Protein AF-0000000086635165 (afdb_homodimer)

Secondary structure (DSSP, 8-state):
--HHHHHHHHHHHHHS-TT---SEEEEEEEEESS-SSTTHHHHHHHHHHIIIIIS--SEEEEEEE-SSS-HHHHHHHHHHHHHHHH--SSSEEEEEEEESEEEE-TTS-EEEESSSSSS-EEEHHHHGGGGGG-SSEEEEEEESTTTT-------SSSS-EEEEESS-TT---PPSSTTSHHHHHHHHHHHTTTT---HHHHHHHHHH-TT-SS--EEEETTS-SSSS-HHHHHHHHHHHHHHHTT-BTTBPPTT-GGGGS-HHHHHHHHHHHHHHHHHHHHHHHHHTS---TTHHHHHHHHHHHHHHHHHHHHHHHHHHHHH--TTSS-S----TT---HHHHHTT-HHHHHHHHHHHTS-GGGG--BPPGGG-EE------TTTSS--SSEEEEETTEEEEEEEEE-PBPTT-SSPBPHHHHHHHHHHHHHHHS---GGG--PPEEEEEEETTTTEEEEEEEPPTTB-TT--EEEHHHHHHH-S---HHHHHHHHHHHHHHHHHHHHTTEE-S---GGGEEEEBBP--GGG-S-TT-TT--EETTEETTS-EE--GGG-EETTSPP----B--HHHHTTS-GGGSBS--S---HHHHHHHHHHHHHHHHHTS-HHHHTHHHHHSSS--GGGHHHHHHHHTSHHHHHHH-HHHHHHHHHHHTHHHHTTT--HHHHHHHHIIIIIHHHHHHTTT-/--HHHHHHHHHHHHHS-TT---SEEEEEEEEESS-SSTTHHHHHHHHHHIIIIIS--SEEEEEEE-SSS-HHHHHHHHHHHHHHHH--SSSEEEEEEEESEEEE-TTS-EEEESSSSSS-EEEHHHHGGGGGG-SSEEEEEEESTTTT-------SSSS-EEEEESS-TT---PPSSTTSHHHHHHHHHHHTTTT---HHHHHHHHHH-TT-SS--EEEETTS-SSSS-HHHHHHHHHHHHHHHTT-BTTBPPTT-GGGGS-HHHHHHHHHHHHHHHHHHHHHHHHHTS---TTHHHHHHHHHHHHHHHHHHHHHHHHHHHHH--TTSS-S----TT---HHHHHTT-HHHHHHHHHHHTS-GGGG--BPPGGG-EE------TTTSS--SSEEEEETTEEEEEEEEE-PBPTT-SSPBPHHHHHHHHHHHHHHHS---GGG--PPEEEEEEETTTTEEEEEEEPPTT--TT--EEEHHHHHHH-S---HHHHHHHHHHHHHHHHHHHHTTEE-S---GGGEEEEBPP--GGGGS-TT-TT--EETTEETTS-EE--GGG-EETTSPP----B--HHHHTTS-GGGSBS--S---HHHHHHHHHHHHHHHHHTS-HHHHTHHHHHSSS--GGGHHHHHHHHTSHHHHHHH-HHHHHHHHHHHTHHHHTTT--HHHHHHHHIIIIIHHHHHHTTT-

Nearest PDB structures (foldseek):
  3vbw-assembly1_A  TM=5.896E-01  e=8.364E-07  Homo sapiens
  7z6u-assembly1_A  TM=6.042E-01  e=2.752E-06  Homo sapiens
  3umx-assembly1_A  TM=5.945E-01  e=2.292E-06  Homo sapiens
  8a53-assembly1_A  TM=7.176E-01  e=1.075E-04  Arabidopsis thaliana
  6ns7-assembly1_A  TM=6.410E-01  e=1.551E-04  Mus musculus

Foldseek 3Di:
DDLQLQLLLLQCLQADPVPLAQPAEEEEEEEAPAAPFPCVVVLSVLLQCLCCPLQVHPYYYYDHQYQPDDSQVVLLVVLLVCLVVQFDQPSGEYEYEYAAEWAQDPVGAIKGARYPDDTDIYRVQVSVQSNLARQAAYEYEYFYAQQARHHADHRPHSYWYKYKGLAHHPGGWDGPDCLGLSNQLSVVSNVCSVPDDDPLLSLLSSQLDPSIPHGIDMATRSFDDDDCGSSLQSVLLSLLVLLLPLADVLHHDPPAPLVVFDPVLNVQLSVLSVQLVVLSNVSNVSSNDRSDPCSVVVSVVSSVSSNVSLQSNLCSNQQRLLFRCPPVDPSPPPPPPNPSSNCSSSSNVLLVVLLCCFPPNQLLVQADEDEPVQWAWDPPCDDPVVPPDPQWTWTDGPRFIKIKHKDAADDDPVLPLDHDPVLVSLQSRLLSSQCRDDDLLLLAAHWPHWYADSVRRMIMTIGTDDPQFDDVKDKAFLQRCLVVPVDDDLLLLLLLLLSVLSNLLSCVSSQKFQLQDFRRQKMWIFGDPDVVVVPDPPPLQQQDDPRTRSNRIHGGRRSQIGGQPDDHDQDADADPLRCLLFQLCNHGRHVDRDHSLRSLLSSLQVLLCSLNSHHSCVLCVVQVPDPPRRRNCSLVSSLVSLPPVSCVRNNNLSSQLSNCSNCLCVVCVPDGSSVSSVVNCVRHNVSSVVCNSVD/DDLQLQLLLLQCLQADPVPLAQPAEEEEEEEAPAAPFPCVVVLSVLLQCLCCPLQVHPYYYYDHQYQPDDSQVVLLVVLLVCLVVQFDQPSGEYEYEYAAEWFQDPVGAIKGARYPDDTDIYRVQVSVQSNLARQAAYEYEYFYALQARHHADHRPYSYWYKYKGLAHHPGGWDGPDCLGLSVQLSVVSNVCSVPDADPLCSLLSSQVPPSIPHRIDMATSSNHDDDCGSSLQNVLSRLLVLLLPLADVLHHDPPAPLVVFDPVLNVQLSVLSVQLVVLSNVSNVSSNDRSDPCSVVVSVVSSVSSNVSLQSNLCSNQQRLLFRCPPVDPSPPPPPPNPSSNCVSSVNVLLQVLLCCFPPNQLLVQADEDEPVQWAWDPPCDDPVVPPDPQWTWTDGPRFIKIKHKDAADDDPVLPLDHDPVLVSLQSSLRSSQCRDDDLLLLAAHWPHWYADSVRRMIMTIGTDDPQFDDVKDKAFLQRCLVVDVDDDLLLLLLLLLSVLSNLLSCVSSQKFQLQDFRSQKMWIFGDPDVVVVPDCPPLQQQDDPRTRSNRIHGGRRSQIGGQPDDHPQDADADPLRCLLFQLCNHGRHVDRDHSLRSLLSSLLVLLCSLNSHHSCVLCVVQVPDPPRRRNCSLVSSLVVLPPVSCVRNNNLSSQLSNCSNCLCVVCVPDGSSVSSVVNCVRHNVSSVVCNSVD

pLDDT: mean 77.61, std 16.89, range [26.11, 98.75]

Radius of gyration: 35.49 Å; Cα contacts (8 Å, |Δi|>4): 2723; chains: 2; bounding box: 78×109×72 Å

InterPro domains:
  IPR000719 Protein kinase domain [PS50011] (373-680)
  IPR011009 Protein kinase-like domain superfamily [SSF56112] (418-613)

Solvent-accessible surface area (backbone atoms only — not comparable to full-atom values): 71271 Å² total; per-residue (Å²): 98,51,67,57,41,40,33,49,52,40,13,49,61,40,49,41,60,78,67,71,70,56,83,38,33,34,35,42,40,36,34,51,64,56,53,78,64,59,61,48,65,57,50,51,51,52,41,50,44,42,43,50,70,56,56,56,40,72,39,78,46,76,46,61,38,48,70,68,83,58,38,46,61,52,49,44,50,50,52,50,49,46,37,66,72,54,34,33,71,68,55,18,30,31,36,42,35,39,47,52,47,35,42,63,42,100,84,66,40,28,22,37,28,36,32,95,72,66,75,52,64,31,64,38,48,63,50,56,53,59,61,26,61,24,27,8,28,35,39,38,37,30,44,20,21,26,34,46,49,73,65,88,62,72,53,73,29,92,30,49,38,33,34,36,12,31,2,37,68,84,31,61,44,52,63,59,52,88,36,6,53,64,46,50,49,42,53,52,47,62,73,30,37,87,76,56,75,50,68,42,38,49,31,53,50,50,46,50,36,80,55,36,76,26,57,38,35,62,42,29,56,53,24,13,70,84,86,55,25,41,21,51,41,36,43,46,47,32,41,44,50,38,37,49,64,40,45,56,94,83,33,71,51,87,87,38,76,62,71,62,37,50,67,67,46,42,41,48,34,53,42,31,33,21,47,38,47,5,50,52,52,10,44,15,46,46,19,66,51,76,68,47,93,61,35,59,58,49,49,38,51,46,48,49,51,48,46,50,36,45,52,52,30,21,49,42,51,39,46,35,68,61,40,43,62,70,74,77,57,63,70,73,70,76,53,88,75,74,77,53,52,40,48,53,52,38,59,34,58,52,50,51,53,48,22,43,32,52,74,74,40,76,28,39,78,57,31,38,83,45,64,54,85,59,49,48,67,58,74,75,82,48,56,82,84,60,61,53,88,60,78,54,47,44,28,33,43,96,90,34,53,28,42,28,47,64,49,76,57,64,60,26,94,79,68,76,44,40,60,31,67,67,58,53,52,46,52,30,34,40,34,8,52,47,44,43,71,71,64,75,60,52,24,57,61,57,36,70,22,33,32,64,37,52,89,78,30,30,41,31,41,36,23,48,52,58,88,54,46,41,94,83,51,53,76,43,29,48,52,52,43,37,70,75,47,73,69,57,38,35,24,46,38,45,28,28,45,28,42,52,46,43,15,51,49,51,32,51,55,37,42,37,37,53,78,42,60,42,46,77,25,28,31,30,55,25,49,53,85,49,81,78,53,68,58,68,80,75,45,55,73,52,47,55,62,86,51,27,45,46,54,57,52,31,58,51,54,56,89,71,35,42,36,52,84,50,88,66,82,74,65,69,50,78,52,63,79,63,40,67,33,43,41,50,59,49,41,39,66,45,78,57,76,70,47,67,42,41,44,33,24,9,45,16,48,44,43,47,21,47,72,69,48,41,56,63,68,69,76,40,39,71,59,71,69,41,80,82,78,56,56,79,49,51,62,57,54,55,49,60,61,46,38,65,68,36,11,30,47,62,3,35,44,56,31,48,26,29,46,49,23,57,41,34,48,77,75,36,65,91,45,54,70,40,55,36,52,49,50,46,40,67,56,33,36,49,49,39,51,58,28,44,77,33,34,77,50,56,54,30,34,32,49,48,39,14,51,58,40,55,42,62,80,64,69,67,56,81,38,33,33,35,42,39,36,35,53,64,57,53,80,64,60,61,48,67,59,51,51,51,53,45,49,45,42,42,50,69,56,56,56,40,72,40,78,45,78,46,62,39,50,71,68,85,58,39,49,63,52,49,44,49,50,52,50,49,46,36,68,71,55,34,33,71,67,52,19,30,32,36,42,35,38,48,51,48,37,41,63,42,100,85,66,39,30,24,37,28,39,33,98,71,67,74,52,64,30,64,38,46,62,52,57,53,60,61,27,63,25,29,9,28,35,39,37,36,32,44,18,22,27,35,46,48,72,66,88,65,74,57,76,30,93,31,50,38,34,34,36,12,32,2,38,68,86,30,64,45,53,64,61,52,88,37,6,53,64,47,51,47,43,52,52,47,60,73,31,37,88,75,57,75,53,68,31,37,49,30,48,51,49,47,63,34,80,58,34,76,25,57,39,35,52,40,25,56,43,13,10,60,81,86,50,33,32,21,53,40,32,31,46,47,37,40,45,49,38,38,49,64,40,45,55,94,85,32,71,52,88,89,38,76,63,71,61,37,50,68,71,47,42,48,48,34,54,42,31,34,21,48,37,47,4,49,49,51,9,43,12,42,43,20,70,50,73,63,42,94,61,30,53,60,49,49,35,51,46,46,50,50,48,46,51,36,46,52,52,30,23,49,43,50,40,47,36,69,59,41,45,58,71,73,76,58,63,71,73,71,77,52,89,75,74,76,52,51,39,49,65,52,40,58,34,58,51,50,50,53,47,22,42,31,53,73,74,40,75,29,40,78,57,32,38,83,44,63,54,86,60,50,47,67,58,74,74,81,49,57,80,84,60,60,53,87,59,80,54,48,43,27,33,42,95,89,35,53,29,41,29,45,65,49,75,54,64,60,26,93,78,67,77,43,41,59,32,68,67,56,50,51,46,51,30,32,42,32,8,53,46,43,44,73,70,64,75,62,52,24,57,60,56,37,69,20,32,30,65,38,52,90,77,29,29,40,30,41,36,23,47,51,59,89,54,46,40,93,83,50,52,76,44,29,48,53,52,42,38,71,75,45,76,70,56,39,35,23,46,38,45,29,28,46,27,42,52,47,43,16,51,50,52,33,52,54,38,41,37,37,53,80,42,58,42,45,79,25,28,30,31,56,23,49,53,87,50,80,78,53,68,57,72,79,74,47,57,71,53,47,55,61,85,50,27,43,46,54,57,52,32,56,51,51,55,88,71,35,45,38,53,86,50,89,66,81,75,66,68,51,79,51,64,79,62,39,69,32,42,40,51,60,50,40,38,66,45,78,56,76,69,46,68,42,41,43,33,23,8,46,16,48,45,41,49,20,46,72,69,47,41,56,63,68,69,76,41,38,71,59,72,70,40,80,82,78,55,58,79,49,50,62,56,54,54,49,60,62,45,38,65,69,36,11,32,47,63,2,36,43,57,29,47,28,28,47,48,23,59,41,33,48,76,74,36,65,88,44,55,70,40,56,37,50,49,50,45,40,66,56,33,36,50,49,38,52,57,28,44,78,33,36

Sequence (1390 aa):
MGDHDIFESFKTTIGSDLQSSYTQVHVLLIAWEDSDLKDIESEIRDLRAVFEQDYHYSSVSYFPIPVKGSPRARLNKEISSFVEEQSFPHDSLIIIYYAGHCGPDSQGQAEWAAYVKGGPTLSWHVTQQLLFSAPGDVLLILDCCHASLITRGSKDGDGRFELIAASAKGAKTAEPGRRSFTTALIKLLKQNSKNGMSSESLASELREDTKITATPVFHDFTAPPKNVTAVSIEAIVSRARRMQGALEDGAFPTGSIFELLSKPARDEIVRGIRGLNTVMATTAEYSKDEPTSDVAEIIEKSLEEIEDRVTTLSTAVETPLLLDTGSGRGPPSVNEDSSDGLMAAADVDAALLLREAILHQDPSSYSREINRDKIFESLKRGGPADKSSRRFKLGSMDGKTVIMETYKYTESQDNNGEPQPQTLQQVRKITGLLCHPKRKEFHILSCAGFFRDRLRKELGMVFWAPSTFGDGGKVATLLQLYKMHRIVPLGQRIHLAWALATAMEHFHRVGWVHKSIRSDNIAFTEAMPSPESDSNDTHPASPFVDRFNVSNPLLFGFEYSRADDEATYLEEDHSPSNNLYRHPDRWGRPRARFKKSHDMYSLGVVLLEIALWKEASSILKSFLDTKPLVPSDAPKVLIGKCGKTLSHQVGRVFAQCIVTCLEYGARTKSMNEYEAQRYFQQNVTEPLGRAVLRVMGDHDIFESFKTTIGSDLQSSYTQVHVLLIAWEDSDLKDIESEIRDLRAVFEQDYHYSSVSYFPIPVKGSPRARLNKEISSFVEEQSFPHDSLIIIYYAGHCGPDSQGQAEWAAYVKGGPTLSWHVTQQLLFSAPGDVLLILDCCHASLITRGSKDGDGRFELIAASAKGAKTAEPGRRSFTTALIKLLKQNSKNGMSSESLASELREDTKITATPVFHDFTAPPKNVTAVSIEAIVSRARRMQGALEDGAFPTGSIFELLSKPARDEIVRGIRGLNTVMATTAEYSKDEPTSDVAEIIEKSLEEIEDRVTTLSTAVETPLLLDTGSGRGPPSVNEDSSDGLMAAADVDAALLLREAILHQDPSSYSREINRDKIFESLKRGGPADKSSRRFKLGSMDGKTVIMETYKYTESQDNNGEPQPQTLQQVRKITGLLCHPKRKEFHILSCAGFFRDRLRKELGMVFWAPSTFGDGGKVATLLQLYKMHRIVPLGQRIHLAWALATAMEHFHRVGWVHKSIRSDNIAFTEAMPSPESDSNDTHPASPFVDRFNVSNPLLFGFEYSRADDEATYLEEDHSPSNNLYRHPDRWGRPRARFKKSHDMYSLGVVLLEIALWKEASSILKSFLDTKPLVPSDAPKVLIGKCGKTLSHQVGRVFAQCIVTCLEYGARTKSMNEYEAQRYFQQNVTEPLGRAVLRV

Structure (mmCIF, N/CA/C/O backbone):
data_AF-0000000086635165-model_v1
#
loop_
_entity.id
_entity.type
_entity.pdbx_description
1 polymer 'Protein kinase domain-containing protein'
#
loop_
_atom_site.group_PDB
_atom_site.id
_atom_site.type_symbol
_atom_site.label_atom_id
_atom_site.label_alt_id
_atom_site.label_comp_id
_atom_site.label_asym_id
_atom_site.label_entity_id
_atom_site.label_seq_id
_atom_site.pdbx_PDB_ins_code
_atom_site.Cartn_x
_atom_site.Cartn_y
_atom_site.Cartn_z
_atom_site.occupancy
_atom_site.B_iso_or_equiv
_atom_site.auth_seq_id
_atom_site.auth_comp_id
_atom_site.auth_asym_id
_atom_site.auth_atom_id
_atom_site.pdbx_PDB_model_num
ATOM 1 N N . MET A 1 1 ? 8.5 20.328 -20.734 1 26.11 1 MET A N 1
ATOM 2 C CA . MET A 1 1 ? 9.648 19.5 -20.406 1 26.11 1 MET A CA 1
ATOM 3 C C . MET A 1 1 ? 9.375 18.031 -20.734 1 26.11 1 MET A C 1
ATOM 5 O O . MET A 1 1 ? 8.367 17.469 -20.297 1 26.11 1 MET A O 1
ATOM 9 N N . GLY A 1 2 ? 9.914 17.594 -21.594 1 32.69 2 GLY A N 1
ATOM 10 C CA . GLY A 1 2 ? 9.57 16.297 -22.156 1 32.69 2 GLY A CA 1
ATOM 11 C C . GLY A 1 2 ? 10.047 15.133 -21.312 1 32.69 2 GLY A C 1
ATOM 12 O O . GLY A 1 2 ? 10.758 15.328 -20.312 1 32.69 2 GLY A O 1
ATOM 13 N N . ASP A 1 3 ? 9.547 14.062 -21.469 1 39.25 3 ASP A N 1
ATOM 14 C CA . ASP A 1 3 ? 9.852 12.797 -20.812 1 39.25 3 ASP A CA 1
ATOM 15 C C . ASP A 1 3 ? 11.359 12.586 -20.688 1 39.25 3 ASP A C 1
ATOM 17 O O . ASP A 1 3 ? 11.844 12.07 -19.688 1 39.25 3 ASP A O 1
ATOM 21 N N . HIS A 1 4 ? 12.039 13.211 -21.531 1 37.78 4 HIS A N 1
ATOM 22 C CA . HIS A 1 4 ? 13.492 13.039 -21.594 1 37.78 4 HIS A CA 1
ATOM 23 C C . HIS A 1 4 ? 14.195 13.891 -20.547 1 37.78 4 HIS A C 1
ATOM 25 O O . HIS A 1 4 ? 15.164 13.438 -19.922 1 37.78 4 HIS A O 1
ATOM 31 N N . ASP A 1 5 ? 13.688 15.109 -20.328 1 38.22 5 ASP A N 1
ATOM 32 C CA . ASP A 1 5 ? 14.305 16.031 -19.391 1 38.22 5 ASP A CA 1
ATOM 33 C C . ASP A 1 5 ? 14.156 15.539 -17.953 1 38.22 5 ASP A C 1
ATOM 35 O O . ASP A 1 5 ? 15.094 15.641 -17.156 1 38.22 5 ASP A O 1
ATOM 39 N N . ILE A 1 6 ? 13.125 15.047 -17.625 1 39.16 6 ILE A N 1
ATOM 40 C CA . ILE A 1 6 ? 12.867 14.477 -16.312 1 39.16 6 ILE A CA 1
ATOM 41 C C . ILE A 1 6 ? 13.789 13.289 -16.062 1 39.16 6 ILE A C 1
ATOM 43 O O . ILE A 1 6 ? 14.32 13.125 -14.961 1 39.16 6 ILE A O 1
ATOM 47 N N . PHE A 1 7 ? 14.023 12.695 -17.156 1 40.34 7 PHE A N 1
ATOM 48 C CA . PHE A 1 7 ? 14.891 11.531 -17.047 1 40.34 7 PHE A CA 1
ATOM 49 C C . PHE A 1 7 ? 16.344 11.945 -16.844 1 40.34 7 PHE A C 1
ATOM 51 O O . PHE A 1 7 ? 17.047 11.352 -16.016 1 40.34 7 PHE A O 1
ATOM 58 N N . GLU A 1 8 ? 16.719 12.914 -17.484 1 43.59 8 GLU A N 1
ATOM 59 C CA . GLU A 1 8 ? 18.109 13.359 -17.344 1 43.59 8 GLU A CA 1
ATOM 60 C C . GLU A 1 8 ? 18.359 13.969 -15.977 1 43.59 8 GLU A C 1
ATOM 62 O O . GLU A 1 8 ? 19.422 13.742 -15.383 1 43.59 8 GLU A O 1
ATOM 67 N N . SER A 1 9 ? 17.391 14.688 -15.539 1 41.59 9 SER A N 1
ATOM 68 C CA . SER A 1 9 ? 17.484 15.25 -14.195 1 41.59 9 SER A CA 1
ATOM 69 C C . SER A 1 9 ? 17.578 14.156 -13.141 1 41.59 9 SER A C 1
ATOM 71 O O . SER A 1 9 ? 18.344 14.258 -12.188 1 41.59 9 SER A O 1
ATOM 73 N N . PHE A 1 10 ? 16.797 13.242 -13.383 1 41.03 10 PHE A N 1
ATOM 74 C CA . PHE A 1 10 ? 16.797 12.086 -12.492 1 41.03 10 PHE A CA 1
ATOM 75 C C . PHE A 1 10 ? 18.156 11.398 -12.5 1 41.03 10 PHE A C 1
ATOM 77 O O . PHE A 1 10 ? 18.703 11.094 -11.445 1 41.03 10 PHE A O 1
ATOM 84 N N . LYS A 1 11 ? 18.625 11.195 -13.656 1 42.69 11 LYS A N 1
ATOM 85 C CA . LYS A 1 11 ? 19.906 10.516 -13.844 1 42.69 11 LYS A CA 1
ATOM 86 C C . LYS A 1 11 ? 21.047 11.297 -13.195 1 42.69 11 LYS A C 1
ATOM 88 O O . LYS A 1 11 ? 21.891 10.719 -12.508 1 42.69 11 LYS A O 1
ATOM 93 N N . THR A 1 12 ? 21.094 12.43 -13.469 1 42.19 12 THR A N 1
ATOM 94 C CA . THR A 1 12 ? 22.188 13.273 -13.016 1 42.19 12 THR A CA 1
ATOM 95 C C . THR A 1 12 ? 22.156 13.43 -11.492 1 42.19 12 THR A C 1
ATOM 97 O O . THR A 1 12 ? 23.203 13.438 -10.844 1 42.19 12 THR A O 1
ATOM 100 N N . THR A 1 13 ? 20.953 13.531 -11.062 1 38.12 13 THR A N 1
ATOM 101 C CA . THR A 1 13 ? 20.797 13.781 -9.641 1 38.12 13 THR A CA 1
ATOM 102 C C . THR A 1 13 ? 21.078 12.516 -8.836 1 38.12 13 THR A C 1
ATOM 104 O O . THR A 1 13 ? 21.719 12.57 -7.781 1 38.12 13 THR A O 1
ATOM 107 N N . ILE A 1 14 ? 20.609 11.453 -9.445 1 36.12 14 ILE A N 1
ATOM 108 C CA . ILE A 1 14 ? 20.766 10.203 -8.711 1 36.12 14 ILE A CA 1
ATOM 109 C C . ILE A 1 14 ? 22.188 9.656 -8.93 1 36.12 14 ILE A C 1
ATOM 111 O O . ILE A 1 14 ? 22.797 9.148 -7.992 1 36.12 14 ILE A O 1
ATOM 115 N N . GLY A 1 15 ? 22.703 9.43 -10.32 1 35.25 15 GLY A N 1
ATOM 116 C CA . GLY A 1 15 ? 24 8.859 -10.664 1 35.25 15 GLY A CA 1
ATOM 117 C C . GLY A 1 15 ? 25.156 9.695 -10.188 1 35.25 15 GLY A C 1
ATOM 118 O O . GLY A 1 15 ? 26.25 9.172 -9.945 1 35.25 15 GLY A O 1
ATOM 119 N N . SER A 1 16 ? 25.328 10.922 -10.656 1 33 16 SER A N 1
ATOM 120 C CA . SER A 1 16 ? 26.469 11.781 -10.367 1 33 16 SER A CA 1
ATOM 121 C C . SER A 1 16 ? 26.609 12.039 -8.867 1 33 16 SER A C 1
ATOM 123 O O . SER A 1 16 ? 25.625 12.008 -8.133 1 33 16 SER A O 1
ATOM 125 N N . ASP A 1 17 ? 27.781 11.461 -8.492 1 30.83 17 ASP A N 1
ATOM 126 C CA . ASP A 1 17 ? 28.172 12.07 -7.219 1 30.83 17 ASP A CA 1
ATOM 127 C C . ASP A 1 17 ? 27.703 13.523 -7.145 1 30.83 17 ASP A C 1
ATOM 129 O O . ASP A 1 17 ? 27.969 14.312 -8.055 1 30.83 17 ASP A O 1
ATOM 133 N N . LEU A 1 18 ? 26.656 13.797 -6.918 1 32.88 18 LEU A N 1
ATOM 134 C CA . LEU A 1 18 ? 26.281 15.195 -6.719 1 32.88 18 LEU A CA 1
ATOM 135 C C . LEU A 1 18 ? 27.516 16.062 -6.523 1 32.88 18 LEU A C 1
ATOM 137 O O . LEU A 1 18 ? 27.406 17.266 -6.309 1 32.88 18 LEU A O 1
ATOM 141 N N . GLN A 1 19 ? 28.672 15.297 -6.402 1 33.44 19 GLN A N 1
ATOM 142 C CA . GLN A 1 19 ? 29.844 16.156 -6.285 1 33.44 19 GLN A CA 1
ATOM 143 C C . GLN A 1 19 ? 30.344 16.578 -7.656 1 33.44 19 GLN A C 1
ATOM 145 O O . GLN A 1 19 ? 31.5 16.312 -8.016 1 33.44 19 GLN A O 1
ATOM 150 N N . SER A 1 20 ? 29.922 16.281 -8.75 1 38.81 20 SER A N 1
ATOM 151 C CA . SER A 1 20 ? 30.625 16.859 -9.891 1 38.81 20 SER A CA 1
ATOM 152 C C . SER A 1 20 ? 30.922 18.344 -9.656 1 38.81 20 SER A C 1
ATOM 154 O O . SER A 1 20 ? 30.016 19.125 -9.391 1 38.81 20 SER A O 1
ATOM 156 N N . SER A 1 21 ? 32.062 18.484 -9.391 1 49.69 21 SER A N 1
ATOM 157 C CA . SER A 1 21 ? 32.656 19.797 -9.148 1 49.69 21 SER A CA 1
ATOM 158 C C . SER A 1 21 ? 32.625 20.656 -10.406 1 49.69 21 SER A C 1
ATOM 160 O O . SER A 1 21 ? 32.969 20.203 -11.5 1 49.69 21 SER A O 1
ATOM 162 N N . TYR A 1 22 ? 31.906 21.641 -10.539 1 60.66 22 TYR A N 1
ATOM 163 C CA . TYR A 1 22 ? 31.922 22.641 -11.602 1 60.66 22 TYR A CA 1
ATOM 164 C C . TYR A 1 22 ? 33.344 23.141 -11.852 1 60.66 22 TYR A C 1
ATOM 166 O O . TYR A 1 22 ? 34.062 23.438 -10.906 1 60.66 22 TYR A O 1
ATOM 174 N N . THR A 1 23 ? 33.875 22.938 -13.047 1 69.69 23 THR A N 1
ATOM 175 C CA . THR A 1 23 ? 35.188 23.484 -13.383 1 69.69 23 THR A CA 1
ATOM 176 C C . THR A 1 23 ? 35.156 25.016 -13.391 1 69.69 23 THR A C 1
ATOM 178 O O . THR A 1 23 ? 36.156 25.672 -13.109 1 69.69 23 THR A O 1
ATOM 181 N N . GLN A 1 24 ? 34.031 25.641 -13.789 1 78.06 24 GLN A N 1
ATOM 182 C CA . GLN A 1 24 ? 33.844 27.094 -13.812 1 78.06 24 GLN A CA 1
ATOM 183 C C . GLN A 1 24 ? 32.531 27.5 -13.164 1 78.06 24 GLN A C 1
ATOM 185 O O . GLN A 1 24 ? 31.469 26.984 -13.523 1 78.06 24 GLN A O 1
ATOM 190 N N . VAL A 1 25 ? 32.75 28.25 -12.156 1 85.75 25 VAL A N 1
ATOM 191 C CA . VAL A 1 25 ? 31.578 28.812 -11.508 1 85.75 25 VAL A CA 1
ATOM 192 C C . VAL A 1 25 ? 31.641 30.328 -11.523 1 85.75 25 VAL A C 1
ATOM 194 O O . VAL A 1 25 ? 32.594 30.922 -11.031 1 85.75 25 VAL A O 1
ATOM 197 N N . HIS A 1 26 ? 30.688 30.953 -12.188 1 89.5 26 HIS A N 1
ATOM 198 C CA . HIS A 1 26 ? 30.609 32.406 -12.281 1 89.5 26 HIS A CA 1
ATOM 199 C C . HIS A 1 26 ? 29.359 32.938 -11.578 1 89.5 26 HIS A C 1
ATOM 201 O O . HIS A 1 26 ? 28.281 32.375 -11.695 1 89.5 26 HIS A O 1
ATOM 207 N N . VAL A 1 27 ? 29.609 34 -10.805 1 92.19 27 VAL A N 1
ATOM 208 C CA . VAL A 1 27 ? 28.5 34.5 -10 1 92.19 27 VAL A CA 1
ATOM 209 C C . VAL A 1 27 ? 28.219 35.969 -10.398 1 92.19 27 VAL A C 1
ATOM 211 O O . VAL A 1 27 ? 29.141 36.75 -10.562 1 92.19 27 VAL A O 1
ATOM 214 N N . LEU A 1 28 ? 26.969 36.25 -10.641 1 91.69 28 LEU A N 1
ATOM 215 C CA . LEU A 1 28 ? 26.5 37.625 -10.852 1 91.69 28 LEU A CA 1
ATOM 216 C C . LEU A 1 28 ? 25.594 38.062 -9.711 1 91.69 28 LEU A C 1
ATOM 218 O O . LEU A 1 28 ? 24.516 37.5 -9.523 1 91.69 28 LEU A O 1
ATOM 222 N N . LEU A 1 29 ? 26.047 38.969 -8.938 1 93.56 29 LEU A N 1
ATOM 223 C CA . LEU A 1 29 ? 25.25 39.562 -7.859 1 93.56 29 LEU A CA 1
ATOM 224 C C . LEU A 1 29 ? 24.531 40.812 -8.328 1 93.56 29 LEU A C 1
ATOM 226 O O . LEU A 1 29 ? 25.156 41.719 -8.875 1 93.56 29 LEU A O 1
ATOM 230 N N . ILE A 1 30 ? 23.219 40.812 -8.125 1 90.69 30 ILE A N 1
ATOM 231 C CA . ILE A 1 30 ? 22.422 41.906 -8.672 1 90.69 30 ILE A CA 1
ATOM 232 C C . ILE A 1 30 ? 21.672 42.594 -7.543 1 90.69 30 ILE A C 1
ATOM 234 O O . ILE A 1 30 ? 21.125 41.969 -6.645 1 90.69 30 ILE A O 1
ATOM 238 N N . ALA A 1 31 ? 21.703 43.906 -7.48 1 92.12 31 ALA A N 1
ATOM 239 C CA . ALA A 1 31 ? 20.875 44.75 -6.625 1 92.12 31 ALA A CA 1
ATOM 240 C C . ALA A 1 31 ? 20.672 46.125 -7.258 1 92.12 31 ALA A C 1
ATOM 242 O O . ALA A 1 31 ? 21.391 46.5 -8.188 1 92.12 31 ALA A O 1
ATOM 243 N N . TRP A 1 32 ? 19.719 46.812 -6.879 1 90.44 32 TRP A N 1
ATOM 244 C CA . TRP A 1 32 ? 19.5 48.156 -7.402 1 90.44 32 TRP A CA 1
ATOM 245 C C . TRP A 1 32 ? 20.562 49.125 -6.906 1 90.44 32 TRP A C 1
ATOM 247 O O . TRP A 1 32 ? 21.016 49.031 -5.766 1 90.44 32 TRP A O 1
ATOM 257 N N . GLU A 1 33 ? 21.062 49.969 -7.777 1 90.19 33 GLU A N 1
ATOM 258 C CA . GLU A 1 33 ? 22.062 50.969 -7.438 1 90.19 33 GLU A CA 1
ATOM 259 C C . GLU A 1 33 ? 21.625 51.844 -6.27 1 90.19 33 GLU A C 1
ATOM 261 O O . GLU A 1 33 ? 22.438 52.25 -5.434 1 90.19 33 GLU A O 1
ATOM 266 N N . ASP A 1 34 ? 20.328 52.188 -6.293 1 87.56 34 ASP A N 1
ATOM 267 C CA . ASP A 1 34 ? 19.688 52.906 -5.211 1 87.56 34 ASP A CA 1
ATOM 268 C C . ASP A 1 34 ? 18.391 52.25 -4.773 1 87.56 34 ASP A C 1
ATOM 270 O O . ASP A 1 34 ? 17.578 51.844 -5.609 1 87.56 34 ASP A O 1
ATOM 274 N N . SER A 1 35 ? 18.375 51.844 -3.463 1 84.75 35 SER A N 1
ATOM 275 C CA . SER A 1 35 ? 17.203 51.188 -2.922 1 84.75 35 SER A CA 1
ATOM 276 C C . SER A 1 35 ? 16.859 51.688 -1.525 1 84.75 35 SER A C 1
ATOM 278 O O . SER A 1 35 ? 17.703 52.344 -0.882 1 84.75 35 SER A O 1
ATOM 280 N N . ASP A 1 36 ? 15.602 51.562 -1.138 1 82.88 36 ASP A N 1
ATOM 281 C CA . ASP A 1 36 ? 15.203 51.969 0.206 1 82.88 36 ASP A CA 1
ATOM 282 C C . ASP A 1 36 ? 15.539 50.906 1.232 1 82.88 36 ASP A C 1
ATOM 284 O O . ASP A 1 36 ? 15.203 51.031 2.41 1 82.88 36 ASP A O 1
ATOM 288 N N . LEU A 1 37 ? 16.109 49.844 0.844 1 83.06 37 LEU A N 1
ATOM 289 C CA . LEU A 1 37 ? 16.547 48.781 1.755 1 83.06 37 LEU A CA 1
ATOM 290 C C . LEU A 1 37 ? 17.922 49.094 2.34 1 83.06 37 LEU A C 1
ATOM 292 O O . LEU A 1 37 ? 18.875 49.375 1.598 1 83.06 37 LEU A O 1
ATOM 296 N N . LYS A 1 38 ? 17.922 49.156 3.619 1 79.06 38 LYS A N 1
ATOM 297 C CA . LYS A 1 38 ? 19.188 49.469 4.285 1 79.06 38 LYS A CA 1
ATOM 298 C C . LYS A 1 38 ? 20.109 48.281 4.332 1 79.06 38 LYS A C 1
ATOM 300 O O . LYS A 1 38 ? 19.656 47.125 4.414 1 79.06 38 LYS A O 1
ATOM 305 N N . ASP A 1 39 ? 21.406 48.375 4.223 1 80.25 39 ASP A N 1
ATOM 306 C CA . ASP A 1 39 ? 22.484 47.438 4.461 1 80.25 39 ASP A CA 1
ATOM 307 C C . ASP A 1 39 ? 22.516 46.344 3.396 1 80.25 39 ASP A C 1
ATOM 309 O O . ASP A 1 39 ? 23.062 45.25 3.625 1 80.25 39 ASP A O 1
ATOM 313 N N . ILE A 1 40 ? 21.891 46.562 2.271 1 87.38 40 ILE A N 1
ATOM 314 C CA . ILE A 1 40 ? 21.891 45.562 1.208 1 87.38 40 ILE A CA 1
ATOM 315 C C . ILE A 1 40 ? 23.297 45.438 0.631 1 87.38 40 ILE A C 1
ATOM 317 O O . ILE A 1 40 ? 23.75 44.312 0.312 1 87.38 40 ILE A O 1
ATOM 321 N N . GLU A 1 41 ? 23.938 46.562 0.543 1 85.75 41 GLU A N 1
ATOM 322 C CA . GLU A 1 41 ? 25.297 46.562 -0.017 1 85.75 41 GLU A CA 1
ATOM 323 C C . GLU A 1 41 ? 26.25 45.75 0.856 1 85.75 41 GLU A C 1
ATOM 325 O O . GLU A 1 41 ? 27.125 45.062 0.344 1 85.75 41 GLU A O 1
ATOM 330 N N . SER A 1 42 ? 26.047 45.906 2.164 1 85.94 42 SER A N 1
ATOM 331 C CA . SER A 1 42 ? 26.891 45.125 3.072 1 85.94 42 SER A CA 1
ATOM 332 C C . SER A 1 42 ? 26.672 43.625 2.902 1 85.94 42 SER A C 1
ATOM 334 O O . SER A 1 42 ? 27.625 42.844 2.902 1 85.94 42 SER A O 1
ATOM 336 N N . GLU A 1 43 ? 25.531 43.281 2.744 1 89.44 43 GLU A N 1
ATOM 337 C CA . GLU A 1 43 ? 25.219 41.875 2.576 1 89.44 43 GLU A CA 1
ATOM 338 C C . GLU A 1 43 ? 25.797 41.344 1.265 1 89.44 43 GLU A C 1
ATOM 340 O O . GLU A 1 43 ? 26.312 40.219 1.217 1 89.44 43 GLU A O 1
ATOM 345 N N . ILE A 1 44 ? 25.641 42.156 0.269 1 90.12 44 ILE A N 1
ATOM 346 C CA . ILE A 1 44 ? 26.156 41.75 -1.033 1 90.12 44 ILE A CA 1
ATOM 347 C C . ILE A 1 44 ? 27.672 41.625 -0.971 1 90.12 44 ILE A C 1
ATOM 349 O O . ILE A 1 44 ? 28.25 40.688 -1.533 1 90.12 44 ILE A O 1
ATOM 353 N N . ARG A 1 45 ? 28.266 42.531 -0.293 1 90.19 45 ARG A N 1
ATOM 354 C CA . ARG A 1 45 ? 29.719 42.469 -0.108 1 90.19 45 ARG A CA 1
ATOM 355 C C . ARG A 1 45 ? 30.125 41.219 0.642 1 90.19 45 ARG A C 1
ATOM 357 O O . ARG A 1 45 ? 31.094 40.562 0.277 1 90.19 45 ARG A O 1
ATOM 364 N N . ASP A 1 46 ? 29.438 40.938 1.657 1 88.81 46 ASP A N 1
ATOM 365 C CA . ASP A 1 46 ? 29.734 39.719 2.439 1 88.81 46 ASP A CA 1
ATOM 366 C C . ASP A 1 46 ? 29.531 38.469 1.606 1 88.81 46 ASP A C 1
ATOM 368 O O . ASP A 1 46 ? 30.344 37.531 1.689 1 88.81 46 ASP A O 1
ATOM 372 N N . LEU A 1 47 ? 28.516 38.438 0.872 1 90.62 47 LEU A N 1
ATOM 373 C CA . LEU A 1 47 ? 28.25 37.281 0.029 1 90.62 47 LEU A CA 1
ATOM 374 C C . LEU A 1 47 ? 29.312 37.125 -1.047 1 90.62 47 LEU A C 1
ATOM 376 O O . LEU A 1 47 ? 29.766 36 -1.331 1 90.62 47 LEU A O 1
ATOM 380 N N . ARG A 1 48 ? 29.625 38.281 -1.602 1 91.5 48 ARG A N 1
ATOM 381 C CA . ARG A 1 48 ? 30.703 38.281 -2.588 1 91.5 48 ARG A CA 1
ATOM 382 C C . ARG A 1 48 ? 31.984 37.688 -1.995 1 91.5 48 ARG A C 1
ATOM 384 O O . ARG A 1 48 ? 32.656 36.875 -2.635 1 91.5 48 ARG A O 1
ATOM 391 N N . ALA A 1 49 ? 32.281 38 -0.855 1 88.5 49 ALA A N 1
ATOM 392 C CA . ALA A 1 49 ? 33.469 37.531 -0.175 1 88.5 49 ALA A CA 1
ATOM 393 C C . ALA A 1 49 ? 33.438 36 0.009 1 88.5 49 ALA A C 1
ATOM 395 O O . ALA A 1 49 ? 34.469 35.344 -0.164 1 88.5 49 ALA A O 1
ATOM 396 N N . VAL A 1 50 ? 32.312 35.594 0.322 1 88.69 50 VAL A N 1
ATOM 397 C CA . VAL A 1 50 ? 32.219 34.156 0.548 1 88.69 50 VAL A CA 1
ATOM 398 C C . VAL A 1 50 ? 32.469 33.406 -0.755 1 88.69 50 VAL A C 1
ATOM 400 O O . VAL A 1 50 ? 33.188 32.406 -0.767 1 88.69 50 VAL A O 1
ATOM 403 N N . PHE A 1 51 ? 31.969 33.875 -1.837 1 88.94 51 PHE A N 1
ATOM 404 C CA . PHE A 1 51 ? 32.125 33.188 -3.121 1 88.94 51 PHE A CA 1
ATOM 405 C C . PHE A 1 51 ? 33.562 33.312 -3.631 1 88.94 51 PHE A C 1
ATOM 407 O O . PHE A 1 51 ? 34.094 32.375 -4.234 1 88.94 51 PHE A O 1
ATOM 414 N N . GLU A 1 52 ? 34.094 34.469 -3.305 1 88.06 52 GLU A N 1
ATOM 415 C CA . GLU A 1 52 ? 35.469 34.719 -3.793 1 88.06 52 GLU A CA 1
ATOM 416 C C . GLU A 1 52 ? 36.5 34.062 -2.883 1 88.06 52 GLU A C 1
ATOM 418 O O . GLU A 1 52 ? 37.406 33.406 -3.361 1 88.06 52 GLU A O 1
ATOM 423 N N . GLN A 1 53 ? 36.312 34.125 -1.667 1 83.44 53 GLN A N 1
ATOM 424 C CA . GLN A 1 53 ? 37.375 33.75 -0.736 1 83.44 53 GLN A CA 1
ATOM 425 C C . GLN A 1 53 ? 37.188 32.312 -0.245 1 83.44 53 GLN A C 1
ATOM 427 O O . GLN A 1 53 ? 38.188 31.594 -0.062 1 83.44 53 GLN A O 1
ATOM 432 N N . ASP A 1 54 ? 36.031 32.031 -0.061 1 82.31 54 ASP A N 1
ATOM 433 C CA . ASP A 1 54 ? 35.781 30.719 0.511 1 82.31 54 ASP A CA 1
ATOM 434 C C . ASP A 1 54 ? 35.594 29.672 -0.585 1 82.31 54 ASP A C 1
ATOM 436 O O . ASP A 1 54 ? 36.125 28.562 -0.489 1 82.31 54 ASP A O 1
ATOM 440 N N . TYR A 1 55 ? 34.938 29.984 -1.572 1 84.62 55 TYR A N 1
ATOM 441 C CA . TYR A 1 55 ? 34.625 29.016 -2.604 1 84.62 55 TYR A CA 1
ATOM 442 C C . TYR A 1 55 ? 35.531 29.156 -3.807 1 84.62 55 TYR A C 1
ATOM 444 O O . TYR A 1 55 ? 35.625 28.234 -4.633 1 84.62 55 TYR A O 1
ATOM 452 N N . HIS A 1 56 ? 36.156 30.219 -3.949 1 82.12 56 HIS A N 1
ATOM 453 C CA . HIS A 1 56 ? 37.125 30.484 -5.023 1 82.12 56 HIS A CA 1
ATOM 454 C C . HIS A 1 56 ? 36.469 30.281 -6.391 1 82.12 56 HIS A C 1
ATOM 456 O O . HIS A 1 56 ? 37.031 29.609 -7.254 1 82.12 56 HIS A O 1
ATOM 462 N N . TYR A 1 57 ? 35.312 30.844 -6.504 1 86.69 57 TYR A N 1
ATOM 463 C CA . TYR A 1 57 ? 34.656 30.734 -7.789 1 86.69 57 TYR A CA 1
ATOM 464 C C . TYR A 1 57 ? 35.375 31.562 -8.852 1 86.69 57 TYR A C 1
ATOM 466 O O . TYR A 1 57 ? 36.094 32.5 -8.531 1 86.69 57 TYR A O 1
ATOM 474 N N . SER A 1 58 ? 35.219 31.172 -10.023 1 82.25 58 SER A N 1
ATOM 475 C CA . SER A 1 58 ? 36 31.688 -11.148 1 82.25 58 SER A CA 1
ATOM 476 C C . SER A 1 58 ? 35.812 33.188 -11.289 1 82.25 58 SER A C 1
ATOM 478 O O . SER A 1 58 ? 36.781 33.906 -11.555 1 82.25 58 SER A O 1
ATOM 480 N N . SER A 1 59 ? 34.688 33.625 -11.195 1 86.5 59 SER A N 1
ATOM 481 C CA . SER A 1 59 ? 34.438 35.062 -11.227 1 86.5 59 SER A CA 1
ATOM 482 C C . SER A 1 59 ? 33.188 35.438 -10.438 1 86.5 59 SER A C 1
ATOM 484 O O . SER A 1 59 ? 32.219 34.688 -10.414 1 86.5 59 SER A O 1
ATOM 486 N N . VAL A 1 60 ? 33.281 36.531 -9.727 1 91.06 60 VAL A N 1
ATOM 487 C CA . VAL A 1 60 ? 32.125 37.094 -9.016 1 91.06 60 VAL A CA 1
ATOM 488 C C . VAL A 1 60 ? 31.969 38.562 -9.398 1 91.06 60 VAL A C 1
ATOM 490 O O . VAL A 1 60 ? 32.844 39.406 -9.148 1 91.06 60 VAL A O 1
ATOM 493 N N . SER A 1 61 ? 30.938 38.844 -10.133 1 90.12 61 SER A N 1
ATOM 494 C CA . SER A 1 61 ? 30.672 40.219 -10.594 1 90.12 61 SER A CA 1
ATOM 495 C C . SER A 1 61 ? 29.453 40.812 -9.914 1 90.12 61 SER A C 1
ATOM 497 O O . SER A 1 61 ? 28.547 40.062 -9.492 1 90.12 61 SER A O 1
ATOM 499 N N . TYR A 1 62 ? 29.469 42.031 -9.688 1 91.19 62 TYR A N 1
ATOM 500 C CA . TYR A 1 62 ? 28.344 42.781 -9.117 1 91.19 62 TYR A CA 1
ATOM 501 C C . TYR A 1 62 ? 27.766 43.75 -10.125 1 91.19 62 TYR A C 1
ATOM 503 O O . TYR A 1 62 ? 28.5 44.5 -10.766 1 91.19 62 TYR A O 1
ATOM 511 N N . PHE A 1 63 ? 26.469 43.688 -10.32 1 91.06 63 PHE A N 1
ATOM 512 C CA . PHE A 1 63 ? 25.781 44.594 -11.242 1 91.06 63 PHE A CA 1
ATOM 513 C C . PHE A 1 63 ? 24.734 45.438 -10.508 1 91.06 63 PHE A C 1
ATOM 515 O O . PHE A 1 63 ? 23.688 44.906 -10.117 1 91.06 63 PHE A O 1
ATOM 522 N N . PRO A 1 64 ? 25 46.688 -10.297 1 90.5 64 PRO A N 1
ATOM 523 C CA . PRO A 1 64 ? 23.984 47.594 -9.758 1 90.5 64 PRO A CA 1
ATOM 524 C C . PRO A 1 64 ? 22.984 48.062 -10.812 1 90.5 64 PRO A C 1
ATOM 526 O O . PRO A 1 64 ? 23.359 48.719 -11.773 1 90.5 64 PRO A O 1
ATOM 529 N N . ILE A 1 65 ? 21.734 47.688 -10.734 1 89.94 65 ILE A N 1
ATOM 530 C CA . ILE A 1 65 ? 20.703 48.062 -11.68 1 89.94 65 ILE A CA 1
ATOM 531 C C . ILE A 1 65 ? 20.5 49.594 -11.625 1 89.94 65 ILE A C 1
ATOM 533 O O . ILE A 1 65 ? 20.203 50.156 -10.562 1 89.94 65 ILE A O 1
ATOM 537 N N . PRO A 1 66 ? 20.641 50.219 -12.633 1 88.62 66 PRO A N 1
ATOM 538 C CA . PRO A 1 66 ? 20.484 51.688 -12.602 1 88.62 66 PRO A CA 1
ATOM 539 C C . PRO A 1 66 ? 19.047 52.125 -12.336 1 88.62 66 PRO A C 1
ATOM 541 O O . PRO A 1 66 ? 18.109 51.469 -12.797 1 88.62 66 PRO A O 1
ATOM 544 N N . VAL A 1 67 ? 18.875 53.156 -11.508 1 83.12 67 VAL A N 1
ATOM 545 C CA . VAL A 1 67 ? 17.531 53.656 -11.211 1 83.12 67 VAL A CA 1
ATOM 546 C C . VAL A 1 67 ? 17.094 54.625 -12.305 1 83.12 67 VAL A C 1
ATOM 548 O O . VAL A 1 67 ? 15.898 54.906 -12.453 1 83.12 67 VAL A O 1
ATOM 551 N N . LYS A 1 68 ? 18.125 55.219 -13.023 1 79.56 68 LYS A N 1
ATOM 552 C CA . LYS A 1 68 ? 17.828 56.156 -14.109 1 79.56 68 LYS A CA 1
ATOM 553 C C . LYS A 1 68 ? 17.953 55.469 -15.469 1 79.56 68 LYS A C 1
ATOM 555 O O . LYS A 1 68 ? 18.719 54.5 -15.617 1 79.56 68 LYS A O 1
ATOM 560 N N . GLY A 1 69 ? 17.109 55.781 -16.469 1 78.5 69 GLY A N 1
ATOM 561 C CA . GLY A 1 69 ? 17.141 55.188 -17.812 1 78.5 69 GLY A CA 1
ATOM 562 C C . GLY A 1 69 ? 16.25 53.969 -17.969 1 78.5 69 GLY A C 1
ATOM 563 O O . GLY A 1 69 ? 15.133 53.938 -17.453 1 78.5 69 GLY A O 1
ATOM 564 N N . SER A 1 70 ? 16.766 53.031 -18.766 1 79.12 70 SER A N 1
ATOM 565 C CA . SER A 1 70 ? 15.992 51.812 -18.984 1 79.12 70 SER A CA 1
ATOM 566 C C . SER A 1 70 ? 16.578 50.656 -18.188 1 79.12 70 SER A C 1
ATOM 568 O O . SER A 1 70 ? 17.422 49.906 -18.703 1 79.12 70 SER A O 1
ATOM 570 N N . PRO A 1 71 ? 16.156 50.531 -16.938 1 83 71 PRO A N 1
ATOM 571 C CA . PRO A 1 71 ? 16.719 49.5 -16.078 1 83 71 PRO A CA 1
ATOM 572 C C . PRO A 1 71 ? 16.531 48.094 -16.656 1 83 71 PRO A C 1
ATOM 574 O O . PRO A 1 71 ? 17.422 47.25 -16.562 1 83 71 PRO A O 1
ATOM 577 N N . ARG A 1 72 ? 15.461 47.906 -17.312 1 83.25 72 ARG A N 1
ATOM 578 C CA . ARG A 1 72 ? 15.195 46.594 -17.875 1 83.25 72 ARG A CA 1
ATOM 579 C C . ARG A 1 72 ? 16.172 46.25 -19 1 83.25 72 ARG A C 1
ATOM 581 O O . ARG A 1 72 ? 16.734 45.156 -19.031 1 83.25 72 ARG A O 1
ATOM 588 N N . ALA A 1 73 ? 16.328 47.25 -19.859 1 78.62 73 ALA A N 1
ATOM 589 C CA . ALA A 1 73 ? 17.234 47.031 -20.984 1 78.62 73 ALA A CA 1
ATOM 590 C C . ALA A 1 73 ? 18.656 46.781 -20.5 1 78.62 73 ALA A C 1
ATOM 592 O O . ALA A 1 73 ? 19.344 45.906 -21.031 1 78.62 73 ALA A O 1
ATOM 593 N N . ARG A 1 74 ? 19.047 47.469 -19.5 1 83.25 74 ARG A N 1
ATOM 594 C CA . ARG A 1 74 ? 20.406 47.312 -18.984 1 83.25 74 ARG A CA 1
ATOM 595 C C . ARG A 1 74 ? 20.578 45.938 -18.297 1 83.25 74 ARG A C 1
ATOM 597 O O . ARG A 1 74 ? 21.609 45.281 -18.469 1 83.25 74 ARG A O 1
ATOM 604 N N . LEU A 1 75 ? 19.594 45.594 -17.547 1 86.25 75 LEU A N 1
ATOM 605 C CA . LEU A 1 75 ? 19.672 44.312 -16.891 1 86.25 75 LEU A CA 1
ATOM 606 C C . LEU A 1 75 ? 19.656 43.156 -17.906 1 86.25 75 LEU A C 1
ATOM 608 O O . LEU A 1 75 ? 20.422 42.219 -17.797 1 86.25 75 LEU A O 1
ATOM 612 N N . ASN A 1 76 ? 18.781 43.312 -18.891 1 83.44 76 ASN A N 1
ATOM 613 C CA . ASN A 1 76 ? 18.719 42.281 -19.938 1 83.44 76 ASN A CA 1
ATOM 614 C C . ASN A 1 76 ? 20.047 42.125 -20.656 1 83.44 76 ASN A C 1
ATOM 616 O O . ASN A 1 76 ? 20.484 41 -20.938 1 83.44 76 ASN A O 1
ATOM 620 N N . LYS A 1 77 ? 20.609 43.25 -20.891 1 80 77 LYS A N 1
ATOM 621 C CA . LYS A 1 77 ? 21.922 43.219 -21.562 1 80 77 LYS A CA 1
ATOM 622 C C . LYS A 1 77 ? 22.953 42.531 -20.688 1 80 77 LYS A C 1
ATOM 624 O O . LYS A 1 77 ? 23.719 41.688 -21.156 1 80 77 LYS A O 1
ATOM 629 N N . GLU A 1 78 ? 22.969 42.844 -19.438 1 86.44 78 GLU A N 1
ATOM 630 C CA . GLU A 1 78 ? 23.953 42.281 -18.531 1 86.44 78 GLU A CA 1
ATOM 631 C C . GLU A 1 78 ? 23.766 40.75 -18.406 1 86.44 78 GLU A C 1
ATOM 633 O O . GLU A 1 78 ? 24.734 40 -18.469 1 86.44 78 GLU A O 1
ATOM 638 N N . ILE A 1 79 ? 22.547 40.344 -18.219 1 87.5 79 ILE A N 1
ATOM 639 C CA . ILE A 1 79 ? 22.266 38.938 -18.031 1 87.5 79 ILE A CA 1
ATOM 640 C C . ILE A 1 79 ? 22.562 38.156 -19.328 1 87.5 79 ILE A C 1
ATOM 642 O O . ILE A 1 79 ? 23.188 37.094 -19.297 1 87.5 79 ILE A O 1
ATOM 646 N N . SER A 1 80 ? 22.172 38.75 -20.453 1 81.25 80 SER A N 1
ATOM 647 C CA . SER A 1 80 ? 22.453 38.094 -21.734 1 81.25 80 SER A CA 1
ATOM 648 C C . SER A 1 80 ? 23.953 37.969 -21.984 1 81.25 80 SER A C 1
ATOM 650 O O . SER A 1 80 ? 24.406 36.906 -22.438 1 81.25 80 SER A O 1
ATOM 652 N N . SER A 1 81 ? 24.625 39 -21.688 1 82 81 SER A N 1
ATOM 653 C CA . SER A 1 81 ? 26.078 38.969 -21.859 1 82 81 SER A CA 1
ATOM 654 C C . SER A 1 81 ? 26.703 37.938 -20.906 1 82 81 SER A C 1
ATOM 656 O O . SER A 1 81 ? 27.609 37.219 -21.297 1 82 81 SER A O 1
ATOM 658 N N . PHE A 1 82 ? 26.219 37.938 -19.688 1 87.38 82 PHE A N 1
ATOM 659 C CA . PHE A 1 82 ? 26.734 37 -18.688 1 87.38 82 PHE A CA 1
ATOM 660 C C . PHE A 1 82 ? 26.516 35.562 -19.125 1 87.38 82 PHE A C 1
ATOM 662 O O . PHE A 1 82 ? 27.406 34.719 -19 1 87.38 82 PHE A O 1
ATOM 669 N N . VAL A 1 83 ? 25.359 35.281 -19.594 1 85.69 83 VAL A N 1
ATOM 670 C CA . VAL A 1 83 ? 25 33.938 -20.031 1 85.69 83 VAL A CA 1
ATOM 671 C C . VAL A 1 83 ? 25.859 33.562 -21.234 1 85.69 83 VAL A C 1
ATOM 673 O O . VAL A 1 83 ? 26.359 32.438 -21.312 1 85.69 83 VAL A O 1
ATOM 676 N N . GLU A 1 84 ? 26.016 34.438 -22.125 1 79.5 84 GLU A N 1
ATOM 677 C CA . GLU A 1 84 ? 26.781 34.188 -23.344 1 79.5 84 GLU A CA 1
ATOM 678 C C . GLU A 1 84 ? 28.266 33.969 -23.016 1 79.5 84 GLU A C 1
ATOM 680 O O . GLU A 1 84 ? 28.891 33.094 -23.578 1 79.5 84 GLU A O 1
ATOM 685 N N . GLU A 1 85 ? 28.688 34.688 -22.109 1 84.38 85 GLU A N 1
ATOM 686 C CA . GLU A 1 85 ? 30.125 34.688 -21.875 1 84.38 85 GLU A CA 1
ATOM 687 C C . GLU A 1 85 ? 30.531 33.688 -20.812 1 84.38 85 GLU A C 1
ATOM 689 O O . GLU A 1 85 ? 31.641 33.156 -20.844 1 84.38 85 GLU A O 1
ATOM 694 N N . GLN A 1 86 ? 29.609 33.406 -19.875 1 83.25 86 GLN A N 1
ATOM 695 C CA . GLN A 1 86 ? 30.078 32.688 -18.703 1 83.25 86 GLN A CA 1
ATOM 696 C C . GLN A 1 86 ? 29.406 31.312 -18.609 1 83.25 86 GLN A C 1
ATOM 698 O O . GLN A 1 86 ? 29.734 30.516 -17.719 1 83.25 86 GLN A O 1
ATOM 703 N N . SER A 1 87 ? 28.5 31.047 -19.391 1 83.69 87 SER A N 1
ATOM 704 C CA . SER A 1 87 ? 27.859 29.734 -19.344 1 83.69 87 SER A CA 1
ATOM 705 C C . SER A 1 87 ? 28.375 28.828 -20.453 1 83.69 87 SER A C 1
ATOM 707 O O . SER A 1 87 ? 28.422 29.219 -21.609 1 83.69 87 SER A O 1
ATOM 709 N N . PHE A 1 88 ? 28.75 27.672 -19.984 1 76.44 88 PHE A N 1
ATOM 710 C CA . PHE A 1 88 ? 29.297 26.703 -20.922 1 76.44 88 PHE A CA 1
ATOM 711 C C . PHE A 1 88 ? 28.547 25.375 -20.828 1 76.44 88 PHE A C 1
ATOM 713 O O . PHE A 1 88 ? 27.984 25.062 -19.781 1 76.44 88 PHE A O 1
ATOM 720 N N . PRO A 1 89 ? 28.5 24.625 -21.906 1 68.31 89 PRO A N 1
ATOM 721 C CA . PRO A 1 89 ? 27.672 23.406 -21.953 1 68.31 89 PRO A CA 1
ATOM 722 C C . PRO A 1 89 ? 28.141 22.344 -20.969 1 68.31 89 PRO A C 1
ATOM 724 O O . PRO A 1 89 ? 27.328 21.578 -20.453 1 68.31 89 PRO A O 1
ATOM 727 N N . HIS A 1 90 ? 29.438 22.422 -20.703 1 69.06 90 HIS A N 1
ATOM 728 C CA . HIS A 1 90 ? 29.906 21.328 -19.859 1 69.06 90 HIS A CA 1
ATOM 729 C C . HIS A 1 90 ? 30.531 21.859 -18.578 1 69.06 90 HIS A C 1
ATOM 731 O O . HIS A 1 90 ? 31.281 22.844 -18.609 1 69.06 90 HIS A O 1
ATOM 737 N N . ASP A 1 91 ? 30.172 21.359 -17.391 1 69.31 91 ASP A N 1
ATOM 738 C CA . ASP A 1 91 ? 30.75 21.562 -16.062 1 69.31 91 ASP A CA 1
ATOM 739 C C . ASP A 1 91 ? 30.766 23.047 -15.703 1 69.31 91 ASP A C 1
ATOM 741 O O . ASP A 1 91 ? 31.75 23.547 -15.148 1 69.31 91 ASP A O 1
ATOM 745 N N . SER A 1 92 ? 29.797 23.734 -16.188 1 78.56 92 SER A N 1
ATOM 746 C CA . SER A 1 92 ? 29.719 25.172 -15.914 1 78.56 92 SER A CA 1
ATOM 747 C C . SER A 1 92 ? 28.453 25.516 -15.133 1 78.56 92 SER A C 1
ATOM 749 O O . SER A 1 92 ? 27.391 24.953 -15.391 1 78.56 92 SER A O 1
ATOM 751 N N . LEU A 1 93 ? 28.703 26.344 -14.094 1 85.94 93 LEU A N 1
ATOM 752 C CA . LEU A 1 93 ? 27.594 26.844 -13.289 1 85.94 93 LEU A CA 1
ATOM 753 C C . LEU A 1 93 ? 27.609 28.359 -13.227 1 85.94 93 LEU A C 1
ATOM 755 O O . LEU A 1 93 ? 28.641 28.969 -12.961 1 85.94 93 LEU A O 1
ATOM 759 N N . ILE A 1 94 ? 26.5 28.875 -13.609 1 88.06 94 ILE A N 1
ATOM 760 C CA . ILE A 1 94 ? 26.344 30.297 -13.336 1 88.06 94 ILE A CA 1
ATOM 761 C C . ILE A 1 94 ? 25.344 30.5 -12.195 1 88.06 94 ILE A C 1
ATOM 763 O O . ILE A 1 94 ? 24.344 29.797 -12.109 1 88.06 94 ILE A O 1
ATOM 767 N N . ILE A 1 95 ? 25.734 31.375 -11.312 1 89.38 95 ILE A N 1
ATOM 768 C CA . ILE A 1 95 ? 24.859 31.703 -10.188 1 89.38 95 ILE A CA 1
ATOM 769 C C . ILE A 1 95 ? 24.406 33.156 -10.312 1 89.38 95 ILE A C 1
ATOM 771 O O . ILE A 1 95 ? 25.234 34.062 -10.43 1 89.38 95 ILE A O 1
ATOM 775 N N . ILE A 1 96 ? 23.141 33.312 -10.359 1 90.69 96 ILE A N 1
ATOM 776 C CA . ILE A 1 96 ? 22.562 34.656 -10.375 1 90.69 96 ILE A CA 1
ATOM 777 C C . ILE A 1 96 ? 21.859 34.938 -9.047 1 90.69 96 ILE A C 1
ATOM 779 O O . ILE A 1 96 ? 21.047 34.125 -8.586 1 90.69 96 ILE A O 1
ATOM 783 N N . TYR A 1 97 ? 22.266 36 -8.43 1 92.06 97 TYR A N 1
ATOM 784 C CA . TYR A 1 97 ? 21.703 36.406 -7.148 1 92.06 97 TYR A CA 1
ATOM 785 C C . TYR A 1 97 ? 21.078 37.781 -7.227 1 92.06 97 TYR A C 1
ATOM 787 O O . TYR A 1 97 ? 21.672 38.719 -7.793 1 92.06 97 TYR A O 1
ATOM 795 N N . TYR A 1 98 ? 19.875 37.906 -6.656 1 90.88 98 TYR A N 1
ATOM 796 C CA . TYR A 1 98 ? 19.219 39.188 -6.586 1 90.88 98 TYR A CA 1
ATOM 797 C C . TYR A 1 98 ? 18.719 39.469 -5.18 1 90.88 98 TYR A C 1
ATOM 799 O O . TYR A 1 98 ? 18.125 38.594 -4.543 1 90.88 98 TYR A O 1
ATOM 807 N N . ALA A 1 99 ? 18.969 40.594 -4.676 1 91.19 99 ALA A N 1
ATOM 808 C CA . ALA A 1 99 ? 18.391 41.094 -3.434 1 91.19 99 ALA A CA 1
ATOM 809 C C . ALA A 1 99 ? 17.703 42.438 -3.65 1 91.19 99 ALA A C 1
ATOM 811 O O . ALA A 1 99 ? 18.312 43.375 -4.168 1 91.19 99 ALA A O 1
ATOM 812 N N . GLY A 1 100 ? 16.484 42.469 -3.385 1 89.12 100 GLY A N 1
ATOM 813 C CA . GLY A 1 100 ? 15.711 43.688 -3.549 1 89.12 100 GLY A CA 1
ATOM 814 C C . GLY A 1 100 ? 14.219 43.469 -3.43 1 89.12 100 GLY A C 1
ATOM 815 O O . GLY A 1 100 ? 13.766 42.469 -2.896 1 89.12 100 GLY A O 1
ATOM 816 N N . HIS A 1 101 ? 13.477 44.438 -3.943 1 88.5 101 HIS A N 1
ATOM 817 C CA . HIS A 1 101 ? 12.016 44.375 -3.895 1 88.5 101 HIS A CA 1
ATOM 818 C C . HIS A 1 101 ? 11.469 43.625 -5.098 1 88.5 101 HIS A C 1
ATOM 820 O O . HIS A 1 101 ? 12 43.719 -6.207 1 88.5 101 HIS A O 1
ATOM 826 N N . CYS A 1 102 ? 10.586 42.75 -4.859 1 87.62 102 CYS A N 1
ATOM 827 C CA . CYS A 1 102 ? 9.867 42.031 -5.914 1 87.62 102 CYS A CA 1
ATOM 828 C C . CYS A 1 102 ? 8.375 41.969 -5.602 1 87.62 102 CYS A C 1
ATOM 830 O O . CYS A 1 102 ? 7.988 41.812 -4.445 1 87.62 102 CYS A O 1
ATOM 832 N N . GLY A 1 103 ? 7.516 42.188 -6.637 1 81.75 103 GLY A N 1
ATOM 833 C CA . GLY A 1 103 ? 6.07 42.062 -6.539 1 81.75 103 GLY A CA 1
ATOM 834 C C . GLY A 1 103 ? 5.414 41.688 -7.855 1 81.75 103 GLY A C 1
ATOM 835 O O . GLY A 1 103 ? 6.059 41.719 -8.906 1 81.75 103 GLY A O 1
ATOM 836 N N . PRO A 1 104 ? 4.195 41.281 -7.809 1 77.19 104 PRO A N 1
ATOM 837 C CA . PRO A 1 104 ? 3.473 40.969 -9.047 1 77.19 104 PRO A CA 1
ATOM 838 C C . PRO A 1 104 ? 3.094 42.219 -9.828 1 77.19 104 PRO A C 1
ATOM 840 O O . PRO A 1 104 ? 2.701 43.219 -9.227 1 77.19 104 PRO A O 1
ATOM 843 N N . ASP A 1 105 ? 3.375 42.219 -11.078 1 74.75 105 ASP A N 1
ATOM 844 C CA . ASP A 1 105 ? 2.926 43.344 -11.914 1 74.75 105 ASP A CA 1
ATOM 845 C C . ASP A 1 105 ? 1.421 43.25 -12.172 1 74.75 105 ASP A C 1
ATOM 847 O O . ASP A 1 105 ? 0.719 42.469 -11.531 1 74.75 105 ASP A O 1
ATOM 851 N N . SER A 1 106 ? 0.948 44.125 -13.094 1 67.81 106 SER A N 1
ATOM 852 C CA . SER A 1 106 ? -0.478 44.219 -13.391 1 67.81 106 SER A CA 1
ATOM 853 C C . SER A 1 106 ? -1.007 42.875 -13.922 1 67.81 106 SER A C 1
ATOM 855 O O . SER A 1 106 ? -2.197 42.594 -13.789 1 67.81 106 SER A O 1
ATOM 857 N N . GLN A 1 107 ? -0.089 42 -14.516 1 57.66 107 GLN A N 1
ATOM 858 C CA . GLN A 1 107 ? -0.488 40.719 -15.07 1 57.66 107 GLN A CA 1
ATOM 859 C C . GLN A 1 107 ? -0.126 39.562 -14.117 1 57.66 107 GLN A C 1
ATOM 861 O O . GLN A 1 107 ? -0.205 38.406 -14.492 1 57.66 107 GLN A O 1
ATOM 866 N N . GLY A 1 108 ? 0.211 39.875 -12.898 1 70.38 108 GLY A N 1
ATOM 867 C CA . GLY A 1 108 ? 0.548 38.875 -11.906 1 70.38 108 GLY A CA 1
ATOM 868 C C . GLY A 1 108 ? 1.92 38.25 -12.125 1 70.38 108 GLY A C 1
ATOM 869 O O . GLY A 1 108 ? 2.225 37.188 -11.578 1 70.38 108 GLY A O 1
ATOM 870 N N . GLN A 1 109 ? 2.646 38.906 -12.891 1 74.75 109 GLN A N 1
ATOM 871 C CA . GLN A 1 109 ? 3.975 38.375 -13.188 1 74.75 109 GLN A CA 1
ATOM 872 C C . GLN A 1 109 ? 5.047 39.062 -12.367 1 74.75 109 GLN A C 1
ATOM 874 O O . GLN A 1 109 ? 4.848 40.219 -11.922 1 74.75 109 GLN A O 1
ATOM 879 N N . ALA A 1 110 ? 6.168 38.438 -12.195 1 80.25 110 ALA A N 1
ATOM 880 C CA . ALA A 1 110 ? 7.219 38.906 -11.305 1 80.25 110 ALA A CA 1
ATOM 881 C C . ALA A 1 110 ? 7.824 40.219 -11.828 1 80.25 110 ALA A C 1
ATOM 883 O O . ALA A 1 110 ? 8.273 40.281 -12.977 1 80.25 110 ALA A O 1
ATOM 884 N N . GLU A 1 111 ? 7.793 41.25 -10.969 1 87 111 GLU A N 1
ATOM 885 C CA . GLU A 1 111 ? 8.383 42.562 -11.25 1 87 111 GLU A CA 1
ATOM 886 C C . GLU A 1 111 ? 9.328 43 -10.133 1 87 111 GLU A C 1
ATOM 888 O O . GLU A 1 111 ? 8.969 42.938 -8.953 1 87 111 GLU A O 1
ATOM 893 N N . TRP A 1 112 ? 10.586 43.406 -10.547 1 89.38 112 TRP A N 1
ATOM 894 C CA . TRP A 1 112 ? 11.547 43.906 -9.586 1 89.38 112 TRP A CA 1
ATOM 895 C C . TRP A 1 112 ? 11.422 45.438 -9.438 1 89.38 112 TRP A C 1
ATOM 897 O O . TRP A 1 112 ? 11.172 46.125 -10.422 1 89.38 112 TRP A O 1
ATOM 907 N N . ALA A 1 113 ? 11.461 45.938 -8.18 1 89.75 113 ALA A N 1
ATOM 908 C CA . ALA A 1 113 ? 11.312 47.375 -7.926 1 89.75 113 ALA A CA 1
ATOM 909 C C . ALA A 1 113 ? 12.469 47.906 -7.078 1 89.75 113 ALA A C 1
ATOM 911 O O . ALA A 1 113 ? 12.961 47.219 -6.184 1 89.75 113 ALA A O 1
ATOM 912 N N . ALA A 1 114 ? 12.93 49.125 -7.363 1 89.12 114 ALA A N 1
ATOM 913 C CA . ALA A 1 114 ? 14 49.75 -6.598 1 89.12 114 ALA A CA 1
ATOM 914 C C . ALA A 1 114 ? 13.508 50.188 -5.223 1 89.12 114 ALA A C 1
ATOM 916 O O . ALA A 1 114 ? 14.258 50.156 -4.246 1 89.12 114 ALA A O 1
ATOM 917 N N . TYR A 1 115 ? 12.273 50.688 -5.254 1 85.75 115 TYR A N 1
ATOM 918 C CA . TYR A 1 115 ? 11.664 51.156 -4.023 1 85.75 115 TYR A CA 1
ATOM 919 C C . TYR A 1 115 ? 10.336 50.469 -3.764 1 85.75 115 TYR A C 1
ATOM 921 O O . TYR A 1 115 ? 9.727 49.906 -4.684 1 85.75 115 TYR A O 1
ATOM 929 N N . VAL A 1 116 ? 9.914 50.344 -2.424 1 79 116 VAL A N 1
ATOM 930 C CA . VAL A 1 116 ? 8.656 49.719 -2.051 1 79 116 VAL A CA 1
ATOM 931 C C . VAL A 1 116 ? 7.496 50.438 -2.734 1 79 116 VAL A C 1
ATOM 933 O O . VAL A 1 116 ? 6.559 49.781 -3.211 1 79 116 VAL A O 1
ATOM 936 N N . LYS A 1 117 ? 7.605 51.688 -2.564 1 76.38 117 LYS A N 1
ATOM 937 C CA . LYS A 1 117 ? 6.586 52.5 -3.227 1 76.38 117 LYS A CA 1
ATOM 938 C C . LYS A 1 117 ? 7.215 53.531 -4.164 1 76.38 117 LYS A C 1
ATOM 940 O O . LYS A 1 117 ? 8.18 54.188 -3.793 1 76.38 117 LYS A O 1
ATOM 945 N N . GLY A 1 118 ? 6.883 53.562 -5.301 1 76.94 118 GLY A N 1
ATOM 946 C CA . GLY A 1 118 ? 7.352 54.562 -6.242 1 76.94 118 GLY A CA 1
ATOM 947 C C . GLY A 1 118 ? 8.734 54.281 -6.793 1 76.94 118 GLY A C 1
ATOM 948 O O . GLY A 1 118 ? 9.422 53.375 -6.316 1 76.94 118 GLY A O 1
ATOM 949 N N . GLY A 1 119 ? 9.117 54.5 -8.086 1 78.19 119 GLY A N 1
ATOM 950 C CA . GLY A 1 119 ? 10.43 54.344 -8.695 1 78.19 119 GLY A CA 1
ATOM 951 C C . GLY A 1 119 ? 10.43 53.438 -9.906 1 78.19 119 GLY A C 1
ATOM 952 O O . GLY A 1 119 ? 9.375 52.969 -10.328 1 78.19 119 GLY A O 1
ATOM 953 N N . PRO A 1 120 ? 11.586 53.188 -10.266 1 83.25 120 PRO A N 1
ATOM 954 C CA . PRO A 1 120 ? 11.656 52.344 -11.461 1 83.25 120 PRO A CA 1
ATOM 955 C C . PRO A 1 120 ? 11.43 50.875 -11.164 1 83.25 120 PRO A C 1
ATOM 957 O O . PRO A 1 120 ? 11.797 50.375 -10.086 1 83.25 120 PRO A O 1
ATOM 960 N N . THR A 1 121 ? 10.711 50.25 -12.008 1 86.88 121 THR A N 1
ATOM 961 C CA . THR A 1 121 ? 10.445 48.812 -11.93 1 86.88 121 THR A CA 1
ATOM 962 C C . THR A 1 121 ? 10.906 48.125 -13.211 1 86.88 121 THR A C 1
ATOM 964 O O . THR A 1 121 ? 11.156 48.781 -14.227 1 86.88 121 THR A O 1
ATOM 967 N N . LEU A 1 122 ? 11.156 46.812 -13.125 1 84.5 122 LEU A N 1
ATOM 968 C CA . LEU A 1 122 ? 11.5 46.062 -14.32 1 84.5 122 LEU A CA 1
ATOM 969 C C . LEU A 1 122 ? 10.797 44.688 -14.32 1 84.5 122 LEU A C 1
ATOM 971 O O . LEU A 1 122 ? 10.602 44.094 -13.258 1 84.5 122 LEU A O 1
ATOM 975 N N . SER A 1 123 ? 10.352 44.312 -15.539 1 81.19 123 SER A N 1
ATOM 976 C CA . SER A 1 123 ? 9.641 43.031 -15.727 1 81.19 123 SER A CA 1
ATOM 977 C C . SER A 1 123 ? 10.586 41.844 -15.641 1 81.19 123 SER A C 1
ATOM 979 O O . SER A 1 123 ? 11.148 41.438 -16.656 1 81.19 123 SER A O 1
ATOM 981 N N . TRP A 1 124 ? 10.703 41.219 -14.461 1 84.94 124 TRP A N 1
ATOM 982 C CA . TRP A 1 124 ? 11.617 40.094 -14.266 1 84.94 124 TRP A CA 1
ATOM 983 C C . TRP A 1 124 ? 11.133 38.875 -15.008 1 84.94 124 TRP A C 1
ATOM 985 O O . TRP A 1 124 ? 11.93 38.094 -15.539 1 84.94 124 TRP A O 1
ATOM 995 N N . HIS A 1 125 ? 9.828 38.656 -15.055 1 77.38 125 HIS A N 1
ATOM 996 C CA . HIS A 1 125 ? 9.305 37.469 -15.711 1 77.38 125 HIS A CA 1
ATOM 997 C C . HIS A 1 125 ? 9.812 37.344 -17.141 1 77.38 125 HIS A C 1
ATOM 999 O O . HIS A 1 125 ? 9.984 36.25 -17.656 1 77.38 125 HIS A O 1
ATOM 1005 N N . VAL A 1 126 ? 10.133 38.438 -17.719 1 73.25 126 VAL A N 1
ATOM 1006 C CA . VAL A 1 126 ? 10.672 38.469 -19.062 1 73.25 126 VAL A CA 1
ATOM 1007 C C . VAL A 1 126 ? 12.18 38.188 -19.031 1 73.25 126 VAL A C 1
ATOM 1009 O O . VAL A 1 126 ? 12.688 37.406 -19.812 1 73.25 126 VAL A O 1
ATOM 1012 N N . THR A 1 127 ? 12.82 38.812 -18.094 1 80.25 127 THR A N 1
ATOM 1013 C CA . THR A 1 127 ? 14.266 38.688 -17.984 1 80.25 127 THR A CA 1
ATOM 1014 C C . THR A 1 127 ? 14.664 37.281 -17.594 1 80.25 127 THR A C 1
ATOM 1016 O O . THR A 1 127 ? 15.68 36.75 -18.062 1 80.25 127 THR A O 1
ATOM 1019 N N . GLN A 1 128 ? 13.836 36.719 -16.781 1 80.56 128 GLN A N 1
ATOM 1020 C CA . GLN A 1 128 ? 14.117 35.375 -16.312 1 80.56 128 GLN A CA 1
ATOM 1021 C C . GLN A 1 128 ? 14.25 34.406 -17.5 1 80.56 128 GLN A C 1
ATOM 1023 O O . GLN A 1 128 ? 15.016 33.438 -17.438 1 80.56 128 GLN A O 1
ATOM 1028 N N . GLN A 1 129 ? 13.562 34.625 -18.547 1 73.56 129 GLN A N 1
ATOM 1029 C CA . GLN A 1 129 ? 13.555 33.75 -19.719 1 73.56 129 GLN A CA 1
ATOM 1030 C C . GLN A 1 129 ? 14.945 33.656 -20.359 1 73.56 129 GLN A C 1
ATOM 1032 O O . GLN A 1 129 ? 15.289 32.656 -20.969 1 73.56 129 GLN A O 1
ATOM 1037 N N . LEU A 1 130 ? 15.688 34.688 -20.125 1 77.69 130 LEU A N 1
ATOM 1038 C CA . LEU A 1 130 ? 17.016 34.75 -20.703 1 77.69 130 LEU A CA 1
ATOM 1039 C C . LEU A 1 130 ? 17.922 33.688 -20.094 1 77.69 130 LEU A C 1
ATOM 1041 O O . LEU A 1 130 ? 18.859 33.219 -20.734 1 77.69 130 LEU A O 1
ATOM 1045 N N . LEU A 1 131 ? 17.547 33.281 -18.891 1 82.62 131 LEU A N 1
ATOM 1046 C CA . LEU A 1 131 ? 18.391 32.312 -18.188 1 82.62 131 LEU A CA 1
ATOM 1047 C C . LEU A 1 131 ? 18.172 30.906 -18.734 1 82.62 131 LEU A C 1
ATOM 1049 O O . LEU A 1 131 ? 19.031 30.047 -18.578 1 82.62 131 LEU A O 1
ATOM 1053 N N . PHE A 1 132 ? 17.125 30.75 -19.438 1 76.44 132 PHE A N 1
ATOM 1054 C CA . PHE A 1 132 ? 16.812 29.438 -20.016 1 76.44 132 PHE A CA 1
ATOM 1055 C C . PHE A 1 132 ? 17.703 29.156 -21.219 1 76.44 132 PHE A C 1
ATOM 1057 O O . PHE A 1 132 ? 17.859 28.016 -21.641 1 76.44 132 PHE A O 1
ATOM 1064 N N . SER A 1 133 ? 18.344 30.172 -21.688 1 74.62 133 SER A N 1
ATOM 1065 C CA . SER A 1 133 ? 19.203 30.016 -22.844 1 74.62 133 SER A CA 1
ATOM 1066 C C . SER A 1 133 ? 20.625 29.625 -22.438 1 74.62 133 SER A C 1
ATOM 1068 O O . SER A 1 133 ? 21.484 29.406 -23.297 1 74.62 133 SER A O 1
ATOM 1070 N N . ALA A 1 134 ? 20.859 29.547 -21.109 1 79.5 134 ALA A N 1
ATOM 1071 C CA . ALA A 1 134 ? 22.188 29.156 -20.641 1 79.5 134 ALA A CA 1
ATOM 1072 C C . ALA A 1 134 ? 22.453 27.672 -20.906 1 79.5 134 ALA A C 1
ATOM 1074 O O . ALA A 1 134 ? 21.688 26.812 -20.469 1 79.5 134 ALA A O 1
ATOM 1075 N N . PRO A 1 135 ? 23.5 27.391 -21.641 1 75.75 135 PRO A N 1
ATOM 1076 C CA . PRO A 1 135 ? 23.766 25.984 -21.938 1 75.75 135 PRO A CA 1
ATOM 1077 C C . PRO A 1 135 ? 24.172 25.188 -20.703 1 75.75 135 PRO A C 1
ATOM 1079 O O . PRO A 1 135 ? 23.891 24 -20.609 1 75.75 135 PRO A O 1
ATOM 1082 N N . GLY A 1 136 ? 24.844 25.859 -19.781 1 78 136 GLY A N 1
ATOM 1083 C CA . GLY A 1 136 ? 25.266 25.188 -18.562 1 78 136 GLY A CA 1
ATOM 1084 C C . GLY A 1 136 ? 24.219 25.25 -17.469 1 78 136 GLY A C 1
ATOM 1085 O O . GLY A 1 136 ? 23.078 25.656 -17.703 1 78 136 GLY A O 1
ATOM 1086 N N . ASP A 1 137 ? 24.625 24.906 -16.25 1 79.38 137 ASP A N 1
ATOM 1087 C CA . ASP A 1 137 ? 23.734 24.922 -15.102 1 79.38 137 ASP A CA 1
ATOM 1088 C C . ASP A 1 137 ? 23.531 26.344 -14.602 1 79.38 137 ASP A C 1
ATOM 1090 O O . ASP A 1 137 ? 24.453 27.172 -14.656 1 79.38 137 ASP A O 1
ATOM 1094 N N . VAL A 1 138 ? 22.281 26.578 -14.211 1 84.25 138 VAL A N 1
ATOM 1095 C CA . VAL A 1 138 ? 21.922 27.891 -13.68 1 84.25 138 VAL A CA 1
ATOM 1096 C C . VAL A 1 138 ? 21.328 27.734 -12.281 1 84.25 138 VAL A C 1
ATOM 1098 O O . VAL A 1 138 ? 20.438 26.922 -12.062 1 84.25 138 VAL A O 1
ATOM 1101 N N . LEU A 1 139 ? 21.922 28.516 -11.43 1 86.5 139 LEU A N 1
ATOM 1102 C CA . LEU A 1 139 ? 21.312 28.656 -10.117 1 86.5 139 LEU A CA 1
ATOM 1103 C C . LEU A 1 139 ? 20.875 30.094 -9.867 1 86.5 139 LEU A C 1
ATOM 1105 O O . LEU A 1 139 ? 21.703 31 -9.828 1 86.5 139 LEU A O 1
ATOM 1109 N N . LEU A 1 140 ? 19.609 30.188 -9.781 1 87.5 140 LEU A N 1
ATOM 1110 C CA . LEU A 1 140 ? 19.016 31.5 -9.477 1 87.5 140 LEU A CA 1
ATOM 1111 C C . LEU A 1 140 ? 18.672 31.594 -7.996 1 87.5 140 LEU A C 1
ATOM 1113 O O . LEU A 1 140 ? 18.016 30.703 -7.445 1 87.5 140 LEU A O 1
ATOM 1117 N N . ILE A 1 141 ? 19.203 32.625 -7.344 1 89.62 141 ILE A N 1
ATOM 1118 C CA . ILE A 1 141 ? 18.891 32.875 -5.938 1 89.62 141 ILE A CA 1
ATOM 1119 C C . ILE A 1 141 ? 18.219 34.25 -5.793 1 89.62 141 ILE A C 1
ATOM 1121 O O . ILE A 1 141 ? 18.844 35.281 -6.082 1 89.62 141 ILE A O 1
ATOM 1125 N N . LEU A 1 142 ? 17.016 34.188 -5.32 1 88.56 142 LEU A N 1
ATOM 1126 C CA . LEU A 1 142 ? 16.266 35.438 -5.219 1 88.56 142 LEU A CA 1
ATOM 1127 C C . LEU A 1 142 ? 15.961 35.781 -3.764 1 88.56 142 LEU A C 1
ATOM 1129 O O . LEU A 1 142 ? 15.195 35.062 -3.109 1 88.56 142 LEU A O 1
ATOM 1133 N N . ASP A 1 143 ? 16.531 36.812 -3.27 1 89.5 143 ASP A N 1
ATOM 1134 C CA . ASP A 1 143 ? 16.219 37.344 -1.94 1 89.5 143 ASP A CA 1
ATOM 1135 C C . ASP A 1 143 ? 15.289 38.531 -2.025 1 89.5 143 ASP A C 1
ATOM 1137 O O . ASP A 1 143 ? 15.734 39.688 -1.891 1 89.5 143 ASP A O 1
ATOM 1141 N N . CYS A 1 144 ? 14.086 38.281 -2.178 1 86.38 144 CYS A N 1
ATOM 1142 C CA . CYS A 1 144 ? 13.062 39.312 -2.301 1 86.38 144 CYS A CA 1
ATOM 1143 C C . CYS A 1 144 ? 11.688 38.781 -1.927 1 86.38 144 CYS A C 1
ATOM 1145 O O . CYS A 1 144 ? 11.516 37.562 -1.766 1 86.38 144 CYS A O 1
ATOM 1147 N N . CYS A 1 145 ? 10.781 39.656 -1.745 1 80.5 145 CYS A N 1
ATOM 1148 C CA . CYS A 1 145 ? 9.391 39.25 -1.55 1 80.5 145 CYS A CA 1
ATOM 1149 C C . CYS A 1 145 ? 8.828 38.594 -2.812 1 80.5 145 CYS A C 1
ATOM 1151 O O . CYS A 1 145 ? 9.258 38.906 -3.922 1 80.5 145 CYS A O 1
ATOM 1153 N N . HIS A 1 146 ? 7.926 37.562 -2.74 1 73.38 146 HIS A N 1
ATOM 1154 C CA . HIS A 1 146 ? 7.289 36.906 -3.867 1 73.38 146 HIS A CA 1
ATOM 1155 C C . HIS A 1 146 ? 8.328 36.188 -4.742 1 73.38 146 HIS A C 1
ATOM 1157 O O . HIS A 1 146 ? 8.203 36.188 -5.969 1 73.38 146 HIS A O 1
ATOM 1163 N N . ALA A 1 147 ? 9.375 35.688 -4.105 1 76.81 147 ALA A N 1
ATOM 1164 C CA . ALA A 1 147 ? 10.539 35.156 -4.828 1 76.81 147 ALA A CA 1
ATOM 1165 C C . ALA A 1 147 ? 10.164 33.969 -5.684 1 76.81 147 ALA A C 1
ATOM 1167 O O . ALA A 1 147 ? 10.867 33.625 -6.645 1 76.81 147 ALA A O 1
ATOM 1168 N N . SER A 1 148 ? 9.047 33.438 -5.453 1 67.69 148 SER A N 1
ATOM 1169 C CA . SER A 1 148 ? 8.672 32.25 -6.184 1 67.69 148 SER A CA 1
ATOM 1170 C C . SER A 1 148 ? 7.73 32.562 -7.34 1 67.69 148 SER A C 1
ATOM 1172 O O . SER A 1 148 ? 7.164 31.656 -7.957 1 67.69 148 SER A O 1
ATOM 1174 N N . LEU A 1 149 ? 7.461 33.781 -7.586 1 60.81 149 LEU A N 1
ATOM 1175 C CA . LEU A 1 149 ? 6.762 34.156 -8.805 1 60.81 149 LEU A CA 1
ATOM 1176 C C . LEU A 1 149 ? 7.617 33.875 -10.039 1 60.81 149 LEU A C 1
ATOM 1178 O O . LEU A 1 149 ? 8.445 34.719 -10.422 1 60.81 149 LEU A O 1
ATOM 1182 N N . ILE A 1 150 ? 7.449 32.531 -10.438 1 58.59 150 ILE A N 1
ATOM 1183 C CA . ILE A 1 150 ? 8.375 32.094 -11.477 1 58.59 150 ILE A CA 1
ATOM 1184 C C . ILE A 1 150 ? 7.641 31.984 -12.812 1 58.59 150 ILE A C 1
ATOM 1186 O O . ILE A 1 150 ? 6.41 31.875 -12.836 1 58.59 150 ILE A O 1
ATOM 1190 N N . THR A 1 151 ? 8.344 32.25 -13.852 1 57.22 151 THR A N 1
ATOM 1191 C CA . THR A 1 151 ? 7.855 32 -15.203 1 57.22 151 THR A CA 1
ATOM 1192 C C . THR A 1 151 ? 8.516 30.75 -15.781 1 57.22 151 THR A C 1
ATOM 1194 O O . THR A 1 151 ? 9.742 30.625 -15.781 1 57.22 151 THR A O 1
ATOM 1197 N N . ARG A 1 152 ? 7.68 29.875 -16.156 1 53.84 152 ARG A N 1
ATOM 1198 C CA . ARG A 1 152 ? 8.18 28.625 -16.719 1 53.84 152 ARG A CA 1
ATOM 1199 C C . ARG A 1 152 ? 8.734 28.844 -18.125 1 53.84 152 ARG A C 1
ATOM 1201 O O . ARG A 1 152 ? 8.352 29.797 -18.797 1 53.84 152 ARG A O 1
ATOM 1208 N N . GLY A 1 153 ? 9.906 28.094 -18.344 1 56.62 153 GLY A N 1
ATOM 1209 C CA . GLY A 1 153 ? 10.531 28.172 -19.656 1 56.62 153 GLY A CA 1
ATOM 1210 C C . GLY A 1 153 ? 11.234 26.875 -20.047 1 56.62 153 GLY A C 1
ATOM 1211 O O . GLY A 1 153 ? 11.242 25.906 -19.281 1 56.62 153 GLY A O 1
ATOM 1212 N N . SER A 1 154 ? 11.57 26.766 -21.297 1 57 154 SER A N 1
ATOM 1213 C CA . SER A 1 154 ? 12.32 25.625 -21.812 1 57 154 SER A CA 1
ATOM 1214 C C . SER A 1 154 ? 13.797 25.953 -21.969 1 57 154 SER A C 1
ATOM 1216 O O . SER A 1 154 ? 14.156 26.969 -22.562 1 57 154 SER A O 1
ATOM 1218 N N . LYS A 1 155 ? 14.594 25.125 -21.266 1 61.72 155 LYS A N 1
ATOM 1219 C CA . LYS A 1 155 ? 16.031 25.359 -21.297 1 61.72 155 LYS A CA 1
ATOM 1220 C C . LYS A 1 155 ? 16.641 24.859 -22.609 1 61.72 155 LYS A C 1
ATOM 1222 O O . LYS A 1 155 ? 16.328 23.766 -23.078 1 61.72 155 LYS A O 1
ATOM 1227 N N . ASP A 1 156 ? 17.312 25.781 -23.344 1 58.62 156 ASP A N 1
ATOM 1228 C CA . ASP A 1 156 ? 17.953 25.438 -24.609 1 58.62 156 ASP A CA 1
ATOM 1229 C C . ASP A 1 156 ? 19.016 24.359 -24.406 1 58.62 156 ASP A C 1
ATOM 1231 O O . ASP A 1 156 ? 19.172 23.469 -25.25 1 58.62 156 ASP A O 1
ATOM 1235 N N . GLY A 1 157 ? 19.703 24.203 -23.312 1 56.12 157 GLY A N 1
ATOM 1236 C CA . GLY A 1 157 ? 20.766 23.234 -23.078 1 56.12 157 GLY A CA 1
ATOM 1237 C C . GLY A 1 157 ? 20.422 22.203 -22.031 1 56.12 157 GLY A C 1
ATOM 1238 O O . GLY A 1 157 ? 19.312 22.219 -21.484 1 56.12 157 GLY A O 1
ATOM 1239 N N . ASP A 1 158 ? 21.375 21.234 -21.922 1 55.84 158 ASP A N 1
ATOM 1240 C CA . ASP A 1 158 ? 21.156 20.125 -21.016 1 55.84 158 ASP A CA 1
ATOM 1241 C C . ASP A 1 158 ? 21.469 20.516 -19.578 1 55.84 158 ASP A C 1
ATOM 1243 O O . ASP A 1 158 ? 21.453 19.672 -18.672 1 55.84 158 ASP A O 1
ATOM 1247 N N . GLY A 1 159 ? 21.703 21.797 -19.531 1 65 159 GLY A N 1
ATOM 1248 C CA . GLY A 1 159 ? 22.031 22.234 -18.172 1 65 159 GLY A CA 1
ATOM 1249 C C . GLY A 1 159 ? 20.828 22.359 -17.281 1 65 159 GLY A C 1
ATOM 1250 O O . GLY A 1 159 ? 19.703 22.547 -17.75 1 65 159 GLY A O 1
ATOM 1251 N N . ARG A 1 160 ? 21.016 22.469 -15.945 1 70.38 160 ARG A N 1
ATOM 1252 C CA . ARG A 1 160 ? 19.969 22.641 -14.953 1 70.38 160 ARG A CA 1
ATOM 1253 C C . ARG A 1 160 ? 19.688 24.125 -14.711 1 70.38 160 ARG A C 1
ATOM 1255 O O . ARG A 1 160 ? 20.578 24.969 -14.875 1 70.38 160 ARG A O 1
ATOM 1262 N N . PHE A 1 161 ? 18.453 24.375 -14.5 1 75.12 161 PHE A N 1
ATOM 1263 C CA . PHE A 1 161 ? 18.047 25.703 -14.039 1 75.12 161 PHE A CA 1
ATOM 1264 C C . PHE A 1 161 ? 17.25 25.594 -12.742 1 75.12 161 PHE A C 1
ATOM 1266 O O . PHE A 1 161 ? 16.125 25.094 -12.734 1 75.12 161 PHE A O 1
ATOM 1273 N N . GLU A 1 162 ? 17.969 26.031 -11.727 1 76.31 162 GLU A N 1
ATOM 1274 C CA . GLU A 1 162 ? 17.375 25.906 -10.398 1 76.31 162 GLU A CA 1
ATOM 1275 C C . GLU A 1 162 ? 17.219 27.266 -9.734 1 76.31 162 GLU A C 1
ATOM 1277 O O . GLU A 1 162 ? 17.953 28.203 -10.031 1 76.31 162 GLU A O 1
ATOM 1282 N N . LEU A 1 163 ? 16.141 27.266 -8.922 1 80.75 163 LEU A N 1
ATOM 1283 C CA . LEU A 1 163 ? 15.844 28.5 -8.203 1 80.75 163 LEU A CA 1
ATOM 1284 C C . LEU A 1 163 ? 15.797 28.266 -6.695 1 80.75 163 LEU A C 1
ATOM 1286 O O . LEU A 1 163 ? 15.227 27.266 -6.246 1 80.75 163 LEU A O 1
ATOM 1290 N N . ILE A 1 164 ? 16.5 29.125 -6.047 1 80.25 164 ILE A N 1
ATOM 1291 C CA . ILE A 1 164 ? 16.281 29.266 -4.609 1 80.25 164 ILE A CA 1
ATOM 1292 C C . ILE A 1 164 ? 15.625 30.625 -4.328 1 80.25 164 ILE A C 1
ATOM 1294 O O . ILE A 1 164 ? 16.25 31.672 -4.484 1 80.25 164 ILE A O 1
ATOM 1298 N N . ALA A 1 165 ? 14.359 30.406 -3.947 1 78.62 165 ALA A N 1
ATOM 1299 C CA . ALA A 1 165 ? 13.594 31.625 -3.664 1 78.62 165 ALA A CA 1
ATOM 1300 C C . ALA A 1 165 ? 13.477 31.859 -2.16 1 78.62 165 ALA A C 1
ATOM 1302 O O . ALA A 1 165 ? 13.195 30.938 -1.397 1 78.62 165 ALA A O 1
ATOM 1303 N N . ALA A 1 166 ? 13.727 33 -1.718 1 81.38 166 ALA A N 1
ATOM 1304 C CA . ALA A 1 166 ? 13.695 33.344 -0.297 1 81.38 166 ALA A CA 1
ATOM 1305 C C . ALA A 1 166 ? 12.273 33.219 0.255 1 81.38 166 ALA A C 1
ATOM 1307 O O . ALA A 1 166 ? 12.078 33.094 1.466 1 81.38 166 ALA A O 1
ATOM 1308 N N . SER A 1 167 ? 11.312 33.375 -0.645 1 73.81 167 SER A N 1
ATOM 1309 C CA . SER A 1 167 ? 9.922 33.312 -0.183 1 73.81 167 SER A CA 1
ATOM 1310 C C . SER A 1 167 ? 9.016 32.688 -1.229 1 73.81 167 SER A C 1
ATOM 1312 O O . SER A 1 167 ? 9.352 32.656 -2.414 1 73.81 167 SER A O 1
ATOM 1314 N N . ALA A 1 168 ? 7.895 32.188 -0.744 1 62.56 168 ALA A N 1
ATOM 1315 C CA . ALA A 1 168 ? 6.848 31.703 -1.64 1 62.56 168 ALA A CA 1
ATOM 1316 C C . ALA A 1 168 ? 6.133 32.844 -2.326 1 62.56 168 ALA A C 1
ATOM 1318 O O . ALA A 1 168 ? 6.352 34.031 -1.985 1 62.56 168 ALA A O 1
ATOM 1319 N N . LYS A 1 169 ? 5.336 32.375 -3.418 1 59.28 169 LYS A N 1
ATOM 1320 C CA . LYS A 1 169 ? 4.527 33.406 -4.082 1 59.28 169 LYS A CA 1
ATOM 1321 C C . LYS A 1 169 ? 3.594 34.094 -3.094 1 59.28 169 LYS A C 1
ATOM 1323 O O . LYS A 1 169 ? 2.914 33.438 -2.307 1 59.28 169 LYS A O 1
ATOM 1328 N N . GLY A 1 170 ? 3.742 35.406 -2.945 1 57.09 170 GLY A N 1
ATOM 1329 C CA . GLY A 1 170 ? 2.865 36.188 -2.084 1 57.09 170 GLY A CA 1
ATOM 1330 C C . GLY A 1 170 ? 3.445 36.438 -0.704 1 57.09 170 GLY A C 1
ATOM 1331 O O . GLY A 1 170 ? 2.816 37.094 0.135 1 57.09 170 GLY A O 1
ATOM 1332 N N . ALA A 1 171 ? 4.586 35.875 -0.406 1 64.5 171 ALA A N 1
ATOM 1333 C CA . ALA A 1 171 ? 5.195 36.031 0.913 1 64.5 171 ALA A CA 1
ATOM 1334 C C . ALA A 1 171 ? 6.266 37.125 0.901 1 64.5 171 ALA A C 1
ATOM 1336 O O . ALA A 1 171 ? 6.891 37.375 -0.131 1 64.5 171 ALA A O 1
ATOM 1337 N N . LYS A 1 172 ? 6.363 37.719 2.07 1 75.06 172 LYS A N 1
ATOM 1338 C CA . LYS A 1 172 ? 7.391 38.75 2.236 1 75.06 172 LYS A CA 1
ATOM 1339 C C . LYS A 1 172 ? 8.633 38.188 2.912 1 75.06 172 LYS A C 1
ATOM 1341 O O . LYS A 1 172 ? 8.539 37.219 3.691 1 75.06 172 LYS A O 1
ATOM 1346 N N . THR A 1 173 ? 9.75 38.75 2.588 1 78.5 173 THR A N 1
ATOM 1347 C CA . THR A 1 173 ? 11.016 38.344 3.178 1 78.5 173 THR A CA 1
ATOM 1348 C C . THR A 1 173 ? 11.57 39.438 4.078 1 78.5 173 THR A C 1
ATOM 1350 O O . THR A 1 173 ? 11.266 40.594 3.895 1 78.5 173 THR A O 1
ATOM 1353 N N . ALA A 1 174 ? 12.375 39.125 5.082 1 77.81 174 ALA A N 1
ATOM 1354 C CA . ALA A 1 174 ? 12.977 40.094 6.012 1 77.81 174 ALA A CA 1
ATOM 1355 C C . ALA A 1 174 ? 13.938 41.031 5.289 1 77.81 174 ALA A C 1
ATOM 1357 O O . ALA A 1 174 ? 14.57 40.656 4.305 1 77.81 174 ALA A O 1
ATOM 1358 N N . GLU A 1 175 ? 14 42.281 5.84 1 81.81 175 GLU A N 1
ATOM 1359 C CA . GLU A 1 175 ? 14.969 43.25 5.336 1 81.81 175 GLU A CA 1
ATOM 1360 C C . GLU A 1 175 ? 16.391 42.844 5.691 1 81.81 175 GLU A C 1
ATOM 1362 O O . GLU A 1 175 ? 16.609 42 6.566 1 81.81 175 GLU A O 1
ATOM 1367 N N . PRO A 1 176 ? 17.312 43.375 4.883 1 86.81 176 PRO A N 1
ATOM 1368 C CA . PRO A 1 176 ? 18.703 43 5.172 1 86.81 176 PRO A CA 1
ATOM 1369 C C . PRO A 1 176 ? 19.062 43.188 6.645 1 86.81 176 PRO A C 1
ATOM 1371 O O . PRO A 1 176 ? 18.672 44.188 7.258 1 86.81 176 PRO A O 1
ATOM 1374 N N . GLY A 1 177 ? 19.703 42.281 7.285 1 79.69 177 GLY A N 1
ATOM 1375 C CA . GLY A 1 177 ? 20.078 42.281 8.695 1 79.69 177 GLY A CA 1
ATOM 1376 C C . GLY A 1 177 ? 20.359 40.875 9.211 1 79.69 177 GLY A C 1
ATOM 1377 O O . GLY A 1 177 ? 20.594 39.938 8.43 1 79.69 177 GLY A O 1
ATOM 1378 N N . ARG A 1 178 ? 20.281 40.688 10.484 1 76.5 178 ARG A N 1
ATOM 1379 C CA . ARG A 1 178 ? 20.656 39.438 11.148 1 76.5 178 ARG A CA 1
ATOM 1380 C C . ARG A 1 178 ? 19.688 38.312 10.797 1 76.5 178 ARG A C 1
ATOM 1382 O O . ARG A 1 178 ? 20.078 37.156 10.773 1 76.5 178 ARG A O 1
ATOM 1389 N N . ARG A 1 179 ? 18.578 38.719 10.422 1 76.94 179 ARG A N 1
ATOM 1390 C CA . ARG A 1 179 ? 17.562 37.688 10.164 1 76.94 179 ARG A CA 1
ATOM 1391 C C . ARG A 1 179 ? 17.234 37.625 8.68 1 76.94 179 ARG A C 1
ATOM 1393 O O . ARG A 1 179 ? 16.203 37.062 8.297 1 76.94 179 ARG A O 1
ATOM 1400 N N . SER A 1 180 ? 18.047 38.125 7.938 1 83.31 180 SER A N 1
ATOM 1401 C CA . SER A 1 180 ? 17.766 38.156 6.508 1 83.31 180 SER A CA 1
ATOM 1402 C C . SER A 1 180 ? 18.109 36.812 5.859 1 83.31 180 SER A C 1
ATOM 1404 O O . SER A 1 180 ? 18.938 36.062 6.379 1 83.31 180 SER A O 1
ATOM 1406 N N . PHE A 1 181 ? 17.453 36.594 4.762 1 87.44 181 PHE A N 1
ATOM 1407 C CA . PHE A 1 181 ? 17.734 35.406 3.945 1 87.44 181 PHE A CA 1
ATOM 1408 C C . PHE A 1 181 ? 19.203 35.375 3.551 1 87.44 181 PHE A C 1
ATOM 1410 O O . PHE A 1 181 ? 19.859 34.344 3.631 1 87.44 181 PHE A O 1
ATOM 1417 N N . THR A 1 182 ? 19.766 36.5 3.156 1 90.12 182 THR A N 1
ATOM 1418 C CA . THR A 1 182 ? 21.141 36.594 2.67 1 90.12 182 THR A CA 1
ATOM 1419 C C . THR A 1 182 ? 22.125 36.312 3.799 1 90.12 182 THR A C 1
ATOM 1421 O O . THR A 1 182 ? 23.141 35.625 3.598 1 90.12 182 THR A O 1
ATOM 1424 N N . THR A 1 183 ? 21.797 36.781 4.941 1 84.38 183 THR A N 1
ATOM 1425 C CA . THR A 1 183 ? 22.672 36.5 6.086 1 84.38 183 THR A CA 1
ATOM 1426 C C . THR A 1 183 ? 22.688 35 6.383 1 84.38 183 THR A C 1
ATOM 1428 O O . THR A 1 183 ? 23.75 34.438 6.648 1 84.38 183 THR A O 1
ATOM 1431 N N . ALA A 1 184 ? 21.578 34.469 6.332 1 84.12 184 ALA A N 1
ATOM 1432 C CA . ALA A 1 184 ? 21.5 33.031 6.535 1 84.12 184 ALA A CA 1
ATOM 1433 C C . ALA A 1 184 ? 22.234 32.25 5.438 1 84.12 184 ALA A C 1
ATOM 1435 O O . ALA A 1 184 ? 22.922 31.281 5.711 1 84.12 184 ALA A O 1
ATOM 1436 N N . LEU A 1 185 ? 22.062 32.719 4.23 1 89.56 185 LEU A N 1
ATOM 1437 C CA . LEU A 1 185 ? 22.75 32.125 3.082 1 89.56 185 LEU A CA 1
ATOM 1438 C C . LEU A 1 185 ? 24.266 32.156 3.26 1 89.56 185 LEU A C 1
ATOM 1440 O O . LEU A 1 185 ? 24.953 31.172 3.047 1 89.56 185 LEU A O 1
ATOM 1444 N N . ILE A 1 186 ? 24.719 33.312 3.646 1 86.25 186 ILE A N 1
ATOM 1445 C CA . ILE A 1 186 ? 26.156 33.5 3.842 1 86.25 186 ILE A CA 1
ATOM 1446 C C . ILE A 1 186 ? 26.672 32.562 4.926 1 86.25 186 ILE A C 1
ATOM 1448 O O . ILE A 1 186 ? 27.703 31.906 4.754 1 86.25 186 ILE A O 1
ATOM 1452 N N . LYS A 1 187 ? 25.984 32.531 5.91 1 84.12 187 LYS A N 1
ATOM 1453 C CA . LYS A 1 187 ? 26.359 31.672 7.016 1 84.12 187 LYS A CA 1
ATOM 1454 C C . LYS A 1 187 ? 26.453 30.219 6.559 1 84.12 187 LYS A C 1
ATOM 1456 O O . LYS A 1 187 ? 27.438 29.531 6.824 1 84.12 187 LYS A O 1
ATOM 1461 N N . LEU A 1 188 ? 25.469 29.875 5.887 1 81.25 188 LEU A N 1
ATOM 1462 C CA . LEU A 1 188 ? 25.391 28.484 5.445 1 81.25 188 LEU A CA 1
ATOM 1463 C C . LEU A 1 188 ? 26.469 28.172 4.41 1 81.25 188 LEU A C 1
ATOM 1465 O O . LEU A 1 188 ? 27.047 27.094 4.418 1 81.25 188 LEU A O 1
ATOM 1469 N N . LEU A 1 189 ? 26.719 29.031 3.547 1 82.88 189 LEU A N 1
ATOM 1470 C CA . LEU A 1 189 ? 27.75 28.859 2.533 1 82.88 189 LEU A CA 1
ATOM 1471 C C . LEU A 1 189 ? 29.141 28.797 3.172 1 82.88 189 LEU A C 1
ATOM 1473 O O . LEU A 1 189 ? 29.969 27.969 2.783 1 82.88 189 LEU A O 1
ATOM 1477 N N . LYS A 1 190 ? 29.312 29.594 4.094 1 80.5 190 LYS A N 1
ATOM 1478 C CA . LYS A 1 190 ? 30.609 29.594 4.777 1 80.5 190 LYS A CA 1
ATOM 1479 C C . LYS A 1 190 ? 30.828 28.281 5.516 1 80.5 190 LYS A C 1
ATOM 1481 O O . LYS A 1 190 ? 31.922 27.719 5.477 1 80.5 190 LYS A O 1
ATOM 1486 N N . GLN A 1 191 ? 29.828 27.906 5.988 1 76.94 191 GLN A N 1
ATOM 1487 C CA . GLN A 1 191 ? 29.906 26.672 6.766 1 76.94 191 GLN A CA 1
ATOM 1488 C C . GLN A 1 191 ? 30.156 25.469 5.863 1 76.94 191 GLN A C 1
ATOM 1490 O O . GLN A 1 191 ? 30.734 24.469 6.301 1 76.94 191 GLN A O 1
ATOM 1495 N N . ASN A 1 192 ? 29.828 25.641 4.645 1 71.25 192 ASN A N 1
ATOM 1496 C CA . ASN A 1 192 ? 29.906 24.5 3.738 1 71.25 192 ASN A CA 1
ATOM 1497 C C . ASN A 1 192 ? 30.906 24.734 2.615 1 71.25 192 ASN A C 1
ATOM 1499 O O . ASN A 1 192 ? 30.812 24.141 1.546 1 71.25 192 ASN A O 1
ATOM 1503 N N . SER A 1 193 ? 31.734 25.625 2.85 1 74.5 193 SER A N 1
ATOM 1504 C CA . SER A 1 193 ? 32.656 26.016 1.8 1 74.5 193 SER A CA 1
ATOM 1505 C C . SER A 1 193 ? 33.656 24.906 1.49 1 74.5 193 SER A C 1
ATOM 1507 O O . SER A 1 193 ? 34.156 24.797 0.365 1 74.5 193 SER A O 1
ATOM 1509 N N . LYS A 1 194 ? 34.062 24.031 2.375 1 66.19 194 LYS A N 1
ATOM 1510 C CA . LYS A 1 194 ? 35.062 22.984 2.184 1 66.19 194 LYS A CA 1
ATOM 1511 C C . LYS A 1 194 ? 34.469 21.781 1.465 1 66.19 194 LYS A C 1
ATOM 1513 O O . LYS A 1 194 ? 35.094 21.219 0.562 1 66.19 194 LYS A O 1
ATOM 1518 N N . ASN A 1 195 ? 33.281 21.609 1.854 1 60.38 195 ASN A N 1
ATOM 1519 C CA . ASN A 1 195 ? 32.719 20.375 1.35 1 60.38 195 ASN A CA 1
ATOM 1520 C C . ASN A 1 195 ? 31.828 20.609 0.147 1 60.38 195 ASN A C 1
ATOM 1522 O O . ASN A 1 195 ? 31.562 19.703 -0.638 1 60.38 195 ASN A O 1
ATOM 1526 N N . GLY A 1 196 ? 31.391 21.672 -0.035 1 64.5 196 GLY A N 1
ATOM 1527 C CA . GLY A 1 196 ? 30.422 21.984 -1.08 1 64.5 196 GLY A CA 1
ATOM 1528 C C . GLY A 1 196 ? 29 21.594 -0.711 1 64.5 196 GLY A C 1
ATOM 1529 O O . GLY A 1 196 ? 28.781 20.891 0.277 1 64.5 196 GLY A O 1
ATOM 1530 N N . MET A 1 197 ? 28.047 22.328 -1.457 1 63.66 197 MET A N 1
ATOM 1531 C CA . MET A 1 197 ? 26.641 22.062 -1.173 1 63.66 197 MET A CA 1
ATOM 1532 C C . MET A 1 197 ? 25.812 22.141 -2.445 1 63.66 197 MET A C 1
ATOM 1534 O O . MET A 1 197 ? 26.078 22.969 -3.312 1 63.66 197 MET A O 1
ATOM 1538 N N . SER A 1 198 ? 24.906 21.297 -2.6 1 62.53 198 SER A N 1
ATOM 1539 C CA . SER A 1 198 ? 23.984 21.438 -3.713 1 62.53 198 SER A CA 1
ATOM 1540 C C . SER A 1 198 ? 22.969 22.547 -3.457 1 62.53 198 SER A C 1
ATOM 1542 O O . SER A 1 198 ? 22.734 22.938 -2.309 1 62.53 198 SER A O 1
ATOM 1544 N N . SER A 1 199 ? 22.5 23 -4.555 1 72.12 199 SER A N 1
ATOM 1545 C CA . SER A 1 199 ? 21.516 24.078 -4.445 1 72.12 199 SER A CA 1
ATOM 1546 C C . SER A 1 199 ? 20.297 23.641 -3.654 1 72.12 199 SER A C 1
ATOM 1548 O O . SER A 1 199 ? 19.75 24.406 -2.857 1 72.12 199 SER A O 1
ATOM 1550 N N . GLU A 1 200 ? 19.891 22.562 -3.9 1 58.22 200 GLU A N 1
ATOM 1551 C CA . GLU A 1 200 ? 18.703 22.047 -3.205 1 58.22 200 GLU A CA 1
ATOM 1552 C C . GLU A 1 200 ? 18.953 21.922 -1.705 1 58.22 200 GLU A C 1
ATOM 1554 O O . GLU A 1 200 ? 18.109 22.297 -0.895 1 58.22 200 GLU A O 1
ATOM 1559 N N . SER A 1 201 ? 20.156 21.469 -1.405 1 59.41 201 SER A N 1
ATOM 1560 C CA . SER A 1 201 ? 20.547 21.406 -0.002 1 59.41 201 SER A CA 1
ATOM 1561 C C . SER A 1 201 ? 20.625 22.797 0.615 1 59.41 201 SER A C 1
ATOM 1563 O O . SER A 1 201 ? 20.219 23 1.762 1 59.41 201 SER A O 1
ATOM 1565 N N . LEU A 1 202 ? 21.188 23.531 -0.118 1 72.19 202 LEU A N 1
ATOM 1566 C CA . LEU A 1 202 ? 21.281 24.922 0.341 1 72.19 202 LEU A CA 1
ATOM 1567 C C . LEU A 1 202 ? 19.891 25.484 0.629 1 72.19 202 LEU A C 1
ATOM 1569 O O . LEU A 1 202 ? 19.672 26.094 1.679 1 72.19 202 LEU A O 1
ATOM 1573 N N . ALA A 1 203 ? 19.016 25.172 -0.286 1 67.62 203 ALA A N 1
ATOM 1574 C CA . ALA A 1 203 ? 17.656 25.672 -0.114 1 67.62 203 ALA A CA 1
ATOM 1575 C C . ALA A 1 203 ? 16.984 25.047 1.101 1 67.62 203 ALA A C 1
ATOM 1577 O O . ALA A 1 203 ? 16.297 25.734 1.865 1 67.62 203 ALA A O 1
ATOM 1578 N N . SER A 1 204 ? 17.203 23.828 1.194 1 62.38 204 SER A N 1
ATOM 1579 C CA . SER A 1 204 ? 16.625 23.094 2.314 1 62.38 204 SER A CA 1
ATOM 1580 C C . SER A 1 204 ? 17.156 23.609 3.646 1 62.38 204 SER A C 1
ATOM 1582 O O . SER A 1 204 ? 16.406 23.797 4.598 1 62.38 204 SER A O 1
ATOM 1584 N N . GLU A 1 205 ? 18.484 23.844 3.689 1 65.12 205 GLU A N 1
ATOM 1585 C CA . GLU A 1 205 ? 19.109 24.391 4.895 1 65.12 205 GLU A CA 1
ATOM 1586 C C . GLU A 1 205 ? 18.625 25.812 5.176 1 65.12 205 GLU A C 1
ATOM 1588 O O . GLU A 1 205 ? 18.469 26.203 6.336 1 65.12 205 GLU A O 1
ATOM 1593 N N . LEU A 1 206 ? 18.422 26.469 4.203 1 72.25 206 LEU A N 1
ATOM 1594 C CA . LEU A 1 206 ? 17.922 27.828 4.359 1 72.25 206 LEU A CA 1
ATOM 1595 C C . LEU A 1 206 ? 16.516 27.812 4.945 1 72.25 206 LEU A C 1
ATOM 1597 O O . LEU A 1 206 ? 16.156 28.672 5.766 1 72.25 206 LEU A O 1
ATOM 1601 N N . ARG A 1 207 ? 15.758 26.828 4.469 1 62.72 207 ARG A N 1
ATOM 1602 C CA . ARG A 1 207 ? 14.391 26.703 4.961 1 62.72 207 ARG A CA 1
ATOM 1603 C C . ARG A 1 207 ? 14.375 26.375 6.453 1 62.72 207 ARG A C 1
ATOM 1605 O O . ARG A 1 207 ? 13.461 26.797 7.172 1 62.72 207 ARG A O 1
ATOM 1612 N N . GLU A 1 208 ? 15.531 25.719 6.805 1 53.34 208 GLU A N 1
ATOM 1613 C CA . GLU A 1 208 ? 15.625 25.266 8.188 1 53.34 208 GLU A CA 1
ATOM 1614 C C . GLU A 1 208 ? 16.219 26.344 9.086 1 53.34 208 GLU A C 1
ATOM 1616 O O . GLU A 1 208 ? 16.219 26.203 10.312 1 53.34 208 GLU A O 1
ATOM 1621 N N . ASP A 1 209 ? 16.766 27.312 8.523 1 58.09 209 ASP A N 1
ATOM 1622 C CA . ASP A 1 209 ? 17.344 28.406 9.305 1 58.09 209 ASP A CA 1
ATOM 1623 C C . ASP A 1 209 ? 16.266 29.203 10.023 1 58.09 209 ASP A C 1
ATOM 1625 O O . ASP A 1 209 ? 15.383 29.781 9.383 1 58.09 209 ASP A O 1
ATOM 1629 N N . THR A 1 210 ? 16.266 29.141 11.289 1 51.69 210 THR A N 1
ATOM 1630 C CA . THR A 1 210 ? 15.227 29.734 12.125 1 51.69 210 THR A CA 1
ATOM 1631 C C . THR A 1 210 ? 15.258 31.266 12.031 1 51.69 210 THR A C 1
ATOM 1633 O O . THR A 1 210 ? 14.305 31.938 12.422 1 51.69 210 THR A O 1
ATOM 1636 N N . LYS A 1 211 ? 16.234 31.844 11.664 1 63.34 211 LYS A N 1
ATOM 1637 C CA . LYS A 1 211 ? 16.359 33.281 11.633 1 63.34 211 LYS A CA 1
ATOM 1638 C C . LYS A 1 211 ? 15.656 33.875 10.414 1 63.34 211 LYS A C 1
ATOM 1640 O O . LYS A 1 211 ? 15.383 35.062 10.367 1 63.34 211 LYS A O 1
ATOM 1645 N N . ILE A 1 212 ? 15.367 32.906 9.461 1 67.38 212 ILE A N 1
ATOM 1646 C CA . ILE A 1 212 ? 14.742 33.406 8.242 1 67.38 212 ILE A CA 1
ATOM 1647 C C . ILE A 1 212 ? 13.227 33.469 8.422 1 67.38 212 ILE A C 1
ATOM 1649 O O . ILE A 1 212 ? 12.633 32.531 8.969 1 67.38 212 ILE A O 1
ATOM 1653 N N . THR A 1 213 ? 12.656 34.656 8.094 1 60.47 213 THR A N 1
ATOM 1654 C CA . THR A 1 213 ? 11.25 34.938 8.359 1 60.47 213 THR A CA 1
ATOM 1655 C C . THR A 1 213 ? 10.352 34.312 7.297 1 60.47 213 THR A C 1
ATOM 1657 O O . THR A 1 213 ? 9.188 34.031 7.555 1 60.47 213 THR A O 1
ATOM 1660 N N . ALA A 1 214 ? 10.812 34.156 6.121 1 64.81 214 ALA A N 1
ATOM 1661 C CA . ALA A 1 214 ? 10.016 33.594 5.035 1 64.81 214 ALA A CA 1
ATOM 1662 C C . ALA A 1 214 ? 10.531 32.219 4.625 1 64.81 214 ALA A C 1
ATOM 1664 O O . ALA A 1 214 ? 11.719 31.922 4.773 1 64.81 214 ALA A O 1
ATOM 1665 N N . THR A 1 215 ? 9.648 31.391 4.246 1 60.03 215 THR A N 1
ATOM 1666 C CA . THR A 1 215 ? 10.047 30.047 3.848 1 60.03 215 THR A CA 1
ATOM 1667 C C . THR A 1 215 ? 10.664 30.047 2.453 1 60.03 215 THR A C 1
ATOM 1669 O O . THR A 1 215 ? 9.992 30.375 1.47 1 60.03 215 THR A O 1
ATOM 1672 N N . PRO A 1 216 ? 11.922 29.641 2.473 1 67.75 216 PRO A N 1
ATOM 1673 C CA . PRO A 1 216 ? 12.539 29.547 1.149 1 67.75 216 PRO A CA 1
ATOM 1674 C C . PRO A 1 216 ? 11.969 28.422 0.306 1 67.75 216 PRO A C 1
ATOM 1676 O O . PRO A 1 216 ? 11.57 27.391 0.848 1 67.75 216 PRO A O 1
ATOM 1679 N N . VAL A 1 217 ? 11.773 28.75 -0.994 1 64.06 217 VAL A N 1
ATOM 1680 C CA . VAL A 1 217 ? 11.211 27.797 -1.939 1 64.06 217 VAL A CA 1
ATOM 1681 C C . VAL A 1 217 ? 12.266 27.391 -2.961 1 64.06 217 VAL A C 1
ATOM 1683 O O . VAL A 1 217 ? 13 28.234 -3.477 1 64.06 217 VAL A O 1
ATOM 1686 N N . PHE A 1 218 ? 12.445 26.141 -3.107 1 64.5 218 PHE A N 1
ATOM 1687 C CA . PHE A 1 218 ? 13.32 25.625 -4.152 1 64.5 218 PHE A CA 1
ATOM 1688 C C . PHE A 1 218 ? 12.516 25.172 -5.363 1 64.5 218 PHE A C 1
ATOM 1690 O O . PHE A 1 218 ? 11.461 24.547 -5.219 1 64.5 218 PHE A O 1
ATOM 1697 N N . HIS A 1 219 ? 12.812 25.703 -6.555 1 59 219 HIS A N 1
ATOM 1698 C CA . HIS A 1 219 ? 12.148 25.328 -7.797 1 59 219 HIS A CA 1
ATOM 1699 C C . HIS A 1 219 ? 13.156 24.891 -8.852 1 59 219 HIS A C 1
ATOM 1701 O O . HIS A 1 219 ? 14.156 25.578 -9.086 1 59 219 HIS A O 1
ATOM 1707 N N . ASP A 1 220 ? 12.984 23.75 -9.406 1 52.28 220 ASP A N 1
ATOM 1708 C CA . ASP A 1 220 ? 13.781 23.328 -10.547 1 52.28 220 ASP A CA 1
ATOM 1709 C C . ASP A 1 220 ? 13.016 23.516 -11.859 1 52.28 220 ASP A C 1
ATOM 1711 O O . ASP A 1 220 ? 12.086 22.766 -12.148 1 52.28 220 ASP A O 1
ATOM 1715 N N . PHE A 1 221 ? 13.352 24.625 -12.555 1 52.78 221 PHE A N 1
ATOM 1716 C CA . PHE A 1 221 ? 12.672 24.984 -13.789 1 52.78 221 PHE A CA 1
ATOM 1717 C C . PHE A 1 221 ? 12.781 23.859 -14.812 1 52.78 221 PHE A C 1
AT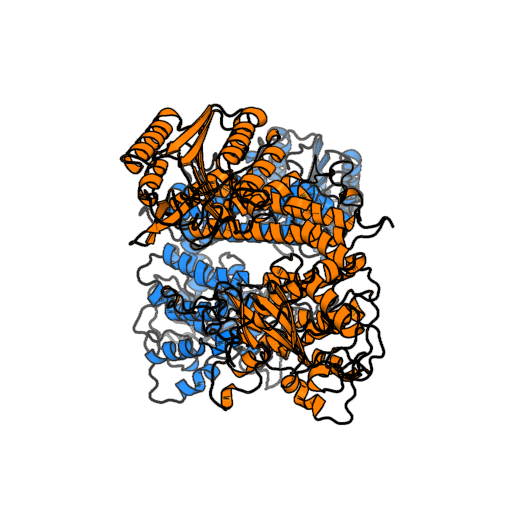OM 1719 O O . PHE A 1 221 ? 12 23.812 -15.766 1 52.78 221 PHE A O 1
ATOM 1726 N N . THR A 1 222 ? 13.695 23.297 -14.938 1 44.22 222 THR A N 1
ATOM 1727 C CA . THR A 1 222 ? 13.938 22.297 -15.977 1 44.22 222 THR A CA 1
ATOM 1728 C C . THR A 1 222 ? 13.359 20.938 -15.562 1 44.22 222 THR A C 1
ATOM 1730 O O . THR A 1 222 ? 13.594 19.922 -16.234 1 44.22 222 THR A O 1
ATOM 1733 N N . ALA A 1 223 ? 12.555 20.922 -14.43 1 39.44 223 ALA A N 1
ATOM 1734 C CA . ALA A 1 223 ? 11.891 19.703 -13.984 1 39.44 223 ALA A CA 1
ATOM 1735 C C . ALA A 1 223 ? 10.703 19.375 -14.883 1 39.44 223 ALA A C 1
ATOM 1737 O O . ALA A 1 223 ? 9.914 20.266 -15.234 1 39.44 223 ALA A O 1
ATOM 1738 N N . PRO A 1 224 ? 10.594 18.453 -15.734 1 33.25 224 PRO A N 1
ATOM 1739 C CA . PRO A 1 224 ? 9.391 18.219 -16.531 1 33.25 224 PRO A CA 1
ATOM 1740 C C . PRO A 1 224 ? 8.109 18.281 -15.695 1 33.25 224 PRO A C 1
ATOM 1742 O O . PRO A 1 224 ? 8.164 18.234 -14.469 1 33.25 224 PRO A O 1
ATOM 1745 N N . PRO A 1 225 ? 6.812 18.234 -16.391 1 28.69 225 PRO A N 1
ATOM 1746 C CA . PRO A 1 225 ? 5.473 18.406 -15.828 1 28.69 225 PRO A CA 1
ATOM 1747 C C . PRO A 1 225 ? 5.355 17.828 -14.422 1 28.69 225 PRO A C 1
ATOM 1749 O O . PRO A 1 225 ? 6.234 17.078 -13.977 1 28.69 225 PRO A O 1
ATOM 1752 N N . LYS A 1 226 ? 3.875 17.438 -13.852 1 31.27 226 LYS A N 1
ATOM 1753 C CA . LYS A 1 226 ? 3.193 17.781 -12.609 1 31.27 226 LYS A CA 1
ATOM 1754 C C . LYS A 1 226 ? 3.953 17.25 -11.398 1 31.27 226 LYS A C 1
ATOM 1756 O O . LYS A 1 226 ? 4.16 17.969 -10.422 1 31.27 226 LYS A O 1
ATOM 1761 N N . ASN A 1 227 ? 3.643 15.945 -10.891 1 31.81 227 ASN A N 1
ATOM 1762 C CA . ASN A 1 227 ? 3.799 15.742 -9.461 1 31.81 227 ASN A CA 1
ATOM 1763 C C . ASN A 1 227 ? 5.27 15.766 -9.047 1 31.81 227 ASN A C 1
ATOM 1765 O O . ASN A 1 227 ? 5.582 15.969 -7.871 1 31.81 227 ASN A O 1
ATOM 1769 N N . VAL A 1 228 ? 6.031 14.969 -9.727 1 31.14 228 VAL A N 1
ATOM 1770 C CA . VAL A 1 228 ? 7.426 14.891 -9.305 1 31.14 228 VAL A CA 1
ATOM 1771 C C . VAL A 1 228 ? 8.266 15.883 -10.109 1 31.14 228 VAL A C 1
ATOM 1773 O O . VAL A 1 228 ? 8.312 15.812 -11.344 1 31.14 228 VAL A O 1
ATOM 1776 N N . THR A 1 229 ? 8.266 17.188 -9.836 1 37.34 229 THR A N 1
ATOM 1777 C CA . THR A 1 229 ? 9.141 18.188 -10.453 1 37.34 229 THR A CA 1
ATOM 1778 C C . THR A 1 229 ? 10.602 17.922 -10.094 1 37.34 229 THR A C 1
ATOM 1780 O O . THR A 1 229 ? 10.883 17.188 -9.148 1 37.34 229 THR A O 1
ATOM 1783 N N . ALA A 1 230 ? 11.469 18.359 -11 1 36.75 230 ALA A N 1
ATOM 1784 C CA . ALA A 1 230 ? 12.891 18.203 -10.727 1 36.75 230 ALA A CA 1
ATOM 1785 C C . ALA A 1 230 ? 13.25 18.781 -9.359 1 36.75 230 ALA A C 1
ATOM 1787 O O . ALA A 1 230 ? 14.062 18.203 -8.625 1 36.75 230 ALA A O 1
ATOM 1788 N N . VAL A 1 231 ? 12.57 20 -8.969 1 36.09 231 VAL A N 1
ATOM 1789 C CA . VAL A 1 231 ? 12.766 20.641 -7.672 1 36.09 231 VAL A CA 1
ATOM 1790 C C . VAL A 1 231 ? 12.273 19.719 -6.559 1 36.09 231 VAL A C 1
ATOM 1792 O O . VAL A 1 231 ? 12.922 19.578 -5.516 1 36.09 231 VAL A O 1
ATOM 1795 N N . SER A 1 232 ? 11.148 19.094 -6.992 1 45.72 232 SER A N 1
ATOM 1796 C CA . SER A 1 232 ? 10.602 18.172 -6.004 1 45.72 232 SER A CA 1
ATOM 1797 C C . SER A 1 232 ? 11.508 16.969 -5.809 1 45.72 232 SER A C 1
ATOM 1799 O O . SER A 1 232 ? 11.734 16.531 -4.676 1 45.72 232 SER A O 1
ATOM 1801 N N . ILE A 1 233 ? 12.078 16.781 -7 1 47.12 233 ILE A N 1
ATOM 1802 C CA . ILE A 1 233 ? 12.969 15.633 -6.914 1 47.12 233 ILE A CA 1
ATOM 1803 C C . ILE A 1 233 ? 14.203 16.016 -6.094 1 47.12 233 ILE A C 1
ATOM 1805 O O . ILE A 1 233 ? 14.602 15.273 -5.184 1 47.12 233 ILE A O 1
ATOM 1809 N N . GLU A 1 234 ? 14.727 17.266 -6.336 1 44.75 234 GLU A N 1
ATOM 1810 C CA . GLU A 1 234 ? 15.945 17.703 -5.645 1 44.75 234 GLU A CA 1
ATOM 1811 C C . GLU A 1 234 ? 15.695 17.891 -4.156 1 44.75 234 GLU A C 1
ATOM 1813 O O . GLU A 1 234 ? 16.516 17.516 -3.322 1 44.75 234 GLU A O 1
ATOM 1818 N N . ALA A 1 235 ? 14.531 18.625 -3.898 1 50.41 235 ALA A N 1
ATOM 1819 C CA . ALA A 1 235 ? 14.203 18.844 -2.494 1 50.41 235 ALA A CA 1
ATOM 1820 C C . ALA A 1 235 ? 14.062 17.516 -1.747 1 50.41 235 ALA A C 1
ATOM 1822 O O . ALA A 1 235 ? 14.578 17.359 -0.635 1 50.41 235 ALA A O 1
ATOM 1823 N N . ILE A 1 236 ? 13.406 16.672 -2.523 1 58.31 236 ILE A N 1
ATOM 1824 C CA . ILE A 1 236 ? 13.164 15.375 -1.9 1 58.31 236 ILE A CA 1
ATOM 1825 C C . ILE A 1 236 ? 14.484 14.633 -1.713 1 58.31 236 ILE A C 1
ATOM 1827 O O . ILE A 1 236 ? 14.758 14.102 -0.635 1 58.31 236 ILE A O 1
ATOM 1831 N N . VAL A 1 237 ? 15.273 14.82 -2.768 1 58.53 237 VAL A N 1
ATOM 1832 C CA . VAL A 1 237 ? 16.516 14.047 -2.734 1 58.53 237 VAL A CA 1
ATOM 1833 C C . VAL A 1 237 ? 17.516 14.703 -1.788 1 58.53 237 VAL A C 1
ATOM 1835 O O . VAL A 1 237 ? 18.219 14.023 -1.051 1 58.53 237 VAL A O 1
ATOM 1838 N N . SER A 1 238 ? 17.531 16.078 -1.756 1 59.66 238 SER A N 1
ATOM 1839 C CA . SER A 1 238 ? 18.438 16.797 -0.854 1 59.66 238 SER A CA 1
ATOM 1840 C C . SER A 1 238 ? 18.094 16.5 0.605 1 59.66 238 SER A C 1
ATOM 1842 O O . SER A 1 238 ? 19 16.281 1.42 1 59.66 238 SER A O 1
ATOM 1844 N N . ARG A 1 239 ? 16.844 16.578 0.884 1 66.88 239 ARG A N 1
ATOM 1845 C CA . ARG A 1 239 ? 16.406 16.25 2.238 1 66.88 239 ARG A CA 1
ATOM 1846 C C . ARG A 1 239 ? 16.781 14.82 2.611 1 66.88 239 ARG A C 1
ATOM 1848 O O . ARG A 1 239 ? 17.234 14.562 3.73 1 66.88 239 ARG A O 1
ATOM 1855 N N . ALA A 1 240 ? 16.578 13.984 1.648 1 71.81 240 ALA A N 1
ATOM 1856 C CA . ALA A 1 240 ? 16.922 12.586 1.883 1 71.81 240 ALA A CA 1
ATOM 1857 C C . ALA A 1 240 ? 18.422 12.43 2.141 1 71.81 240 ALA A C 1
ATOM 1859 O O . ALA A 1 240 ? 18.828 11.695 3.047 1 71.81 240 ALA A O 1
ATOM 1860 N N . ARG A 1 241 ? 19.203 13.125 1.44 1 64.5 241 ARG A N 1
ATOM 1861 C CA . ARG A 1 241 ? 20.656 13.023 1.567 1 64.5 241 ARG A CA 1
ATOM 1862 C C . ARG A 1 241 ? 21.125 13.586 2.9 1 64.5 241 ARG A C 1
ATOM 1864 O O . ARG A 1 241 ? 22.062 13.055 3.512 1 64.5 241 ARG A O 1
ATOM 1871 N N . ARG A 1 242 ? 20.531 14.672 3.332 1 63.78 242 ARG A N 1
ATOM 1872 C CA . ARG A 1 242 ? 20.875 15.242 4.629 1 63.78 242 ARG A CA 1
ATOM 1873 C C . ARG A 1 242 ? 20.609 14.25 5.754 1 63.78 242 ARG A C 1
ATOM 1875 O O . ARG A 1 242 ? 21.391 14.156 6.707 1 63.78 242 ARG A O 1
ATOM 1882 N N . MET A 1 243 ? 19.609 13.609 5.578 1 78.06 243 MET A N 1
ATOM 1883 C CA . MET A 1 243 ? 19.25 12.625 6.602 1 78.06 243 MET A CA 1
ATOM 1884 C C . MET A 1 243 ? 20.203 11.438 6.566 1 78.06 243 MET A C 1
ATOM 1886 O O . MET A 1 243 ? 20.531 10.875 7.609 1 78.06 243 MET A O 1
ATOM 1890 N N . GLN A 1 244 ? 20.594 11.102 5.383 1 71.88 244 GLN A N 1
ATOM 1891 C CA . GLN A 1 244 ? 21.516 9.984 5.227 1 71.88 244 GLN A CA 1
ATOM 1892 C C . GLN A 1 244 ? 22.844 10.273 5.922 1 71.88 244 GLN A C 1
ATOM 1894 O O . GLN A 1 244 ? 23.484 9.359 6.438 1 71.88 244 GLN A O 1
ATOM 1899 N N . GLY A 1 245 ? 23.297 11.523 5.938 1 66.81 245 GLY A N 1
ATOM 1900 C CA . GLY A 1 245 ? 24.594 11.914 6.469 1 66.81 245 GLY A CA 1
ATOM 1901 C C . GLY A 1 245 ? 24.578 12.141 7.965 1 66.81 245 GLY A C 1
ATOM 1902 O O . GLY A 1 245 ? 25.594 12.57 8.539 1 66.81 245 GLY A O 1
ATOM 1903 N N . ALA A 1 246 ? 23.469 11.82 8.539 1 70.38 246 ALA A N 1
ATOM 1904 C CA . ALA A 1 246 ? 23.328 12.117 9.961 1 70.38 246 ALA A CA 1
ATOM 1905 C C . ALA A 1 246 ? 24.156 11.156 10.812 1 70.38 246 ALA A C 1
ATOM 1907 O O . ALA A 1 246 ? 24.5 11.477 11.945 1 70.38 246 ALA A O 1
ATOM 1908 N N . LEU A 1 247 ? 24.438 9.953 10.234 1 69.19 247 LEU A N 1
ATOM 1909 C CA . LEU A 1 247 ? 25.203 8.969 11 1 69.19 247 LEU A CA 1
ATOM 1910 C C . LEU A 1 247 ? 26.672 8.969 10.586 1 69.19 247 LEU A C 1
ATOM 1912 O O . LEU A 1 247 ? 26.984 9.133 9.406 1 69.19 247 LEU A O 1
ATOM 1916 N N . GLU A 1 248 ? 27.562 9.18 11.539 1 58.25 248 GLU A N 1
ATOM 1917 C CA . GLU A 1 248 ? 29 9.031 11.344 1 58.25 248 GLU A CA 1
ATOM 1918 C C . GLU A 1 248 ? 29.469 7.645 11.766 1 58.25 248 GLU A C 1
ATOM 1920 O O . GLU A 1 248 ? 29.438 7.309 12.953 1 58.25 248 GLU A O 1
ATOM 1925 N N . ASP A 1 249 ? 29.891 6.82 10.797 1 55.62 249 ASP A N 1
ATOM 1926 C CA . ASP A 1 249 ? 30.344 5.457 11.047 1 55.62 249 ASP A CA 1
ATOM 1927 C C . ASP A 1 249 ? 29.266 4.621 11.711 1 55.62 249 ASP A C 1
ATOM 1929 O O . ASP A 1 249 ? 29.516 3.922 12.695 1 55.62 249 ASP A O 1
ATOM 1933 N N . GLY A 1 250 ? 27.953 4.922 11.406 1 62.09 250 GLY A N 1
ATOM 1934 C CA . GLY A 1 250 ? 26.812 4.133 11.859 1 62.09 250 GLY A CA 1
ATOM 1935 C C . GLY A 1 250 ? 26.25 4.625 13.18 1 62.09 250 GLY A C 1
ATOM 1936 O O . GLY A 1 250 ? 25.25 4.09 13.664 1 62.09 250 GLY A O 1
ATOM 1937 N N . ALA A 1 251 ? 26.953 5.57 13.789 1 68.81 251 ALA A N 1
ATOM 1938 C CA . ALA A 1 251 ? 26.5 6.082 15.078 1 68.81 251 ALA A CA 1
ATOM 1939 C C . ALA A 1 251 ? 26.281 7.594 15.023 1 68.81 251 ALA A C 1
ATOM 1941 O O . ALA A 1 251 ? 26.781 8.266 14.117 1 68.81 251 ALA A O 1
ATOM 1942 N N . PHE A 1 252 ? 25.484 7.945 15.969 1 78.31 252 PHE A N 1
ATOM 1943 C CA . PHE A 1 252 ? 25.281 9.391 16.078 1 78.31 252 PHE A CA 1
ATOM 1944 C C . PHE A 1 252 ? 26.562 10.078 16.531 1 78.31 252 PHE A C 1
ATOM 1946 O O . PHE A 1 252 ? 27.312 9.531 17.344 1 78.31 252 PHE A O 1
ATOM 1953 N N . PRO A 1 253 ? 26.844 11.172 16.047 1 67.88 253 PRO A N 1
ATOM 1954 C CA . PRO A 1 253 ? 28.031 11.906 16.5 1 67.88 253 PRO A CA 1
ATOM 1955 C C . PRO A 1 253 ? 28.047 12.125 18.016 1 67.88 253 PRO A C 1
ATOM 1957 O O . PRO A 1 253 ? 27 12.273 18.625 1 67.88 253 PRO A O 1
ATOM 1960 N N . THR A 1 254 ? 29.203 11.984 18.547 1 69.56 254 THR A N 1
ATOM 1961 C CA . THR A 1 254 ? 29.375 12.18 19.984 1 69.56 254 THR A CA 1
ATOM 1962 C C . THR A 1 254 ? 28.859 13.547 20.406 1 69.56 254 THR A C 1
ATOM 1964 O O . THR A 1 254 ? 29.156 14.562 19.766 1 69.56 254 THR A O 1
ATOM 1967 N N . GLY A 1 255 ? 28.078 13.609 21.375 1 67.12 255 GLY A N 1
ATOM 1968 C CA . GLY A 1 255 ? 27.531 14.852 21.891 1 67.12 255 GLY A CA 1
ATOM 1969 C C . GLY A 1 255 ? 26.203 15.234 21.266 1 67.12 255 GLY A C 1
ATOM 1970 O O . GLY A 1 255 ? 25.609 16.25 21.609 1 67.12 255 GLY A O 1
ATOM 1971 N N . SER A 1 256 ? 25.828 14.375 20.375 1 73.25 256 SER A N 1
ATOM 1972 C CA . SER A 1 256 ? 24.578 14.672 19.688 1 73.25 256 SER A CA 1
ATOM 1973 C C . SER A 1 256 ? 23.375 14.492 20.609 1 73.25 256 SER A C 1
ATOM 1975 O O . SER A 1 256 ? 23.438 13.719 21.578 1 73.25 256 SER A O 1
ATOM 1977 N N . ILE A 1 257 ? 22.375 15.281 20.406 1 76.38 257 ILE A N 1
ATOM 1978 C CA . ILE A 1 257 ? 21.156 15.203 21.188 1 76.38 257 ILE A CA 1
ATOM 1979 C C . ILE A 1 257 ? 20.547 13.805 21.078 1 76.38 257 ILE A C 1
ATOM 1981 O O . ILE A 1 257 ? 19.844 13.352 21.984 1 76.38 257 ILE A O 1
ATOM 1985 N N . PHE A 1 258 ? 20.922 13.148 20.094 1 82.44 258 PHE A N 1
ATOM 1986 C CA . PHE A 1 258 ? 20.328 11.844 19.812 1 82.44 258 PHE A CA 1
ATOM 1987 C C . PHE A 1 258 ? 20.922 10.773 20.703 1 82.44 258 PHE A C 1
ATOM 1989 O O . PHE A 1 258 ? 20.328 9.703 20.891 1 82.44 258 PHE A O 1
ATOM 1996 N N . GLU A 1 259 ? 22.016 11.078 21.281 1 75.31 259 GLU A N 1
ATOM 1997 C CA . GLU A 1 259 ? 22.625 10.141 22.234 1 75.31 259 GLU A CA 1
ATOM 1998 C C . GLU A 1 259 ? 21.844 10.094 23.547 1 75.31 259 GLU A C 1
ATOM 2000 O O . GLU A 1 259 ? 21.938 9.117 24.281 1 75.31 259 GLU A O 1
ATOM 2005 N N . LEU A 1 260 ? 21.109 11.172 23.719 1 76.31 260 LEU A N 1
ATOM 2006 C CA . LEU A 1 260 ? 20.359 11.281 24.969 1 76.31 260 LEU A CA 1
ATOM 2007 C C . LEU A 1 260 ? 19.031 10.539 24.859 1 76.31 260 LEU A C 1
ATOM 2009 O O . LEU A 1 260 ? 18.344 10.352 25.859 1 76.31 260 LEU A O 1
ATOM 2013 N N . LEU A 1 261 ? 18.781 10.148 23.688 1 82.12 261 LEU A N 1
ATOM 2014 C CA . LEU A 1 261 ? 17.516 9.453 23.484 1 82.12 261 LEU A CA 1
ATOM 2015 C C . LEU A 1 261 ? 17.578 8.023 23.984 1 82.12 261 LEU A C 1
ATOM 2017 O O . LEU A 1 261 ? 18.672 7.473 24.172 1 82.12 261 LEU A O 1
ATOM 2021 N N . SER A 1 262 ? 16.422 7.523 24.344 1 80.12 262 SER A N 1
ATOM 2022 C CA . SER A 1 262 ? 16.359 6.121 24.734 1 80.12 262 SER A CA 1
ATOM 2023 C C . SER A 1 262 ? 16.859 5.211 23.609 1 80.12 262 SER A C 1
ATOM 2025 O O . SER A 1 262 ? 16.875 5.613 22.438 1 80.12 262 SER A O 1
ATOM 2027 N N . LYS A 1 263 ? 17.344 4.094 23.922 1 78.25 263 LYS A N 1
ATOM 2028 C CA . LYS A 1 263 ? 17.891 3.16 22.938 1 78.25 263 LYS A CA 1
ATOM 2029 C C . LYS A 1 263 ? 16.859 2.801 21.875 1 78.25 263 LYS A C 1
ATOM 2031 O O . LYS A 1 263 ? 17.156 2.816 20.688 1 78.25 263 LYS A O 1
ATOM 2036 N N . PRO A 1 264 ? 15.586 2.596 22.281 1 74.62 264 PRO A N 1
ATOM 2037 C CA . PRO A 1 264 ? 14.602 2.291 21.234 1 74.62 264 PRO A CA 1
ATOM 2038 C C . PRO A 1 264 ? 14.406 3.439 20.25 1 74.62 264 PRO A C 1
ATOM 2040 O O . PRO A 1 264 ? 14.227 3.203 19.047 1 74.62 264 PRO A O 1
ATOM 2043 N N . ALA A 1 265 ? 14.438 4.609 20.781 1 81.94 265 ALA A N 1
ATOM 2044 C CA . ALA A 1 265 ? 14.281 5.781 19.922 1 81.94 265 ALA A CA 1
ATOM 2045 C C . ALA A 1 265 ? 15.461 5.91 18.953 1 81.94 265 ALA A C 1
ATOM 2047 O O . ALA A 1 265 ? 15.281 6.191 17.781 1 81.94 265 ALA A O 1
ATOM 2048 N N . ARG A 1 266 ? 16.656 5.719 19.438 1 81.81 266 ARG A N 1
ATOM 2049 C CA . ARG A 1 266 ? 17.844 5.797 18.609 1 81.81 266 ARG A CA 1
ATOM 2050 C C . ARG A 1 266 ? 17.828 4.727 17.516 1 81.81 266 ARG A C 1
ATOM 2052 O O . ARG A 1 266 ? 18.156 5.004 16.359 1 81.81 266 ARG A O 1
ATOM 2059 N N . ASP A 1 267 ? 17.422 3.59 17.875 1 76.38 267 ASP A N 1
ATOM 2060 C CA . ASP A 1 267 ? 17.375 2.475 16.938 1 76.38 267 ASP A CA 1
ATOM 2061 C C . ASP A 1 267 ? 16.391 2.744 15.805 1 76.38 267 ASP A C 1
ATOM 2063 O O . ASP A 1 267 ? 16.641 2.385 14.656 1 76.38 267 ASP A O 1
ATOM 2067 N N . GLU A 1 268 ? 15.258 3.297 16.156 1 79.94 268 GLU A N 1
ATOM 2068 C CA . GLU A 1 268 ? 14.242 3.611 15.164 1 79.94 268 GLU A CA 1
ATOM 2069 C C . GLU A 1 268 ? 14.766 4.625 14.148 1 79.94 268 GLU A C 1
ATOM 2071 O O . GLU A 1 268 ? 14.484 4.508 12.953 1 79.94 268 GLU A O 1
ATOM 2076 N N . ILE A 1 269 ? 15.5 5.594 14.617 1 82.69 269 ILE A N 1
ATOM 2077 C CA . ILE A 1 269 ? 16.047 6.625 13.734 1 82.69 269 ILE A CA 1
ATOM 2078 C C . ILE A 1 269 ? 17.094 6.016 12.82 1 82.69 269 ILE A C 1
ATOM 2080 O O . ILE A 1 269 ? 17.109 6.277 11.609 1 82.69 269 ILE A O 1
ATOM 2084 N N . VAL A 1 270 ? 17.938 5.223 13.375 1 78.81 270 VAL A N 1
ATOM 2085 C CA . VAL A 1 270 ? 19 4.59 12.594 1 78.81 270 VAL A CA 1
ATOM 2086 C C . VAL A 1 270 ? 18.375 3.684 11.531 1 78.81 270 VAL A C 1
ATOM 2088 O O . VAL A 1 270 ? 18.844 3.66 10.391 1 78.81 270 VAL A O 1
ATOM 2091 N N . ARG A 1 271 ? 17.344 3.076 11.898 1 75.94 271 ARG A N 1
ATOM 2092 C CA . ARG A 1 271 ? 16.641 2.238 10.938 1 75.94 271 ARG A CA 1
ATOM 2093 C C . ARG A 1 271 ? 16.031 3.078 9.812 1 75.94 271 ARG A C 1
ATOM 2095 O O . ARG A 1 271 ? 16.031 2.658 8.648 1 75.94 271 ARG A O 1
ATOM 2102 N N . GLY A 1 272 ? 15.422 4.121 10.219 1 80.38 272 GLY A N 1
ATOM 2103 C CA . GLY A 1 272 ? 14.875 5.031 9.227 1 80.38 272 GLY A CA 1
ATOM 2104 C C . GLY A 1 272 ? 15.922 5.531 8.242 1 80.38 272 GLY A C 1
ATOM 2105 O O . GLY A 1 272 ? 15.664 5.602 7.039 1 80.38 272 GLY A O 1
ATOM 2106 N N . ILE A 1 273 ? 17.125 5.809 8.742 1 78.44 273 ILE A N 1
ATOM 2107 C CA . ILE A 1 273 ? 18.188 6.316 7.895 1 78.44 273 ILE A CA 1
ATOM 2108 C C . ILE A 1 273 ? 18.672 5.219 6.949 1 78.44 273 ILE A C 1
ATOM 2110 O O . ILE A 1 273 ? 18.906 5.473 5.766 1 78.44 273 ILE A O 1
ATOM 2114 N N . ARG A 1 274 ? 18.766 4.086 7.414 1 70.38 274 ARG A N 1
ATOM 2115 C CA . ARG A 1 274 ? 19.188 2.965 6.578 1 70.38 274 ARG A CA 1
ATOM 2116 C C . ARG A 1 274 ? 18.172 2.691 5.473 1 70.38 274 ARG A C 1
ATOM 2118 O O . ARG A 1 274 ? 18.547 2.412 4.336 1 70.38 274 ARG A O 1
ATOM 2125 N N . GLY A 1 275 ? 16.891 2.705 5.895 1 72.69 275 GLY A N 1
ATOM 2126 C CA . GLY A 1 275 ? 15.852 2.57 4.887 1 72.69 275 GLY A CA 1
ATOM 2127 C C . GLY A 1 275 ? 15.93 3.629 3.805 1 72.69 275 GLY A C 1
ATOM 2128 O O . GLY A 1 275 ? 15.766 3.326 2.621 1 72.69 275 GLY A O 1
ATOM 2129 N N . LEU A 1 276 ? 16.125 4.805 4.215 1 77.38 276 LEU A N 1
ATOM 2130 C CA . LEU A 1 276 ? 16.281 5.902 3.266 1 77.38 276 LEU A CA 1
ATOM 2131 C C . LEU A 1 276 ? 17.484 5.68 2.359 1 77.38 276 LEU A C 1
ATOM 2133 O O . LEU A 1 276 ? 17.406 5.934 1.155 1 77.38 276 LEU A O 1
ATOM 2137 N N . ASN A 1 277 ? 18.609 5.277 2.928 1 68.44 277 ASN A N 1
ATOM 2138 C CA . ASN A 1 277 ? 19.828 5.012 2.156 1 68.44 277 ASN A CA 1
ATOM 2139 C C . ASN A 1 277 ? 19.562 4 1.044 1 68.44 277 ASN A C 1
ATOM 2141 O O . ASN A 1 277 ? 20.062 4.164 -0.075 1 68.44 277 ASN A O 1
ATOM 2145 N N . THR A 1 278 ? 18.797 3.158 1.402 1 65.38 278 THR A N 1
ATOM 2146 C CA . THR A 1 278 ? 18.5 2.092 0.452 1 65.38 278 THR A CA 1
ATOM 2147 C C . THR A 1 278 ? 17.688 2.625 -0.721 1 65.38 278 THR A C 1
ATOM 2149 O O . THR A 1 278 ? 17.984 2.334 -1.879 1 65.38 278 THR A O 1
ATOM 2152 N N . VAL A 1 279 ? 16.625 3.279 -0.394 1 70.75 279 VAL A N 1
ATOM 2153 C CA . VAL A 1 279 ? 15.773 3.836 -1.439 1 70.75 279 VAL A CA 1
ATOM 2154 C C . VAL A 1 279 ? 16.578 4.785 -2.318 1 70.75 279 VAL A C 1
ATOM 2156 O O . VAL A 1 279 ? 16.422 4.805 -3.539 1 70.75 279 VAL A O 1
ATOM 2159 N N . MET A 1 280 ? 17.438 5.539 -1.718 1 68 280 MET A N 1
ATOM 2160 C CA . MET A 1 280 ? 18.266 6.488 -2.461 1 68 280 MET A CA 1
ATOM 2161 C C . MET A 1 280 ? 19.25 5.762 -3.377 1 68 280 MET A C 1
ATOM 2163 O O . MET A 1 280 ? 19.484 6.195 -4.508 1 68 280 MET A O 1
ATOM 2167 N N . ALA A 1 281 ? 19.812 4.734 -2.93 1 62.78 281 ALA A N 1
ATOM 2168 C CA . ALA A 1 281 ? 20.734 3.943 -3.74 1 62.78 281 ALA A CA 1
ATOM 2169 C C . ALA A 1 281 ? 20.016 3.312 -4.93 1 62.78 281 ALA A C 1
ATOM 2171 O O . ALA A 1 281 ? 20.531 3.326 -6.051 1 62.78 281 ALA A O 1
ATOM 2172 N N . THR A 1 282 ? 18.828 2.848 -4.66 1 61.81 282 THR A N 1
ATOM 2173 C CA . THR A 1 282 ? 18.031 2.242 -5.719 1 61.81 282 THR A CA 1
ATOM 2174 C C . THR A 1 282 ? 17.656 3.279 -6.773 1 61.81 282 THR A C 1
ATOM 2176 O O . THR A 1 282 ? 17.734 3.004 -7.973 1 61.81 282 THR A O 1
ATOM 2179 N N . THR A 1 283 ? 17.172 4.332 -6.27 1 63.81 283 THR A N 1
ATOM 2180 C CA . THR A 1 283 ? 16.797 5.41 -7.18 1 63.81 283 THR A CA 1
ATOM 2181 C C . THR A 1 283 ? 17.984 5.867 -8.008 1 63.81 283 THR A C 1
ATOM 2183 O O . THR A 1 283 ? 17.844 6.227 -9.18 1 63.81 283 THR A O 1
ATOM 2186 N N . ALA A 1 284 ? 19.156 5.91 -7.438 1 59.16 284 ALA A N 1
ATOM 2187 C CA . ALA A 1 284 ? 20.375 6.305 -8.148 1 59.16 284 ALA A CA 1
ATOM 2188 C C . ALA A 1 284 ? 20.688 5.336 -9.281 1 59.16 284 ALA A C 1
ATOM 2190 O O . ALA A 1 284 ? 21.141 5.746 -10.352 1 59.16 284 ALA A O 1
ATOM 2191 N N . GLU A 1 285 ? 20.391 4.125 -9.094 1 56.22 285 GLU A N 1
ATOM 2192 C CA . GLU A 1 285 ? 20.594 3.121 -10.133 1 56.22 285 GLU A CA 1
ATOM 2193 C C . GLU A 1 285 ? 19.609 3.314 -11.289 1 56.22 285 GLU A C 1
ATOM 2195 O O . GLU A 1 285 ? 19.984 3.154 -12.453 1 56.22 285 GLU A O 1
ATOM 2200 N N . TYR A 1 286 ? 18.359 3.699 -10.898 1 56.47 286 TYR A N 1
ATOM 2201 C CA . TYR A 1 286 ? 17.359 3.959 -11.922 1 56.47 286 TYR A CA 1
ATOM 2202 C C . TYR A 1 286 ? 17.766 5.152 -12.789 1 56.47 286 TYR A C 1
ATOM 2204 O O . TYR A 1 286 ? 17.438 5.199 -13.977 1 56.47 286 TYR A O 1
ATOM 2212 N N . SER A 1 287 ? 18.344 6.055 -12.141 1 54.06 287 SER A N 1
ATOM 2213 C CA . SER A 1 287 ? 18.672 7.289 -12.844 1 54.06 287 SER A CA 1
ATOM 2214 C C . SER A 1 287 ? 19.734 7.043 -13.914 1 54.06 287 SER A C 1
ATOM 2216 O O . SER A 1 287 ? 19.906 7.852 -14.828 1 54.06 287 SER A O 1
ATOM 2218 N N . LYS A 1 288 ? 20.438 5.879 -13.836 1 50.53 288 LYS A N 1
ATOM 2219 C CA . LYS A 1 288 ? 21.469 5.566 -14.828 1 50.53 288 LYS A CA 1
ATOM 2220 C C . LYS A 1 288 ? 20.859 4.98 -16.094 1 50.53 288 LYS A C 1
ATOM 2222 O O . LYS A 1 288 ? 21.5 4.938 -17.141 1 50.53 288 LYS A O 1
ATOM 2227 N N . ASP A 1 289 ? 19.609 4.578 -15.984 1 48.53 289 ASP A N 1
ATOM 2228 C CA . ASP A 1 289 ? 18.953 3.9 -17.094 1 48.53 289 ASP A CA 1
ATOM 2229 C C . ASP A 1 289 ? 18.469 4.902 -18.141 1 48.53 289 ASP A C 1
ATOM 2231 O O . ASP A 1 289 ? 18.203 6.059 -17.812 1 48.53 289 ASP A O 1
ATOM 2235 N N . GLU A 1 290 ? 18.609 4.57 -19.359 1 44.31 290 GLU A N 1
ATOM 2236 C CA . GLU A 1 290 ? 18.109 5.391 -20.453 1 44.31 290 GLU A CA 1
ATOM 2237 C C . GLU A 1 290 ? 16.594 5.566 -20.375 1 44.31 290 GLU A C 1
ATOM 2239 O O . GLU A 1 290 ? 15.883 4.656 -19.938 1 44.31 290 GLU A O 1
ATOM 2244 N N . PRO A 1 291 ? 16.156 6.832 -20.625 1 41.59 291 PRO A N 1
ATOM 2245 C CA . PRO A 1 291 ? 14.734 7.188 -20.516 1 41.59 291 PRO A CA 1
ATOM 2246 C C . PRO A 1 291 ? 13.844 6.289 -21.375 1 41.59 291 PRO A C 1
ATOM 2248 O O . PRO A 1 291 ? 14.148 6.031 -22.531 1 41.59 291 PRO A O 1
ATOM 2251 N N . THR A 1 292 ? 13.273 5.297 -20.781 1 45.94 292 THR A N 1
ATOM 2252 C CA . THR A 1 292 ? 12.242 4.559 -21.5 1 45.94 292 THR A CA 1
ATOM 2253 C C . THR A 1 292 ? 10.891 5.254 -21.375 1 45.94 292 THR A C 1
ATOM 2255 O O . THR A 1 292 ? 10.758 6.246 -20.656 1 45.94 292 THR A O 1
ATOM 2258 N N . SER A 1 293 ? 9.914 5.008 -22.172 1 45 293 SER A N 1
ATOM 2259 C CA . SER A 1 293 ? 8.586 5.602 -22.266 1 45 293 SER A CA 1
ATOM 2260 C C . SER A 1 293 ? 7.934 5.703 -20.891 1 45 293 SER A C 1
ATOM 2262 O O . SER A 1 293 ? 7.18 6.641 -20.625 1 45 293 SER A O 1
ATOM 2264 N N . ASP A 1 294 ? 8.305 4.816 -20.062 1 48.97 294 ASP A N 1
ATOM 2265 C CA . ASP A 1 294 ? 7.613 4.828 -18.766 1 48.97 294 ASP A CA 1
ATOM 2266 C C . ASP A 1 294 ? 8.469 5.496 -17.688 1 48.97 294 ASP A C 1
ATOM 2268 O O . ASP A 1 294 ? 8.289 5.242 -16.5 1 48.97 294 ASP A O 1
ATOM 2272 N N . VAL A 1 295 ? 9.289 6.363 -18.219 1 49.53 295 VAL A N 1
ATOM 2273 C CA . VAL A 1 295 ? 10.289 6.98 -17.344 1 49.53 295 VAL A CA 1
ATOM 2274 C C . VAL A 1 295 ? 9.594 7.906 -16.344 1 49.53 295 VAL A C 1
ATOM 2276 O O . VAL A 1 295 ? 9.992 7.973 -15.18 1 49.53 295 VAL A O 1
ATOM 2279 N N . ALA A 1 296 ? 8.57 8.516 -16.812 1 50.38 296 ALA A N 1
ATOM 2280 C CA . ALA A 1 296 ? 7.867 9.438 -15.93 1 50.38 296 ALA A CA 1
ATOM 2281 C C . ALA A 1 296 ? 7.246 8.703 -14.742 1 50.38 296 ALA A C 1
ATOM 2283 O O . ALA A 1 296 ? 7.312 9.18 -13.609 1 50.38 296 ALA A O 1
ATOM 2284 N N . GLU A 1 297 ? 6.773 7.59 -15.039 1 56.38 297 GLU A N 1
ATOM 2285 C CA . GLU A 1 297 ? 6.125 6.812 -13.984 1 56.38 297 GLU A CA 1
ATOM 2286 C C . GLU A 1 297 ? 7.148 6.289 -12.977 1 56.38 297 GLU A C 1
ATOM 2288 O O . GLU A 1 297 ? 6.883 6.27 -11.773 1 56.38 297 GLU A O 1
ATOM 2293 N N . ILE A 1 298 ? 8.258 6.047 -13.555 1 57.97 298 ILE A N 1
ATOM 2294 C CA . ILE A 1 298 ? 9.32 5.512 -12.703 1 57.97 298 ILE A CA 1
ATOM 2295 C C . ILE A 1 298 ? 9.859 6.617 -11.797 1 57.97 298 ILE A C 1
ATOM 2297 O O . ILE A 1 298 ? 10.109 6.383 -10.609 1 57.97 298 ILE A O 1
ATOM 2301 N N . ILE A 1 299 ? 9.992 7.746 -12.344 1 57.47 299 ILE A N 1
ATOM 2302 C CA . ILE A 1 299 ? 10.492 8.875 -11.57 1 57.47 299 ILE A CA 1
ATOM 2303 C C . ILE A 1 299 ? 9.492 9.227 -10.469 1 57.47 299 ILE A C 1
ATOM 2305 O O . ILE A 1 299 ? 9.883 9.406 -9.312 1 57.47 299 ILE A O 1
ATOM 2309 N N . GLU A 1 300 ? 8.297 9.172 -10.867 1 60.62 300 GLU A N 1
ATOM 2310 C CA . GLU A 1 300 ? 7.254 9.523 -9.898 1 60.62 300 GLU A CA 1
ATOM 2311 C C . GLU A 1 300 ? 7.195 8.508 -8.758 1 60.62 300 GLU A C 1
ATOM 2313 O O . GLU A 1 300 ? 7.098 8.891 -7.594 1 60.62 300 GLU A O 1
ATOM 2318 N N . LYS A 1 301 ? 7.34 7.32 -9.125 1 64.56 301 LYS A N 1
ATOM 2319 C CA . LYS A 1 301 ? 7.281 6.266 -8.117 1 64.56 301 LYS A CA 1
ATOM 2320 C C . LYS A 1 301 ? 8.492 6.316 -7.191 1 64.56 301 LYS A C 1
ATOM 2322 O O . LYS A 1 301 ? 8.367 6.121 -5.98 1 64.56 301 LYS A O 1
ATOM 2327 N N . SER A 1 302 ? 9.586 6.613 -7.844 1 64.25 302 SER A N 1
ATOM 2328 C CA . SER A 1 302 ? 10.82 6.699 -7.062 1 64.25 302 SER A CA 1
ATOM 2329 C C . SER A 1 302 ? 10.773 7.871 -6.086 1 64.25 302 SER A C 1
ATOM 2331 O O . SER A 1 302 ? 11.172 7.738 -4.93 1 64.25 302 SER A O 1
ATOM 2333 N N . LEU A 1 303 ? 10.266 8.922 -6.531 1 64.38 303 LEU A N 1
ATOM 2334 C CA . LEU A 1 303 ? 10.195 10.109 -5.684 1 64.38 303 LEU A CA 1
ATOM 2335 C C . LEU A 1 303 ? 9.188 9.906 -4.555 1 64.38 303 LEU A C 1
ATOM 2337 O O . LEU A 1 303 ? 9.414 10.359 -3.428 1 64.38 303 LEU A O 1
ATOM 2341 N N . GLU A 1 304 ? 8.164 9.234 -4.879 1 69.19 304 GLU A N 1
ATOM 2342 C CA . GLU A 1 304 ? 7.156 8.922 -3.863 1 69.19 304 GLU A CA 1
ATOM 2343 C C . GLU A 1 304 ? 7.738 8.039 -2.764 1 69.19 304 GLU A C 1
ATOM 2345 O O . GLU A 1 304 ? 7.43 8.227 -1.584 1 69.19 304 GLU A O 1
ATOM 2350 N N . GLU A 1 305 ? 8.539 7.188 -3.178 1 71.62 305 GLU A N 1
ATOM 2351 C CA . GLU A 1 305 ? 9.148 6.281 -2.211 1 71.62 305 GLU A CA 1
ATOM 2352 C C . GLU A 1 305 ? 10.133 7.02 -1.312 1 71.62 305 GLU A C 1
ATOM 2354 O O . GLU A 1 305 ? 10.211 6.75 -0.111 1 71.62 305 GLU A O 1
ATOM 2359 N N . ILE A 1 306 ? 10.883 7.91 -1.947 1 72.69 306 ILE A N 1
ATOM 2360 C CA . ILE A 1 306 ? 11.836 8.703 -1.172 1 72.69 306 ILE A CA 1
ATOM 2361 C C . ILE A 1 306 ? 11.086 9.57 -0.167 1 72.69 306 ILE A C 1
ATOM 2363 O O . ILE A 1 306 ? 11.445 9.625 1.01 1 72.69 306 ILE A O 1
ATOM 2367 N N . GLU A 1 307 ? 10.062 10.172 -0.614 1 72.69 307 GLU A N 1
ATOM 2368 C CA . GLU A 1 307 ? 9.281 11.062 0.246 1 72.69 307 GLU A CA 1
ATOM 2369 C C . GLU A 1 307 ? 8.648 10.297 1.403 1 72.69 307 GLU A C 1
ATOM 2371 O O . GLU A 1 307 ? 8.578 10.797 2.525 1 72.69 307 GLU A O 1
ATOM 2376 N N . ASP A 1 308 ? 8.227 9.125 1.086 1 79.25 308 ASP A N 1
ATOM 2377 C CA . ASP A 1 308 ? 7.633 8.289 2.119 1 79.25 308 ASP A CA 1
ATOM 2378 C C . ASP A 1 308 ? 8.648 7.953 3.211 1 79.25 308 ASP A C 1
ATOM 2380 O O . ASP A 1 308 ? 8.328 7.996 4.398 1 79.25 308 ASP A O 1
ATOM 2384 N N . ARG A 1 309 ? 9.789 7.688 2.768 1 77.88 309 ARG A N 1
ATOM 2385 C CA . ARG A 1 309 ? 10.828 7.34 3.73 1 77.88 309 ARG A CA 1
ATOM 2386 C C . ARG A 1 309 ? 11.258 8.562 4.535 1 77.88 309 ARG A C 1
ATOM 2388 O O . ARG A 1 309 ? 11.547 8.453 5.73 1 77.88 309 ARG A O 1
ATOM 2395 N N . VAL A 1 310 ? 11.312 9.633 3.857 1 77.19 310 VAL A N 1
ATOM 2396 C CA . VAL A 1 310 ? 11.711 10.875 4.516 1 77.19 310 VAL A CA 1
ATOM 2397 C C . VAL A 1 310 ? 10.672 11.258 5.57 1 77.19 310 VAL A C 1
ATOM 2399 O O . VAL A 1 310 ? 11.023 11.641 6.688 1 77.19 310 VAL A O 1
ATOM 2402 N N . THR A 1 311 ? 9.438 11.125 5.207 1 79.12 311 THR A N 1
ATOM 2403 C CA . THR A 1 311 ? 8.359 11.469 6.125 1 79.12 311 THR A CA 1
ATOM 2404 C C . THR A 1 311 ? 8.352 10.531 7.328 1 79.12 311 THR A C 1
ATOM 2406 O O . THR A 1 311 ? 8.172 10.969 8.469 1 79.12 311 THR A O 1
ATOM 2409 N N . THR A 1 312 ? 8.547 9.289 7.055 1 81.81 312 THR A N 1
ATOM 2410 C CA . THR A 1 312 ? 8.594 8.297 8.125 1 81.81 312 THR A CA 1
ATOM 2411 C C . THR A 1 312 ? 9.773 8.57 9.062 1 81.81 312 THR A C 1
ATOM 2413 O O . THR A 1 312 ? 9.625 8.484 10.281 1 81.81 312 THR A O 1
ATOM 2416 N N . LEU A 1 313 ? 10.891 8.906 8.453 1 82.56 313 LEU A N 1
ATOM 2417 C CA . LEU A 1 313 ? 12.078 9.203 9.25 1 82.56 313 LEU A CA 1
ATOM 2418 C C . LEU A 1 313 ? 11.891 10.484 10.055 1 82.56 313 LEU A C 1
ATOM 2420 O O . LEU A 1 313 ? 12.336 10.57 11.203 1 82.56 313 LEU A O 1
ATOM 2424 N N . SER A 1 314 ? 11.273 11.422 9.5 1 82.31 314 SER A N 1
ATOM 2425 C CA . SER A 1 314 ? 11.008 12.664 10.211 1 82.31 314 SER A CA 1
ATOM 2426 C C . SER A 1 314 ? 10.141 12.422 11.445 1 82.31 314 SER A C 1
ATOM 2428 O O . SER A 1 314 ? 10.383 13.008 12.5 1 82.31 314 SER A O 1
ATOM 2430 N N . THR A 1 315 ? 9.219 11.578 11.234 1 83.5 315 THR A N 1
ATOM 2431 C CA . THR A 1 315 ? 8.367 11.219 12.359 1 83.5 315 THR A CA 1
ATOM 2432 C C . THR A 1 315 ? 9.156 10.484 13.438 1 83.5 315 THR A C 1
ATOM 2434 O O . THR A 1 315 ? 8.977 10.734 14.625 1 83.5 315 THR A O 1
ATOM 2437 N N . ALA A 1 316 ? 10.031 9.633 13 1 83 316 ALA A N 1
ATOM 2438 C CA . ALA A 1 316 ? 10.844 8.852 13.93 1 83 316 ALA A CA 1
ATOM 2439 C C . ALA A 1 316 ? 11.797 9.75 14.711 1 83 316 ALA A C 1
ATOM 2441 O O . ALA A 1 316 ? 12.117 9.461 15.867 1 83 316 ALA A O 1
ATOM 2442 N N . VAL A 1 317 ? 12.227 10.805 14.109 1 81.56 317 VAL A N 1
ATOM 2443 C CA . VAL A 1 317 ? 13.156 11.742 14.742 1 81.56 317 VAL A CA 1
ATOM 2444 C C . VAL A 1 317 ? 12.391 12.672 15.68 1 81.56 317 VAL A C 1
ATOM 2446 O O . VAL A 1 317 ? 12.812 12.898 16.812 1 81.56 317 VAL A O 1
ATOM 2449 N N . GLU A 1 318 ? 11.273 13.125 15.25 1 82.25 318 GLU A N 1
ATOM 2450 C CA . GLU A 1 318 ? 10.516 14.141 15.977 1 82.25 318 GLU A CA 1
ATOM 2451 C C . GLU A 1 318 ? 9.898 13.57 17.25 1 82.25 318 GLU A C 1
ATOM 2453 O O . GLU A 1 318 ? 9.898 14.227 18.297 1 82.25 318 GLU A O 1
ATOM 2458 N N . THR A 1 319 ? 9.453 12.383 17.203 1 85.69 319 THR A N 1
ATOM 2459 C CA . THR A 1 319 ? 8.672 11.797 18.281 1 85.69 319 THR A CA 1
ATOM 2460 C C . THR A 1 319 ? 9.516 11.695 19.547 1 85.69 319 THR A C 1
ATOM 2462 O O . THR A 1 319 ? 9.117 12.188 20.609 1 85.69 319 THR A O 1
ATOM 2465 N N . PRO A 1 320 ? 10.688 11.141 19.484 1 81.69 320 PRO A N 1
ATOM 2466 C CA . PRO A 1 320 ? 11.461 11.023 20.734 1 81.69 320 PRO A CA 1
ATOM 2467 C C . PRO A 1 320 ? 12.031 12.359 21.203 1 81.69 320 PRO A C 1
ATOM 2469 O O . PRO A 1 320 ? 12.203 12.578 22.406 1 81.69 320 PRO A O 1
ATOM 2472 N N . LEU A 1 321 ? 12.289 13.203 20.359 1 79.94 321 LEU A N 1
ATOM 2473 C CA . LEU A 1 321 ? 12.82 14.5 20.75 1 79.94 321 LEU A CA 1
ATOM 2474 C C . LEU A 1 321 ? 11.797 15.297 21.547 1 79.94 321 LEU A C 1
ATOM 2476 O O . LEU A 1 321 ? 12.156 16.094 22.422 1 79.94 321 LEU A O 1
ATOM 2480 N N . LEU A 1 322 ? 10.602 15.023 21.234 1 78.81 322 LEU A N 1
ATOM 2481 C CA . LEU A 1 322 ? 9.539 15.766 21.891 1 78.81 322 LEU A CA 1
ATOM 2482 C C . LEU A 1 322 ? 9.055 15.023 23.141 1 78.81 322 LEU A C 1
ATOM 2484 O O . LEU A 1 322 ? 8.617 15.641 24.109 1 78.81 322 LEU A O 1
ATOM 2488 N N . LEU A 1 323 ? 9.18 13.664 23.109 1 78.56 323 LEU A N 1
ATOM 2489 C CA . LEU A 1 323 ? 8.461 12.93 24.141 1 78.56 323 LEU A CA 1
ATOM 2490 C C . LEU A 1 323 ? 9.414 12.062 24.953 1 78.56 323 LEU A C 1
ATOM 2492 O O . LEU A 1 323 ? 9.062 11.594 26.031 1 78.56 323 LEU A O 1
ATOM 2496 N N . ASP A 1 324 ? 10.609 11.586 24.391 1 66.69 324 ASP A N 1
ATOM 2497 C CA . ASP A 1 324 ? 11.492 10.641 25.062 1 66.69 324 ASP A CA 1
ATOM 2498 C C . ASP A 1 324 ? 12.328 11.336 26.141 1 66.69 324 ASP A C 1
ATOM 2500 O O . ASP A 1 324 ? 13.312 12 25.828 1 66.69 324 ASP A O 1
ATOM 2504 N N . THR A 1 325 ? 11.656 11.703 27.359 1 58.16 325 THR A N 1
ATOM 2505 C CA . THR A 1 325 ? 12.289 12.414 28.453 1 58.16 325 THR A CA 1
ATOM 2506 C C . THR A 1 325 ? 13.188 11.477 29.266 1 58.16 325 THR A C 1
ATOM 2508 O O . THR A 1 325 ? 12.891 11.164 30.422 1 58.16 325 THR A O 1
ATOM 2511 N N . GLY A 1 326 ? 13.641 10.375 28.953 1 43.69 326 GLY A N 1
ATOM 2512 C CA . GLY A 1 326 ? 14.375 9.648 29.969 1 43.69 326 GLY A CA 1
ATOM 2513 C C . GLY A 1 326 ? 15.219 10.539 30.859 1 43.69 326 GLY A C 1
ATOM 2514 O O . GLY A 1 326 ? 15.414 10.242 32.031 1 43.69 326 GLY A O 1
ATOM 2515 N N . SER A 1 327 ? 16.375 11 30.375 1 39.59 327 SER A N 1
ATOM 2516 C CA . SER A 1 327 ? 17.328 11.391 31.422 1 39.59 327 SER A CA 1
ATOM 2517 C C . SER A 1 327 ? 16.844 12.625 32.188 1 39.59 327 SER A C 1
ATOM 2519 O O . SER A 1 327 ? 17.641 13.344 32.781 1 39.59 327 SER A O 1
ATOM 2521 N N . GLY A 1 328 ? 15.688 12.672 32.781 1 39.25 328 GLY A N 1
ATOM 2522 C CA . GLY A 1 328 ? 15.32 13.75 33.688 1 3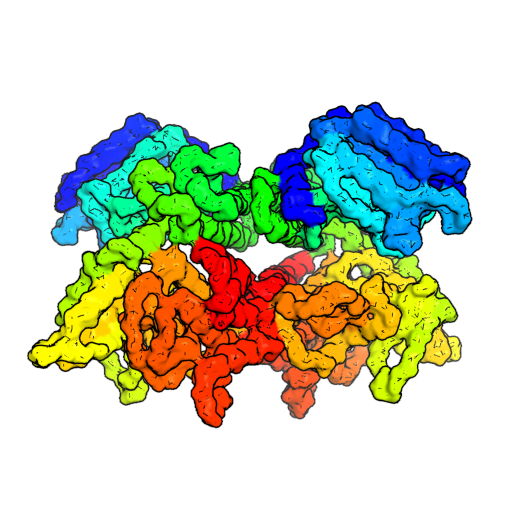9.25 328 GLY A CA 1
ATOM 2523 C C . GLY A 1 328 ? 15.531 15.133 33.094 1 39.25 328 GLY A C 1
ATOM 2524 O O . GLY A 1 328 ? 15.352 16.141 33.781 1 39.25 328 GLY A O 1
ATOM 2525 N N . ARG A 1 329 ? 16.562 15.289 32.344 1 40.97 329 ARG A N 1
ATOM 2526 C CA . ARG A 1 329 ? 16.969 16.641 31.953 1 40.97 329 ARG A CA 1
ATOM 2527 C C . ARG A 1 329 ? 16.016 17.203 30.906 1 40.97 329 ARG A C 1
ATOM 2529 O O . ARG A 1 329 ? 15.406 16.469 30.125 1 40.97 329 ARG A O 1
ATOM 2536 N N . GLY A 1 330 ? 15.219 18.203 31.141 1 40.88 330 GLY A N 1
ATOM 2537 C CA . GLY A 1 330 ? 14.398 19.047 30.281 1 40.88 330 GLY A CA 1
ATOM 2538 C C . GLY A 1 330 ? 14.742 18.922 28.812 1 40.88 330 GLY A C 1
ATOM 2539 O O . GLY A 1 330 ? 15.75 18.297 28.453 1 40.88 330 GLY A O 1
ATOM 2540 N N . PRO A 1 331 ? 13.742 19.031 27.984 1 45.88 331 PRO A N 1
ATOM 2541 C CA . PRO A 1 331 ? 14.086 19.031 26.562 1 45.88 331 PRO A CA 1
ATOM 2542 C C . PRO A 1 331 ? 15.477 19.594 26.297 1 45.88 331 PRO A C 1
ATOM 2544 O O . PRO A 1 331 ? 15.914 20.531 26.953 1 45.88 331 PRO A O 1
ATOM 2547 N N . PRO A 1 332 ? 16.406 18.812 25.922 1 44.38 332 PRO A N 1
ATOM 2548 C CA . PRO A 1 332 ? 17.75 19.391 25.734 1 44.38 332 PRO A CA 1
ATOM 2549 C C . PRO A 1 332 ? 17.703 20.812 25.188 1 44.38 332 PRO A C 1
ATOM 2551 O O . PRO A 1 332 ? 16.797 21.172 24.438 1 44.38 332 PRO A O 1
ATOM 2554 N N . SER A 1 333 ? 17.938 21.766 26.125 1 39.41 333 SER A N 1
ATOM 2555 C CA . SER A 1 333 ? 18.109 23.125 25.594 1 39.41 333 SER A CA 1
ATOM 2556 C C . SER A 1 333 ? 18.703 23.094 24.203 1 39.41 333 SER A C 1
ATOM 2558 O O . SER A 1 333 ? 19.719 22.422 23.969 1 39.41 333 SER A O 1
ATOM 2560 N N . VAL A 1 334 ? 17.812 23.141 23.297 1 42.16 334 VAL A N 1
ATOM 2561 C CA . VAL A 1 334 ? 18.359 23.391 21.953 1 42.16 334 VAL A CA 1
ATOM 2562 C C . VAL A 1 334 ? 19.641 24.203 22.062 1 42.16 334 VAL A C 1
ATOM 2564 O O . VAL A 1 334 ? 19.594 25.406 22.312 1 42.16 334 VAL A O 1
ATOM 2567 N N . ASN A 1 335 ? 20.531 23.938 22.938 1 36.28 335 ASN A N 1
ATOM 2568 C CA . ASN A 1 335 ? 21.734 24.734 22.75 1 36.28 335 ASN A CA 1
ATOM 2569 C C . ASN A 1 335 ? 22.016 24.984 21.281 1 36.28 335 ASN A C 1
ATOM 2571 O O . ASN A 1 335 ? 21.875 24.094 20.453 1 36.28 335 ASN A O 1
ATOM 2575 N N . GLU A 1 336 ? 22.016 26.281 20.938 1 37.69 336 GLU A N 1
ATOM 2576 C CA . GLU A 1 336 ? 22.312 26.953 19.672 1 37.69 336 GLU A CA 1
ATOM 2577 C C . GLU A 1 336 ? 23.297 26.141 18.844 1 37.69 336 GLU A C 1
ATOM 2579 O O . GLU A 1 336 ? 23.266 26.188 17.609 1 37.69 336 GLU A O 1
ATOM 2584 N N . ASP A 1 337 ? 24.281 25.609 19.469 1 35.03 337 ASP A N 1
ATOM 2585 C CA . ASP A 1 337 ? 25.469 25.156 18.75 1 35.03 337 ASP A CA 1
ATOM 2586 C C . ASP A 1 337 ? 25.266 23.766 18.156 1 35.03 337 ASP A C 1
ATOM 2588 O O . ASP A 1 337 ? 26.141 23.25 17.453 1 35.03 337 ASP A O 1
ATOM 2592 N N . SER A 1 338 ? 24.531 22.891 18.766 1 40.56 338 SER A N 1
ATOM 2593 C CA . SER A 1 338 ? 24.672 21.5 18.344 1 40.56 338 SER A CA 1
ATOM 2594 C C . SER A 1 338 ? 23.812 21.203 17.125 1 40.56 338 SER A C 1
ATOM 2596 O O . SER A 1 338 ? 22.594 21.125 17.219 1 40.56 338 SER A O 1
ATOM 2598 N N . SER A 1 339 ? 24.078 21.719 15.859 1 43.47 339 SER A N 1
ATOM 2599 C CA . SER A 1 339 ? 23.828 21.547 14.43 1 43.47 339 SER A CA 1
ATOM 2600 C C . SER A 1 339 ? 23.594 20.094 14.078 1 43.47 339 SER A C 1
ATOM 2602 O O . SER A 1 339 ? 24.469 19.422 13.523 1 43.47 339 SER A O 1
ATOM 2604 N N . ASP A 1 340 ? 22.812 19.344 14.711 1 55.72 340 ASP A N 1
ATOM 2605 C CA . ASP A 1 340 ? 22.656 17.953 14.32 1 55.72 340 ASP A CA 1
ATOM 2606 C C . ASP A 1 340 ? 21.844 17.812 13.031 1 55.72 340 ASP A C 1
ATOM 2608 O O . ASP A 1 340 ? 20.719 18.297 12.961 1 55.72 340 ASP A O 1
ATOM 2612 N N . GLY A 1 341 ? 22.438 17.812 11.852 1 58.62 341 GLY A N 1
ATOM 2613 C CA . GLY A 1 341 ? 21.969 17.656 10.484 1 58.62 341 GLY A CA 1
ATOM 2614 C C . GLY A 1 341 ? 20.672 16.859 10.383 1 58.62 341 GLY A C 1
ATOM 2615 O O . GLY A 1 341 ? 19.797 17.203 9.602 1 58.62 341 GLY A O 1
ATOM 2616 N N . LEU A 1 342 ? 20.422 16.094 11.305 1 76.12 342 LEU A N 1
ATOM 2617 C CA . LEU A 1 342 ? 19.234 15.25 11.258 1 76.12 342 LEU A CA 1
ATOM 2618 C C . LEU A 1 342 ? 18.016 16 11.773 1 76.12 342 LEU A C 1
ATOM 2620 O O . LEU A 1 342 ? 16.906 15.82 11.258 1 76.12 342 LEU A O 1
ATOM 2624 N N . MET A 1 343 ? 18.156 16.938 12.727 1 74.44 343 MET A N 1
ATOM 2625 C CA . MET A 1 343 ? 17.031 17.703 13.281 1 74.44 343 MET A CA 1
ATOM 2626 C C . MET A 1 343 ? 16.5 18.703 12.266 1 74.44 343 MET A C 1
ATOM 2628 O O . MET A 1 343 ? 15.289 18.844 12.109 1 74.44 343 MET A O 1
ATOM 2632 N N . ALA A 1 344 ? 17.453 19.25 11.578 1 65.25 344 ALA A N 1
ATOM 2633 C CA . ALA A 1 344 ? 17.078 20.219 10.562 1 65.25 344 ALA A CA 1
ATOM 2634 C C . ALA A 1 344 ? 16.391 19.547 9.375 1 65.25 344 ALA A C 1
ATOM 2636 O O . ALA A 1 344 ? 15.391 20.047 8.859 1 65.25 344 ALA A O 1
ATOM 2637 N N . ALA A 1 345 ? 17.016 18.438 9.031 1 68.88 345 ALA A N 1
ATOM 2638 C CA . ALA A 1 345 ? 16.453 17.688 7.906 1 68.88 345 ALA A CA 1
ATOM 2639 C C . ALA A 1 345 ? 15.062 17.172 8.234 1 68.88 345 ALA A C 1
ATOM 2641 O O . ALA A 1 345 ? 14.203 17.062 7.352 1 68.88 345 ALA A O 1
ATOM 2642 N N . ALA A 1 346 ? 14.82 16.859 9.477 1 75.12 346 ALA A N 1
ATOM 2643 C CA . ALA A 1 346 ? 13.523 16.344 9.906 1 75.12 346 ALA A CA 1
ATOM 2644 C C . ALA A 1 346 ? 12.555 17.484 10.227 1 75.12 346 ALA A C 1
ATOM 2646 O O . ALA A 1 346 ? 11.375 17.25 10.484 1 75.12 346 ALA A O 1
ATOM 2647 N N . ASP A 1 347 ? 12.969 18.75 10.117 1 66.06 347 ASP A N 1
ATOM 2648 C CA . ASP A 1 347 ? 12.141 19.922 10.375 1 66.06 347 ASP A CA 1
ATOM 2649 C C . ASP A 1 347 ? 11.445 19.828 11.734 1 66.06 347 ASP A C 1
ATOM 2651 O O . ASP A 1 347 ? 10.227 19.953 11.82 1 66.06 347 ASP A O 1
ATOM 2655 N N . VAL A 1 348 ? 12.219 19.531 12.781 1 76.56 348 VAL A N 1
ATOM 2656 C CA . VAL A 1 348 ? 11.648 19.281 14.102 1 76.56 348 VAL A CA 1
ATOM 2657 C C . VAL A 1 348 ? 11.531 20.594 14.875 1 76.56 348 VAL A C 1
ATOM 2659 O O . VAL A 1 348 ? 10.797 20.672 15.859 1 76.56 348 VAL A O 1
ATOM 2662 N N . ASP A 1 349 ? 12.141 21.625 14.43 1 66.44 349 ASP A N 1
ATOM 2663 C CA . ASP A 1 349 ? 12.258 22.875 15.18 1 66.44 349 ASP A CA 1
ATOM 2664 C C . ASP A 1 349 ? 10.883 23.484 15.453 1 66.44 349 ASP A C 1
ATOM 2666 O O . ASP A 1 349 ? 10.594 23.906 16.578 1 66.44 349 ASP A O 1
ATOM 2670 N N . ALA A 1 350 ? 10.141 23.562 14.375 1 71.25 350 ALA A N 1
ATOM 2671 C CA . ALA A 1 350 ? 8.812 24.141 14.555 1 71.25 350 ALA A CA 1
ATOM 2672 C C . ALA A 1 350 ? 8.039 23.422 15.656 1 71.25 350 ALA A C 1
ATOM 2674 O O . ALA A 1 350 ? 7.359 24.047 16.469 1 71.25 350 ALA A O 1
ATOM 2675 N N . ALA A 1 351 ? 8.219 22.141 15.664 1 80.94 351 ALA A N 1
ATOM 2676 C CA . ALA A 1 351 ? 7.508 21.344 16.656 1 80.94 351 ALA A CA 1
ATOM 2677 C C . ALA A 1 351 ? 8.078 21.578 18.062 1 80.94 351 ALA A C 1
ATOM 2679 O O . ALA A 1 351 ? 7.328 21.656 19.031 1 80.94 351 ALA A O 1
ATOM 2680 N N . LEU A 1 352 ? 9.336 21.781 18.125 1 77.38 352 LEU A N 1
ATOM 2681 C CA . LEU A 1 352 ? 9.977 22.031 19.406 1 77.38 352 LEU A CA 1
ATOM 2682 C C . LEU A 1 352 ? 9.57 23.391 19.969 1 77.38 352 LEU A C 1
ATOM 2684 O O . LEU A 1 352 ? 9.273 23.516 21.156 1 77.38 352 LEU A O 1
ATOM 2688 N N . LEU A 1 353 ? 9.547 24.344 19.078 1 73.75 353 LEU A N 1
ATOM 2689 C CA . LEU A 1 353 ? 9.164 25.688 19.5 1 73.75 353 LEU A CA 1
ATOM 2690 C C . LEU A 1 353 ? 7.707 25.719 19.953 1 73.75 353 LEU A C 1
ATOM 2692 O O . LEU A 1 353 ? 7.367 26.391 20.938 1 73.75 353 LEU A O 1
ATOM 2696 N N . LEU A 1 354 ? 6.938 25.094 19.188 1 82.19 354 LEU A N 1
ATOM 2697 C CA . LEU A 1 354 ? 5.523 25.047 19.547 1 82.19 354 LEU A CA 1
ATOM 2698 C C . LEU A 1 354 ? 5.328 24.328 20.875 1 82.19 354 LEU A C 1
ATOM 2700 O O . LEU A 1 354 ? 4.516 24.766 21.703 1 82.19 354 LEU A O 1
ATOM 2704 N N . ARG A 1 355 ? 6.023 23.297 21.078 1 84.19 355 ARG A N 1
ATOM 2705 C CA . ARG A 1 355 ? 5.918 22.578 22.344 1 84.19 355 ARG A CA 1
ATOM 2706 C C . ARG A 1 355 ? 6.352 23.453 23.516 1 84.19 355 ARG A C 1
ATOM 2708 O O . ARG A 1 355 ? 5.723 23.438 24.578 1 84.19 355 ARG A O 1
ATOM 2715 N N . GLU A 1 356 ? 7.391 24.188 23.281 1 79 356 GLU A N 1
ATOM 2716 C CA . GLU A 1 356 ? 7.859 25.109 24.328 1 79 356 GLU A CA 1
ATOM 2717 C C . GLU A 1 356 ? 6.816 26.172 24.625 1 79 356 GLU A C 1
ATOM 2719 O O . GLU A 1 356 ? 6.621 26.547 25.781 1 79 356 GLU A O 1
ATOM 2724 N N . ALA A 1 357 ? 6.223 26.609 23.578 1 78.62 357 ALA A N 1
ATOM 2725 C CA . ALA A 1 357 ? 5.184 27.625 23.75 1 78.62 357 ALA A CA 1
ATOM 2726 C C . ALA A 1 357 ? 3.996 27.047 24.531 1 78.62 357 ALA A C 1
ATOM 2728 O O . ALA A 1 357 ? 3.371 27.75 25.328 1 78.62 357 ALA A O 1
ATOM 2729 N N . ILE A 1 358 ? 3.762 25.859 24.344 1 81.81 358 ILE A N 1
ATOM 2730 C CA . ILE A 1 358 ? 2.607 25.219 24.953 1 81.81 358 ILE A CA 1
ATOM 2731 C C . ILE A 1 358 ? 2.91 24.906 26.422 1 81.81 358 ILE A C 1
ATOM 2733 O O . ILE A 1 358 ? 2.064 25.125 27.297 1 81.81 358 ILE A O 1
ATOM 2737 N N . LEU A 1 359 ? 4.105 24.484 26.719 1 76.94 359 LEU A N 1
ATOM 2738 C CA . LEU A 1 359 ? 4.395 23.969 28.047 1 76.94 359 LEU A CA 1
ATOM 2739 C C . LEU A 1 359 ? 4.961 25.062 28.953 1 76.94 359 LEU A C 1
ATOM 2741 O O . LEU A 1 359 ? 4.742 25.062 30.156 1 76.94 359 LEU A O 1
ATOM 2745 N N . HIS A 1 360 ? 5.758 25.906 28.469 1 68.81 360 HIS A N 1
ATOM 2746 C CA . HIS A 1 360 ? 6.551 26.719 29.375 1 68.81 360 HIS A CA 1
ATOM 2747 C C . HIS A 1 360 ? 6.25 28.203 29.172 1 68.81 360 HIS A C 1
ATOM 2749 O O . HIS A 1 360 ? 6.418 29 30.109 1 68.81 360 HIS A O 1
ATOM 2755 N N . GLN A 1 361 ? 6.008 28.516 27.938 1 67.19 361 GLN A N 1
ATOM 2756 C CA . GLN A 1 361 ? 5.902 29.953 27.672 1 67.19 361 GLN A CA 1
ATOM 2757 C C . GLN A 1 361 ? 4.441 30.375 27.531 1 67.19 361 GLN A C 1
ATOM 2759 O O . GLN A 1 361 ? 3.568 29.547 27.281 1 67.19 361 GLN A O 1
ATOM 2764 N N . ASP A 1 362 ? 4.219 31.547 27.953 1 72.69 362 ASP A N 1
ATOM 2765 C CA . ASP A 1 362 ? 2.914 32.156 27.703 1 72.69 362 ASP A CA 1
ATOM 2766 C C . ASP A 1 362 ? 2.736 32.5 26.219 1 72.69 362 ASP A C 1
ATOM 2768 O O . ASP A 1 362 ? 3.34 33.438 25.719 1 72.69 362 ASP A O 1
ATOM 2772 N N . PRO A 1 363 ? 2.051 31.688 25.516 1 77.69 363 PRO A N 1
ATOM 2773 C CA . PRO A 1 363 ? 1.905 31.875 24.078 1 77.69 363 PRO A CA 1
ATOM 2774 C C . PRO A 1 363 ? 1.117 33.125 23.719 1 77.69 363 PRO A C 1
ATOM 2776 O O . PRO A 1 363 ? 1.016 33.5 22.547 1 77.69 363 PRO A O 1
ATOM 2779 N N . SER A 1 364 ? 0.671 33.875 24.734 1 79.12 364 SER A N 1
ATOM 2780 C CA . SER A 1 364 ? -0.169 35.031 24.5 1 79.12 364 SER A CA 1
ATOM 2781 C C . SER A 1 364 ? 0.599 36.125 23.766 1 79.12 364 SER A C 1
ATOM 2783 O O . SER A 1 364 ? -0.001 36.969 23.094 1 79.12 364 SER A O 1
ATOM 2785 N N . SER A 1 365 ? 1.858 36.031 23.922 1 77.69 365 SER A N 1
ATOM 2786 C CA . SER A 1 365 ? 2.68 37.062 23.297 1 77.69 365 SER A CA 1
ATOM 2787 C C . SER A 1 365 ? 2.609 37 21.766 1 77.69 365 SER A C 1
ATOM 2789 O O . SER A 1 365 ? 2.863 37.969 21.078 1 77.69 365 SER A O 1
ATOM 2791 N N . TYR A 1 366 ? 2.217 35.875 21.281 1 77.25 366 TYR A N 1
ATOM 2792 C CA . TYR A 1 366 ? 2.152 35.688 19.844 1 77.25 366 TYR A CA 1
ATOM 2793 C C . TYR A 1 366 ? 0.753 36 19.312 1 77.25 366 TYR A C 1
ATOM 2795 O O . TYR A 1 366 ? 0.521 35.969 18.109 1 77.25 366 TYR A O 1
ATOM 2803 N N . SER A 1 367 ? -0.112 36.312 20.203 1 85.88 367 SER A N 1
ATOM 2804 C CA . SER A 1 367 ? -1.492 36.594 19.812 1 85.88 367 SER A CA 1
ATOM 2805 C C . SER A 1 367 ? -1.641 38 19.25 1 85.88 367 SER A C 1
ATOM 2807 O O . SER A 1 367 ? -0.826 38.875 19.531 1 85.88 367 SER A O 1
ATOM 2809 N N . ARG A 1 368 ? -2.607 38.156 18.375 1 87.44 368 ARG A N 1
ATOM 2810 C CA . ARG A 1 368 ? -2.906 39.469 17.766 1 87.44 368 ARG A CA 1
ATOM 2811 C C . ARG A 1 368 ? -4.398 39.75 17.828 1 87.44 368 ARG A C 1
ATOM 2813 O O . ARG A 1 368 ? -5.223 39 17.328 1 87.44 368 ARG A O 1
ATOM 2820 N N . GLU A 1 369 ? -4.625 40.812 18.516 1 92.56 369 GLU A N 1
ATOM 2821 C CA . GLU A 1 369 ? -6.012 41.281 18.516 1 92.56 369 GLU A CA 1
ATOM 2822 C C . GLU A 1 369 ? -6.305 42.156 17.328 1 92.56 369 GLU A C 1
ATOM 2824 O O . GLU A 1 369 ? -5.609 43.156 17.094 1 92.56 369 GLU A O 1
ATOM 2829 N N . ILE A 1 370 ? -7.262 41.844 16.578 1 94 370 ILE A N 1
ATOM 2830 C CA . ILE A 1 370 ? -7.629 42.531 15.344 1 94 370 ILE A CA 1
ATOM 2831 C C . ILE A 1 370 ? -8.82 43.469 15.609 1 94 370 ILE A C 1
ATOM 2833 O O . ILE A 1 370 ? -9.773 43.062 16.281 1 94 370 ILE A O 1
ATOM 2837 N N . ASN A 1 371 ? -8.68 44.656 15.109 1 91.81 371 ASN A N 1
ATOM 2838 C CA . ASN A 1 371 ? -9.836 45.562 15.164 1 91.81 371 ASN A CA 1
ATOM 2839 C C . ASN A 1 371 ? -10.969 45.062 14.258 1 91.81 371 ASN A C 1
ATOM 2841 O O . ASN A 1 371 ? -10.758 44.812 13.07 1 91.81 371 ASN A O 1
ATOM 2845 N N . ARG A 1 372 ? -12.047 44.938 14.852 1 90.44 372 ARG A N 1
ATOM 2846 C CA . ARG A 1 372 ? -13.211 44.406 14.141 1 90.44 372 ARG A CA 1
ATOM 2847 C C . ARG A 1 372 ? -13.477 45.219 12.867 1 90.44 372 ARG A C 1
ATOM 2849 O O . ARG A 1 372 ? -13.93 44.656 11.867 1 90.44 372 ARG A O 1
ATOM 2856 N N . ASP A 1 373 ? -13.188 46.438 12.82 1 88.94 373 ASP A N 1
ATOM 2857 C CA . ASP A 1 373 ? -13.484 47.312 11.703 1 88.94 373 ASP A CA 1
ATOM 2858 C C . ASP A 1 373 ? -12.625 46.969 10.484 1 88.94 373 ASP A C 1
ATOM 2860 O O . ASP A 1 373 ? -12.961 47.375 9.359 1 88.94 373 ASP A O 1
ATOM 2864 N N . LYS A 1 374 ? -11.617 46.281 10.727 1 91.38 374 LYS A N 1
ATOM 2865 C CA . LYS A 1 374 ? -10.719 45.938 9.641 1 91.38 374 LYS A CA 1
ATOM 2866 C C . LYS A 1 374 ? -11.242 44.719 8.875 1 91.38 374 LYS A C 1
ATOM 2868 O O . LYS A 1 374 ? -10.75 44.375 7.793 1 91.38 374 LYS A O 1
ATOM 2873 N N . ILE A 1 375 ? -12.195 44.094 9.445 1 92.44 375 ILE A N 1
ATOM 2874 C CA . ILE A 1 375 ? -12.734 42.875 8.836 1 92.44 375 ILE A CA 1
ATOM 2875 C C . ILE A 1 375 ? -14.055 43.188 8.141 1 92.44 375 ILE A C 1
ATOM 2877 O O . ILE A 1 375 ? -15 43.688 8.773 1 92.44 375 ILE A O 1
ATOM 2881 N N . PHE A 1 376 ? -14.094 42.906 6.832 1 89.5 376 PHE A N 1
ATOM 2882 C CA . PHE A 1 376 ? -15.328 43.062 6.066 1 89.5 376 PHE A CA 1
ATOM 2883 C C . PHE A 1 376 ? -16.047 41.75 5.91 1 89.5 376 PHE A C 1
ATOM 2885 O O . PHE A 1 376 ? -15.602 40.875 5.145 1 89.5 376 PHE A O 1
ATOM 2892 N N . GLU A 1 377 ? -17.047 41.531 6.582 1 87.25 377 GLU A N 1
ATOM 2893 C CA . GLU A 1 377 ? -17.797 40.281 6.539 1 87.25 377 GLU A CA 1
ATOM 2894 C C . GLU A 1 377 ? -18.594 40.156 5.242 1 87.25 377 GLU A C 1
ATOM 2896 O O . GLU A 1 377 ? -19.188 41.125 4.77 1 87.25 377 GLU A O 1
ATOM 2901 N N . SER A 1 378 ? -18.359 39.062 4.5 1 78.69 378 SER A N 1
ATOM 2902 C CA . SER A 1 378 ? -19.125 38.781 3.291 1 78.69 378 SER A CA 1
ATOM 2903 C C . SER A 1 378 ? -20.562 38.375 3.625 1 78.69 378 SER A C 1
ATOM 2905 O O . SER A 1 378 ? -20.781 37.469 4.426 1 78.69 378 SER A O 1
ATOM 2907 N N . LEU A 1 379 ? -21.438 39.25 3.486 1 61.84 379 LEU A N 1
ATOM 2908 C CA . LEU A 1 379 ? -22.828 38.969 3.771 1 61.84 379 LEU A CA 1
ATOM 2909 C C . LEU A 1 379 ? -23.516 38.312 2.57 1 61.84 379 LEU A C 1
ATOM 2911 O O . LEU A 1 379 ? -23.75 38.969 1.555 1 61.84 379 LEU A O 1
ATOM 2915 N N . LYS A 1 380 ? -22.938 37.406 1.898 1 55.16 380 LYS A N 1
ATOM 2916 C CA . LYS A 1 380 ? -23.75 36.875 0.804 1 55.16 380 LYS A CA 1
ATOM 2917 C C . LYS A 1 380 ? -25.172 36.562 1.277 1 55.16 380 LYS A C 1
ATOM 2919 O O . LYS A 1 380 ? -25.344 35.875 2.293 1 55.16 380 LYS A O 1
ATOM 2924 N N . ARG A 1 381 ? -26.109 37.344 0.797 1 45.78 381 ARG A N 1
ATOM 2925 C CA . ARG A 1 381 ? -27.562 37.219 0.863 1 45.78 381 ARG A CA 1
ATOM 2926 C C . ARG A 1 381 ? -28 35.812 0.433 1 45.78 381 ARG A C 1
ATOM 2928 O O . ARG A 1 381 ? -28.203 35.562 -0.756 1 45.78 381 ARG A O 1
ATOM 2935 N N . GLY A 1 382 ? -27.312 34.812 0.756 1 42.78 382 GLY A N 1
ATOM 2936 C CA . GLY A 1 382 ? -28.016 33.625 0.301 1 42.78 382 GLY A CA 1
ATOM 2937 C C . GLY A 1 382 ? -29.438 33.531 0.823 1 42.78 382 GLY A C 1
ATOM 2938 O O . GLY A 1 382 ? -29.812 34.25 1.747 1 42.78 382 GLY A O 1
ATOM 2939 N N . GLY A 1 383 ? -30.422 33.031 0.014 1 41.5 383 GLY A N 1
ATOM 2940 C CA . GLY A 1 383 ? -31.797 32.875 0.436 1 41.5 383 GLY A CA 1
ATOM 2941 C C . GLY A 1 383 ? -31.938 32.375 1.87 1 41.5 383 GLY A C 1
ATOM 2942 O O . GLY A 1 383 ? -30.953 32.031 2.504 1 41.5 383 GLY A O 1
ATOM 2943 N N . PRO A 1 384 ? -33.281 32.625 2.428 1 39.38 384 PRO A N 1
ATOM 2944 C CA . PRO A 1 384 ? -33.594 32.156 3.779 1 39.38 384 PRO A CA 1
ATOM 2945 C C . PRO A 1 384 ? -32.969 30.812 4.105 1 39.38 384 PRO A C 1
ATOM 2947 O O . PRO A 1 384 ? -32.75 30.484 5.277 1 39.38 384 PRO A O 1
ATOM 2950 N N . ALA A 1 385 ? -33.094 30.047 3.168 1 42.66 385 ALA A N 1
ATOM 2951 C CA . ALA A 1 385 ? -32.625 28.688 3.416 1 42.66 385 ALA A CA 1
ATOM 2952 C C . ALA A 1 385 ? -31.141 28.641 3.709 1 42.66 385 ALA A C 1
ATOM 2954 O O . ALA A 1 385 ? -30.625 27.656 4.246 1 42.66 385 ALA A O 1
ATOM 2955 N N . ASP A 1 386 ? -30.469 29.562 3.105 1 41.53 386 ASP A N 1
ATOM 2956 C CA . ASP A 1 386 ? -29.016 29.562 3.141 1 41.53 386 ASP A CA 1
ATOM 2957 C C . ASP A 1 386 ? -28.484 30.328 4.348 1 41.53 386 ASP A C 1
ATOM 2959 O O . ASP A 1 386 ? -27.281 30.406 4.57 1 41.53 386 ASP A O 1
ATOM 2963 N N . LYS A 1 387 ? -29.172 31.219 4.93 1 41.41 387 LYS A N 1
ATOM 2964 C CA . LYS A 1 387 ? -28.859 32.062 6.074 1 41.41 387 LYS A CA 1
ATOM 2965 C C . LYS A 1 387 ? -28.406 31.234 7.27 1 41.41 387 LYS A C 1
ATOM 2967 O O . LYS A 1 387 ? -27.891 31.781 8.25 1 41.41 387 LYS A O 1
ATOM 2972 N N . SER A 1 388 ? -29.344 30.344 7.32 1 41.22 388 SER A N 1
ATOM 2973 C CA . SER A 1 388 ? -29.078 29.625 8.562 1 41.22 388 SER A CA 1
ATOM 2974 C C . SER A 1 388 ? -27.578 29.5 8.82 1 41.22 388 SER A C 1
ATOM 2976 O O . SER A 1 388 ? -26.766 29.781 7.93 1 41.22 388 SER A O 1
ATOM 2978 N N . SER A 1 389 ? -27.047 28.188 9.445 1 47.78 389 SER A N 1
ATOM 2979 C CA . SER A 1 389 ? -26.094 27.719 10.461 1 47.78 389 SER A CA 1
ATOM 2980 C C . SER A 1 389 ? -24.672 27.703 9.914 1 47.78 389 SER A C 1
ATOM 2982 O O . SER A 1 389 ? -24.156 26.641 9.555 1 47.78 389 SER A O 1
ATOM 2984 N N . ARG A 1 390 ? -24.484 28.828 9.328 1 62.62 390 ARG A N 1
ATOM 2985 C CA . ARG A 1 390 ? -23.109 28.734 8.836 1 62.62 390 ARG A CA 1
ATOM 2986 C C . ARG A 1 390 ? -22.125 28.703 9.992 1 62.62 390 ARG A C 1
ATOM 2988 O O . ARG A 1 390 ? -22.078 29.625 10.805 1 62.62 390 ARG A O 1
ATOM 2995 N N . ARG A 1 391 ? -21.719 27.625 10.266 1 80.38 391 ARG A N 1
ATOM 2996 C CA . ARG A 1 391 ? -20.719 27.359 11.305 1 80.38 391 ARG A CA 1
ATOM 2997 C C . ARG A 1 391 ? -19.562 28.359 11.234 1 80.38 391 ARG A C 1
ATOM 2999 O O . ARG A 1 391 ? -19.031 28.766 12.266 1 80.38 391 ARG A O 1
ATOM 3006 N N . PHE A 1 392 ? -19.422 28.984 9.992 1 89.62 392 PHE A N 1
ATOM 3007 C CA . PHE A 1 392 ? -18.297 29.875 9.789 1 89.62 392 PHE A CA 1
ATOM 3008 C C . PHE A 1 392 ? -18.75 31.188 9.141 1 89.62 392 PHE A C 1
ATOM 3010 O O . PHE A 1 392 ? -19.672 31.188 8.336 1 89.62 392 PHE A O 1
ATOM 3017 N N . LYS A 1 393 ? -18.219 32.25 9.555 1 89.19 393 LYS A N 1
ATOM 3018 C CA . LYS A 1 393 ? -18.375 33.531 8.875 1 89.19 393 LYS A CA 1
ATOM 3019 C C . LYS A 1 393 ? -17.25 33.781 7.887 1 89.19 393 LYS A C 1
ATOM 3021 O O . LYS A 1 393 ? -16.094 33.406 8.141 1 89.19 393 LYS A O 1
ATOM 3026 N N . LEU A 1 394 ? -17.594 34.312 6.762 1 90.62 394 LEU A N 1
ATOM 3027 C CA . LEU A 1 394 ? -16.594 34.625 5.754 1 90.62 394 LEU A CA 1
ATOM 3028 C C . LEU A 1 394 ? -16.422 36.125 5.613 1 90.62 394 LEU A C 1
ATOM 3030 O O . LEU A 1 394 ? -17.359 36.906 5.863 1 90.62 394 LEU A O 1
ATOM 3034 N N . GLY A 1 395 ? -15.203 36.5 5.309 1 90.25 395 GLY A N 1
ATOM 3035 C CA . GLY A 1 395 ? -14.938 37.906 5.125 1 90.25 395 GLY A CA 1
ATOM 3036 C C . GLY A 1 395 ? -13.625 38.188 4.414 1 90.25 395 GLY A C 1
ATOM 3037 O O . GLY A 1 395 ? -13.062 37.281 3.773 1 90.25 395 GLY A O 1
ATOM 3038 N N . SER A 1 396 ? -13.297 39.438 4.387 1 90.62 396 SER A N 1
ATOM 3039 C CA . SER A 1 396 ? -12.031 39.844 3.799 1 90.62 396 SER A CA 1
ATOM 3040 C C . SER A 1 396 ? -11.281 40.812 4.727 1 90.62 396 SER A C 1
ATOM 3042 O O . SER A 1 396 ? -11.898 41.594 5.453 1 90.62 396 SER A O 1
ATOM 3044 N N . MET A 1 397 ? -10.086 40.656 4.848 1 89.31 397 MET A N 1
ATOM 3045 C CA . MET A 1 397 ? -9.18 41.531 5.605 1 89.31 397 MET A CA 1
ATOM 3046 C C . MET A 1 397 ? -7.902 41.781 4.816 1 89.31 397 MET A C 1
ATOM 3048 O O . MET A 1 397 ? -7.258 40.875 4.332 1 89.31 397 MET A O 1
ATOM 3052 N N . ASP A 1 398 ? -7.562 43.062 4.633 1 83.75 398 ASP A N 1
ATOM 3053 C CA . ASP A 1 398 ? -6.367 43.469 3.895 1 83.75 398 ASP A CA 1
ATOM 3054 C C . ASP A 1 398 ? -6.359 42.844 2.494 1 83.75 398 ASP A C 1
ATOM 3056 O O . ASP A 1 398 ? -5.34 42.312 2.043 1 83.75 398 ASP A O 1
ATOM 3060 N N . GLY A 1 399 ? -7.598 42.688 1.907 1 80.25 399 GLY A N 1
ATOM 3061 C CA . GLY A 1 399 ? -7.73 42.219 0.537 1 80.25 399 GLY A CA 1
ATOM 3062 C C . GLY A 1 399 ? -7.715 40.688 0.416 1 80.25 399 GLY A C 1
ATOM 3063 O O . GLY A 1 399 ? -7.781 40.156 -0.689 1 80.25 399 GLY A O 1
ATOM 3064 N N . LYS A 1 400 ? -7.582 40.062 1.445 1 85.88 400 LYS A N 1
ATOM 3065 C CA . LYS A 1 400 ? -7.562 38.625 1.414 1 85.88 400 LYS A CA 1
ATOM 3066 C C . LYS A 1 400 ? -8.805 38.031 2.088 1 85.88 400 LYS A C 1
ATOM 3068 O O . LYS A 1 400 ? -9.328 38.625 3.037 1 85.88 400 LYS A O 1
ATOM 3073 N N . THR A 1 401 ? -9.117 36.875 1.634 1 88.31 401 THR A N 1
ATOM 3074 C CA . THR A 1 401 ? -10.297 36.219 2.188 1 88.31 401 THR A CA 1
ATOM 3075 C C . THR A 1 401 ? -9.961 35.562 3.518 1 88.31 401 THR A C 1
ATOM 3077 O O . THR A 1 401 ? -8.898 34.938 3.666 1 88.31 401 THR A O 1
ATOM 3080 N N . VAL A 1 402 ? -10.891 35.688 4.453 1 92.19 402 VAL A N 1
ATOM 3081 C CA . VAL A 1 402 ? -10.672 35.094 5.766 1 92.19 402 VAL A CA 1
ATOM 3082 C C . VAL A 1 402 ? -11.891 34.25 6.16 1 92.19 402 VAL A C 1
ATOM 3084 O O . VAL A 1 402 ? -13.008 34.531 5.711 1 92.19 402 VAL A O 1
ATOM 3087 N N . ILE A 1 403 ? -11.648 33.25 6.898 1 92.81 403 ILE A N 1
ATOM 3088 C CA . ILE A 1 403 ? -12.664 32.406 7.52 1 92.81 403 ILE A CA 1
ATOM 3089 C C . ILE A 1 403 ? -12.672 32.656 9.031 1 92.81 403 ILE A C 1
ATOM 3091 O O . ILE A 1 403 ? -11.633 32.562 9.68 1 92.81 403 ILE A O 1
ATOM 3095 N N . MET A 1 404 ? -13.844 32.938 9.578 1 92.62 404 MET A N 1
ATOM 3096 C CA . MET A 1 404 ? -13.93 33.312 10.992 1 92.62 404 MET A CA 1
ATOM 3097 C C . MET A 1 404 ? -14.789 32.312 11.758 1 92.62 404 MET A C 1
ATOM 3099 O O . MET A 1 404 ? -15.859 31.922 11.289 1 92.62 404 MET A O 1
ATOM 3103 N N . GLU A 1 405 ? -14.273 31.891 12.867 1 91.69 405 GLU A N 1
ATOM 3104 C CA . GLU A 1 405 ? -15.031 31.125 13.844 1 91.69 405 GLU A CA 1
ATOM 3105 C C . GLU A 1 405 ? -15.391 31.969 15.055 1 91.69 405 GLU A C 1
ATOM 3107 O O . GLU A 1 405 ? -14.508 32.5 15.742 1 91.69 405 GLU A O 1
ATOM 3112 N N . THR A 1 406 ? -16.656 32.125 15.281 1 88.94 406 THR A N 1
ATOM 3113 C CA . THR A 1 406 ? -17.094 33 16.344 1 88.94 406 THR A CA 1
ATOM 3114 C C . THR A 1 406 ? -17.828 32.219 17.438 1 88.94 406 THR A C 1
ATOM 3116 O O . THR A 1 406 ? -18.391 31.156 17.172 1 88.94 406 THR A O 1
ATOM 3119 N N . TYR A 1 407 ? -17.75 32.625 18.625 1 85.25 407 TYR A N 1
ATOM 3120 C CA . TYR A 1 407 ? -18.531 32.062 19.734 1 85.25 407 TYR A CA 1
ATOM 3121 C C . TYR A 1 407 ? -18.922 33.156 20.719 1 85.25 407 TYR A C 1
ATOM 3123 O O . TYR A 1 407 ? -18.219 34.156 20.859 1 85.25 407 TYR A O 1
ATOM 3131 N N . LYS A 1 408 ? -19.953 33 21.344 1 84.06 408 LYS A N 1
ATOM 3132 C CA . LYS A 1 408 ? -20.5 33.969 22.281 1 84.06 408 LYS A CA 1
ATOM 3133 C C . LYS A 1 408 ? -19.828 33.875 23.641 1 84.06 408 LYS A C 1
ATOM 3135 O O . LYS A 1 408 ? -19.375 32.812 24.047 1 84.06 408 LYS A O 1
ATOM 3140 N N . TYR A 1 409 ? -19.672 35 24.297 1 82.62 409 TYR A N 1
ATOM 3141 C CA . TYR A 1 409 ? -19.125 35 25.656 1 82.62 409 TYR A CA 1
ATOM 3142 C C . TYR A 1 409 ? -20.109 35.656 26.625 1 82.62 409 TYR A C 1
ATOM 3144 O O . TYR A 1 409 ? -21.016 36.375 26.219 1 82.62 409 TYR A O 1
ATOM 3152 N N . THR A 1 410 ? -19.906 35.219 27.922 1 79.75 410 THR A N 1
ATOM 3153 C CA . THR A 1 410 ? -20.672 35.844 28.984 1 79.75 410 THR A CA 1
ATOM 3154 C C . THR A 1 410 ? -20.016 37.125 29.438 1 79.75 410 THR A C 1
ATOM 3156 O O . THR A 1 410 ? -18.797 37.188 29.625 1 79.75 410 THR A O 1
ATOM 3159 N N . GLU A 1 411 ? -20.812 38.125 29.578 1 80.25 411 GLU A N 1
ATOM 3160 C CA . GLU A 1 411 ? -20.328 39.469 29.922 1 80.25 411 GLU A CA 1
ATOM 3161 C C . GLU A 1 411 ? -19.797 39.5 31.359 1 80.25 411 GLU A C 1
ATOM 3163 O O . GLU A 1 411 ? -20.281 38.781 32.219 1 80.25 411 GLU A O 1
ATOM 3168 N N . SER A 1 412 ? -18.75 40.344 31.438 1 78.75 412 SER A N 1
ATOM 3169 C CA . SER A 1 412 ? -18.203 40.562 32.781 1 78.75 412 SER A CA 1
ATOM 3170 C C . SER A 1 412 ? -19.219 41.219 33.688 1 78.75 412 SER A C 1
ATOM 3172 O O . SER A 1 412 ? -20.234 41.75 33.219 1 78.75 412 SER A O 1
ATOM 3174 N N . GLN A 1 413 ? -19.078 41.094 35 1 71.12 413 GLN A N 1
ATOM 3175 C CA . GLN A 1 413 ? -19.984 41.562 36.031 1 71.12 413 GLN A CA 1
ATOM 3176 C C . GLN A 1 413 ? -20.25 43.062 35.875 1 71.12 413 GLN A C 1
ATOM 3178 O O . GLN A 1 413 ? -21.312 43.562 36.25 1 71.12 413 GLN A O 1
ATOM 3183 N N . ASP A 1 414 ? -19.344 43.719 35.312 1 70.19 414 ASP A N 1
ATOM 3184 C CA . ASP A 1 414 ? -19.484 45.188 35.219 1 70.19 414 ASP A CA 1
ATOM 3185 C C . ASP A 1 414 ? -20.312 45.594 34.031 1 70.19 414 ASP A C 1
ATOM 3187 O O . ASP A 1 414 ? -20.5 46.781 33.75 1 70.19 414 ASP A O 1
ATOM 3191 N N . ASN A 1 415 ? -20.891 44.688 33.312 1 67.25 415 ASN A N 1
ATOM 3192 C CA . ASN A 1 415 ? -21.844 44.875 32.219 1 67.25 415 ASN A CA 1
ATOM 3193 C C . ASN A 1 415 ? -21.312 45.844 31.156 1 67.25 415 ASN A C 1
ATOM 3195 O O . ASN A 1 415 ? -22.062 46.719 30.703 1 67.25 415 ASN A O 1
ATOM 3199 N N . ASN A 1 416 ? -20.031 46 30.984 1 71.56 416 ASN A N 1
ATOM 3200 C CA . ASN A 1 416 ? -19.453 46.906 30.016 1 71.56 416 ASN A CA 1
ATOM 3201 C C . ASN A 1 416 ? -19.328 46.281 28.641 1 71.56 416 ASN A C 1
ATOM 3203 O O . ASN A 1 416 ? -18.688 46.844 27.734 1 71.56 416 ASN A O 1
ATOM 3207 N N . GLY A 1 417 ? -20 45.094 28.438 1 78.62 417 GLY A N 1
ATOM 3208 C CA . GLY A 1 417 ? -19.969 44.406 27.156 1 78.62 417 GLY A CA 1
ATOM 3209 C C . GLY A 1 417 ? -18.688 43.625 26.922 1 78.62 417 GLY A C 1
ATOM 3210 O O . GLY A 1 417 ? -18.531 42.969 25.906 1 78.62 417 GLY A O 1
ATOM 3211 N N . GLU A 1 418 ? -17.844 43.688 27.875 1 85.5 418 GLU A N 1
ATOM 3212 C CA . GLU A 1 418 ? -16.547 43 27.75 1 85.5 418 GLU A CA 1
ATOM 3213 C C . GLU A 1 418 ? -16.609 41.594 28.297 1 85.5 418 GLU A C 1
ATOM 3215 O O . GLU A 1 418 ? -17.359 41.312 29.234 1 85.5 418 GLU A O 1
ATOM 3220 N N . PRO A 1 419 ? -15.875 40.719 27.625 1 86.31 419 PRO A N 1
ATOM 3221 C CA . PRO A 1 419 ? -15.805 39.344 28.188 1 86.31 419 PRO A CA 1
ATOM 3222 C C . PRO A 1 419 ? -15.07 39.312 29.516 1 86.31 419 PRO A C 1
ATOM 3224 O O . PRO A 1 419 ? -14.344 40.25 29.859 1 86.31 419 PRO A O 1
ATOM 3227 N N . GLN A 1 420 ? -15.359 38.25 30.266 1 84.75 420 GLN A N 1
ATOM 3228 C CA . GLN A 1 420 ? -14.594 38.031 31.5 1 84.75 420 GLN A CA 1
ATOM 3229 C C . GLN A 1 420 ? -13.094 37.969 31.203 1 84.75 420 GLN A C 1
ATOM 3231 O O . GLN A 1 420 ? -12.672 37.5 30.156 1 84.75 420 GLN A O 1
ATOM 3236 N N . PRO A 1 421 ? -12.25 38.5 32.031 1 84.69 421 PRO A N 1
ATOM 3237 C CA . PRO A 1 421 ? -10.805 38.531 31.812 1 84.69 421 PRO A CA 1
ATOM 3238 C C . PRO A 1 421 ? -10.219 37.156 31.531 1 84.69 421 PRO A C 1
ATOM 3240 O O . PRO A 1 421 ? -9.289 37.031 30.734 1 84.69 421 PRO A O 1
ATOM 3243 N N . GLN A 1 422 ? -10.82 36.219 32.156 1 82.81 422 GLN A N 1
ATOM 3244 C CA . GLN A 1 422 ? -10.312 34.844 31.938 1 82.81 422 GLN A CA 1
ATOM 3245 C C . GLN A 1 422 ? -10.57 34.375 30.516 1 82.81 422 GLN A C 1
ATOM 3247 O O . GLN A 1 422 ? -9.742 33.688 29.922 1 82.81 422 GLN A O 1
ATOM 3252 N N . THR A 1 423 ? -11.719 34.781 30.094 1 84.12 423 THR A N 1
ATOM 3253 C CA . THR A 1 423 ? -12.086 34.406 28.719 1 84.12 423 THR A CA 1
ATOM 3254 C C . THR A 1 423 ? -11.18 35.094 27.719 1 84.12 423 THR A C 1
ATOM 3256 O O . THR A 1 423 ? -10.766 34.469 26.719 1 84.12 423 THR A O 1
ATOM 3259 N N . LEU A 1 424 ? -10.914 36.281 28 1 86.75 424 LEU A N 1
ATOM 3260 C CA . LEU A 1 424 ? -10.039 37.062 27.109 1 86.75 424 LEU A CA 1
ATOM 3261 C C . LEU A 1 424 ? -8.617 36.5 27.141 1 86.75 424 LEU A C 1
ATOM 3263 O O . LEU A 1 424 ? -7.953 36.438 26.109 1 86.75 424 LEU A O 1
ATOM 3267 N N . GLN A 1 425 ? -8.148 36.156 28.281 1 86.38 425 GLN A N 1
ATOM 3268 C CA . GLN A 1 425 ? -6.816 35.594 28.406 1 86.38 425 GLN A CA 1
ATOM 3269 C C . GLN A 1 425 ? -6.734 34.25 27.672 1 86.38 425 GLN A C 1
ATOM 3271 O O . GLN A 1 425 ? -5.719 33.938 27.047 1 86.38 425 GLN A O 1
ATOM 3276 N N . GLN A 1 426 ? -7.797 33.562 27.75 1 84.38 426 GLN A N 1
ATOM 3277 C CA . GLN A 1 426 ? -7.832 32.25 27.109 1 84.38 426 GLN A CA 1
ATOM 3278 C C . GLN A 1 426 ? -7.758 32.406 25.594 1 84.38 426 GLN A C 1
ATOM 3280 O O . GLN A 1 426 ? -7.027 31.656 24.922 1 84.38 426 GLN A O 1
ATOM 3285 N N . VAL A 1 427 ? -8.531 33.281 25.062 1 88.38 427 VAL A N 1
ATOM 3286 C CA . VAL A 1 427 ? -8.523 33.438 23.625 1 88.38 427 VAL A CA 1
ATOM 3287 C C . VAL A 1 427 ? -7.156 33.938 23.156 1 88.38 427 VAL A C 1
ATOM 3289 O O . VAL A 1 427 ? -6.684 33.531 22.078 1 88.38 427 VAL A O 1
ATOM 3292 N N . ARG A 1 428 ? -6.488 34.719 23.938 1 89.06 428 ARG A N 1
ATOM 3293 C CA . ARG A 1 428 ? -5.148 35.188 23.609 1 89.06 428 ARG A CA 1
ATOM 3294 C C . ARG A 1 428 ? -4.148 34.031 23.594 1 89.06 428 ARG A C 1
ATOM 3296 O O . ARG A 1 428 ? -3.268 34 22.734 1 89.06 428 ARG A O 1
ATOM 3303 N N . LYS A 1 429 ? -4.305 33.188 24.5 1 86.94 429 LYS A N 1
ATOM 3304 C CA . LYS A 1 429 ? -3.412 32.031 24.578 1 86.94 429 LYS A CA 1
ATOM 3305 C C . LYS A 1 429 ? -3.607 31.125 23.375 1 86.94 429 LYS A C 1
ATOM 3307 O O . LYS A 1 429 ? -2.635 30.688 22.75 1 86.94 429 LYS A O 1
ATOM 3312 N N . ILE A 1 430 ? -4.84 30.891 23.109 1 89.19 430 ILE A N 1
ATOM 3313 C CA . ILE A 1 430 ? -5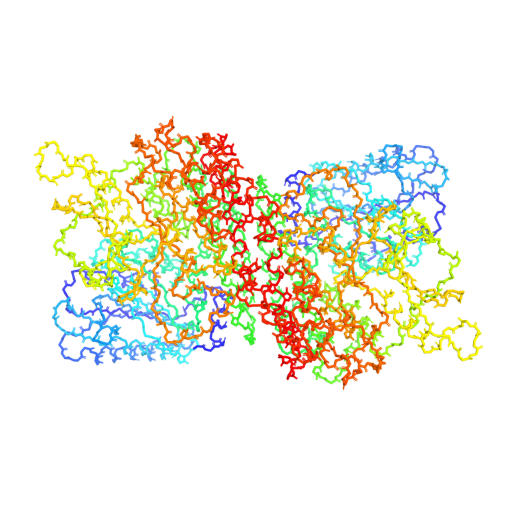.168 29.953 22.031 1 89.19 430 ILE A CA 1
ATOM 3314 C C . ILE A 1 430 ? -4.723 30.547 20.703 1 89.19 430 ILE A C 1
ATOM 3316 O O . ILE A 1 430 ? -4.102 29.859 19.891 1 89.19 430 ILE A O 1
ATOM 3320 N N . THR A 1 431 ? -5.078 31.766 20.469 1 90.56 431 THR A N 1
ATOM 3321 C CA . THR A 1 431 ? -4.707 32.375 19.203 1 90.56 431 THR A CA 1
ATOM 3322 C C . THR A 1 431 ? -3.193 32.562 19.109 1 90.56 431 THR A C 1
ATOM 3324 O O . THR A 1 431 ? -2.623 32.531 18.016 1 90.56 431 THR A O 1
ATOM 3327 N N . GLY A 1 432 ? -2.551 32.781 20.25 1 88.06 432 GLY A N 1
ATOM 3328 C CA . GLY A 1 432 ? -1.097 32.781 20.266 1 88.06 432 GLY A CA 1
ATOM 3329 C C . GLY A 1 432 ? -0.489 31.5 19.734 1 88.06 432 GLY A C 1
ATOM 3330 O O . GLY A 1 432 ? 0.479 31.531 18.969 1 88.06 432 GLY A O 1
ATOM 3331 N N . LEU A 1 433 ? -1.061 30.453 20.125 1 88.12 433 LEU A N 1
ATOM 3332 C CA . LEU A 1 433 ? -0.597 29.141 19.656 1 88.12 433 LEU A CA 1
ATOM 3333 C C . LEU A 1 433 ? -0.948 28.938 18.188 1 88.12 433 LEU A C 1
ATOM 3335 O O . LEU A 1 433 ? -0.142 28.406 17.422 1 88.12 433 LEU A O 1
ATOM 3339 N N . LEU A 1 434 ? -2.115 29.328 17.844 1 90.31 434 LEU A N 1
ATOM 3340 C CA . LEU A 1 434 ? -2.596 29.125 16.469 1 90.31 434 LEU A CA 1
ATOM 3341 C C . LEU A 1 434 ? -1.786 29.969 15.492 1 90.31 434 LEU A C 1
ATOM 3343 O O . LEU A 1 434 ? -1.647 29.594 14.32 1 90.31 434 LEU A O 1
ATOM 3347 N N . CYS A 1 435 ? -1.287 31.031 15.977 1 86.44 435 CYS A N 1
ATOM 3348 C CA . CYS A 1 435 ? -0.508 31.906 15.125 1 86.44 435 CYS A CA 1
ATOM 3349 C C . CYS A 1 435 ? 0.918 31.406 14.961 1 86.44 435 CYS A C 1
ATOM 3351 O O . CYS A 1 435 ? 1.63 31.812 14.047 1 86.44 435 CYS A O 1
ATOM 3353 N N . HIS A 1 436 ? 1.31 30.484 15.773 1 81.31 436 HIS A N 1
ATOM 3354 C CA . HIS A 1 436 ? 2.643 29.906 15.68 1 81.31 436 HIS A CA 1
ATOM 3355 C C . HIS A 1 436 ? 2.793 29.078 14.414 1 81.31 436 HIS A C 1
ATOM 3357 O O . HIS A 1 436 ? 1.848 28.406 13.992 1 81.31 436 HIS A O 1
ATOM 3363 N N . PRO A 1 437 ? 3.928 29.109 13.852 1 75.5 437 PRO A N 1
ATOM 3364 C CA . PRO A 1 437 ? 4.152 28.25 12.688 1 75.5 437 PRO A CA 1
ATOM 3365 C C . PRO A 1 437 ? 3.986 26.766 13.008 1 75.5 437 PRO A C 1
ATOM 3367 O O . PRO A 1 437 ? 4.406 26.312 14.078 1 75.5 437 PRO A O 1
ATOM 3370 N N . LYS A 1 438 ? 3.311 26.109 12.164 1 80.12 438 LYS A N 1
ATOM 3371 C CA . LYS A 1 438 ? 3.049 24.672 12.32 1 80.12 438 LYS A CA 1
ATOM 3372 C C . LYS A 1 438 ? 3.17 23.938 10.992 1 80.12 438 LYS A C 1
ATOM 3374 O O . LYS A 1 438 ? 3.053 24.562 9.93 1 80.12 438 LYS A O 1
ATOM 3379 N N . ARG A 1 439 ? 3.398 22.641 11.062 1 78.81 439 ARG A N 1
ATOM 3380 C CA . ARG A 1 439 ? 3.414 21.812 9.875 1 78.81 439 ARG A CA 1
ATOM 3381 C C . ARG A 1 439 ? 2.021 21.703 9.258 1 78.81 439 ARG A C 1
ATOM 3383 O O . ARG A 1 439 ? 1.017 21.781 9.969 1 78.81 439 ARG A O 1
ATOM 3390 N N . LYS A 1 440 ? 2.035 21.469 7.977 1 81 440 LYS A N 1
ATOM 3391 C CA . LYS A 1 440 ? 0.774 21.391 7.246 1 81 440 LYS A CA 1
ATOM 3392 C C . LYS A 1 440 ? -0.056 20.188 7.723 1 81 440 LYS A C 1
ATOM 3394 O O . LYS A 1 440 ? -1.284 20.203 7.609 1 81 440 LYS A O 1
ATOM 3399 N N . GLU A 1 441 ? 0.605 19.25 8.336 1 87.44 441 GLU A N 1
ATOM 3400 C CA . GLU A 1 441 ? -0.042 18.016 8.742 1 87.44 441 GLU A CA 1
ATOM 3401 C C . GLU A 1 441 ? -0.917 18.219 9.977 1 87.44 441 GLU A C 1
ATOM 3403 O O . GLU A 1 441 ? -1.725 17.359 10.328 1 87.44 441 GLU A O 1
ATOM 3408 N N . PHE A 1 442 ? -0.862 19.453 10.547 1 91.06 442 PHE A N 1
ATOM 3409 C CA . PHE A 1 442 ? -1.785 19.797 11.625 1 91.06 442 PHE A CA 1
ATOM 3410 C C . PHE A 1 442 ? -3.182 20.062 11.07 1 91.06 442 PHE A C 1
ATOM 3412 O O . PHE A 1 442 ? -4.164 20.031 11.82 1 91.06 442 PHE A O 1
ATOM 3419 N N . HIS A 1 443 ? -3.156 20.391 9.789 1 94.69 443 HIS A N 1
ATOM 3420 C CA . HIS A 1 443 ? -4.41 20.703 9.102 1 94.69 443 HIS A CA 1
ATOM 3421 C C . HIS A 1 443 ? -5.133 21.859 9.758 1 94.69 443 HIS A C 1
ATOM 3423 O O . HIS A 1 443 ? -6.336 21.797 10.016 1 94.69 443 HIS A O 1
ATOM 3429 N N . ILE A 1 444 ? -4.391 22.875 10.117 1 93.5 444 ILE A N 1
ATOM 3430 C CA . ILE A 1 444 ? -4.906 24.125 10.664 1 93.5 444 ILE A CA 1
ATOM 3431 C C . ILE A 1 444 ? -4.57 25.281 9.727 1 93.5 444 ILE A C 1
ATOM 3433 O O . ILE A 1 444 ? -3.445 25.375 9.234 1 93.5 444 ILE A O 1
ATOM 3437 N N . LEU A 1 445 ? -5.512 26.094 9.484 1 91.81 445 LEU A N 1
ATOM 3438 C CA . LEU A 1 445 ? -5.254 27.266 8.672 1 91.81 445 LEU A CA 1
ATOM 3439 C C . LEU A 1 445 ? -4.379 28.266 9.43 1 91.81 445 LEU A C 1
ATOM 3441 O O . LEU A 1 445 ? -4.355 28.266 10.664 1 91.81 445 LEU A O 1
ATOM 3445 N N . SER A 1 446 ? -3.734 29.078 8.672 1 89.25 446 SER A N 1
ATOM 3446 C CA . SER A 1 446 ? -2.969 30.141 9.305 1 89.25 446 SER A CA 1
ATOM 3447 C C . SER A 1 446 ? -3.885 31.125 10.039 1 89.25 446 SER A C 1
ATOM 3449 O O . SER A 1 446 ? -4.82 31.672 9.445 1 89.25 446 SER A O 1
ATOM 3451 N N . CYS A 1 447 ? -3.584 31.281 11.281 1 92.25 447 CYS A N 1
ATOM 3452 C CA . CYS A 1 447 ? -4.414 32.156 12.109 1 92.25 447 CYS A CA 1
ATOM 3453 C C . CYS A 1 447 ? -3.898 33.594 12.07 1 92.25 447 CYS A C 1
ATOM 3455 O O . CYS A 1 447 ? -2.699 33.812 12.219 1 92.25 447 CYS A O 1
ATOM 3457 N N . ALA A 1 448 ? -4.77 34.531 11.852 1 90.69 448 ALA A N 1
ATOM 3458 C CA . ALA A 1 448 ? -4.41 35.969 11.82 1 90.69 448 ALA A CA 1
ATOM 3459 C C . ALA A 1 448 ? -4.531 36.594 13.211 1 90.69 448 ALA A C 1
ATOM 3461 O O . ALA A 1 448 ? -3.859 37.562 13.516 1 90.69 448 ALA A O 1
ATOM 3462 N N . GLY A 1 449 ? -5.363 36.062 13.977 1 93.25 449 GLY A N 1
ATOM 3463 C CA . GLY A 1 449 ? -5.633 36.594 15.305 1 93.25 449 GLY A CA 1
ATOM 3464 C C . GLY A 1 449 ? -7.086 36.469 15.719 1 93.25 449 GLY A C 1
ATOM 3465 O O . GLY A 1 449 ? -7.773 35.531 15.289 1 93.25 449 GLY A O 1
ATOM 3466 N N . PHE A 1 450 ? -7.465 37.312 16.734 1 94.44 450 PHE A N 1
ATOM 3467 C CA . PHE A 1 450 ? -8.852 37.281 17.188 1 94.44 450 PHE A CA 1
ATOM 3468 C C . PHE A 1 450 ? -9.414 38.688 17.297 1 94.44 450 PHE A C 1
ATOM 3470 O O . PHE A 1 450 ? -8.672 39.688 17.281 1 94.44 450 PHE A O 1
ATOM 3477 N N . PHE A 1 451 ? -10.672 38.781 17.234 1 94.44 451 PHE A N 1
ATOM 3478 C CA . PHE A 1 451 ? -11.328 40.062 17.422 1 94.44 451 PHE A CA 1
ATOM 3479 C C . PHE A 1 451 ? -12.461 39.969 18.438 1 94.44 451 PHE A C 1
ATOM 3481 O O . PHE A 1 451 ? -12.914 38.875 18.75 1 94.44 451 PHE A O 1
ATOM 3488 N N . ARG A 1 452 ? -12.805 41.062 19 1 91.69 452 ARG A N 1
ATOM 3489 C CA . ARG A 1 452 ? -13.922 41.188 19.922 1 91.69 452 ARG A CA 1
ATOM 3490 C C . ARG A 1 452 ? -15.055 42.031 19.312 1 91.69 452 ARG A C 1
ATOM 3492 O O . ARG A 1 452 ? -14.82 43.125 18.797 1 91.69 452 ARG A O 1
ATOM 3499 N N . ASP A 1 453 ? -16.125 41.406 19.312 1 89.06 453 ASP A N 1
ATOM 3500 C CA . ASP A 1 453 ? -17.328 42.125 18.938 1 89.06 453 ASP A CA 1
ATOM 3501 C C . ASP A 1 453 ? -18.188 42.406 20.156 1 89.06 453 ASP A C 1
ATOM 3503 O O . ASP A 1 453 ? -19.016 41.594 20.562 1 89.06 453 ASP A O 1
ATOM 3507 N N . ARG A 1 454 ? -18.141 43.531 20.688 1 86.38 454 ARG A N 1
ATOM 3508 C CA . ARG A 1 454 ? -18.812 43.906 21.938 1 86.38 454 ARG A CA 1
ATOM 3509 C C . ARG A 1 454 ? -20.312 43.969 21.766 1 86.38 454 ARG A C 1
ATOM 3511 O O . ARG A 1 454 ? -21.078 43.625 22.672 1 86.38 454 ARG A O 1
ATOM 3518 N N . LEU A 1 455 ? -20.688 44.469 20.609 1 84 455 LEU A N 1
ATOM 3519 C CA . LEU A 1 455 ? -22.125 44.625 20.344 1 84 455 LEU A CA 1
ATOM 3520 C C . LEU A 1 455 ? -22.812 43.281 20.328 1 84 455 LEU A C 1
ATOM 3522 O O . LEU A 1 455 ? -23.875 43.094 20.938 1 84 455 LEU A O 1
ATOM 3526 N N . ARG A 1 456 ? -22.203 42.344 19.688 1 85.44 456 ARG A N 1
ATOM 3527 C CA . ARG A 1 456 ? -22.797 41 19.562 1 85.44 456 ARG A CA 1
ATOM 3528 C C . ARG A 1 456 ? -22.328 40.094 20.703 1 85.44 456 ARG A C 1
ATOM 3530 O O . ARG A 1 456 ? -22.812 38.969 20.828 1 85.44 456 ARG A O 1
ATOM 3537 N N . LYS A 1 457 ? -21.375 40.531 21.531 1 87.81 457 LYS A N 1
ATOM 3538 C CA . LYS A 1 457 ? -20.797 39.75 22.609 1 87.81 457 LYS A CA 1
ATOM 3539 C C . LYS A 1 457 ? -20.188 38.469 22.094 1 87.81 457 LYS A C 1
ATOM 3541 O O . LYS A 1 457 ? -20.5 37.375 22.609 1 87.81 457 LYS A O 1
ATOM 3546 N N . GLU A 1 458 ? -19.453 38.688 21.031 1 89.25 458 GLU A N 1
ATOM 3547 C CA . GLU A 1 458 ? -18.812 37.531 20.391 1 89.25 458 GLU A CA 1
ATOM 3548 C C . GLU A 1 458 ? -17.297 37.719 20.297 1 89.25 458 GLU A C 1
ATOM 3550 O O . GLU A 1 458 ? -16.812 38.844 20.141 1 89.25 458 GLU A O 1
ATOM 3555 N N . LEU A 1 459 ? -16.641 36.594 20.531 1 90.62 459 LEU A N 1
ATOM 3556 C CA . LEU A 1 459 ? -15.227 36.5 20.172 1 90.62 459 LEU A CA 1
ATOM 3557 C C . LEU A 1 459 ? -15.055 35.75 18.875 1 90.62 459 LEU A C 1
ATOM 3559 O O . LEU A 1 459 ? -15.781 34.781 18.625 1 90.62 459 LEU A O 1
ATOM 3563 N N . GLY A 1 460 ? -14.195 36.25 18.062 1 92.19 460 GLY A N 1
ATOM 3564 C CA . GLY A 1 460 ? -13.977 35.594 16.797 1 92.19 460 GLY A CA 1
ATOM 3565 C C . GLY A 1 460 ? -12.516 35.312 16.5 1 92.19 460 GLY A C 1
ATOM 3566 O O . GLY A 1 460 ? -11.664 36.188 16.719 1 92.19 460 GLY A O 1
ATOM 3567 N N . MET A 1 461 ? -12.203 34.094 16.125 1 93.81 461 MET A N 1
ATOM 3568 C CA . MET A 1 461 ? -10.891 33.75 15.609 1 93.81 461 MET A CA 1
ATOM 3569 C C . MET A 1 461 ? -10.852 33.906 14.086 1 93.81 461 MET A C 1
ATOM 3571 O O . MET A 1 461 ? -11.789 33.5 13.398 1 93.81 461 MET A O 1
ATOM 3575 N N . VAL A 1 462 ? -9.82 34.5 13.586 1 94.12 462 VAL A N 1
ATOM 3576 C CA . VAL A 1 462 ? -9.727 34.812 12.172 1 94.12 462 VAL A CA 1
ATOM 3577 C C . VAL A 1 462 ? -8.641 33.969 11.516 1 94.12 462 VAL A C 1
ATOM 3579 O O . VAL A 1 462 ? -7.492 33.969 11.961 1 94.12 462 VAL A O 1
ATOM 3582 N N . PHE A 1 463 ? -9.016 33.25 10.477 1 93.94 463 PHE A N 1
ATOM 3583 C CA . PHE A 1 463 ? -8.078 32.406 9.742 1 93.94 463 PHE A CA 1
ATOM 3584 C C . PHE A 1 463 ? -7.969 32.875 8.289 1 93.94 463 PHE A C 1
ATOM 3586 O O . PHE A 1 463 ? -8.977 33.219 7.664 1 93.94 463 PHE A O 1
ATOM 3593 N N . TRP A 1 464 ? -6.789 32.875 7.777 1 89.31 464 TRP A N 1
ATOM 3594 C CA . TRP A 1 464 ? -6.594 33.156 6.359 1 89.31 464 TRP A CA 1
ATOM 3595 C C . TRP A 1 464 ? -7.078 31.984 5.504 1 89.31 464 TRP A C 1
ATOM 3597 O O . TRP A 1 464 ? -6.734 30.828 5.766 1 89.31 464 TRP A O 1
ATOM 3607 N N . ALA A 1 465 ? -7.852 32.281 4.543 1 88.75 465 ALA A N 1
ATOM 3608 C CA . ALA A 1 465 ? -8.305 31.25 3.621 1 88.75 465 ALA A CA 1
ATOM 3609 C C . ALA A 1 465 ? -7.16 30.766 2.727 1 88.75 465 ALA A C 1
ATOM 3611 O O . ALA A 1 465 ? -6.242 31.531 2.426 1 88.75 465 ALA A O 1
ATOM 3612 N N . PRO A 1 466 ? -7.25 29.469 2.326 1 85.06 466 PRO A N 1
ATOM 3613 C CA . PRO A 1 466 ? -6.223 29 1.396 1 85.06 466 PRO A CA 1
ATOM 3614 C C . PRO A 1 466 ? -6.246 29.734 0.063 1 85.06 466 PRO A C 1
ATOM 3616 O O . PRO A 1 466 ? -7.27 30.312 -0.311 1 85.06 466 PRO A O 1
ATOM 3619 N N . SER A 1 467 ? -5.145 29.625 -0.683 1 73.19 467 SER A N 1
ATOM 3620 C CA . SER A 1 467 ? -5.008 30.344 -1.95 1 73.19 467 SER A CA 1
ATOM 3621 C C . SER A 1 467 ? -5.965 29.781 -3.002 1 73.19 467 SER A C 1
ATOM 3623 O O . SER A 1 467 ? -6.367 30.5 -3.92 1 73.19 467 SER A O 1
ATOM 3625 N N . THR A 1 468 ? -6.332 28.547 -2.859 1 73.69 468 THR A N 1
ATOM 3626 C CA . THR A 1 468 ? -7.207 27.891 -3.824 1 73.69 468 THR A CA 1
ATOM 3627 C C . THR A 1 468 ? -8.664 28.234 -3.549 1 73.69 468 THR A C 1
ATOM 3629 O O . THR A 1 468 ? -9.555 27.875 -4.32 1 73.69 468 THR A O 1
ATOM 3632 N N . PHE A 1 469 ? -8.812 28.953 -2.469 1 81.5 469 PHE A N 1
ATOM 3633 C CA . PHE A 1 469 ? -10.172 29.328 -2.098 1 81.5 469 PHE A CA 1
ATOM 3634 C C . PHE A 1 469 ? -10.609 30.578 -2.848 1 81.5 469 PHE A C 1
ATOM 3636 O O . PHE A 1 469 ? -9.992 31.641 -2.713 1 81.5 469 PHE A O 1
ATOM 3643 N N . GLY A 1 470 ? -11.461 30.375 -3.832 1 70.25 470 GLY A N 1
ATOM 3644 C CA . GLY A 1 470 ? -11.906 31.5 -4.648 1 70.25 470 GLY A CA 1
ATOM 3645 C C . GLY A 1 470 ? -12.938 32.375 -3.963 1 70.25 470 GLY A C 1
ATOM 3646 O O . GLY A 1 470 ? -13.508 31.984 -2.941 1 70.25 470 GLY A O 1
ATOM 3647 N N . ASP A 1 471 ? -13.062 33.5 -4.637 1 67.88 471 ASP A N 1
ATOM 3648 C CA . ASP A 1 471 ? -14.086 34.438 -4.172 1 67.88 471 ASP A CA 1
ATOM 3649 C C . ASP A 1 471 ? -15.477 33.812 -4.273 1 67.88 471 ASP A C 1
ATOM 3651 O O . ASP A 1 471 ? -15.859 33.281 -5.328 1 67.88 471 ASP A O 1
ATOM 3655 N N . GLY A 1 472 ? -16.219 33.656 -3.23 1 72.12 472 GLY A N 1
ATOM 3656 C CA . GLY A 1 472 ? -17.531 33.062 -3.193 1 72.12 472 GLY A CA 1
ATOM 3657 C C . GLY A 1 472 ? -17.484 31.578 -2.861 1 72.12 472 GLY A C 1
ATOM 3658 O O . GLY A 1 472 ? -18.5 30.875 -2.963 1 72.12 472 GLY A O 1
ATOM 3659 N N . GLY A 1 473 ? -16.344 31.172 -2.652 1 80.06 473 GLY A N 1
ATOM 3660 C CA . GLY A 1 473 ? -16.219 29.766 -2.291 1 80.06 473 GLY A CA 1
ATOM 3661 C C . GLY A 1 473 ? -16.984 29.406 -1.03 1 80.06 473 GLY A C 1
ATOM 3662 O O . GLY A 1 473 ? -17.344 30.281 -0.244 1 80.06 473 GLY A O 1
ATOM 3663 N N . LYS A 1 474 ? -17.328 28.156 -0.883 1 86.44 474 LYS A N 1
ATOM 3664 C CA . LYS A 1 474 ? -18.062 27.672 0.28 1 86.44 474 LYS A CA 1
ATOM 3665 C C . LYS A 1 474 ? -17.156 26.891 1.217 1 86.44 474 LYS A C 1
ATOM 3667 O O . LYS A 1 474 ? -16.141 26.344 0.785 1 86.44 474 LYS A O 1
ATOM 3672 N N . VAL A 1 475 ? -17.469 27 2.471 1 92.12 475 VAL A N 1
ATOM 3673 C CA . VAL A 1 475 ? -16.844 26.172 3.496 1 92.12 475 VAL A CA 1
ATOM 3674 C C . VAL A 1 475 ? -17.859 25.188 4.062 1 92.12 475 VAL A C 1
ATOM 3676 O O . VAL A 1 475 ? -18.922 25.594 4.543 1 92.12 475 VAL A O 1
ATOM 3679 N N . ALA A 1 476 ? -17.594 23.938 3.902 1 93.38 476 ALA A N 1
ATOM 3680 C CA . ALA A 1 476 ? -18.531 22.922 4.391 1 93.38 476 ALA A CA 1
ATOM 3681 C C . ALA A 1 476 ? -17.875 22.062 5.477 1 93.38 476 ALA A C 1
ATOM 3683 O O . ALA A 1 476 ? -16.703 21.719 5.379 1 93.38 476 ALA A O 1
ATOM 3684 N N . THR A 1 477 ? -18.609 21.859 6.512 1 95.25 477 THR A N 1
ATOM 3685 C CA . THR A 1 477 ? -18.109 20.969 7.551 1 95.25 477 THR A CA 1
ATOM 3686 C C . THR A 1 477 ? -18.281 19.5 7.145 1 95.25 477 THR A C 1
ATOM 3688 O O . THR A 1 477 ? -19.016 19.203 6.207 1 95.25 477 THR A O 1
ATOM 3691 N N . LEU A 1 478 ? -17.578 18.625 7.785 1 97.25 478 LEU A N 1
ATOM 3692 C CA . LEU A 1 478 ? -17.734 17.203 7.543 1 97.25 478 LEU A CA 1
ATOM 3693 C C . LEU A 1 478 ? -19.172 16.75 7.793 1 97.25 478 LEU A C 1
ATOM 3695 O O . LEU A 1 478 ? -19.719 15.938 7.039 1 97.25 478 LEU A O 1
ATOM 3699 N N . LEU A 1 479 ? -19.797 17.281 8.812 1 95.88 479 LEU A N 1
ATOM 3700 C CA . LEU A 1 479 ? -21.188 16.984 9.133 1 95.88 479 LEU A CA 1
ATOM 3701 C C . LEU A 1 479 ? -22.094 17.344 7.961 1 95.88 479 LEU A C 1
ATOM 3703 O O . LEU A 1 479 ? -23 16.578 7.621 1 95.88 479 LEU A O 1
ATOM 3707 N N . GLN A 1 480 ? -21.844 18.453 7.387 1 94.25 480 GLN A N 1
ATOM 3708 C CA . GLN A 1 480 ? -22.641 18.891 6.246 1 94.25 480 GLN A CA 1
ATOM 3709 C C . GLN A 1 480 ? -22.375 18.031 5.023 1 94.25 480 GLN A C 1
ATOM 3711 O O . GLN A 1 480 ? -23.281 17.766 4.23 1 94.25 480 GLN A O 1
ATOM 3716 N N . LEU A 1 481 ? -21.156 17.625 4.824 1 95.19 481 LEU A N 1
ATOM 3717 C CA . LEU A 1 481 ? -20.766 16.812 3.67 1 95.19 481 LEU A CA 1
ATOM 3718 C C . LEU A 1 481 ? -21.516 15.484 3.676 1 95.19 481 LEU A C 1
ATOM 3720 O O . LEU A 1 481 ? -21.844 14.953 2.615 1 95.19 481 LEU A O 1
ATOM 3724 N N . TYR A 1 482 ? -21.734 14.898 4.906 1 95.88 482 TYR A N 1
ATOM 3725 C CA . TYR A 1 482 ? -22.484 13.656 5 1 95.88 482 TYR A CA 1
ATOM 3726 C C . TYR A 1 482 ? -23.859 13.797 4.348 1 95.88 482 TYR A C 1
ATOM 3728 O O . TYR A 1 482 ? -24.375 12.828 3.781 1 95.88 482 TYR A O 1
ATOM 3736 N N . LYS A 1 483 ? -24.375 14.961 4.465 1 93.25 483 LYS A N 1
ATOM 3737 C CA . LYS A 1 483 ? -25.719 15.211 3.965 1 93.25 483 LYS A CA 1
ATOM 3738 C C . LYS A 1 483 ? -25.703 15.617 2.494 1 93.25 483 LYS A C 1
ATOM 3740 O O . LYS A 1 483 ? -26.578 15.227 1.721 1 93.25 483 LYS A O 1
ATOM 3745 N N . MET A 1 484 ? -24.688 16.391 2.127 1 92.69 484 MET A N 1
ATOM 3746 C CA . MET A 1 484 ? -24.562 16.906 0.766 1 92.69 484 MET A CA 1
ATOM 3747 C C . MET A 1 484 ? -24.234 15.781 -0.212 1 92.69 484 MET A C 1
ATOM 3749 O O . MET A 1 484 ? -24.734 15.773 -1.345 1 92.69 484 MET A O 1
ATOM 3753 N N . HIS A 1 485 ? -23.391 14.852 0.177 1 94 485 HIS A N 1
ATOM 3754 C CA . HIS A 1 485 ? -22.906 13.758 -0.663 1 94 485 HIS A CA 1
ATOM 3755 C C . HIS A 1 485 ? -23.031 12.422 0.058 1 94 485 HIS A C 1
ATOM 3757 O O . HIS A 1 485 ? -22.125 12.031 0.808 1 94 485 HIS A O 1
ATOM 3763 N N . ARG A 1 486 ? -23.953 11.68 -0.303 1 93.12 486 ARG A N 1
ATOM 3764 C CA . ARG A 1 486 ? -24.234 10.445 0.417 1 93.12 486 ARG A CA 1
ATOM 3765 C C . ARG A 1 486 ? -23.281 9.328 -0.006 1 93.12 486 ARG A C 1
ATOM 3767 O O . ARG A 1 486 ? -23.125 8.336 0.71 1 93.12 486 ARG A O 1
ATOM 3774 N N . ILE A 1 487 ? -22.719 9.5 -1.207 1 94.56 487 ILE A N 1
ATOM 3775 C CA . ILE A 1 487 ? -21.828 8.477 -1.764 1 94.56 487 ILE A CA 1
ATOM 3776 C C . ILE A 1 487 ? -20.453 9.07 -2 1 94.56 487 ILE A C 1
ATOM 3778 O O . ILE A 1 487 ? -20.297 10.031 -2.756 1 94.56 487 ILE A O 1
ATOM 3782 N N . VAL A 1 488 ? -19.453 8.516 -1.326 1 96.12 488 VAL A N 1
ATOM 3783 C CA . VAL A 1 488 ? -18.062 8.922 -1.446 1 96.12 488 VAL A CA 1
ATOM 3784 C C . VAL A 1 488 ? -17.172 7.684 -1.527 1 96.12 488 VAL A C 1
ATOM 3786 O O . VAL A 1 488 ? -17.281 6.773 -0.703 1 96.12 488 VAL A O 1
ATOM 3789 N N . PRO A 1 489 ? -16.281 7.605 -2.496 1 96 489 PRO A N 1
ATOM 3790 C CA . PRO A 1 489 ? -15.43 6.426 -2.65 1 96 489 PRO A CA 1
ATOM 3791 C C . PRO A 1 489 ? -14.648 6.09 -1.382 1 96 489 PRO A C 1
ATOM 3793 O O . PRO A 1 489 ? -14.188 6.992 -0.678 1 96 489 PRO A O 1
ATOM 3796 N N . LEU A 1 490 ? -14.508 4.82 -1.118 1 97.31 490 LEU A N 1
ATOM 3797 C CA . LEU A 1 490 ? -13.852 4.336 0.091 1 97.31 490 LEU A CA 1
ATOM 3798 C C . LEU A 1 490 ? -12.422 4.867 0.182 1 97.31 490 LEU A C 1
ATOM 3800 O O . LEU A 1 490 ? -11.945 5.207 1.269 1 97.31 490 LEU A O 1
ATOM 3804 N N . GLY A 1 491 ? -11.719 4.855 -0.964 1 95.75 491 GLY A N 1
ATOM 3805 C CA . GLY A 1 491 ? -10.352 5.348 -0.963 1 95.75 491 GLY A CA 1
ATOM 3806 C C . GLY A 1 491 ? -10.227 6.766 -0.432 1 95.75 491 GLY A C 1
ATOM 3807 O O . GLY A 1 491 ? -9.273 7.082 0.286 1 95.75 491 GLY A O 1
ATOM 3808 N N . GLN A 1 492 ? -11.141 7.613 -0.737 1 95.69 492 GLN A N 1
ATOM 3809 C CA . GLN A 1 492 ? -11.148 8.992 -0.262 1 95.69 492 GLN A CA 1
ATOM 3810 C C . GLN A 1 492 ? -11.445 9.062 1.232 1 95.69 492 GLN A C 1
ATOM 3812 O O . GLN A 1 492 ? -10.883 9.883 1.95 1 95.69 492 GLN A O 1
ATOM 3817 N N . ARG A 1 493 ? -12.305 8.219 1.685 1 97.69 493 ARG A N 1
ATOM 3818 C CA . ARG A 1 493 ? -12.648 8.164 3.104 1 97.69 493 ARG A CA 1
ATOM 3819 C C . ARG A 1 493 ? -11.453 7.703 3.934 1 97.69 493 ARG A C 1
ATOM 3821 O O . ARG A 1 493 ? -11.18 8.258 5 1 97.69 493 ARG A O 1
ATOM 3828 N N . ILE A 1 494 ? -10.75 6.742 3.416 1 97.44 494 ILE A N 1
ATOM 3829 C CA . ILE A 1 494 ? -9.547 6.262 4.094 1 97.44 494 ILE A CA 1
ATOM 3830 C C . ILE A 1 494 ? -8.508 7.375 4.152 1 97.44 494 ILE A C 1
ATOM 3832 O O . ILE A 1 494 ? -7.859 7.574 5.18 1 97.44 494 ILE A O 1
ATOM 3836 N N . HIS A 1 495 ? -8.367 8.07 3.068 1 96.25 495 HIS A N 1
ATOM 3837 C CA . HIS A 1 495 ? -7.414 9.18 3.023 1 96.25 495 HIS A CA 1
ATOM 3838 C C . HIS A 1 495 ? -7.781 10.266 4.031 1 96.25 495 HIS A C 1
ATOM 3840 O O . HIS A 1 495 ? -6.906 10.805 4.715 1 96.25 495 HIS A O 1
ATOM 3846 N N . LEU A 1 496 ? -9.016 10.57 4.105 1 97.81 496 LEU A N 1
ATOM 3847 C CA . LEU A 1 496 ? -9.516 11.547 5.07 1 97.81 496 LEU A CA 1
ATOM 3848 C C . LEU A 1 496 ? -9.227 11.094 6.5 1 97.81 496 LEU A C 1
ATOM 3850 O O . LEU A 1 496 ? -8.758 11.875 7.324 1 97.81 496 LEU A O 1
ATOM 3854 N N . ALA A 1 497 ? -9.547 9.844 6.797 1 98.38 497 ALA A N 1
ATOM 3855 C CA . ALA A 1 497 ? -9.289 9.273 8.117 1 98.38 497 ALA A CA 1
ATOM 3856 C C . ALA A 1 497 ? -7.809 9.375 8.477 1 98.38 497 ALA A C 1
ATOM 3858 O O . ALA A 1 497 ? -7.457 9.727 9.602 1 98.38 497 ALA A O 1
ATOM 3859 N N . TRP A 1 498 ? -6.977 9.016 7.516 1 97.5 498 TRP A N 1
ATOM 3860 C CA . TRP A 1 498 ? -5.535 9.07 7.73 1 97.5 498 TRP A CA 1
ATOM 3861 C C . TRP A 1 498 ? -5.082 10.5 8.023 1 97.5 498 TRP A C 1
ATOM 3863 O O . TRP A 1 498 ? -4.25 10.727 8.906 1 97.5 498 TRP A O 1
ATOM 3873 N N . ALA A 1 499 ? -5.59 11.445 7.262 1 96.81 499 ALA A N 1
ATOM 3874 C CA . ALA A 1 499 ? -5.227 12.852 7.445 1 96.81 499 ALA A CA 1
ATOM 3875 C C . ALA A 1 499 ? -5.582 13.328 8.852 1 96.81 499 ALA A C 1
ATOM 3877 O O . ALA A 1 499 ? -4.785 14.008 9.5 1 96.81 499 ALA A O 1
ATOM 3878 N N . LEU A 1 500 ? -6.715 12.945 9.336 1 98 500 LEU A N 1
ATOM 3879 C CA . LEU A 1 500 ? -7.156 13.359 10.664 1 98 500 LEU A CA 1
ATOM 3880 C C . LEU A 1 500 ? -6.328 12.688 11.75 1 98 500 LEU A C 1
ATOM 3882 O O . LEU A 1 500 ? -5.965 13.32 12.742 1 98 500 LEU A O 1
ATOM 3886 N N . ALA A 1 501 ? -6.105 11.43 11.578 1 97.94 501 ALA A N 1
ATOM 3887 C CA . ALA A 1 501 ? -5.262 10.719 12.531 1 97.94 501 ALA A CA 1
ATOM 3888 C C . ALA A 1 501 ? -3.871 11.336 12.602 1 97.94 501 ALA A C 1
ATOM 3890 O O . ALA A 1 501 ? -3.311 11.492 13.695 1 97.94 501 ALA A O 1
ATOM 3891 N N . THR A 1 502 ? -3.367 11.672 11.453 1 94.94 502 THR A N 1
ATOM 3892 C CA . THR A 1 502 ? -2.051 12.297 11.383 1 94.94 502 THR A CA 1
ATOM 3893 C C . THR A 1 502 ? -2.062 13.656 12.078 1 94.94 502 THR A C 1
ATOM 3895 O O . THR A 1 502 ? -1.106 14.008 12.773 1 94.94 502 THR A O 1
ATOM 3898 N N . ALA A 1 503 ? -3.09 14.359 11.914 1 95.56 503 ALA A N 1
ATOM 3899 C CA . ALA A 1 503 ? -3.223 15.648 12.586 1 95.56 503 ALA A CA 1
ATOM 3900 C C . ALA A 1 503 ? -3.188 15.484 14.102 1 95.56 503 ALA A C 1
ATOM 3902 O O . ALA A 1 503 ? -2.473 16.219 14.797 1 95.56 503 ALA A O 1
ATOM 3903 N N . MET A 1 504 ? -3.936 14.547 14.602 1 95.56 504 MET A N 1
ATOM 3904 C CA . MET A 1 504 ? -3.992 14.32 16.047 1 95.56 504 MET A CA 1
ATOM 3905 C C . MET A 1 504 ? -2.633 13.891 16.578 1 95.56 504 MET A C 1
ATOM 3907 O O . MET A 1 504 ? -2.262 14.242 17.703 1 95.56 504 MET A O 1
ATOM 3911 N N . GLU A 1 505 ? -2.012 13.125 15.789 1 93.44 505 GLU A N 1
ATOM 3912 C CA . GLU A 1 505 ? -0.661 12.734 16.172 1 93.44 505 GLU A CA 1
ATOM 3913 C C . GLU A 1 505 ? 0.237 13.953 16.359 1 93.44 505 GLU A C 1
ATOM 3915 O O . GLU A 1 505 ? 1.003 14.023 17.328 1 93.44 505 GLU A O 1
ATOM 3920 N N . HIS A 1 506 ? 0.168 14.875 15.516 1 90.62 506 HIS A N 1
ATOM 3921 C CA . HIS A 1 506 ? 0.973 16.094 15.602 1 90.62 506 HIS A CA 1
ATOM 3922 C C . HIS A 1 506 ? 0.591 16.922 16.812 1 90.62 506 HIS A C 1
ATOM 3924 O O . HIS A 1 506 ? 1.463 17.438 17.516 1 90.62 506 HIS A O 1
ATOM 3930 N N . PHE A 1 507 ? -0.671 17 17.109 1 92.06 507 PHE A N 1
ATOM 3931 C CA . PHE A 1 507 ? -1.139 17.703 18.297 1 92.06 507 PHE A CA 1
ATOM 3932 C C . PHE A 1 507 ? -0.526 17.094 19.547 1 92.06 507 PHE A C 1
ATOM 3934 O O . PHE A 1 507 ? 0.061 17.812 20.359 1 92.06 507 PHE A O 1
ATOM 3941 N N . HIS A 1 508 ? -0.618 15.875 19.609 1 91 508 HIS A N 1
ATOM 3942 C CA . HIS A 1 508 ? -0.26 15.195 20.859 1 91 508 HIS A CA 1
ATOM 3943 C C . HIS A 1 508 ? 1.253 15.148 21.047 1 91 508 HIS A C 1
ATOM 3945 O O . HIS A 1 508 ? 1.745 15.172 22.172 1 91 508 HIS A O 1
ATOM 3951 N N . ARG A 1 509 ? 1.951 15.125 19.953 1 88 509 ARG A N 1
ATOM 3952 C CA . ARG A 1 509 ? 3.408 15.133 20.047 1 88 509 ARG A CA 1
ATOM 3953 C C . ARG A 1 509 ? 3.914 16.422 20.672 1 88 509 ARG A C 1
ATOM 3955 O O . ARG A 1 509 ? 4.926 16.422 21.391 1 88 509 ARG A O 1
ATOM 3962 N N . VAL A 1 510 ? 3.207 17.5 20.453 1 86.62 510 VAL A N 1
ATOM 3963 C CA . VAL A 1 510 ? 3.662 18.781 20.984 1 86.62 510 VAL A CA 1
ATOM 3964 C C . VAL A 1 510 ? 2.953 19.062 22.312 1 86.62 510 VAL A C 1
ATOM 3966 O O . VAL A 1 510 ? 3.078 20.156 22.859 1 86.62 510 VAL A O 1
ATOM 3969 N N . GLY A 1 511 ? 2.127 18.156 22.734 1 86.81 511 GLY A N 1
ATOM 3970 C CA . GLY A 1 511 ? 1.471 18.297 24.031 1 86.81 511 GLY A CA 1
ATOM 3971 C C . GLY A 1 511 ? 0.219 19.141 23.969 1 86.81 511 GLY A C 1
ATOM 3972 O O . GLY A 1 511 ? -0.205 19.703 24.984 1 86.81 511 GLY A O 1
ATOM 3973 N N . TRP A 1 512 ? -0.337 19.344 22.812 1 88.69 512 TRP A N 1
ATOM 3974 C CA . TRP A 1 512 ? -1.536 20.141 22.594 1 88.69 512 TRP A CA 1
ATOM 3975 C C . TRP A 1 512 ? -2.768 19.25 22.453 1 88.69 512 TRP A C 1
ATOM 3977 O O . TRP A 1 512 ? -2.816 18.375 21.578 1 88.69 512 TRP A O 1
ATOM 3987 N N . VAL A 1 513 ? -3.752 19.359 23.297 1 91.19 513 VAL A N 1
ATOM 3988 C CA . VAL A 1 513 ? -5.004 18.625 23.156 1 91.19 513 VAL A CA 1
ATOM 3989 C C . VAL A 1 513 ? -6.051 19.5 22.484 1 91.19 513 VAL A C 1
ATOM 3991 O O . VAL A 1 513 ? -6.133 20.703 22.75 1 91.19 513 VAL A O 1
ATOM 3994 N N . HIS A 1 514 ? -6.766 18.984 21.578 1 90.88 514 HIS A N 1
ATOM 3995 C CA . HIS A 1 514 ? -7.762 19.719 20.812 1 90.88 514 HIS A CA 1
ATOM 3996 C C . HIS A 1 514 ? -9.055 19.875 21.594 1 90.88 514 HIS A C 1
ATOM 3998 O O . HIS A 1 514 ? -9.664 20.938 21.594 1 90.88 514 HIS A O 1
ATOM 4004 N N . LYS A 1 515 ? -9.625 18.844 22.219 1 89.69 515 LYS A N 1
ATOM 4005 C CA . LYS A 1 515 ? -10.719 18.781 23.188 1 89.69 515 LYS A CA 1
ATOM 4006 C C . LYS A 1 515 ? -12.07 18.812 22.484 1 89.69 515 LYS A C 1
ATOM 4008 O O . LYS A 1 515 ? -13.102 18.531 23.109 1 89.69 515 LYS A O 1
ATOM 4013 N N . SER A 1 516 ? -12.086 19.109 21.188 1 90.31 516 SER A N 1
ATOM 4014 C CA . SER A 1 516 ? -13.391 19.266 20.547 1 90.31 516 SER A CA 1
ATOM 4015 C C . SER A 1 516 ? -13.383 18.672 19.141 1 90.31 516 SER A C 1
ATOM 4017 O O . SER A 1 516 ? -13.898 19.297 18.203 1 90.31 516 SER A O 1
ATOM 4019 N N . ILE A 1 517 ? -12.797 17.531 19.016 1 93.81 517 ILE A N 1
ATOM 4020 C CA . ILE A 1 517 ? -12.812 16.859 17.734 1 93.81 517 ILE A CA 1
ATOM 4021 C C . ILE A 1 517 ? -14.211 16.312 17.453 1 93.81 517 ILE A C 1
ATOM 4023 O O . ILE A 1 517 ? -14.719 15.477 18.203 1 93.81 517 ILE A O 1
ATOM 4027 N N . ARG A 1 518 ? -14.883 16.828 16.531 1 94.94 518 ARG A N 1
ATOM 4028 C CA . ARG A 1 518 ? -16.188 16.391 16.062 1 94.94 518 ARG A CA 1
ATOM 4029 C C . ARG A 1 518 ? -16.422 16.812 14.609 1 94.94 518 ARG A C 1
ATOM 4031 O O . ARG A 1 518 ? -15.742 17.688 14.102 1 94.94 518 ARG A O 1
ATOM 4038 N N . SER A 1 519 ? -17.359 16.234 13.953 1 96.19 519 SER A N 1
ATOM 4039 C CA . SER A 1 519 ? -17.547 16.391 12.516 1 96.19 519 SER A CA 1
ATOM 4040 C C . SER A 1 519 ? -17.938 17.828 12.156 1 96.19 519 SER A C 1
ATOM 4042 O O . SER A 1 519 ? -17.688 18.281 11.039 1 96.19 519 SER A O 1
ATOM 4044 N N . ASP A 1 520 ? -18.469 18.562 13.133 1 94.06 520 ASP A N 1
ATOM 4045 C CA . ASP A 1 520 ? -18.844 19.953 12.891 1 94.06 520 ASP A CA 1
ATOM 4046 C C . ASP A 1 520 ? -17.641 20.875 13.023 1 94.06 520 ASP A C 1
ATOM 4048 O O . ASP A 1 520 ? -17.703 22.047 12.617 1 94.06 520 ASP A O 1
ATOM 4052 N N . ASN A 1 521 ? -16.516 20.406 13.547 1 95.38 521 ASN A N 1
ATOM 4053 C CA . ASN A 1 521 ? -15.297 21.188 13.695 1 95.38 521 ASN A CA 1
ATOM 4054 C C . ASN A 1 521 ? -14.258 20.812 12.656 1 95.38 521 ASN A C 1
ATOM 4056 O O . ASN A 1 521 ? -13.094 21.219 12.75 1 95.38 521 ASN A O 1
ATOM 4060 N N . ILE A 1 522 ? -14.586 19.938 11.766 1 96.94 522 ILE A N 1
ATOM 4061 C CA . ILE A 1 522 ? -13.773 19.578 10.609 1 96.94 522 ILE A CA 1
ATOM 4062 C C . ILE A 1 522 ? -14.391 20.141 9.336 1 96.94 522 ILE A C 1
ATOM 4064 O O . ILE A 1 522 ? -15.555 19.859 9.031 1 96.94 522 ILE A O 1
ATOM 4068 N N . ALA A 1 523 ? -13.586 20.922 8.617 1 96.06 523 ALA A N 1
ATOM 4069 C CA . ALA A 1 523 ? -14.188 21.625 7.48 1 96.06 523 ALA A CA 1
ATOM 4070 C C . ALA A 1 523 ? -13.32 21.484 6.23 1 96.06 523 ALA A C 1
ATOM 4072 O O . ALA A 1 523 ? -12.195 20.984 6.301 1 96.06 523 ALA A O 1
ATOM 4073 N N . PHE A 1 524 ? -13.93 21.844 5.109 1 94.44 524 PHE A N 1
ATOM 4074 C CA . PHE A 1 524 ? -13.305 21.812 3.793 1 94.44 524 PHE A CA 1
ATOM 4075 C C . PHE A 1 524 ? -13.641 23.062 3.002 1 94.44 524 PHE A C 1
ATOM 4077 O O . PHE A 1 524 ? -14.766 23.562 3.072 1 94.44 524 PHE A O 1
ATOM 4084 N N . THR A 1 525 ? -12.68 23.562 2.33 1 90.38 525 THR A N 1
ATOM 4085 C CA . THR A 1 525 ? -12.922 24.719 1.473 1 90.38 525 THR A CA 1
ATOM 4086 C C . THR A 1 525 ? -13.094 24.281 0.019 1 90.38 525 THR A C 1
ATOM 4088 O O . THR A 1 525 ? -12.43 23.344 -0.44 1 90.38 525 THR A O 1
ATOM 4091 N N . GLU A 1 526 ? -13.914 24.875 -0.607 1 87.44 526 GLU A N 1
ATOM 4092 C CA . GLU A 1 526 ? -14.156 24.594 -2.018 1 87.44 526 GLU A CA 1
ATOM 4093 C C . GLU A 1 526 ? -12.992 25.062 -2.885 1 87.44 526 GLU A C 1
ATOM 4095 O O . GLU A 1 526 ? -12.469 26.156 -2.68 1 87.44 526 GLU A O 1
ATOM 4100 N N . ALA A 1 527 ? -12.547 24.188 -3.781 1 79.94 527 ALA A N 1
ATOM 4101 C CA . ALA A 1 527 ? -11.477 24.547 -4.699 1 79.94 527 ALA A CA 1
ATOM 4102 C C . ALA A 1 527 ? -12.023 25.312 -5.906 1 79.94 527 ALA A C 1
ATOM 4104 O O . ALA A 1 527 ? -13.156 25.094 -6.324 1 79.94 527 ALA A O 1
ATOM 4105 N N . MET A 1 528 ? -11.188 26.25 -6.438 1 72.25 528 MET A N 1
ATOM 4106 C CA . MET A 1 528 ? -11.555 26.969 -7.648 1 72.25 528 MET A CA 1
ATOM 4107 C C . MET A 1 528 ? -11.625 26.031 -8.852 1 72.25 528 MET A C 1
ATOM 4109 O O . MET A 1 528 ? -10.82 25.094 -8.961 1 72.25 528 MET A O 1
ATOM 4113 N N . PRO A 1 529 ? -12.719 26.109 -9.617 1 60.59 529 PRO A N 1
ATOM 4114 C CA . PRO A 1 529 ? -12.781 25.266 -10.828 1 60.59 529 PRO A CA 1
ATOM 4115 C C . PRO A 1 529 ? -11.562 25.453 -11.727 1 60.59 529 PRO A C 1
ATOM 4117 O O . PRO A 1 529 ? -11.07 26.562 -11.891 1 60.59 529 PRO A O 1
ATOM 4120 N N . SER A 1 530 ? -10.609 24.625 -11.734 1 54.84 530 SER A N 1
ATOM 4121 C CA . SER A 1 530 ? -9.555 24.75 -12.734 1 54.84 530 SER A CA 1
ATOM 4122 C C . SER A 1 530 ? -10.031 24.266 -14.109 1 54.84 530 SER A C 1
ATOM 4124 O O . SER A 1 530 ? -10.805 23.312 -14.203 1 54.84 530 SER A O 1
ATOM 4126 N N . PRO A 1 531 ? -10.016 25.25 -15.18 1 46.62 531 PRO A N 1
ATOM 4127 C CA . PRO A 1 531 ? -10.406 24.812 -16.516 1 46.62 531 PRO A CA 1
ATOM 4128 C C . PRO A 1 531 ? -9.938 23.406 -16.844 1 46.62 531 PRO A C 1
ATOM 4130 O O . PRO A 1 531 ? -10.602 22.688 -17.594 1 46.62 531 PRO A O 1
ATOM 4133 N N . GLU A 1 532 ? -8.773 23.297 -16.734 1 42.41 532 GLU A N 1
ATOM 4134 C CA . GLU A 1 532 ? -8.242 22 -17.156 1 42.41 532 GLU A CA 1
ATOM 4135 C C . GLU A 1 532 ? -8.859 20.875 -16.344 1 42.41 532 GLU A C 1
ATOM 4137 O O . GLU A 1 532 ? -8.609 19.688 -16.625 1 42.41 532 GLU A O 1
ATOM 4142 N N . SER A 1 533 ? -9.312 21.25 -15.297 1 43.06 533 SER A N 1
ATOM 4143 C CA . SER A 1 533 ? -9.828 20.234 -14.398 1 43.06 533 SER A CA 1
ATOM 4144 C C . SER A 1 533 ? -11.117 19.625 -14.93 1 43.06 533 SER A C 1
ATOM 4146 O O . SER A 1 533 ? -11.93 19.094 -14.164 1 43.06 533 SER A O 1
ATOM 4148 N N . ASP A 1 534 ? -11.57 20.281 -15.977 1 39.28 534 ASP A N 1
ATOM 4149 C CA . ASP A 1 534 ? -12.664 19.438 -16.453 1 39.28 534 ASP A CA 1
ATOM 4150 C C . ASP A 1 534 ? -12.359 17.969 -16.234 1 39.28 534 ASP A C 1
ATOM 4152 O O . ASP A 1 534 ? -12.992 17.094 -16.828 1 39.28 534 ASP A O 1
ATOM 4156 N N . SER A 1 535 ? -11.094 17.75 -16.234 1 39.53 535 SER A N 1
ATOM 4157 C CA . SER A 1 535 ? -10.695 16.344 -16.297 1 39.53 535 SER A CA 1
ATOM 4158 C C . SER A 1 535 ? -11.469 15.5 -15.289 1 39.53 535 SER A C 1
ATOM 4160 O O . SER A 1 535 ? -11.695 15.93 -14.156 1 39.53 535 SER A O 1
ATOM 4162 N N . ASN A 1 536 ? -12.273 14.672 -15.68 1 42.81 536 ASN A N 1
ATOM 4163 C CA . ASN A 1 536 ? -13.094 13.555 -15.219 1 42.81 536 ASN A CA 1
ATOM 4164 C C . ASN A 1 536 ? -12.539 12.945 -13.938 1 42.81 536 ASN A C 1
ATOM 4166 O O . ASN A 1 536 ? -11.414 12.461 -13.914 1 42.81 536 ASN A O 1
ATOM 4170 N N . ASP A 1 537 ? -12.93 13.469 -12.68 1 52.03 537 ASP A N 1
ATOM 4171 C CA . ASP A 1 537 ? -13 12.914 -11.328 1 52.03 537 ASP A CA 1
ATOM 4172 C C . ASP A 1 537 ? -12.883 11.391 -11.352 1 52.03 537 ASP A C 1
ATOM 4174 O O . ASP A 1 537 ? -13.188 10.727 -10.359 1 52.03 537 ASP A O 1
ATOM 4178 N N . THR A 1 538 ? -12.703 10.883 -12.445 1 58.22 538 THR A N 1
ATOM 4179 C CA . THR A 1 538 ? -12.805 9.43 -12.508 1 58.22 538 THR A CA 1
ATOM 4180 C C . THR A 1 538 ? -11.453 8.773 -12.227 1 58.22 538 THR A C 1
ATOM 4182 O O . THR A 1 538 ? -11.352 7.551 -12.164 1 58.22 538 THR A O 1
ATOM 4185 N N . HIS A 1 539 ? -10.484 9.797 -11.891 1 66.38 539 HIS A N 1
ATOM 4186 C CA . HIS A 1 539 ? -9.203 9.172 -11.602 1 66.38 539 HIS A CA 1
ATOM 4187 C C . HIS A 1 539 ? -9.203 8.523 -10.219 1 66.38 539 HIS A C 1
ATOM 4189 O O . HIS A 1 539 ? -9.648 9.133 -9.242 1 66.38 539 HIS A O 1
ATOM 4195 N N . PRO A 1 540 ? -8.828 7.391 -10.156 1 67.31 540 PRO A N 1
ATOM 4196 C CA . PRO A 1 540 ? -8.898 6.652 -8.891 1 67.31 540 PRO A CA 1
ATOM 4197 C C . PRO A 1 540 ? -8.164 7.352 -7.754 1 67.31 540 PRO A C 1
ATOM 4199 O O . PRO A 1 540 ? -8.523 7.18 -6.586 1 67.31 540 PRO A O 1
ATOM 4202 N N . ALA A 1 541 ? -7.277 8.289 -8.086 1 69 541 ALA A N 1
ATOM 4203 C CA . ALA A 1 541 ? -6.48 8.93 -7.047 1 69 541 ALA A CA 1
ATOM 4204 C C . ALA A 1 541 ? -6.988 10.336 -6.754 1 69 541 ALA A C 1
ATOM 4206 O O . ALA A 1 541 ? -6.438 11.039 -5.902 1 69 541 ALA A O 1
ATOM 4207 N N . SER A 1 542 ? -8.117 10.734 -7.387 1 76.44 542 SER A N 1
ATOM 4208 C CA . SER A 1 542 ? -8.633 12.078 -7.16 1 76.44 542 SER A CA 1
ATOM 4209 C C . SER A 1 542 ? -9.109 12.25 -5.723 1 76.44 542 SER A C 1
ATOM 4211 O O . SER A 1 542 ? -9.875 11.43 -5.211 1 76.44 542 SER A O 1
ATOM 4213 N N . PRO A 1 543 ? -8.75 13.328 -5.113 1 82.5 543 PRO A N 1
ATOM 4214 C CA . PRO A 1 543 ? -9.18 13.547 -3.73 1 82.5 543 PRO A CA 1
ATOM 4215 C C . PRO A 1 543 ? -10.469 14.359 -3.635 1 82.5 543 PRO A C 1
ATOM 4217 O O . PRO A 1 543 ? -10.945 14.641 -2.531 1 82.5 543 PRO A O 1
ATOM 4220 N N . PHE A 1 544 ? -11.109 14.688 -4.727 1 85.94 544 PHE A N 1
ATOM 4221 C CA . PHE A 1 544 ? -12.188 15.672 -4.703 1 85.94 544 PHE A CA 1
ATOM 4222 C C . PHE A 1 544 ? -13.547 14.984 -4.656 1 85.94 544 PHE A C 1
ATOM 4224 O O . PHE A 1 544 ? -13.766 13.984 -5.336 1 85.94 544 PHE A O 1
ATOM 4231 N N . VAL A 1 545 ? -14.359 15.344 -3.838 1 89.25 545 VAL A N 1
ATOM 4232 C CA . VAL A 1 545 ? -15.797 15.109 -3.836 1 89.25 545 VAL A CA 1
ATOM 4233 C C . VAL A 1 545 ? -16.531 16.375 -4.258 1 89.25 545 VAL A C 1
ATOM 4235 O O . VAL A 1 545 ? -16.641 17.328 -3.479 1 89.25 545 VAL A O 1
ATOM 4238 N N . ASP A 1 546 ? -16.891 16.344 -5.48 1 85.31 546 ASP A N 1
ATOM 4239 C CA . ASP A 1 546 ? -17.344 17.578 -6.113 1 85.31 546 ASP A CA 1
ATOM 4240 C C . ASP A 1 546 ? -16.234 18.625 -6.145 1 85.31 546 ASP A C 1
ATOM 4242 O O . ASP A 1 546 ? -15.219 18.438 -6.824 1 85.31 546 ASP A O 1
ATOM 4246 N N . ARG A 1 547 ? -16.328 19.734 -5.293 1 86.62 547 ARG A N 1
ATOM 4247 C CA . ARG A 1 547 ? -15.32 20.781 -5.328 1 86.62 547 ARG A CA 1
ATOM 4248 C C . ARG A 1 547 ? -14.586 20.891 -3.992 1 86.62 547 ARG A C 1
ATOM 4250 O O . ARG A 1 547 ? -13.852 21.844 -3.754 1 86.62 547 ARG A O 1
ATOM 4257 N N . PHE A 1 548 ? -14.703 19.797 -3.18 1 90.12 548 PHE A N 1
ATOM 4258 C CA . PHE A 1 548 ? -14.031 19.797 -1.886 1 90.12 548 PHE A CA 1
ATOM 4259 C C . PHE A 1 548 ? -12.906 18.766 -1.872 1 90.12 548 PHE A C 1
ATOM 4261 O O . PHE A 1 548 ? -13.109 17.609 -2.234 1 90.12 548 PHE A O 1
ATOM 4268 N N . ASN A 1 549 ? -11.766 19.172 -1.5 1 89.5 549 ASN A N 1
ATOM 4269 C CA . ASN A 1 549 ? -10.641 18.25 -1.341 1 89.5 549 ASN A CA 1
ATOM 4270 C C . ASN A 1 549 ? -10.68 17.547 0.01 1 89.5 549 ASN A C 1
ATOM 4272 O O . ASN A 1 549 ? -10.219 18.094 1.015 1 89.5 549 ASN A O 1
ATOM 4276 N N . VAL A 1 550 ? -11.102 16.344 0.021 1 92.88 550 VAL A N 1
ATOM 4277 C CA . VAL A 1 550 ? -11.359 15.641 1.274 1 92.88 550 VAL A CA 1
ATOM 4278 C C . VAL A 1 550 ? -10.047 15.109 1.849 1 92.88 550 VAL A C 1
ATOM 4280 O O . VAL A 1 550 ? -9.977 14.75 3.027 1 92.88 550 VAL A O 1
ATOM 4283 N N . SER A 1 551 ? -8.992 15.07 1.088 1 90.81 551 SER A N 1
ATOM 4284 C CA . SER A 1 551 ? -7.695 14.625 1.587 1 90.81 551 SER A CA 1
ATOM 4285 C C . SER A 1 551 ? -7.031 15.703 2.434 1 90.81 551 SER A C 1
ATOM 4287 O O . SER A 1 551 ? -6.039 15.438 3.119 1 90.81 551 SER A O 1
ATOM 4289 N N . ASN A 1 552 ? -7.625 16.891 2.434 1 91.25 552 ASN A N 1
ATOM 4290 C CA . ASN A 1 552 ? -7.047 18 3.189 1 91.25 552 ASN A CA 1
ATOM 4291 C C . ASN A 1 552 ? -8.078 18.641 4.121 1 91.25 552 ASN A C 1
ATOM 4293 O O . ASN A 1 552 ? -8.43 19.797 3.959 1 91.25 552 ASN A O 1
ATOM 4297 N N . PRO A 1 553 ? -8.391 17.922 5.164 1 96.44 553 PRO A N 1
ATOM 4298 C CA . PRO A 1 553 ? -9.328 18.5 6.137 1 96.44 553 PRO A CA 1
ATOM 4299 C C . PRO A 1 553 ? -8.727 19.672 6.914 1 96.44 553 PRO A C 1
ATOM 4301 O O . PRO A 1 553 ? -7.504 19.766 7.055 1 96.44 553 PRO A O 1
ATOM 4304 N N . LEU A 1 554 ? -9.609 20.562 7.344 1 95.12 554 LEU A N 1
ATOM 4305 C CA . LEU A 1 554 ? -9.219 21.703 8.172 1 95.12 554 LEU A CA 1
ATOM 4306 C C . LEU A 1 554 ? -9.875 21.609 9.555 1 95.12 554 LEU A C 1
ATOM 4308 O O . LEU A 1 554 ? -11.102 21.516 9.656 1 95.12 554 LEU A O 1
ATOM 4312 N N . LEU A 1 555 ? -9.086 21.656 10.555 1 96.19 555 LEU A N 1
ATOM 4313 C CA . LEU A 1 555 ? -9.594 21.547 11.914 1 96.19 555 LEU A CA 1
ATOM 4314 C C . LEU A 1 555 ? -9.945 22.906 12.484 1 96.19 555 LEU A C 1
ATOM 4316 O O . LEU A 1 555 ? -9.219 23.891 12.266 1 96.19 555 LEU A O 1
ATOM 4320 N N . PHE A 1 556 ? -11.07 22.984 13.117 1 94.88 556 PHE A N 1
ATOM 4321 C CA . PHE A 1 556 ? -11.562 24.156 13.836 1 94.88 556 PHE A CA 1
ATOM 4322 C C . PHE A 1 556 ? -12.023 23.766 15.242 1 94.88 556 PHE A C 1
ATOM 4324 O O . PHE A 1 556 ? -11.656 22.703 15.75 1 94.88 556 PHE A O 1
ATOM 4331 N N . GLY A 1 557 ? -12.641 24.641 15.938 1 91.62 557 GLY A N 1
ATOM 4332 C CA . GLY A 1 557 ? -13.164 24.344 17.266 1 91.62 557 GLY A CA 1
ATOM 4333 C C . GLY A 1 557 ? -12.117 24.422 18.359 1 91.62 557 GLY A C 1
ATOM 4334 O O . GLY A 1 557 ? -12.039 23.547 19.219 1 91.62 557 GLY A O 1
ATOM 4335 N 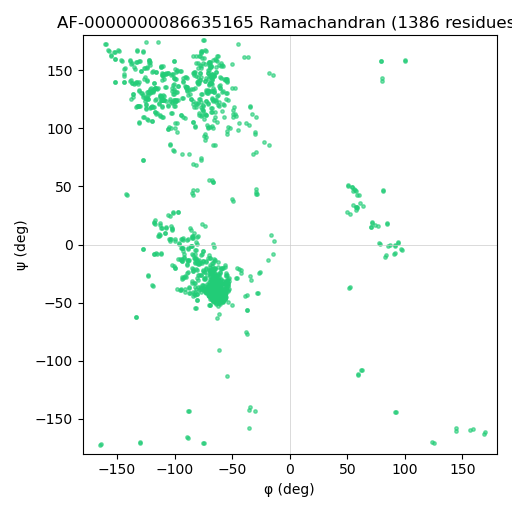N . PHE A 1 558 ? -11.344 25.438 18.359 1 88.19 558 PHE A N 1
ATOM 4336 C CA . PHE A 1 558 ? -10.203 25.547 19.266 1 88.19 558 PHE A CA 1
ATOM 4337 C C . PHE A 1 558 ? -10.594 26.281 20.547 1 88.19 558 PHE A C 1
ATOM 4339 O O . PHE A 1 558 ? -9.75 26.484 21.422 1 88.19 558 PHE A O 1
ATOM 4346 N N . GLU A 1 559 ? -11.836 26.625 20.703 1 77.81 559 GLU A N 1
ATOM 4347 C CA . GLU A 1 559 ? -12.266 27.453 21.828 1 77.81 559 GLU A CA 1
ATOM 4348 C C . GLU A 1 559 ? -11.812 26.844 23.156 1 77.81 559 GLU A C 1
ATOM 4350 O O . GLU A 1 559 ? -11.523 27.562 24.109 1 77.81 559 GLU A O 1
ATOM 4355 N N . TYR A 1 560 ? -11.688 25.531 23.219 1 69.88 560 TYR A N 1
ATOM 4356 C CA . TYR A 1 560 ? -11.359 24.875 24.484 1 69.88 560 TYR A CA 1
ATOM 4357 C C . TYR A 1 560 ? -9.977 24.234 24.422 1 69.88 560 TYR A C 1
ATOM 4359 O O . TYR A 1 560 ? -9.539 23.594 25.375 1 69.88 560 TYR A O 1
ATOM 4367 N N . SER A 1 561 ? -9.258 24.484 23.344 1 76 561 SER A N 1
ATOM 4368 C CA . SER A 1 561 ? -7.961 23.844 23.156 1 76 561 SER A CA 1
ATOM 4369 C C . SER A 1 561 ? -6.93 24.359 24.141 1 76 561 SER A C 1
ATOM 4371 O O . SER A 1 561 ? -6.961 25.547 24.516 1 76 561 SER A O 1
ATOM 4373 N N . ARG A 1 562 ? -6.094 23.5 24.688 1 70.25 562 ARG A N 1
ATOM 4374 C CA . ARG A 1 562 ? -5.098 23.875 25.688 1 70.25 562 ARG A CA 1
ATOM 4375 C C . ARG A 1 562 ? -3.994 22.828 25.781 1 70.25 562 ARG A C 1
ATOM 4377 O O . ARG A 1 562 ? -4.047 21.797 25.109 1 70.25 562 ARG A O 1
ATOM 4384 N N . ALA A 1 563 ? -2.977 23.234 26.578 1 65.56 563 ALA A N 1
ATOM 4385 C CA . ALA A 1 563 ? -1.93 22.266 26.906 1 65.56 563 ALA A CA 1
ATOM 4386 C C . ALA A 1 563 ? -2.479 21.125 27.766 1 65.56 563 ALA A C 1
ATOM 4388 O O . ALA A 1 563 ? -3.371 21.344 28.594 1 65.56 563 ALA A O 1
ATOM 4389 N N . ASP A 1 564 ? -1.995 19.984 27.594 1 59.44 564 ASP A N 1
ATOM 4390 C CA . ASP A 1 564 ? -2.465 18.781 28.266 1 59.44 564 ASP A CA 1
ATOM 4391 C C . ASP A 1 564 ? -2.41 18.953 29.781 1 59.44 564 ASP A C 1
ATOM 4393 O O . ASP A 1 564 ? -3.283 18.453 30.5 1 59.44 564 ASP A O 1
ATOM 4397 N N . ASP A 1 565 ? -1.463 19.672 30.188 1 49.47 565 ASP A N 1
ATOM 4398 C CA . ASP A 1 565 ? -1.205 19.75 31.625 1 49.47 565 ASP A CA 1
ATOM 4399 C C . ASP A 1 565 ? -1.936 20.938 32.25 1 49.47 565 ASP A C 1
ATOM 4401 O O . ASP A 1 565 ? -1.931 21.094 33.469 1 49.47 565 ASP A O 1
ATOM 4405 N N . GLU A 1 566 ? -2.555 21.656 31.469 1 57.19 566 GLU A N 1
ATOM 4406 C CA . GLU A 1 566 ? -3.189 22.859 32 1 57.19 566 GLU A CA 1
ATOM 4407 C C . GLU A 1 566 ? -4.555 22.531 32.625 1 57.19 566 GLU A C 1
ATOM 4409 O O . GLU A 1 566 ? -5.227 21.594 32.188 1 57.19 566 GLU A O 1
ATOM 4414 N N . ALA A 1 567 ? -4.879 23.328 33.656 1 51.59 567 ALA A N 1
ATOM 4415 C CA . ALA A 1 567 ? -6.133 23.172 34.406 1 51.59 567 ALA A CA 1
ATOM 4416 C C . ALA A 1 567 ? -7.328 23.234 33.469 1 51.59 567 ALA A C 1
ATOM 4418 O O . ALA A 1 567 ? -7.328 24.016 32.5 1 51.59 567 ALA A O 1
ATOM 4419 N N . THR A 1 568 ? -8.18 22.203 33.5 1 56.25 568 THR A N 1
ATOM 4420 C CA . THR A 1 568 ? -9.367 22.047 32.656 1 56.25 568 THR A CA 1
ATOM 4421 C C . THR A 1 568 ? -10.547 22.812 33.25 1 56.25 568 THR A C 1
ATOM 4423 O O . THR A 1 568 ? -10.797 22.75 34.438 1 56.25 568 THR A O 1
ATOM 4426 N N . TYR A 1 569 ? -11.078 23.828 32.5 1 52.38 569 TYR A N 1
ATOM 4427 C CA . TYR A 1 569 ? -12.367 24.344 32.906 1 52.38 569 TYR A CA 1
ATOM 4428 C C . TYR A 1 569 ? -13.453 23.281 32.812 1 52.38 569 TYR A C 1
ATOM 4430 O O . TYR A 1 569 ? -13.633 22.672 31.766 1 52.38 569 TYR A O 1
ATOM 4438 N N . LEU A 1 570 ? -13.852 22.781 33.906 1 55.5 570 LEU A N 1
ATOM 4439 C CA . LEU A 1 570 ? -14.922 21.781 34 1 55.5 570 LEU A CA 1
ATOM 4440 C C . LEU A 1 570 ? -16.25 22.391 33.594 1 55.5 570 LEU A C 1
ATOM 4442 O O . LEU A 1 570 ? -17.188 22.453 34.375 1 55.5 570 LEU A O 1
ATOM 4446 N N . GLU A 1 571 ? -16.25 23 32.344 1 62.59 571 GLU A N 1
ATOM 4447 C CA . GLU A 1 571 ? -17.516 23.562 31.875 1 62.59 571 GLU A CA 1
ATOM 4448 C C . GLU A 1 571 ? -18.5 22.453 31.5 1 62.59 571 GLU A C 1
ATOM 4450 O O . GLU A 1 571 ? -18.125 21.469 30.875 1 62.59 571 GLU A O 1
ATOM 4455 N N . GLU A 1 572 ? -19.672 22.609 31.984 1 69.44 572 GLU A N 1
ATOM 4456 C CA . GLU A 1 572 ? -20.734 21.641 31.781 1 69.44 572 GLU A CA 1
ATOM 4457 C C . GLU A 1 572 ? -21.344 21.781 30.391 1 69.44 572 GLU A C 1
ATOM 4459 O O . GLU A 1 572 ? -21.484 22.891 29.875 1 69.44 572 GLU A O 1
ATOM 4464 N N . ASP A 1 573 ? -21.406 20.781 29.625 1 71.44 573 ASP A N 1
ATOM 4465 C CA . ASP A 1 573 ? -22.109 20.703 28.359 1 71.44 573 ASP A CA 1
ATOM 4466 C C . ASP A 1 573 ? -23.094 19.531 28.328 1 71.44 573 ASP A C 1
ATOM 4468 O O . ASP A 1 573 ? -22.672 18.375 28.391 1 71.44 573 ASP A O 1
ATOM 4472 N N . HIS A 1 574 ? -24.344 19.844 28.188 1 71.06 574 HIS A N 1
ATOM 4473 C CA . HIS A 1 574 ? -25.359 18.812 28.281 1 71.06 574 HIS A CA 1
ATOM 4474 C C . HIS A 1 574 ? -25.969 18.516 26.906 1 71.06 574 HIS A C 1
ATOM 4476 O O . HIS A 1 574 ? -26.984 17.828 26.812 1 71.06 574 HIS A O 1
ATOM 4482 N N . SER A 1 575 ? -25.344 19.078 25.891 1 78.69 575 SER A N 1
ATOM 4483 C CA . SER A 1 575 ? -25.812 18.781 24.531 1 78.69 575 SER A CA 1
ATOM 4484 C C . SER A 1 575 ? -25.547 17.328 24.156 1 78.69 575 SER A C 1
ATOM 4486 O O . SER A 1 575 ? -24.391 16.906 24.078 1 78.69 575 SER A O 1
ATOM 4488 N N . PRO A 1 576 ? -26.578 16.578 23.906 1 79 576 PRO A N 1
ATOM 4489 C CA . PRO A 1 576 ? -26.391 15.164 23.562 1 79 576 PRO A CA 1
ATOM 4490 C C . PRO A 1 576 ? -25.562 14.977 22.297 1 79 576 PRO A C 1
ATOM 4492 O O . PRO A 1 576 ? -24.75 14.055 22.219 1 79 576 PRO A O 1
ATOM 4495 N N . SER A 1 577 ? -25.781 15.898 21.375 1 82.88 577 SER A N 1
ATOM 4496 C CA . SER A 1 577 ? -25.078 15.781 20.109 1 82.88 577 SER A CA 1
ATOM 4497 C C . SER A 1 577 ? -23.562 15.922 20.297 1 82.88 577 SER A C 1
ATOM 4499 O O . SER A 1 577 ? -22.781 15.195 19.672 1 82.88 577 SER A O 1
ATOM 4501 N N . ASN A 1 578 ? -23.219 16.797 21.172 1 85.12 578 ASN A N 1
ATOM 4502 C CA . ASN A 1 578 ? -21.797 17 21.438 1 85.12 578 ASN A CA 1
ATOM 4503 C C . ASN A 1 578 ? -21.219 15.883 22.297 1 85.12 578 ASN A C 1
ATOM 4505 O O . ASN A 1 578 ? -20.078 15.484 22.125 1 85.12 578 ASN A O 1
ATOM 4509 N N . ASN A 1 579 ? -22.016 15.398 23.172 1 87.69 579 ASN A N 1
ATOM 4510 C CA . ASN A 1 579 ? -21.562 14.383 24.109 1 87.69 579 ASN A CA 1
ATOM 4511 C C . ASN A 1 579 ? -21.25 13.062 23.406 1 87.69 579 ASN A C 1
ATOM 4513 O O . ASN A 1 579 ? -20.453 12.266 23.891 1 87.69 579 ASN A O 1
ATOM 4517 N N . LEU A 1 580 ? -21.844 12.914 22.281 1 90.19 580 LEU A N 1
ATOM 4518 C CA . LEU A 1 580 ? -21.609 11.688 21.531 1 90.19 580 LEU A CA 1
ATOM 4519 C C . LEU A 1 580 ? -20.141 11.547 21.156 1 90.19 580 LEU A C 1
ATOM 4521 O O . LEU A 1 580 ? -19.625 10.43 21.016 1 90.19 580 LEU A O 1
ATOM 4525 N N . TYR A 1 581 ? -19.5 12.648 21.031 1 93.5 581 TYR A N 1
ATOM 4526 C CA . TYR A 1 581 ? -18.109 12.633 20.594 1 93.5 581 TYR A CA 1
ATOM 4527 C C . TYR A 1 581 ? -17.172 12.586 21.781 1 93.5 581 TYR A C 1
ATOM 4529 O O . TYR A 1 581 ? -15.969 12.336 21.625 1 93.5 581 TYR A O 1
ATOM 4537 N N . ARG A 1 582 ? -17.719 12.797 22.953 1 92 582 ARG A N 1
ATOM 4538 C CA . ARG A 1 582 ? -16.906 12.867 24.156 1 92 582 ARG A CA 1
ATOM 4539 C C . ARG A 1 582 ? -16.844 11.516 24.859 1 92 582 ARG A C 1
ATOM 4541 O O . ARG A 1 582 ? -17.797 10.742 24.812 1 92 582 ARG A O 1
ATOM 4548 N N . HIS A 1 583 ? -15.688 11.336 25.5 1 91.5 583 HIS A N 1
ATOM 4549 C CA . HIS A 1 583 ? -15.586 10.164 26.375 1 91.5 583 HIS A CA 1
ATOM 4550 C C . HIS A 1 583 ? -16.641 10.203 27.469 1 91.5 583 HIS A C 1
ATOM 4552 O O . HIS A 1 583 ? -16.953 11.273 28 1 91.5 583 HIS A O 1
ATOM 4558 N N . PRO A 1 584 ? -17.141 9.086 27.797 1 90.19 584 PRO A N 1
ATOM 4559 C CA . PRO A 1 584 ? -18.219 9.047 28.797 1 90.19 584 PRO A CA 1
ATOM 4560 C C . PRO A 1 584 ? -17.844 9.734 30.109 1 90.19 584 PRO A C 1
ATOM 4562 O O . PRO A 1 584 ? -18.703 10.336 30.75 1 90.19 584 PRO A O 1
ATOM 4565 N N . ASP A 1 585 ? -16.656 9.719 30.469 1 87.56 585 ASP A N 1
ATOM 4566 C CA . ASP A 1 585 ? -16.188 10.344 31.703 1 87.56 585 ASP A CA 1
ATOM 4567 C C . ASP A 1 585 ? -16.359 11.859 31.641 1 87.56 585 ASP A C 1
ATOM 4569 O O . ASP A 1 585 ? -16.297 12.539 32.688 1 87.56 585 ASP A O 1
ATOM 4573 N N . ARG A 1 586 ? -16.594 12.336 30.469 1 87.25 586 ARG A N 1
ATOM 4574 C CA . ARG A 1 586 ? -16.641 13.789 30.312 1 87.25 586 ARG A CA 1
ATOM 4575 C C . ARG A 1 586 ? -18.062 14.25 29.969 1 87.25 586 ARG A C 1
ATOM 4577 O O . ARG A 1 586 ? -18.266 15.414 29.625 1 87.25 586 ARG A O 1
ATOM 4584 N N . TRP A 1 587 ? -18.938 13.375 30.031 1 85.25 587 TRP A N 1
ATOM 4585 C CA . TRP A 1 587 ? -20.328 13.734 29.734 1 85.25 587 TRP A CA 1
ATOM 4586 C C . TRP A 1 587 ? -20.906 14.602 30.844 1 85.25 587 TRP A C 1
ATOM 4588 O O . TRP A 1 587 ? -20.656 14.359 32.031 1 85.25 587 TRP A O 1
ATOM 4598 N N . GLY A 1 588 ? -21.703 15.531 30.391 1 80.06 588 GLY A N 1
ATOM 4599 C CA . GLY A 1 588 ? -22.344 16.375 31.391 1 80.06 588 GLY A CA 1
ATOM 4600 C C . GLY A 1 588 ? -21.359 17.125 32.25 1 80.06 588 GLY A C 1
ATOM 4601 O O . GLY A 1 588 ? -20.609 17.969 31.781 1 80.06 588 GLY A O 1
ATOM 4602 N N . ARG A 1 589 ? -21.25 16.797 33.5 1 76.31 589 ARG A N 1
ATOM 4603 C CA . ARG A 1 589 ? -20.234 17.328 34.406 1 76.31 589 ARG A CA 1
ATOM 4604 C C . ARG A 1 589 ? -19.016 16.422 34.438 1 76.31 589 ARG A C 1
ATOM 4606 O O . ARG A 1 589 ? -19.047 15.336 35 1 76.31 589 ARG A O 1
ATOM 4613 N N . PRO A 1 590 ? -18.016 17 33.844 1 75.94 590 PRO A N 1
ATOM 4614 C CA . PRO A 1 590 ? -16.828 16.141 33.688 1 75.94 590 PRO A CA 1
ATOM 4615 C C . PRO A 1 590 ? -16.297 15.617 35 1 75.94 590 PRO A C 1
ATOM 4617 O O . PRO A 1 590 ? -16.203 16.359 35.969 1 75.94 590 PRO A O 1
ATOM 4620 N N . ARG A 1 591 ? -16.016 14.336 35.125 1 75 591 ARG A N 1
ATOM 4621 C CA . ARG A 1 591 ? -15.508 13.664 36.312 1 75 591 ARG A CA 1
ATOM 4622 C C . ARG A 1 591 ? -13.984 13.516 36.25 1 75 591 ARG A C 1
ATOM 4624 O O . ARG A 1 591 ? -13.352 13.164 37.25 1 75 591 ARG A O 1
ATOM 4631 N N . ALA A 1 592 ? -13.453 13.766 35.062 1 78.25 592 ALA A N 1
ATOM 4632 C CA . ALA A 1 592 ? -12.016 13.586 34.844 1 78.25 592 ALA A CA 1
ATOM 4633 C C . ALA A 1 592 ? -11.414 14.773 34.094 1 78.25 592 ALA A C 1
ATOM 4635 O O . ALA A 1 592 ? -12.102 15.43 33.312 1 78.25 592 ALA A O 1
ATOM 4636 N N . ARG A 1 593 ? -10.148 15 34.375 1 81.06 593 ARG A N 1
ATOM 4637 C CA . ARG A 1 593 ? -9.414 15.992 33.625 1 81.06 593 ARG A CA 1
ATOM 4638 C C . ARG A 1 593 ? -9.227 15.547 32.156 1 81.06 593 ARG A C 1
ATOM 4640 O O . ARG A 1 593 ? -9.148 14.352 31.891 1 81.06 593 ARG A O 1
ATOM 4647 N N . PHE A 1 594 ? -9.227 16.5 31.344 1 83.62 594 PHE A N 1
ATOM 4648 C CA . PHE A 1 594 ? -9.086 16.172 29.922 1 83.62 594 PHE A CA 1
ATOM 4649 C C . PHE A 1 594 ? -7.688 15.633 29.641 1 83.62 594 PHE A C 1
ATOM 4651 O O . PHE A 1 594 ? -6.691 16.203 30.094 1 83.62 594 PHE A O 1
ATOM 4658 N N . LYS A 1 595 ? -7.66 14.531 28.938 1 87.19 595 LYS A N 1
ATOM 4659 C CA . LYS A 1 595 ? -6.41 13.875 28.562 1 87.19 595 LYS A CA 1
ATOM 4660 C C . LYS A 1 595 ? -6.348 13.617 27.062 1 87.19 595 LYS A C 1
ATOM 4662 O O . LYS A 1 595 ? -7.363 13.711 26.359 1 87.19 595 LYS A O 1
ATOM 4667 N N . LYS A 1 596 ? -5.172 13.312 26.625 1 91.06 596 LYS A N 1
ATOM 4668 C CA . LYS A 1 596 ? -4.953 12.961 25.234 1 91.06 596 LYS A CA 1
ATOM 4669 C C . LYS A 1 596 ? -5.879 11.828 24.797 1 91.06 596 LYS A C 1
ATOM 4671 O O . LYS A 1 596 ? -6.34 11.805 23.656 1 91.06 596 LYS A O 1
ATOM 4676 N N . SER A 1 597 ? -6.129 10.922 25.719 1 93.5 597 SER A N 1
ATOM 4677 C CA . SER A 1 597 ? -6.945 9.758 25.406 1 93.5 597 SER A CA 1
ATOM 4678 C C . SER A 1 597 ? -8.375 10.156 25.062 1 93.5 597 SER A C 1
ATOM 4680 O O . SER A 1 597 ? -9.062 9.461 24.312 1 93.5 597 SER A O 1
ATOM 4682 N N . HIS A 1 598 ? -8.852 11.234 25.594 1 92.94 598 HIS A N 1
ATOM 4683 C CA . HIS A 1 598 ? -10.188 11.719 25.281 1 92.94 598 HIS A CA 1
ATOM 4684 C C . HIS A 1 598 ? -10.266 12.227 23.844 1 92.94 598 HIS A C 1
ATOM 4686 O O . HIS A 1 598 ? -11.273 12.031 23.172 1 92.94 598 HIS A O 1
ATOM 4692 N N . ASP A 1 599 ? -9.172 12.906 23.375 1 94.88 599 ASP A N 1
ATOM 4693 C CA . ASP A 1 599 ? -9.086 13.305 21.969 1 94.88 599 ASP A CA 1
ATOM 4694 C C . ASP A 1 599 ? -9.141 12.086 21.047 1 94.88 599 ASP A C 1
ATOM 4696 O O . ASP A 1 599 ? -9.805 12.109 20.016 1 94.88 599 ASP A O 1
ATOM 4700 N N . MET A 1 600 ? -8.445 11.078 21.484 1 97.19 600 MET A N 1
ATOM 4701 C CA . MET A 1 600 ? -8.375 9.875 20.656 1 97.19 600 MET A CA 1
ATOM 4702 C C . MET A 1 600 ? -9.727 9.172 20.594 1 97.19 600 MET A C 1
ATOM 4704 O O . MET A 1 600 ? -10.094 8.617 19.562 1 97.19 600 MET A O 1
ATOM 4708 N N . TYR A 1 601 ? -10.398 9.188 21.703 1 96.94 601 TYR A N 1
ATOM 4709 C CA . TYR A 1 601 ? -11.758 8.648 21.703 1 96.94 601 TYR A CA 1
ATOM 4710 C C . TYR A 1 601 ? -12.641 9.406 20.719 1 96.94 601 TYR A C 1
ATOM 4712 O O . TYR A 1 601 ? -13.352 8.797 19.922 1 96.94 601 TYR A O 1
ATOM 4720 N N . SER A 1 602 ? -12.602 10.711 20.797 1 96.88 602 SER A N 1
ATOM 4721 C CA . SER A 1 602 ? -13.375 11.539 19.891 1 96.88 602 SER A CA 1
ATOM 4722 C C . SER A 1 602 ? -13.016 11.25 18.438 1 96.88 602 SER A C 1
ATOM 4724 O O . SER A 1 602 ? -13.891 11.227 17.562 1 96.88 602 SER A O 1
ATOM 4726 N N . LEU A 1 603 ? -11.719 11.086 18.188 1 98.31 603 LEU A N 1
ATOM 4727 C CA . LEU A 1 603 ? -11.266 10.727 16.859 1 98.31 603 LEU A CA 1
ATOM 4728 C C . LEU A 1 603 ? -11.891 9.406 16.406 1 98.31 603 LEU A C 1
ATOM 4730 O O . LEU A 1 603 ? -12.289 9.258 15.258 1 98.31 603 LEU A O 1
ATOM 4734 N N . GLY A 1 604 ? -11.93 8.445 17.328 1 98.62 604 GLY A N 1
ATOM 4735 C CA . GLY A 1 604 ? -12.547 7.168 17.016 1 98.62 604 GLY A CA 1
ATOM 4736 C C . GLY A 1 604 ? -13.984 7.297 16.547 1 98.62 604 GLY A C 1
ATOM 4737 O O . GLY A 1 604 ? -14.398 6.633 15.594 1 98.62 604 GLY A O 1
ATOM 4738 N N . VAL A 1 605 ? -14.703 8.133 17.203 1 98.19 605 VAL A N 1
ATOM 4739 C CA . VAL A 1 605 ? -16.094 8.367 16.828 1 98.19 605 VAL A CA 1
ATOM 4740 C C . VAL A 1 605 ? -16.156 8.969 15.422 1 98.19 605 VAL A C 1
ATOM 4742 O O . VAL A 1 605 ? -16.953 8.523 14.586 1 98.19 605 VAL A O 1
ATOM 4745 N N . VAL A 1 606 ? -15.344 9.914 15.148 1 98.5 606 VAL A N 1
ATOM 4746 C CA . VAL A 1 606 ? -15.328 10.578 13.844 1 98.5 606 VAL A CA 1
ATOM 4747 C C . VAL A 1 606 ? -14.898 9.586 12.766 1 98.5 606 VAL A C 1
ATOM 4749 O O . VAL A 1 606 ? -15.438 9.594 11.656 1 98.5 606 VAL A O 1
ATOM 4752 N N . LEU A 1 607 ? -13.867 8.766 13.078 1 98.75 607 LEU A N 1
ATOM 4753 C CA . LEU A 1 607 ? -13.414 7.77 12.109 1 98.75 607 LEU A CA 1
ATOM 4754 C C . LEU A 1 607 ? -14.539 6.801 11.758 1 98.75 607 LEU A C 1
ATOM 4756 O O . LEU A 1 607 ? -14.656 6.363 10.609 1 98.75 607 LEU A O 1
ATOM 4760 N N . LEU A 1 608 ? -15.328 6.457 12.742 1 98.62 608 LEU A N 1
ATOM 4761 C CA . LEU A 1 608 ? -16.469 5.582 12.477 1 98.62 608 LEU A CA 1
ATOM 4762 C C . LEU A 1 608 ? -17.469 6.273 11.562 1 98.62 608 LEU A C 1
ATOM 4764 O O . LEU A 1 608 ? -18.031 5.645 10.656 1 98.62 608 LEU A O 1
ATOM 4768 N N . GLU A 1 609 ? -17.688 7.578 11.789 1 98.5 609 GLU A N 1
ATOM 4769 C CA . GLU A 1 609 ? -18.547 8.359 10.891 1 98.5 609 GLU A CA 1
ATOM 4770 C C . GLU A 1 609 ? -18.031 8.289 9.453 1 98.5 609 GLU A C 1
ATOM 4772 O O . GLU A 1 609 ? -18.797 8.078 8.523 1 98.5 609 GLU A O 1
ATOM 4777 N N . ILE A 1 610 ? -16.766 8.477 9.328 1 98.5 610 ILE A N 1
ATOM 4778 C CA . ILE A 1 610 ? -16.125 8.523 8.016 1 98.5 610 ILE A CA 1
ATOM 4779 C C . ILE A 1 610 ? -16.219 7.156 7.344 1 98.5 610 ILE A C 1
ATOM 4781 O O . ILE A 1 610 ? -16.5 7.066 6.145 1 98.5 610 ILE A O 1
ATOM 4785 N N . ALA A 1 611 ? -16 6.098 8.125 1 98.44 611 ALA A N 1
ATOM 4786 C CA . ALA A 1 611 ? -16.078 4.742 7.586 1 98.44 611 ALA A CA 1
ATOM 4787 C C . ALA A 1 611 ? -17.453 4.449 7.027 1 98.44 611 ALA A C 1
ATOM 4789 O O . ALA A 1 611 ? -17.594 3.902 5.926 1 98.44 611 ALA A O 1
ATOM 4790 N N . LEU A 1 612 ? -18.453 4.875 7.734 1 97.88 612 LEU A N 1
ATOM 4791 C CA . LEU A 1 612 ? -19.828 4.605 7.34 1 97.88 612 LEU A CA 1
ATOM 4792 C C . LEU A 1 612 ? -20.391 5.754 6.512 1 97.88 612 LEU A C 1
ATOM 4794 O O . LEU A 1 612 ? -21.438 5.613 5.871 1 97.88 612 LEU A O 1
ATOM 4798 N N . TRP A 1 613 ? -19.719 6.887 6.516 1 97.69 613 TRP A N 1
ATOM 4799 C CA . TRP A 1 613 ? -20.109 8.141 5.891 1 97.69 613 TRP A CA 1
ATOM 4800 C C . TRP A 1 613 ? -21.5 8.562 6.352 1 97.69 613 TRP A C 1
ATOM 4802 O O . TRP A 1 613 ? -22.391 8.828 5.531 1 97.69 613 TRP A O 1
ATOM 4812 N N . LYS A 1 614 ? -21.641 8.523 7.695 1 96.69 614 LYS A N 1
ATOM 4813 C CA . LYS A 1 614 ? -22.875 8.867 8.406 1 96.69 614 LYS A CA 1
ATOM 4814 C C . LYS A 1 614 ? -22.562 9.57 9.727 1 96.69 614 LYS A C 1
ATOM 4816 O O . LYS A 1 614 ? -21.578 9.25 10.391 1 96.69 614 LYS A O 1
ATOM 4821 N N . GLU A 1 615 ? -23.406 10.492 10.125 1 95.69 615 GLU A N 1
ATOM 4822 C CA . GLU A 1 615 ? -23.172 11.219 11.375 1 95.69 615 GLU A CA 1
ATOM 4823 C C . GLU A 1 615 ? -23.375 10.312 12.586 1 95.69 615 GLU A C 1
ATOM 4825 O O . GLU A 1 615 ? -24.141 9.352 12.523 1 95.69 615 GLU A O 1
ATOM 4830 N N . ALA A 1 616 ? -22.781 10.672 13.672 1 95.69 616 ALA A N 1
ATOM 4831 C CA . ALA A 1 616 ? -22.766 9.859 14.891 1 95.69 616 ALA A CA 1
ATOM 4832 C C . ALA A 1 616 ? -24.172 9.68 15.445 1 95.69 616 ALA A C 1
ATOM 4834 O O . ALA A 1 616 ? -24.516 8.609 15.953 1 95.69 616 ALA A O 1
ATOM 4835 N N . SER A 1 617 ? -25.016 10.688 15.375 1 93.62 617 SER A N 1
ATOM 4836 C CA . SER A 1 617 ? -26.375 10.609 15.898 1 93.62 617 SER A CA 1
ATOM 4837 C C . SER A 1 617 ? -27.188 9.539 15.18 1 93.62 617 SER A C 1
ATOM 4839 O O . SER A 1 617 ? -28.016 8.852 15.797 1 93.62 617 SER A O 1
ATOM 4841 N N . SER A 1 618 ? -26.938 9.438 13.914 1 94 618 SER A N 1
ATOM 4842 C CA . SER A 1 618 ? -27.625 8.422 13.117 1 94 618 SER A CA 1
ATOM 4843 C C . SER A 1 618 ? -27.094 7.027 13.422 1 94 618 SER A C 1
ATOM 4845 O O . SER A 1 618 ? -27.859 6.062 13.461 1 94 618 SER A O 1
ATOM 4847 N N . ILE A 1 619 ? -25.828 6.871 13.57 1 94.44 619 ILE A N 1
ATOM 4848 C CA . ILE A 1 619 ? -25.188 5.594 13.859 1 94.44 619 ILE A CA 1
ATOM 4849 C C . ILE A 1 619 ? -25.672 5.062 15.211 1 94.44 619 ILE A C 1
ATOM 4851 O O . ILE A 1 619 ? -25.891 3.861 15.367 1 94.44 619 ILE A O 1
ATOM 4855 N N . LEU A 1 620 ? -25.859 5.98 16.156 1 93.38 620 LEU A N 1
ATOM 4856 C CA . LEU A 1 620 ? -26.203 5.602 17.516 1 93.38 620 LEU A CA 1
ATOM 4857 C C . LEU A 1 620 ? -27.688 5.848 17.797 1 93.38 620 LEU A C 1
ATOM 4859 O O . LEU A 1 620 ? -28.062 6.066 18.953 1 93.38 620 LEU A O 1
ATOM 4863 N N . LYS A 1 621 ? -28.469 5.863 16.812 1 92 621 LYS A N 1
ATOM 4864 C CA . LYS A 1 621 ? -29.891 6.188 16.953 1 92 621 LYS A CA 1
ATOM 4865 C C . LYS A 1 621 ? -30.562 5.254 17.953 1 92 621 LYS A C 1
ATOM 4867 O O . LYS A 1 621 ? -31.297 5.707 18.828 1 92 621 LYS A O 1
ATOM 4872 N N . SER A 1 622 ? -30.312 3.939 17.844 1 90.25 622 SER A N 1
ATOM 4873 C CA . SER A 1 622 ? -30.922 2.961 18.734 1 90.25 622 SER A CA 1
ATOM 4874 C C . SER A 1 622 ? -30.5 3.191 20.188 1 90.25 622 SER A C 1
ATOM 4876 O O . SER A 1 622 ? -31.312 3.045 21.094 1 90.25 622 SER A O 1
ATOM 4878 N N . PHE A 1 623 ? -29.281 3.584 20.406 1 90.19 623 PHE A N 1
ATOM 4879 C CA . PHE A 1 623 ? -28.75 3.873 21.719 1 90.19 623 PHE A CA 1
ATOM 4880 C C . PHE A 1 623 ? -29.406 5.125 22.312 1 90.19 623 PHE A C 1
ATOM 4882 O O . PHE A 1 623 ? -29.781 5.148 23.484 1 90.19 623 PHE A O 1
ATOM 4889 N N . LEU A 1 624 ? -29.562 6.121 21.516 1 88.75 624 LEU A N 1
ATOM 4890 C CA . LEU A 1 624 ? -30.125 7.398 21.953 1 88.75 624 LEU A CA 1
ATOM 4891 C C . LEU A 1 624 ? -31.609 7.262 22.281 1 88.75 624 LEU A C 1
ATOM 4893 O O . LEU A 1 624 ? -32.125 7.973 23.141 1 88.75 624 LEU A O 1
ATOM 4897 N N . ASP A 1 625 ? -32.25 6.277 21.609 1 89.31 625 ASP A N 1
ATOM 4898 C CA . ASP A 1 625 ? -33.656 6.078 21.781 1 89.31 625 ASP A CA 1
ATOM 4899 C C . ASP A 1 625 ? -33.969 5.219 23.016 1 89.31 625 ASP A C 1
ATOM 4901 O O . ASP A 1 625 ? -35.062 5.211 23.531 1 89.31 625 ASP A O 1
ATOM 4905 N N . THR A 1 626 ? -32.906 4.5 23.375 1 85.88 626 THR A N 1
ATOM 4906 C CA . THR A 1 626 ? -33.062 3.648 24.547 1 85.88 626 THR A CA 1
ATOM 4907 C C . THR A 1 626 ? -32.906 4.453 25.844 1 85.88 626 THR A C 1
ATOM 4909 O O . THR A 1 626 ? -31.875 5.098 26.047 1 85.88 626 THR A O 1
ATOM 4912 N N . LYS A 1 627 ? -33.875 4.484 26.672 1 82.88 627 LYS A N 1
ATOM 4913 C CA . LYS A 1 627 ? -33.812 5.203 27.938 1 82.88 627 LYS A CA 1
ATOM 4914 C C . LYS A 1 627 ? -33.75 4.234 29.125 1 82.88 627 LYS A C 1
ATOM 4916 O O . LYS A 1 627 ? -34.375 3.174 29.094 1 82.88 627 LYS A O 1
ATOM 4921 N N . PRO A 1 628 ? -32.969 4.461 30.312 1 85.88 628 PRO A N 1
ATOM 4922 C CA . PRO A 1 628 ? -32.156 5.66 30.531 1 85.88 628 PRO A CA 1
ATOM 4923 C C . PRO A 1 628 ? -30.844 5.625 29.766 1 85.88 628 PRO A C 1
ATOM 4925 O O . PRO A 1 628 ? -30.266 4.551 29.578 1 85.88 628 PRO A O 1
ATOM 4928 N N . LEU A 1 629 ? -30.453 6.793 29.391 1 84 629 LEU A N 1
ATOM 4929 C CA . LEU A 1 629 ? -29.188 6.914 28.656 1 84 629 LEU A CA 1
ATOM 4930 C C . LEU A 1 629 ? -28 6.789 29.609 1 84 629 LEU A C 1
ATOM 4932 O O . LEU A 1 629 ? -27.844 7.602 30.531 1 84 629 LEU A O 1
ATOM 4936 N N . VAL A 1 630 ? -27.266 5.68 29.5 1 87.06 630 VAL A N 1
ATOM 4937 C CA . VAL A 1 630 ? -26.078 5.457 30.312 1 87.06 630 VAL A CA 1
ATOM 4938 C C . VAL A 1 630 ? -24.828 5.73 29.484 1 87.06 630 VAL A C 1
ATOM 4940 O O . VAL A 1 630 ? -24.484 4.945 28.594 1 87.06 630 VAL A O 1
ATOM 4943 N N . PRO A 1 631 ? -24.094 6.766 29.844 1 86.75 631 PRO A N 1
ATOM 4944 C CA . PRO A 1 631 ? -22.953 7.184 29.031 1 86.75 631 PRO A CA 1
ATOM 4945 C C . PRO A 1 631 ? -21.891 6.094 28.906 1 86.75 631 PRO A C 1
ATOM 4947 O O . PRO A 1 631 ? -21.25 5.961 27.859 1 86.75 631 PRO A O 1
ATOM 4950 N N . SER A 1 632 ? -21.688 5.254 29.875 1 88.31 632 SER A N 1
ATOM 4951 C CA . SER A 1 632 ? -20.641 4.242 29.891 1 88.31 632 SER A CA 1
ATOM 4952 C C . SER A 1 632 ? -20.906 3.145 28.875 1 88.31 632 SER A C 1
ATOM 4954 O O . SER A 1 632 ? -20 2.377 28.531 1 88.31 632 SER A O 1
ATOM 4956 N N . ASP A 1 633 ? -22.109 3.111 28.312 1 91.19 633 ASP A N 1
ATOM 4957 C CA . ASP A 1 633 ? -22.469 2.092 27.328 1 91.19 633 ASP A CA 1
ATOM 4958 C C . ASP A 1 633 ? -22.125 2.549 25.906 1 91.19 633 ASP A C 1
ATOM 4960 O O . ASP A 1 633 ? -22.078 1.737 24.984 1 91.19 633 ASP A O 1
ATOM 4964 N N . ALA A 1 634 ? -21.922 3.824 25.781 1 91.5 634 ALA A N 1
ATOM 4965 C CA . ALA A 1 634 ? -21.703 4.387 24.453 1 91.5 634 ALA A CA 1
ATOM 4966 C C . ALA A 1 634 ? -20.5 3.748 23.766 1 91.5 634 ALA A C 1
ATOM 4968 O O . ALA A 1 634 ? -20.578 3.309 22.625 1 91.5 634 ALA A O 1
ATOM 4969 N N . PRO A 1 635 ? -19.344 3.566 24.531 1 93.38 635 PRO A N 1
ATOM 4970 C CA . PRO A 1 635 ? -18.188 2.936 23.891 1 93.38 635 PRO A CA 1
ATOM 4971 C C . PRO A 1 635 ? -18.453 1.499 23.453 1 93.38 635 PRO A C 1
ATOM 4973 O O . PRO A 1 635 ? -17.984 1.069 22.406 1 93.38 635 PRO A O 1
ATOM 4976 N N . LYS A 1 636 ? -19.203 0.793 24.203 1 93.06 636 LYS A N 1
ATOM 4977 C CA . LYS A 1 636 ? -19.531 -0.591 23.875 1 93.06 636 LYS A CA 1
ATOM 4978 C C . LYS A 1 636 ? -20.344 -0.671 22.578 1 93.06 636 LYS A C 1
ATOM 4980 O O . LYS A 1 636 ? -20.109 -1.541 21.734 1 93.06 636 LYS A O 1
ATOM 4985 N N . VAL A 1 637 ? -21.297 0.234 22.5 1 94.5 637 VAL A N 1
ATOM 4986 C CA . VAL A 1 637 ? -22.141 0.264 21.312 1 94.5 637 VAL A CA 1
ATOM 4987 C C . VAL A 1 637 ? -21.297 0.63 20.094 1 94.5 637 VAL A C 1
ATOM 4989 O O . VAL A 1 637 ? -21.438 0.017 19.031 1 94.5 637 VAL A O 1
ATOM 4992 N N . LEU A 1 638 ? -20.5 1.615 20.25 1 96.12 638 LEU A N 1
ATOM 4993 C CA . LEU A 1 638 ? -19.625 2.045 19.172 1 96.12 638 LEU A CA 1
ATOM 4994 C C . LEU A 1 638 ? -18.703 0.91 18.719 1 96.12 638 LEU A C 1
ATOM 4996 O O . LEU A 1 638 ? -18.578 0.652 17.516 1 96.12 638 LEU A O 1
ATOM 5000 N N . ILE A 1 639 ? -18.094 0.207 19.641 1 96.12 639 ILE A N 1
ATOM 5001 C CA . ILE A 1 639 ? -17.188 -0.903 19.344 1 96.12 639 ILE A CA 1
ATOM 5002 C C . ILE A 1 639 ? -17.969 -2.037 18.688 1 96.12 639 ILE A C 1
ATOM 5004 O O . ILE A 1 639 ? -17.469 -2.699 17.766 1 96.12 639 ILE A O 1
ATOM 5008 N N . GLY A 1 640 ? -19.188 -2.244 19.125 1 94.62 640 GLY A N 1
ATOM 5009 C CA . GLY A 1 640 ? -20.062 -3.236 18.5 1 94.62 640 GLY A CA 1
ATOM 5010 C C . GLY A 1 640 ? -20.328 -2.961 17.031 1 94.62 640 GLY A C 1
ATOM 5011 O O . GLY A 1 640 ? -20.453 -3.893 16.234 1 94.62 640 GLY A O 1
ATOM 5012 N N . LYS A 1 641 ? -20.391 -1.67 16.656 1 95.31 641 LYS A N 1
ATOM 5013 C CA . LYS A 1 641 ? -20.625 -1.271 15.266 1 95.31 641 LYS A CA 1
ATOM 5014 C C . LYS A 1 641 ? -19.391 -1.533 14.414 1 95.31 641 LYS A C 1
ATOM 5016 O O . LYS A 1 641 ? -19.469 -1.535 13.18 1 95.31 641 LYS A O 1
ATOM 5021 N N . CYS A 1 642 ? -18.219 -1.775 15.062 1 94.44 642 CYS A N 1
ATOM 5022 C CA . CYS A 1 642 ? -16.969 -1.989 14.359 1 94.44 642 CYS A CA 1
ATOM 5023 C C . CYS A 1 642 ? -16.672 -3.477 14.195 1 94.44 642 CYS A C 1
ATOM 5025 O O . CYS A 1 642 ? -15.516 -3.877 14.039 1 94.44 642 CYS A O 1
ATOM 5027 N N . GLY A 1 643 ? -17.641 -4.297 14.141 1 92.19 643 GLY A N 1
ATOM 5028 C CA . GLY A 1 643 ? -17.5 -5.738 14.047 1 92.19 643 GLY A CA 1
ATOM 5029 C C . GLY A 1 643 ? -17.391 -6.238 12.625 1 92.19 643 GLY A C 1
ATOM 5030 O O . GLY A 1 643 ? -16.781 -5.586 11.773 1 92.19 643 GLY A O 1
ATOM 5031 N N . LYS A 1 644 ? -17.953 -7.363 12.336 1 91.12 644 LYS A N 1
ATOM 5032 C CA . LYS A 1 644 ? -17.812 -8.078 11.07 1 91.12 644 LYS A CA 1
ATOM 5033 C C . LYS A 1 644 ? -18.469 -7.301 9.93 1 91.12 644 LYS A C 1
ATOM 5035 O O . LYS A 1 644 ? -17.969 -7.285 8.805 1 91.12 644 LYS A O 1
ATOM 5040 N N . THR A 1 645 ? -19.5 -6.625 10.266 1 94.5 645 THR A N 1
ATOM 5041 C CA . THR A 1 645 ? -20.219 -5.887 9.234 1 94.5 645 THR A CA 1
ATOM 5042 C C . THR A 1 645 ? -19.391 -4.719 8.719 1 94.5 645 THR A C 1
ATOM 5044 O O . THR A 1 645 ? -19.359 -4.457 7.516 1 94.5 645 THR A O 1
ATOM 5047 N N . LEU A 1 646 ? -18.766 -4.016 9.688 1 96.81 646 LEU A N 1
ATOM 5048 C CA . LEU A 1 646 ? -17.922 -2.904 9.258 1 96.81 646 LEU A CA 1
ATOM 5049 C C . LEU A 1 646 ? -16.719 -3.41 8.477 1 96.81 646 LEU A C 1
ATOM 5051 O O . LEU A 1 646 ? -16.312 -2.797 7.488 1 96.81 646 LEU A O 1
ATOM 5055 N N . SER A 1 647 ? -16.141 -4.527 8.93 1 95.38 647 SER A N 1
ATOM 5056 C CA . SER A 1 647 ? -15.008 -5.113 8.227 1 95.38 647 SER A CA 1
ATOM 5057 C C . SER A 1 647 ? -15.375 -5.504 6.801 1 95.38 647 SER A C 1
ATOM 5059 O O . SER A 1 647 ? -14.539 -5.414 5.895 1 95.38 647 SER A O 1
ATOM 5061 N N . HIS A 1 648 ? -16.578 -5.949 6.613 1 96.44 648 HIS A N 1
ATOM 5062 C CA . HIS A 1 648 ? -17.078 -6.293 5.289 1 96.44 648 HIS A CA 1
ATOM 5063 C C . HIS A 1 648 ? -17.156 -5.066 4.391 1 96.44 648 HIS A C 1
ATOM 5065 O O . HIS A 1 648 ? -16.891 -5.152 3.189 1 96.44 648 HIS A O 1
ATOM 5071 N N . GLN A 1 649 ? -17.438 -3.955 5.039 1 96.5 649 GLN A N 1
ATOM 5072 C CA . GLN A 1 649 ? -17.703 -2.74 4.273 1 96.5 649 GLN A CA 1
ATOM 5073 C C . GLN A 1 649 ? -16.406 -1.989 3.977 1 96.5 649 GLN A C 1
ATOM 5075 O O . GLN A 1 649 ? -16.219 -1.48 2.869 1 96.5 649 GLN A O 1
ATOM 5080 N N . VAL A 1 650 ? -15.5 -1.911 4.996 1 96.94 650 VAL A N 1
ATOM 5081 C CA . VAL A 1 650 ? -14.391 -0.983 4.812 1 96.94 650 VAL A CA 1
ATOM 5082 C C . VAL A 1 650 ? -13.07 -1.708 5.047 1 96.94 650 VAL A C 1
ATOM 5084 O O . VAL A 1 650 ? -11.992 -1.127 4.867 1 96.94 650 VAL A O 1
ATOM 5087 N N . GLY A 1 651 ? -13.07 -2.959 5.434 1 95.5 651 GLY A N 1
ATOM 5088 C CA . GLY A 1 651 ? -11.859 -3.717 5.711 1 95.5 651 GLY A CA 1
ATOM 5089 C C . GLY A 1 651 ? -11.547 -3.814 7.191 1 95.5 651 GLY A C 1
ATOM 5090 O O . GLY A 1 651 ? -11.922 -2.936 7.973 1 95.5 651 GLY A O 1
ATOM 5091 N N . ARG A 1 652 ? -10.797 -4.746 7.578 1 94.38 652 ARG A N 1
ATOM 5092 C CA . ARG A 1 652 ? -10.469 -5.012 8.977 1 94.38 652 ARG A CA 1
ATOM 5093 C C . ARG A 1 652 ? -9.477 -3.98 9.508 1 94.38 652 ARG A C 1
ATOM 5095 O O . ARG A 1 652 ? -9.531 -3.609 10.688 1 94.38 652 ARG A O 1
ATOM 5102 N N . VAL A 1 653 ? -8.594 -3.613 8.656 1 94.69 653 VAL A N 1
ATOM 5103 C CA . VAL A 1 653 ? -7.555 -2.686 9.086 1 94.69 653 VAL A CA 1
ATOM 5104 C C . VAL A 1 653 ? -8.195 -1.38 9.562 1 94.69 653 VAL A C 1
ATOM 5106 O O . VAL A 1 653 ? -7.934 -0.925 10.68 1 94.69 653 VAL A O 1
ATOM 5109 N N . PHE A 1 654 ? -9.078 -0.808 8.734 1 97.19 654 PHE A N 1
ATOM 5110 C CA . PHE A 1 654 ? -9.758 0.436 9.07 1 97.19 654 PHE A CA 1
ATOM 5111 C C . PHE A 1 654 ? -10.625 0.259 10.312 1 97.19 654 PHE A C 1
ATOM 5113 O O . PHE A 1 654 ? -10.594 1.099 11.219 1 97.19 654 PHE A O 1
ATOM 5120 N N . ALA A 1 655 ? -11.281 -0.837 10.414 1 97.44 655 ALA A N 1
ATOM 5121 C CA . ALA A 1 655 ? -12.133 -1.132 11.562 1 97.44 655 ALA A CA 1
ATOM 5122 C C . ALA A 1 655 ? -11.312 -1.222 12.852 1 97.44 655 ALA A C 1
ATOM 5124 O O . ALA A 1 655 ? -11.711 -0.687 13.883 1 97.44 655 ALA A O 1
ATOM 5125 N N . GLN A 1 656 ? -10.234 -1.842 12.766 1 95.62 656 GLN A N 1
ATOM 5126 C CA . GLN A 1 656 ? -9.383 -2.002 13.938 1 95.62 656 GLN A CA 1
ATOM 5127 C C . GLN A 1 656 ? -8.797 -0.663 14.383 1 95.62 656 GLN A C 1
ATOM 5129 O O . GLN A 1 656 ? -8.609 -0.426 15.578 1 95.62 656 GLN A O 1
ATOM 5134 N N . CYS A 1 657 ? -8.461 0.161 13.391 1 97.25 657 CYS A N 1
ATOM 5135 C CA . CYS A 1 657 ? -7.965 1.492 13.727 1 97.25 657 CYS A CA 1
ATOM 5136 C C . CYS A 1 657 ? -8.992 2.26 14.555 1 97.25 657 CYS A C 1
ATOM 5138 O O . CYS A 1 657 ? -8.625 2.949 15.508 1 97.25 657 CYS A O 1
ATOM 5140 N N . ILE A 1 658 ? -10.266 2.131 14.234 1 98.38 658 ILE A N 1
ATOM 5141 C CA . ILE A 1 658 ? -11.344 2.805 14.953 1 98.38 658 ILE A CA 1
ATOM 5142 C C . ILE A 1 658 ? -11.414 2.277 16.391 1 98.38 658 ILE A C 1
ATOM 5144 O O . ILE A 1 658 ? -11.453 3.059 17.344 1 98.38 658 ILE A O 1
ATOM 5148 N N . VAL A 1 659 ? -11.344 1.007 16.516 1 97.56 659 VAL A N 1
ATOM 5149 C CA . VAL A 1 659 ? -11.43 0.39 17.844 1 97.56 659 VAL A CA 1
ATOM 5150 C C . VAL A 1 659 ? -10.242 0.822 18.688 1 97.56 659 VAL A C 1
ATOM 5152 O O . VAL A 1 659 ? -10.391 1.103 19.875 1 97.56 659 VAL A O 1
ATOM 5155 N N . THR A 1 660 ? -9.086 0.857 18.047 1 97.25 660 THR A N 1
ATOM 5156 C CA . THR A 1 660 ? -7.883 1.286 18.75 1 97.25 660 THR A CA 1
ATOM 5157 C C . THR A 1 660 ? -8.047 2.701 19.297 1 97.25 660 THR A C 1
ATOM 5159 O O . THR A 1 660 ? -7.645 2.988 20.422 1 97.25 660 THR A O 1
ATOM 5162 N N . CYS A 1 661 ? -8.672 3.584 18.562 1 98.06 661 CYS A N 1
ATOM 5163 C CA . CYS A 1 661 ? -8.898 4.953 19.016 1 98.06 661 CYS A CA 1
ATOM 5164 C C . CYS A 1 661 ? -9.906 4.988 20.156 1 98.06 661 CYS A C 1
ATOM 5166 O O . CYS A 1 661 ? -9.688 5.68 21.156 1 98.06 661 CYS A O 1
ATOM 5168 N N . LEU A 1 662 ? -10.961 4.215 20.062 1 97.56 662 LEU A N 1
ATOM 5169 C CA . LEU A 1 662 ? -12.016 4.207 21.062 1 97.56 662 LEU A CA 1
ATOM 5170 C C . LEU A 1 662 ? -11.508 3.633 22.391 1 97.56 662 LEU A C 1
ATOM 5172 O O . LEU A 1 662 ? -11.953 4.047 23.453 1 97.56 662 LEU A O 1
ATOM 5176 N N . GLU A 1 663 ? -10.562 2.75 22.266 1 96.44 663 GLU A N 1
ATOM 5177 C CA . GLU A 1 663 ? -10.031 2.096 23.469 1 96.44 663 GLU A CA 1
ATOM 5178 C C . GLU A 1 663 ? -8.625 2.602 23.797 1 96.44 663 GLU A C 1
ATOM 5180 O O . GLU A 1 663 ? -7.879 1.944 24.516 1 96.44 663 GLU A O 1
ATOM 5185 N N . TYR A 1 664 ? -8.25 3.645 23.234 1 96.12 664 TYR A N 1
ATOM 5186 C CA . TYR A 1 664 ? -6.871 4.121 23.328 1 96.12 664 TYR A CA 1
ATOM 5187 C C . TYR A 1 664 ? -6.449 4.293 24.781 1 96.12 664 TYR A C 1
ATOM 5189 O O . TYR A 1 664 ? -5.348 3.896 25.156 1 96.12 664 TYR A O 1
ATOM 5197 N N . GLY A 1 665 ? -7.293 4.914 25.641 1 93.19 665 GLY A N 1
ATOM 5198 C CA . GLY A 1 665 ? -6.977 5.121 27.047 1 93.19 665 GLY A CA 1
ATOM 5199 C C . GLY A 1 665 ? -6.664 3.832 27.781 1 93.19 665 GLY A C 1
ATOM 5200 O O . GLY A 1 665 ? -5.676 3.75 28.516 1 93.19 665 GLY A O 1
ATOM 5201 N N . ALA A 1 666 ? -7.445 2.838 27.594 1 92.38 666 ALA A N 1
ATOM 5202 C CA . ALA A 1 666 ? -7.266 1.549 28.25 1 92.38 666 ALA A CA 1
ATOM 5203 C C . ALA A 1 666 ? -6.02 0.837 27.734 1 92.38 666 ALA A C 1
ATOM 5205 O O . ALA A 1 666 ? -5.309 0.184 28.5 1 92.38 666 ALA A O 1
ATOM 5206 N N . ARG A 1 667 ? -5.695 1.011 26.453 1 92.5 667 ARG A N 1
ATOM 5207 C CA . ARG A 1 667 ? -4.598 0.29 25.828 1 92.5 667 ARG A CA 1
ATOM 5208 C C . ARG A 1 667 ? -3.254 0.924 26.172 1 92.5 667 ARG A C 1
ATOM 5210 O O . ARG A 1 667 ? -2.223 0.249 26.172 1 92.5 667 ARG A O 1
ATOM 5217 N N . THR A 1 668 ? -3.281 2.215 26.469 1 92.56 668 THR A N 1
ATOM 5218 C CA . THR A 1 668 ? -2.02 2.912 26.688 1 92.56 668 THR A CA 1
ATOM 5219 C C . THR A 1 668 ? -1.864 3.303 28.156 1 92.56 668 THR A C 1
ATOM 5221 O O . THR A 1 668 ? -0.99 4.098 28.516 1 92.56 668 THR A O 1
ATOM 5224 N N . LYS A 1 669 ? -2.607 2.811 29.078 1 89.31 669 LYS A N 1
ATOM 5225 C CA . LYS A 1 669 ? -2.639 3.197 30.484 1 89.31 669 LYS A CA 1
ATOM 5226 C C . LYS A 1 669 ? -1.276 2.994 31.141 1 89.31 669 LYS A C 1
ATOM 5228 O O . LYS A 1 669 ? -0.84 3.82 31.938 1 89.31 669 LYS A O 1
ATOM 5233 N N . SER A 1 670 ? -0.505 2.025 30.797 1 89.69 670 SER A N 1
ATOM 5234 C CA . SER A 1 670 ? 0.755 1.695 31.453 1 89.69 670 SER A CA 1
ATOM 5235 C C . SER A 1 670 ? 1.948 2.174 30.641 1 89.69 670 SER A C 1
ATOM 5237 O O . SER A 1 670 ? 3.098 1.896 30.984 1 89.69 670 SER A O 1
ATOM 5239 N N . MET A 1 671 ? 1.666 3.023 29.703 1 86.38 671 MET A N 1
ATOM 524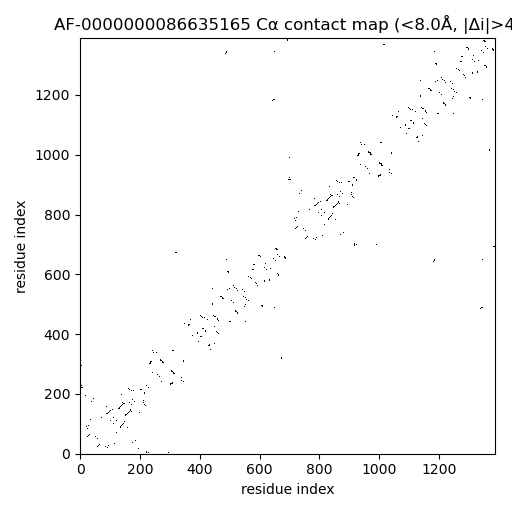0 C CA . MET A 1 671 ? 2.744 3.441 28.812 1 86.38 671 MET A CA 1
ATOM 5241 C C . MET A 1 671 ? 3.17 4.875 29.109 1 86.38 671 MET A C 1
ATOM 5243 O O . MET A 1 671 ? 2.354 5.691 29.547 1 86.38 671 MET A O 1
ATOM 5247 N N . ASN A 1 672 ? 4.434 5.113 28.922 1 84.38 672 ASN A N 1
ATOM 5248 C CA . ASN A 1 672 ? 4.863 6.504 28.984 1 84.38 672 ASN A CA 1
ATOM 5249 C C . ASN A 1 672 ? 4.465 7.27 27.719 1 84.38 672 ASN A C 1
ATOM 5251 O O . ASN A 1 672 ? 3.896 6.695 26.797 1 84.38 672 ASN A O 1
ATOM 5255 N N . GLU A 1 673 ? 4.695 8.508 27.641 1 84.25 673 GLU A N 1
ATOM 5256 C CA . GLU A 1 673 ? 4.223 9.375 26.562 1 84.25 673 GLU A CA 1
ATOM 5257 C C . GLU A 1 673 ? 4.809 8.945 25.219 1 84.25 673 GLU A C 1
ATOM 5259 O O . GLU A 1 673 ? 4.109 8.945 24.203 1 84.25 673 GLU A O 1
ATOM 5264 N N . TYR A 1 674 ? 6.086 8.648 25.219 1 84.06 674 TYR A N 1
ATOM 5265 C CA . TYR A 1 674 ? 6.738 8.219 23.984 1 84.06 674 TYR A CA 1
ATOM 5266 C C . TYR A 1 674 ? 6.16 6.898 23.5 1 84.06 674 TYR A C 1
ATOM 5268 O O . TYR A 1 674 ? 5.84 6.758 22.312 1 84.06 674 TYR A O 1
ATOM 5276 N N . GLU A 1 675 ? 6.012 5.969 24.406 1 83.25 675 GLU A N 1
ATOM 5277 C CA . GLU A 1 675 ? 5.488 4.656 24.047 1 83.25 675 GLU A CA 1
ATOM 5278 C C . GLU A 1 675 ? 4.043 4.75 23.562 1 83.25 675 GLU A C 1
ATOM 5280 O O . GLU A 1 675 ? 3.646 4.047 22.641 1 83.25 675 GLU A O 1
ATOM 5285 N N . ALA A 1 676 ? 3.273 5.582 24.203 1 90.44 676 ALA A N 1
ATOM 5286 C CA . ALA A 1 676 ? 1.877 5.762 23.828 1 90.44 676 ALA A CA 1
ATOM 5287 C C . ALA A 1 676 ? 1.769 6.367 22.422 1 90.44 676 ALA A C 1
ATOM 5289 O O . ALA A 1 676 ? 0.913 5.965 21.641 1 90.44 676 ALA A O 1
ATOM 5290 N N . GLN A 1 677 ? 2.631 7.297 22.188 1 90.38 677 GLN A N 1
ATOM 5291 C CA . GLN A 1 677 ? 2.658 7.914 20.875 1 90.38 677 GLN A CA 1
ATOM 5292 C C . GLN A 1 677 ? 3.053 6.902 19.797 1 90.38 677 GLN A C 1
ATOM 5294 O O . GLN A 1 677 ? 2.467 6.879 18.719 1 90.38 677 GLN A O 1
ATOM 5299 N N . ARG A 1 678 ? 4.027 6.117 20.078 1 85.5 678 ARG A N 1
ATOM 5300 C CA . ARG A 1 678 ? 4.469 5.09 19.141 1 85.5 678 ARG A CA 1
ATOM 5301 C C . ARG A 1 678 ? 3.371 4.055 18.922 1 85.5 678 ARG A C 1
ATOM 5303 O O . ARG A 1 678 ? 3.195 3.566 17.797 1 85.5 678 ARG A O 1
ATOM 5310 N N . TYR A 1 679 ? 2.736 3.729 19.969 1 89.38 679 TYR A N 1
ATOM 5311 C CA . TYR A 1 679 ? 1.618 2.801 19.859 1 89.38 679 TYR A CA 1
ATOM 5312 C C . TYR A 1 679 ? 0.572 3.324 18.875 1 89.38 679 TYR A C 1
ATOM 5314 O O . TYR A 1 679 ? 0.07 2.576 18.031 1 89.38 679 TYR A O 1
ATOM 5322 N N . PHE A 1 680 ? 0.229 4.555 18.969 1 94.31 680 PHE A N 1
ATOM 5323 C CA . PHE A 1 680 ? -0.752 5.18 18.094 1 94.31 680 PHE A CA 1
ATOM 5324 C C . PHE A 1 680 ? -0.266 5.176 16.641 1 94.31 680 PHE A C 1
ATOM 5326 O O . PHE A 1 680 ? -1.036 4.887 15.727 1 94.31 680 PHE A O 1
ATOM 5333 N N . GLN A 1 681 ? 0.96 5.484 16.438 1 90.5 681 GLN A N 1
ATOM 5334 C CA . GLN A 1 681 ? 1.545 5.496 15.094 1 90.5 681 GLN A CA 1
ATOM 5335 C C . GLN A 1 681 ? 1.493 4.109 14.453 1 90.5 681 GLN A C 1
ATOM 5337 O O . GLN A 1 681 ? 1.069 3.965 13.305 1 90.5 681 GLN A O 1
ATOM 5342 N N . GLN A 1 682 ? 1.788 3.131 15.203 1 86.31 682 GLN A N 1
ATOM 5343 C CA . GLN A 1 682 ? 1.92 1.769 14.703 1 86.31 682 GLN A CA 1
ATOM 5344 C C . GLN A 1 682 ? 0.553 1.135 14.461 1 86.31 682 GLN A C 1
ATOM 5346 O O . GLN A 1 682 ? 0.405 0.271 13.594 1 86.31 682 GLN A O 1
ATOM 5351 N N . ASN A 1 683 ? -0.431 1.632 15.195 1 92.5 683 ASN A N 1
ATOM 5352 C CA . ASN A 1 683 ? -1.698 0.908 15.172 1 92.5 683 ASN A CA 1
ATOM 5353 C C . ASN A 1 683 ? -2.789 1.714 14.477 1 92.5 683 ASN A C 1
ATOM 5355 O O . ASN A 1 683 ? -3.861 1.185 14.172 1 92.5 683 ASN A O 1
ATOM 5359 N N . VAL A 1 684 ? -2.506 2.934 14.156 1 96.06 684 VAL A N 1
ATOM 5360 C CA . VAL A 1 684 ? -3.561 3.736 13.547 1 96.06 684 VAL A CA 1
ATOM 5361 C C . VAL A 1 684 ? -3.006 4.477 12.328 1 96.06 684 VAL A C 1
ATOM 5363 O O . VAL A 1 684 ? -3.322 4.133 11.188 1 96.06 684 VAL A O 1
ATOM 5366 N N . THR A 1 685 ? -2.045 5.359 12.508 1 94.62 685 THR A N 1
ATOM 5367 C CA . THR A 1 685 ? -1.603 6.23 11.43 1 94.62 685 THR A CA 1
ATOM 5368 C C . THR A 1 685 ? -0.885 5.43 10.344 1 94.62 685 THR A C 1
ATOM 5370 O O . THR A 1 685 ? -1.132 5.625 9.156 1 94.62 685 THR A O 1
ATOM 5373 N N . GLU A 1 686 ? 0.046 4.527 10.75 1 89.06 686 GLU A N 1
ATOM 5374 C CA . GLU A 1 686 ? 0.809 3.771 9.758 1 89.06 686 GLU A CA 1
ATOM 5375 C C . GLU A 1 686 ? -0.089 2.807 8.992 1 89.06 686 GLU A C 1
ATOM 5377 O O . GLU A 1 686 ? -0.055 2.766 7.758 1 89.06 686 GLU A O 1
ATOM 5382 N N . PRO A 1 687 ? -0.942 2.031 9.656 1 91.44 687 PRO A N 1
ATOM 5383 C CA . PRO A 1 687 ? -1.836 1.14 8.922 1 91.44 687 PRO A CA 1
ATOM 5384 C C . PRO A 1 687 ? -2.756 1.89 7.957 1 91.44 687 PRO A C 1
ATOM 5386 O O . PRO A 1 687 ? -2.934 1.467 6.812 1 91.44 687 PRO A O 1
ATOM 5389 N N . LEU A 1 688 ? -3.373 2.99 8.352 1 94.75 688 LEU A N 1
ATOM 5390 C CA . LEU A 1 688 ? -4.211 3.787 7.465 1 94.75 688 LEU A CA 1
ATOM 5391 C C . LEU A 1 688 ? -3.395 4.332 6.297 1 94.75 688 LEU A C 1
ATOM 5393 O O . LEU A 1 688 ? -3.861 4.336 5.156 1 94.75 688 LEU A O 1
ATOM 5397 N N . GLY A 1 689 ? -2.186 4.781 6.637 1 91.19 689 GLY A N 1
ATOM 5398 C CA . GLY A 1 689 ? -1.317 5.363 5.625 1 91.19 689 GLY A CA 1
ATOM 5399 C C . GLY A 1 689 ? -0.948 4.391 4.52 1 91.19 689 GLY A C 1
ATOM 5400 O O . GLY A 1 689 ? -0.77 4.789 3.369 1 91.19 689 GLY A O 1
ATOM 5401 N N . ARG A 1 690 ? -0.861 3.156 4.824 1 85.88 690 ARG A N 1
ATOM 5402 C CA . ARG A 1 690 ? -0.496 2.133 3.848 1 85.88 690 ARG A CA 1
ATOM 5403 C C . ARG A 1 690 ? -1.606 1.936 2.82 1 85.88 690 ARG A C 1
ATOM 5405 O O . ARG A 1 690 ? -1.354 1.464 1.71 1 85.88 690 ARG A O 1
ATOM 5412 N N . ALA A 1 691 ? -2.793 2.268 3.16 1 91.25 691 ALA A N 1
ATOM 5413 C CA . ALA A 1 691 ? -3.936 2.049 2.277 1 91.25 691 ALA A CA 1
ATOM 5414 C C . ALA A 1 691 ? -4.227 3.291 1.44 1 91.25 691 ALA A C 1
ATOM 5416 O O . ALA A 1 691 ? -4.969 3.223 0.456 1 91.25 691 ALA A O 1
ATOM 5417 N N . VAL A 1 692 ? -3.615 4.41 1.797 1 90.75 692 VAL A N 1
ATOM 5418 C CA . VAL A 1 692 ? -3.898 5.676 1.125 1 90.75 692 VAL A CA 1
ATOM 5419 C C . VAL A 1 692 ? -3.496 5.582 -0.345 1 90.75 692 VAL A C 1
ATOM 5421 O O . VAL A 1 692 ? -2.398 5.121 -0.666 1 90.75 692 VAL A O 1
ATOM 5424 N N . LEU A 1 693 ? -4.383 5.922 -1.253 1 85.38 693 LEU A N 1
ATOM 5425 C CA . LEU A 1 693 ? -4.203 5.98 -2.699 1 85.38 693 LEU A CA 1
ATOM 5426 C C . LEU A 1 693 ? -4.078 4.582 -3.289 1 85.38 693 LEU A C 1
ATOM 5428 O O . LEU A 1 693 ? -3.646 4.422 -4.434 1 85.38 693 LEU A O 1
ATOM 5432 N N . ARG A 1 694 ? -4.43 3.592 -2.539 1 88.44 694 ARG A N 1
ATOM 5433 C CA . ARG A 1 694 ? -4.32 2.221 -3.029 1 88.44 694 ARG A CA 1
ATOM 5434 C C . ARG A 1 694 ? -5.688 1.553 -3.094 1 88.44 694 ARG A C 1
ATOM 5436 O O . ARG A 1 694 ? -5.812 0.426 -3.58 1 88.44 694 ARG A O 1
ATOM 5443 N N . VAL A 1 695 ? -6.668 2.168 -2.598 1 91.75 695 VAL A N 1
ATOM 5444 C CA . VAL A 1 695 ? -8.031 1.652 -2.588 1 91.75 695 VAL A CA 1
ATOM 5445 C C . VAL A 1 695 ? -8.93 2.549 -3.439 1 91.75 695 VAL A C 1
ATOM 5447 O O . VAL A 1 695 ? -8.742 3.768 -3.477 1 91.75 695 VAL A O 1
ATOM 5450 N N . MET B 1 1 ? 14.242 -18.688 18.25 1 27.55 1 MET B N 1
ATOM 5451 C CA . MET B 1 1 ? 15.273 -17.766 17.781 1 27.55 1 MET B CA 1
ATOM 5452 C C . MET B 1 1 ? 14.93 -16.328 18.203 1 27.55 1 MET B C 1
ATOM 5454 O O . MET B 1 1 ? 13.828 -15.852 17.938 1 27.55 1 MET B O 1
ATOM 5458 N N . GLY B 1 2 ? 15.594 -15.875 18.922 1 32.84 2 GLY B N 1
ATOM 5459 C CA . GLY B 1 2 ? 15.234 -14.594 19.516 1 32.84 2 GLY B CA 1
ATOM 5460 C C . GLY B 1 2 ? 15.422 -13.43 18.562 1 32.84 2 GLY B C 1
ATOM 5461 O O . GLY B 1 2 ? 15.977 -13.586 17.469 1 32.84 2 GLY B O 1
ATOM 5462 N N . ASP B 1 3 ? 14.867 -12.414 18.766 1 40.44 3 ASP B N 1
ATOM 5463 C CA . ASP B 1 3 ? 14.914 -11.156 18.031 1 40.44 3 ASP B CA 1
ATOM 5464 C C . ASP B 1 3 ? 16.344 -10.812 17.625 1 40.44 3 ASP B C 1
ATOM 5466 O O . ASP B 1 3 ? 16.578 -10.289 16.531 1 40.44 3 ASP B O 1
ATOM 5470 N N . HIS B 1 4 ? 17.219 -11.344 18.297 1 39.41 4 HIS B N 1
ATOM 5471 C CA . HIS B 1 4 ? 18.641 -11.039 18.078 1 39.41 4 HIS B CA 1
ATOM 5472 C C . HIS B 1 4 ? 19.219 -11.883 16.953 1 39.41 4 HIS B C 1
ATOM 5474 O O . HIS B 1 4 ? 19.984 -11.375 16.125 1 39.41 4 HIS B O 1
ATOM 5480 N N . ASP B 1 5 ? 18.844 -13.164 16.891 1 39.16 5 ASP B N 1
ATOM 5481 C CA . ASP B 1 5 ? 19.344 -14.086 15.875 1 39.16 5 ASP B CA 1
ATOM 5482 C C . ASP B 1 5 ? 18.875 -13.68 14.484 1 39.16 5 ASP B C 1
ATOM 5484 O O . ASP B 1 5 ? 19.641 -13.727 13.523 1 39.16 5 ASP B O 1
ATOM 5488 N N . ILE B 1 6 ? 17.734 -13.359 14.336 1 39.28 6 ILE B N 1
ATOM 5489 C CA . ILE B 1 6 ? 17.156 -12.883 13.086 1 39.28 6 ILE B CA 1
ATOM 5490 C C . ILE B 1 6 ? 17.875 -11.617 12.633 1 39.28 6 ILE B C 1
ATOM 5492 O O . ILE B 1 6 ? 18.156 -11.445 11.445 1 39.28 6 ILE B O 1
ATOM 5496 N N . PHE B 1 7 ? 18.281 -10.977 13.633 1 41.25 7 PHE B N 1
ATOM 5497 C CA . PHE B 1 7 ? 18.969 -9.734 13.312 1 41.25 7 PHE B CA 1
ATOM 5498 C C . PHE B 1 7 ? 20.391 -10.016 12.836 1 41.25 7 PHE B C 1
ATOM 5500 O O . PHE B 1 7 ? 20.859 -9.391 11.883 1 41.25 7 PHE B O 1
ATOM 5507 N N . GLU B 1 8 ? 20.984 -10.922 13.391 1 44.72 8 GLU B N 1
ATOM 5508 C CA . GLU B 1 8 ? 22.359 -11.227 13 1 44.72 8 GLU B CA 1
ATOM 5509 C C . GLU B 1 8 ? 22.422 -11.867 11.617 1 44.72 8 GLU B C 1
ATOM 5511 O O . GLU B 1 8 ? 23.297 -11.562 10.812 1 44.72 8 GLU B O 1
ATOM 5516 N N . SER B 1 9 ? 21.469 -12.742 11.383 1 42.62 9 SER B N 1
ATOM 5517 C CA . SER B 1 9 ? 21.359 -13.336 10.055 1 42.62 9 SER B CA 1
ATOM 5518 C C . SER B 1 9 ? 21.109 -12.273 8.992 1 42.62 9 SER B C 1
ATOM 5520 O O . SER B 1 9 ? 21.688 -12.32 7.91 1 42.62 9 SER B O 1
ATOM 5522 N N . PHE B 1 10 ? 20.312 -11.43 9.375 1 41.62 10 PHE B N 1
ATOM 5523 C CA . PHE B 1 10 ? 20 -10.312 8.484 1 41.62 10 PHE B CA 1
ATOM 5524 C C . PHE B 1 10 ? 21.25 -9.477 8.219 1 41.62 10 PHE B C 1
ATOM 5526 O O . PHE B 1 10 ? 21.547 -9.148 7.07 1 41.62 10 PHE B O 1
ATOM 5533 N N . LYS B 1 11 ? 21.922 -9.203 9.219 1 43.44 11 LYS B N 1
ATOM 5534 C CA . LYS B 1 11 ? 23.125 -8.375 9.133 1 43.44 11 LYS B CA 1
ATOM 5535 C C . LYS B 1 11 ? 24.203 -9.047 8.289 1 43.44 11 LYS B C 1
ATOM 5537 O O . LYS B 1 11 ? 24.812 -8.406 7.438 1 43.44 11 LYS B O 1
ATOM 5542 N N . THR B 1 12 ? 24.422 -10.164 8.508 1 43.66 12 THR B N 1
ATOM 5543 C CA . THR B 1 12 ? 25.5 -10.891 7.852 1 43.66 12 THR B CA 1
ATOM 5544 C C . THR B 1 12 ? 25.188 -11.094 6.371 1 43.66 12 THR B C 1
ATOM 5546 O O . THR B 1 12 ? 26.078 -11.016 5.527 1 43.66 12 THR B O 1
ATOM 5549 N N . THR B 1 13 ? 23.953 -11.352 6.16 1 39.28 13 THR B N 1
ATOM 5550 C CA . THR B 1 13 ? 23.547 -11.664 4.793 1 39.28 13 THR B CA 1
ATOM 5551 C C . THR B 1 13 ? 23.516 -10.398 3.939 1 39.28 13 THR B C 1
ATOM 5553 O O . THR B 1 13 ? 23.922 -10.414 2.779 1 39.28 13 THR B O 1
ATOM 5556 N N . ILE B 1 14 ? 23.062 -9.367 4.57 1 37.16 14 ILE B N 1
ATOM 5557 C CA . ILE B 1 14 ? 22.922 -8.141 3.801 1 37.16 14 ILE B CA 1
ATOM 5558 C C . ILE B 1 14 ? 24.281 -7.434 3.693 1 37.16 14 ILE B C 1
ATOM 5560 O O . ILE B 1 14 ? 24.625 -6.895 2.641 1 37.16 14 ILE B O 1
ATOM 5564 N N . GLY B 1 15 ? 25.062 -7.098 4.859 1 35.75 15 GLY B N 1
ATOM 5565 C CA . GLY B 1 15 ? 26.328 -6.379 4.879 1 35.75 15 GLY B CA 1
ATOM 5566 C C . GLY B 1 15 ? 27.438 -7.102 4.129 1 35.75 15 GLY B C 1
ATOM 5567 O O . GLY B 1 15 ? 28.359 -6.465 3.617 1 35.75 15 GLY B O 1
ATOM 5568 N N . SER B 1 16 ? 27.828 -8.281 4.469 1 34.19 16 SER B N 1
ATOM 5569 C CA . SER B 1 16 ? 28.969 -9.016 3.908 1 34.19 16 SER B CA 1
ATOM 5570 C C . SER B 1 16 ? 28.734 -9.344 2.438 1 34.19 16 SER B C 1
ATOM 5572 O O . SER B 1 16 ? 27.594 -9.469 1.992 1 34.19 16 SER B O 1
ATOM 5574 N N . ASP B 1 17 ? 29.656 -8.648 1.669 1 31.39 17 ASP B N 1
ATOM 5575 C CA . ASP B 1 17 ? 29.75 -9.281 0.358 1 31.39 17 ASP B CA 1
ATOM 5576 C C . ASP B 1 17 ? 29.453 -10.773 0.452 1 31.39 17 ASP B C 1
ATOM 5578 O O . ASP B 1 17 ? 30.062 -11.492 1.244 1 31.39 17 ASP B O 1
ATOM 5582 N N . LEU B 1 18 ? 28.391 -11.148 0.503 1 33.62 18 LEU B N 1
ATOM 5583 C CA . LEU B 1 18 ? 28.125 -12.578 0.465 1 33.62 18 LEU B CA 1
ATOM 5584 C C . LEU B 1 18 ? 29.328 -13.336 -0.098 1 33.62 18 LEU B C 1
ATOM 5586 O O . LEU B 1 18 ? 29.297 -14.57 -0.19 1 33.62 18 LEU B O 1
ATOM 5590 N N . GLN B 1 19 ? 30.219 -12.469 -0.684 1 33.84 19 GLN B N 1
ATOM 5591 C CA . GLN B 1 19 ? 31.375 -13.211 -1.176 1 33.84 19 GLN B CA 1
ATOM 5592 C C . GLN B 1 19 ? 32.375 -13.484 -0.053 1 33.84 19 GLN B C 1
ATOM 5594 O O . GLN B 1 19 ? 33.594 -13.445 -0.271 1 33.84 19 GLN B O 1
ATOM 5599 N N . SER B 1 20 ? 32.312 -13.023 1.078 1 38.88 20 SER B N 1
ATOM 5600 C CA . SER B 1 20 ? 33.438 -13.414 1.909 1 38.88 20 SER B CA 1
ATOM 5601 C C . SER B 1 20 ? 33.75 -14.898 1.777 1 38.88 20 SER B C 1
ATOM 5603 O O . SER B 1 20 ? 32.875 -15.742 2.002 1 38.88 20 SER B O 1
ATOM 5605 N N . SER B 1 21 ? 34.625 -15.039 1.044 1 50.47 21 SER B N 1
ATOM 5606 C CA . SER B 1 21 ? 35.219 -16.344 0.765 1 50.47 21 SER B CA 1
ATOM 5607 C C . SER B 1 21 ? 35.719 -17 2.041 1 50.47 21 SER B C 1
ATOM 5609 O O . SER B 1 21 ? 36.406 -16.359 2.855 1 50.47 21 SER B O 1
ATOM 5611 N N . TYR B 1 22 ? 35.156 -17.969 2.484 1 61 22 TYR B N 1
ATOM 5612 C CA . TYR B 1 22 ? 35.688 -18.766 3.584 1 61 22 TYR B CA 1
ATOM 5613 C C . TYR B 1 22 ? 37.156 -19.125 3.342 1 61 22 TYR B C 1
ATOM 5615 O O . TYR B 1 22 ? 37.531 -19.516 2.236 1 61 22 TYR B O 1
ATOM 5623 N N . THR B 1 23 ? 38.062 -18.641 4.172 1 70.06 23 THR B N 1
ATOM 5624 C CA . THR B 1 23 ? 39.469 -19.047 4.07 1 70.06 23 THR B CA 1
ATOM 5625 C C . THR B 1 23 ? 39.625 -20.547 4.316 1 70.06 23 THR B C 1
ATOM 5627 O O . THR B 1 23 ? 40.531 -21.172 3.775 1 70.06 23 THR B O 1
ATOM 5630 N N . GLN B 1 24 ? 38.781 -21.172 5.176 1 78.5 24 GLN B N 1
ATOM 5631 C CA . GLN B 1 24 ? 38.812 -22.609 5.484 1 78.5 24 GLN B CA 1
ATOM 5632 C C . GLN B 1 24 ? 37.406 -23.203 5.445 1 78.5 24 GLN B C 1
ATOM 5634 O O . GLN B 1 24 ? 36.5 -22.703 6.109 1 78.5 24 GLN B O 1
ATOM 5639 N N . VAL B 1 25 ? 37.375 -24.094 4.535 1 86 25 VAL B N 1
ATOM 5640 C CA . VAL B 1 25 ? 36.094 -24.828 4.473 1 86 25 VAL B CA 1
ATOM 5641 C C . VAL B 1 25 ? 36.375 -26.328 4.695 1 86 25 VAL B C 1
ATOM 5643 O O . VAL B 1 25 ? 37.156 -26.938 3.967 1 86 25 VAL B O 1
ATOM 5646 N N . HIS B 1 26 ? 35.812 -26.875 5.746 1 89.75 26 HIS B N 1
ATOM 5647 C CA . HIS B 1 26 ? 35.969 -28.281 6.086 1 89.75 26 HIS B CA 1
ATOM 5648 C C . HIS B 1 26 ? 34.625 -29.016 6 1 89.75 26 HIS B C 1
ATOM 5650 O O . HIS B 1 26 ? 33.594 -28.484 6.434 1 89.75 26 HIS B O 1
ATOM 5656 N N . VAL B 1 27 ? 34.688 -30.172 5.359 1 92.38 27 VAL B N 1
ATOM 5657 C CA . VAL B 1 27 ? 33.438 -30.906 5.121 1 92.38 27 VAL B CA 1
ATOM 5658 C C . VAL B 1 27 ? 33.5 -32.281 5.812 1 92.38 27 VAL B C 1
ATOM 5660 O O . VAL B 1 27 ? 34.5 -32.969 5.742 1 92.38 27 VAL B O 1
ATOM 5663 N N . LEU B 1 28 ? 32.469 -32.625 6.555 1 92.06 28 LEU B N 1
ATOM 5664 C CA . LEU B 1 28 ? 32.281 -33.938 7.133 1 92.06 28 LEU B CA 1
ATOM 5665 C C . LEU B 1 28 ? 31.078 -34.656 6.508 1 92.06 28 LEU B C 1
ATOM 5667 O O . LEU B 1 28 ? 29.938 -34.188 6.66 1 92.06 28 LEU B O 1
ATOM 5671 N N . LEU B 1 29 ? 31.328 -35.656 5.758 1 93.88 29 LEU B N 1
ATOM 5672 C CA . LEU B 1 29 ? 30.281 -36.469 5.164 1 93.88 29 LEU B CA 1
ATOM 5673 C C . LEU B 1 29 ? 29.953 -37.688 6.055 1 93.88 29 LEU B C 1
ATOM 5675 O O . LEU B 1 29 ? 30.844 -38.438 6.453 1 93.88 29 LEU B O 1
ATOM 5679 N N . ILE B 1 30 ? 28.641 -37.781 6.371 1 91.44 30 ILE B N 1
ATOM 5680 C CA . ILE B 1 30 ? 28.25 -38.781 7.34 1 91.44 30 ILE B CA 1
ATOM 5681 C C . ILE B 1 30 ? 27.234 -39.75 6.699 1 91.44 30 ILE B C 1
ATOM 5683 O O . ILE B 1 30 ? 26.328 -39.312 5.992 1 91.44 30 ILE B O 1
ATOM 5687 N N . ALA B 1 31 ? 27.391 -41.031 6.82 1 92.62 31 ALA B N 1
ATOM 5688 C CA . ALA B 1 31 ? 26.438 -42.062 6.484 1 92.62 31 ALA B CA 1
ATOM 5689 C C . ALA B 1 31 ? 26.641 -43.312 7.348 1 92.62 31 ALA B C 1
ATOM 5691 O O . ALA B 1 31 ? 27.688 -43.469 7.992 1 92.62 31 ALA B O 1
ATOM 5692 N N . TRP B 1 32 ? 25.703 -44.125 7.465 1 91 32 TRP B N 1
ATOM 5693 C CA . TRP B 1 32 ? 25.859 -45.344 8.234 1 91 32 TRP B CA 1
ATOM 5694 C C . TRP B 1 32 ? 26.797 -46.344 7.527 1 91 32 TRP B C 1
ATOM 5696 O O . TRP B 1 32 ? 26.797 -46.438 6.301 1 91 32 TRP B O 1
ATOM 5706 N N . GLU B 1 33 ? 27.672 -47 8.273 1 90.88 33 GLU B N 1
ATOM 5707 C CA . GLU B 1 33 ? 28.609 -47.969 7.738 1 90.88 33 GLU B CA 1
ATOM 5708 C C . GLU B 1 33 ? 27.875 -49.062 6.973 1 90.88 33 GLU B C 1
ATOM 5710 O O . GLU B 1 33 ? 28.375 -49.562 5.961 1 90.88 33 GLU B O 1
ATOM 5715 N N . ASP B 1 34 ? 26.734 -49.469 7.52 1 88.31 34 ASP B N 1
ATOM 5716 C CA . ASP B 1 34 ? 25.844 -50.438 6.883 1 88.31 34 ASP B CA 1
ATOM 5717 C C . ASP B 1 34 ? 24.391 -49.938 6.875 1 88.31 34 ASP B C 1
ATOM 5719 O O . ASP B 1 34 ? 23.891 -49.438 7.895 1 88.31 34 ASP B O 1
ATOM 5723 N N . SER B 1 35 ? 23.859 -49.781 5.648 1 85.38 35 SER B N 1
ATOM 5724 C CA . SER B 1 35 ? 22.484 -49.312 5.5 1 85.38 35 SER B CA 1
ATOM 5725 C C . SER B 1 35 ? 21.734 -50.094 4.43 1 85.38 35 SER B C 1
ATOM 5727 O O . SER B 1 35 ? 22.344 -50.812 3.625 1 85.38 35 SER B O 1
ATOM 5729 N N . ASP B 1 36 ? 20.391 -50.125 4.527 1 84.06 36 ASP B N 1
ATOM 5730 C CA . ASP B 1 36 ? 19.594 -50.812 3.512 1 84.06 36 ASP B CA 1
ATOM 5731 C C . ASP B 1 36 ? 19.391 -49.938 2.287 1 84.06 36 ASP B C 1
ATOM 5733 O O . ASP B 1 36 ? 18.656 -50.281 1.365 1 84.06 36 ASP B O 1
ATOM 5737 N N . LEU B 1 37 ? 19.953 -48.75 2.262 1 83.81 37 LEU B N 1
ATOM 5738 C CA . LEU B 1 37 ? 19.891 -47.875 1.107 1 83.81 37 LEU B CA 1
ATOM 5739 C C . LEU B 1 37 ? 20.984 -48.219 0.098 1 83.81 37 LEU B C 1
ATOM 5741 O O . LEU B 1 37 ? 22.156 -48.281 0.452 1 83.81 37 LEU B O 1
ATOM 5745 N N . LYS B 1 38 ? 20.531 -48.5 -1.092 1 79.5 38 LYS B N 1
ATOM 5746 C CA . LYS B 1 38 ? 21.5 -48.875 -2.127 1 79.5 38 LYS B CA 1
ATOM 5747 C C . LYS B 1 38 ? 22.188 -47.656 -2.707 1 79.5 38 LYS B C 1
ATOM 5749 O O . LYS B 1 38 ? 21.594 -46.562 -2.775 1 79.5 38 LYS B O 1
ATOM 5754 N N . ASP B 1 39 ? 23.438 -47.656 -3.072 1 81.19 39 ASP B N 1
ATOM 5755 C CA . ASP B 1 39 ? 24.25 -46.719 -3.848 1 81.19 39 ASP B CA 1
ATOM 5756 C C . ASP B 1 39 ? 24.516 -45.469 -3.051 1 81.19 39 ASP B C 1
ATOM 5758 O O . ASP B 1 39 ? 24.797 -44.406 -3.631 1 81.19 39 ASP B O 1
ATOM 5762 N N . ILE B 1 40 ? 24.375 -45.5 -1.736 1 88 40 ILE B N 1
ATOM 5763 C CA . ILE B 1 40 ? 24.625 -44.312 -0.92 1 88 40 ILE B CA 1
ATOM 5764 C C . ILE B 1 40 ? 26.125 -44 -0.945 1 88 40 ILE B C 1
ATOM 5766 O O . ILE B 1 40 ? 26.5 -42.812 -0.99 1 88 40 ILE B O 1
ATOM 5770 N N . GLU B 1 41 ? 26.906 -45.031 -0.952 1 86.06 41 GLU B N 1
ATOM 5771 C CA . GLU B 1 41 ? 28.359 -44.844 -0.95 1 86.06 41 GLU B CA 1
ATOM 5772 C C . GLU B 1 41 ? 28.828 -44.156 -2.23 1 86.06 41 GLU B C 1
ATOM 5774 O O . GLU B 1 41 ? 29.734 -43.312 -2.199 1 86.06 41 GLU B O 1
ATOM 5779 N N . SER B 1 42 ? 28.188 -44.531 -3.34 1 86.62 42 SER B N 1
ATOM 5780 C CA . SER B 1 42 ? 28.547 -43.906 -4.602 1 86.62 42 SER B CA 1
ATOM 5781 C C . SER B 1 42 ? 28.219 -42.406 -4.59 1 86.62 42 SER B C 1
ATOM 5783 O O . SER B 1 42 ? 29 -41.594 -5.066 1 86.62 42 SER B O 1
ATOM 5785 N N . GLU B 1 43 ? 27.188 -42.125 -4.062 1 90.12 43 GLU B N 1
ATOM 5786 C CA . GLU B 1 43 ? 26.781 -40.719 -4.004 1 90.12 43 GLU B CA 1
ATOM 5787 C C . GLU B 1 43 ? 27.703 -39.906 -3.098 1 90.12 43 GLU B C 1
ATOM 5789 O O . GLU B 1 43 ? 28.062 -38.781 -3.418 1 90.12 43 GLU B O 1
ATOM 5794 N N . ILE B 1 44 ? 28.031 -40.531 -2.002 1 90.81 44 ILE B N 1
ATOM 5795 C CA . ILE B 1 44 ? 28.922 -39.844 -1.07 1 90.81 44 ILE B CA 1
ATOM 5796 C C . ILE B 1 44 ? 30.297 -39.656 -1.723 1 90.81 44 ILE B C 1
ATOM 5798 O O . ILE B 1 44 ? 30.922 -38.594 -1.568 1 90.81 44 ILE B O 1
ATOM 5802 N N . ARG B 1 45 ? 30.719 -40.625 -2.438 1 90.62 45 ARG B N 1
ATOM 5803 C CA . ARG B 1 45 ? 31.984 -40.531 -3.16 1 90.62 45 ARG B CA 1
ATOM 5804 C C . ARG B 1 45 ? 31.922 -39.406 -4.188 1 90.62 45 ARG B C 1
ATOM 5806 O O . ARG B 1 45 ? 32.875 -38.625 -4.32 1 90.62 45 ARG B O 1
ATOM 5813 N N . ASP B 1 46 ? 30.891 -39.344 -4.914 1 89.81 46 ASP B N 1
ATOM 5814 C CA . ASP B 1 46 ? 30.734 -38.312 -5.918 1 89.81 46 ASP B CA 1
ATOM 5815 C C . ASP B 1 46 ? 30.688 -36.938 -5.27 1 89.81 46 ASP B C 1
ATOM 5817 O O . ASP B 1 46 ? 31.266 -35.969 -5.789 1 89.81 46 ASP B O 1
ATOM 5821 N N . LEU B 1 47 ? 30 -36.812 -4.207 1 91.62 47 LEU B N 1
ATOM 5822 C CA . LEU B 1 47 ? 29.906 -35.562 -3.508 1 91.62 47 LEU B CA 1
ATOM 5823 C C . LEU B 1 47 ? 31.266 -35.125 -2.951 1 91.62 47 LEU B C 1
ATOM 5825 O O . LEU B 1 47 ? 31.625 -33.969 -3.027 1 91.62 47 LEU B O 1
ATOM 5829 N N . ARG B 1 48 ? 31.922 -36.125 -2.396 1 91.88 48 ARG B N 1
ATOM 5830 C CA . ARG B 1 48 ? 33.281 -35.844 -1.901 1 91.88 48 ARG B CA 1
ATOM 5831 C C . ARG B 1 48 ? 34.156 -35.312 -3.014 1 91.88 48 ARG B C 1
ATOM 5833 O O . ARG B 1 48 ? 34.906 -34.375 -2.807 1 91.88 48 ARG B O 1
ATOM 5840 N N . ALA B 1 49 ? 34.062 -35.844 -4.117 1 89.31 49 ALA B N 1
ATOM 5841 C CA . ALA B 1 49 ? 34.875 -35.406 -5.262 1 89.31 49 ALA B CA 1
ATOM 5842 C C . ALA B 1 49 ? 34.594 -33.969 -5.645 1 89.31 49 ALA B C 1
ATOM 5844 O O . ALA B 1 49 ? 35.5 -33.219 -5.965 1 89.31 49 ALA B O 1
ATOM 5845 N N . VAL B 1 50 ? 33.375 -33.656 -5.582 1 89.19 50 VAL B N 1
ATOM 5846 C CA . VAL B 1 50 ? 33 -32.312 -5.957 1 89.19 50 VAL B CA 1
ATOM 5847 C C . VAL B 1 50 ? 33.625 -31.312 -4.977 1 89.19 50 VAL B C 1
ATOM 5849 O O . VAL B 1 50 ? 34.188 -30.281 -5.383 1 89.19 50 VAL B O 1
ATOM 5852 N N . PHE B 1 51 ? 33.594 -31.609 -3.721 1 90.38 51 PHE B N 1
ATOM 5853 C CA . PHE B 1 51 ? 34.125 -30.703 -2.707 1 90.38 51 PHE B CA 1
ATOM 5854 C C . PHE B 1 51 ? 35.625 -30.625 -2.764 1 90.38 51 PHE B C 1
ATOM 5856 O O . PHE B 1 51 ? 36.219 -29.562 -2.555 1 90.38 51 PHE B O 1
ATOM 5863 N N . GLU B 1 52 ? 36.188 -31.766 -3.096 1 88.38 52 GLU B N 1
ATOM 5864 C CA . GLU B 1 52 ? 37.656 -31.828 -3.123 1 88.38 52 GLU B CA 1
ATOM 5865 C C . GLU B 1 52 ? 38.188 -31.297 -4.441 1 88.38 52 GLU B C 1
ATOM 5867 O O . GLU B 1 52 ? 39.125 -30.5 -4.453 1 88.38 52 GLU B O 1
ATOM 5872 N N . GLN B 1 53 ? 37.625 -31.609 -5.477 1 84.06 53 GLN B N 1
ATOM 5873 C CA . GLN B 1 53 ? 38.219 -31.344 -6.781 1 84.06 53 GLN B CA 1
ATOM 5874 C C . GLN B 1 53 ? 37.688 -30.031 -7.371 1 84.06 53 GLN B C 1
ATOM 5876 O O . GLN B 1 53 ? 38.406 -29.297 -8.016 1 84.06 53 GLN B O 1
ATOM 5881 N N . ASP B 1 54 ? 36.5 -29.875 -7.156 1 83 54 ASP B N 1
ATOM 5882 C CA . ASP B 1 54 ? 35.906 -28.703 -7.785 1 83 54 ASP B CA 1
ATOM 5883 C C . ASP B 1 54 ? 35.969 -27.484 -6.867 1 83 54 ASP B C 1
ATOM 5885 O O . ASP B 1 54 ? 36.281 -26.375 -7.316 1 83 54 ASP B O 1
ATOM 5889 N N . TYR B 1 55 ? 35.781 -27.641 -5.68 1 85.25 55 TYR B N 1
ATOM 5890 C CA . TYR B 1 55 ? 35.719 -26.516 -4.758 1 85.25 55 TYR B CA 1
ATOM 5891 C C . TYR B 1 55 ? 37 -26.375 -3.982 1 85.25 55 TYR B C 1
ATOM 5893 O O . TYR B 1 55 ? 37.281 -25.312 -3.396 1 85.25 55 TYR B O 1
ATOM 5901 N N . HIS B 1 56 ? 37.781 -27.344 -3.947 1 82.62 56 HIS B N 1
ATOM 5902 C CA . HIS B 1 56 ? 39.094 -27.344 -3.285 1 82.62 56 HIS B CA 1
ATOM 5903 C C . HIS B 1 56 ? 38.969 -26.938 -1.823 1 82.62 56 HIS B C 1
ATOM 5905 O O . HIS B 1 56 ? 39.719 -26.078 -1.349 1 82.62 56 HIS B O 1
ATOM 5911 N N . TYR B 1 57 ? 38 -27.531 -1.196 1 87.25 57 TYR B N 1
ATOM 5912 C CA . TYR B 1 57 ? 37.812 -27.234 0.22 1 87.25 57 TYR B CA 1
ATOM 5913 C C . TYR B 1 57 ? 38.969 -27.797 1.047 1 87.25 57 TYR B C 1
ATOM 5915 O O . TYR B 1 57 ? 39.656 -28.719 0.618 1 87.25 57 TYR B O 1
ATOM 5923 N N . SER B 1 58 ? 39.219 -27.203 2.125 1 83.69 58 SER B N 1
ATOM 5924 C CA . SER B 1 58 ? 40.406 -27.453 2.93 1 83.69 58 SER B CA 1
ATOM 5925 C C . SER B 1 58 ? 40.469 -28.906 3.355 1 83.69 58 SER B C 1
ATOM 5927 O O . SER B 1 58 ? 41.562 -29.516 3.336 1 83.69 58 SER B O 1
ATOM 5929 N N . SER B 1 59 ? 39.438 -29.438 3.752 1 86.75 59 SER B N 1
ATOM 5930 C CA . SER B 1 59 ? 39.406 -30.859 4.09 1 86.75 59 SER B CA 1
ATOM 5931 C C . SER B 1 59 ? 38.031 -31.453 3.898 1 86.75 59 SER B C 1
ATOM 5933 O O . SER B 1 59 ? 37.031 -30.781 4.137 1 86.75 59 SER B O 1
ATOM 5935 N N . VAL B 1 60 ? 38 -32.656 3.375 1 91.69 60 VAL B N 1
ATOM 5936 C CA . VAL B 1 60 ? 36.781 -33.406 3.242 1 91.69 60 VAL B CA 1
ATOM 5937 C C . VAL B 1 60 ? 36.938 -34.781 3.875 1 91.69 60 VAL B C 1
ATOM 5939 O O . VAL B 1 60 ? 37.781 -35.594 3.434 1 91.69 60 VAL B O 1
ATOM 5942 N N . SER B 1 61 ? 36.281 -35 4.973 1 90.5 61 SER B N 1
ATOM 5943 C CA . SER B 1 61 ? 36.375 -36.25 5.699 1 90.5 61 SER B CA 1
ATOM 5944 C C . SER B 1 61 ? 35.062 -37.062 5.633 1 90.5 61 SER B C 1
ATOM 5946 O O . SER B 1 61 ? 34 -36.469 5.48 1 90.5 61 SER B O 1
ATOM 5948 N N . TYR B 1 62 ? 35.156 -38.312 5.602 1 91.44 62 TYR B N 1
ATOM 5949 C CA . TYR B 1 62 ? 34.031 -39.219 5.617 1 91.44 62 TYR B CA 1
ATOM 5950 C C . TYR B 1 62 ? 33.969 -40.031 6.906 1 91.44 62 TYR B C 1
ATOM 5952 O O . TYR B 1 62 ? 35 -40.594 7.328 1 91.44 62 TYR B O 1
ATOM 5960 N N . PHE B 1 63 ? 32.812 -40 7.57 1 91.5 63 PHE B N 1
ATOM 5961 C CA . PHE B 1 63 ? 32.625 -40.75 8.805 1 91.5 63 PHE B CA 1
ATOM 5962 C C . PHE B 1 63 ? 31.516 -41.75 8.664 1 91.5 63 PHE B C 1
ATOM 5964 O O . PHE B 1 63 ? 30.344 -41.406 8.633 1 91.5 63 PHE B O 1
ATOM 5971 N N . PRO B 1 64 ? 31.844 -43.031 8.562 1 90.88 64 PRO B N 1
ATOM 5972 C CA . PRO B 1 64 ? 30.828 -44.094 8.594 1 90.88 64 PRO B CA 1
ATOM 5973 C C . PRO B 1 64 ? 30.344 -44.406 10.008 1 90.88 64 PRO B C 1
ATOM 5975 O O . PRO B 1 64 ? 31.109 -44.844 10.844 1 90.88 64 PRO B O 1
ATOM 5978 N N . ILE B 1 65 ? 29.094 -44.094 10.375 1 90.56 65 ILE B N 1
ATOM 5979 C CA . ILE B 1 65 ? 28.531 -44.375 11.688 1 90.56 65 ILE B CA 1
ATOM 5980 C C . ILE B 1 65 ? 28.516 -45.875 11.938 1 90.56 65 ILE B C 1
ATOM 5982 O O . ILE B 1 65 ? 27.953 -46.656 11.164 1 90.56 65 ILE B O 1
ATOM 5986 N N . PRO B 1 66 ? 29.094 -46.312 12.898 1 89.44 66 PRO B N 1
ATOM 5987 C CA . PRO B 1 66 ? 29.125 -47.781 13.156 1 89.44 66 PRO B CA 1
ATOM 5988 C C . PRO B 1 66 ? 27.75 -48.344 13.531 1 89.44 66 PRO B C 1
ATOM 5990 O O . PRO B 1 66 ? 26.969 -47.656 14.211 1 89.44 66 PRO B O 1
ATOM 5993 N N . VAL B 1 67 ? 27.438 -49.5 13 1 84.25 67 VAL B N 1
ATOM 5994 C CA . VAL B 1 67 ? 26.156 -50.125 13.32 1 84.25 67 VAL B CA 1
ATOM 5995 C C . VAL B 1 67 ? 26.266 -50.906 14.633 1 84.25 67 VAL B C 1
ATOM 5997 O O . VAL B 1 67 ? 25.266 -51.219 15.266 1 84.25 67 VAL B O 1
ATOM 6000 N N . LYS B 1 68 ? 27.562 -51.281 14.977 1 80.38 68 LYS B N 1
ATOM 6001 C CA . LYS B 1 68 ? 27.812 -52 16.219 1 80.38 68 LYS B CA 1
ATOM 6002 C C . LYS B 1 68 ? 28.328 -51.062 17.312 1 80.38 68 LYS B C 1
ATOM 6004 O O . LYS B 1 68 ? 28.969 -50.062 17 1 80.38 68 LYS B O 1
ATOM 6009 N N . GLY B 1 69 ? 27.969 -51.219 18.609 1 78.81 69 GLY B N 1
ATOM 6010 C CA . GLY B 1 69 ? 28.406 -50.406 19.734 1 78.81 69 GLY B CA 1
ATOM 6011 C C . GLY B 1 69 ? 27.484 -49.25 20.016 1 78.81 69 GLY B C 1
ATOM 6012 O O . GLY B 1 69 ? 26.266 -49.375 19.969 1 78.81 69 GLY B O 1
ATOM 6013 N N . SER B 1 70 ? 28.125 -48.156 20.422 1 78.94 70 SER B N 1
ATOM 6014 C CA . SER B 1 70 ? 27.328 -46.969 20.719 1 78.94 70 SER B CA 1
ATOM 6015 C C . SER B 1 70 ? 27.438 -45.938 19.609 1 78.94 70 SER B C 1
ATOM 6017 O O . SER B 1 70 ? 28.297 -45.062 19.641 1 78.94 70 SER B O 1
ATOM 6019 N N . PRO B 1 71 ? 26.578 -46.094 18.578 1 84.19 71 PRO B N 1
ATOM 6020 C CA . PRO B 1 71 ? 26.656 -45.188 17.438 1 84.19 71 PRO B CA 1
ATOM 6021 C C . PRO B 1 71 ? 26.5 -43.719 17.828 1 84.19 71 PRO B C 1
ATOM 6023 O O . PRO B 1 71 ? 27.188 -42.875 17.266 1 84.19 71 PRO B O 1
ATOM 6026 N N . ARG B 1 72 ? 25.719 -43.5 18.797 1 84.06 72 ARG B N 1
ATOM 6027 C CA . ARG B 1 72 ? 25.516 -42.125 19.219 1 84.06 72 ARG B CA 1
ATOM 6028 C C . ARG B 1 72 ? 26.781 -41.531 19.812 1 84.06 72 ARG B C 1
ATOM 6030 O O . ARG B 1 72 ? 27.172 -40.406 19.484 1 84.06 72 ARG B O 1
ATOM 6037 N N . ALA B 1 73 ? 27.375 -42.312 20.703 1 79.25 73 ALA B N 1
ATOM 6038 C CA . ALA B 1 73 ? 28.594 -41.844 21.359 1 79.25 73 ALA B CA 1
ATOM 6039 C C . ALA B 1 73 ? 29.703 -41.594 20.328 1 79.25 73 ALA B C 1
ATOM 6041 O O . ALA B 1 73 ? 30.422 -40.594 20.422 1 79.25 73 ALA B O 1
ATOM 6042 N N . ARG B 1 74 ? 29.797 -42.406 19.375 1 83.94 74 ARG B N 1
ATOM 6043 C CA . ARG B 1 74 ? 30.828 -42.281 18.359 1 83.94 74 ARG B CA 1
ATOM 6044 C C . ARG B 1 74 ? 30.578 -41.094 17.469 1 83.94 74 ARG B C 1
ATOM 6046 O O . ARG B 1 74 ? 31.5 -40.344 17.125 1 83.94 74 ARG B O 1
ATOM 6053 N N . LEU B 1 75 ? 29.359 -40.938 17.078 1 87.12 75 LEU B N 1
ATOM 6054 C CA . LEU B 1 75 ? 29.016 -39.781 16.25 1 87.12 75 LEU B CA 1
ATOM 6055 C C . LEU B 1 75 ? 29.234 -38.469 17.031 1 87.12 75 LEU B C 1
ATOM 6057 O O . LEU B 1 75 ? 29.766 -37.531 16.484 1 87.12 75 LEU B O 1
ATOM 6061 N N . ASN B 1 76 ? 28.797 -38.469 18.281 1 83.81 76 ASN B N 1
ATOM 6062 C CA . ASN B 1 76 ? 28.984 -37.281 19.109 1 83.81 76 ASN B CA 1
ATOM 6063 C C . ASN B 1 76 ? 30.453 -36.906 19.234 1 83.81 76 ASN B C 1
ATOM 6065 O O . ASN B 1 76 ? 30.812 -35.75 19.156 1 83.81 76 ASN B O 1
ATOM 6069 N N . LYS B 1 77 ? 31.219 -37.938 19.406 1 80.44 77 LYS B N 1
ATOM 6070 C CA . LYS B 1 77 ? 32.656 -37.688 19.516 1 80.44 77 LYS B CA 1
ATOM 6071 C C . LYS B 1 77 ? 33.219 -37.125 18.219 1 80.44 77 LYS B C 1
ATOM 6073 O O . LYS B 1 77 ? 33.969 -36.156 18.234 1 80.44 77 LYS B O 1
ATOM 6078 N N . GLU B 1 78 ? 32.844 -37.656 17.125 1 87.06 78 GLU B N 1
ATOM 6079 C CA . GLU B 1 78 ? 33.312 -37.219 15.82 1 87.06 78 GLU B CA 1
ATOM 6080 C C . GLU B 1 78 ? 32.906 -35.781 15.547 1 87.06 78 GLU B C 1
ATOM 6082 O O . GLU B 1 78 ? 33.75 -34.969 15.125 1 87.06 78 GLU B O 1
ATOM 6087 N N . ILE B 1 79 ? 31.688 -35.469 15.781 1 87.81 79 ILE B N 1
ATOM 6088 C CA . ILE B 1 79 ? 31.172 -34.125 15.5 1 87.81 79 ILE B CA 1
ATOM 6089 C C . ILE B 1 79 ? 31.812 -33.125 16.453 1 87.81 79 ILE B C 1
ATOM 6091 O O . ILE B 1 79 ? 32.219 -32.031 16.031 1 87.81 79 ILE B O 1
ATOM 6095 N N . SER B 1 80 ? 31.938 -33.5 17.719 1 81.31 80 SER B N 1
ATOM 6096 C CA . SER B 1 80 ? 32.562 -32.594 18.688 1 81.31 80 SER B CA 1
ATOM 6097 C C . SER B 1 80 ? 34.031 -32.312 18.328 1 81.31 80 SER B C 1
ATOM 6099 O O . SER B 1 80 ? 34.469 -31.188 18.422 1 81.31 80 SER B O 1
ATOM 6101 N N . SER B 1 81 ? 34.688 -33.375 17.969 1 81.81 81 SER B N 1
ATOM 6102 C CA . SER B 1 81 ? 36.062 -33.188 17.562 1 81.81 81 SER B CA 1
ATOM 6103 C C . SER B 1 81 ? 36.156 -32.344 16.297 1 81.81 81 SER B C 1
ATOM 6105 O O . SER B 1 81 ? 37.031 -31.484 16.203 1 81.81 81 SER B O 1
ATOM 6107 N N . PHE B 1 82 ? 35.312 -32.594 15.367 1 88.06 82 PHE B N 1
ATOM 6108 C CA . PHE B 1 82 ? 35.312 -31.844 14.117 1 88.06 82 PHE B CA 1
ATOM 6109 C C . PHE B 1 82 ? 35.062 -30.359 14.383 1 88.06 82 PHE B C 1
ATOM 6111 O O . PHE B 1 82 ? 35.719 -29.5 13.812 1 88.06 82 PHE B O 1
ATOM 6118 N N . VAL B 1 83 ? 34.125 -30.062 15.211 1 86.25 83 VAL B N 1
ATOM 6119 C CA . VAL B 1 83 ? 33.781 -28.688 15.547 1 86.25 83 VAL B CA 1
ATOM 6120 C C . VAL B 1 83 ? 34.938 -28.031 16.266 1 86.25 83 VAL B C 1
ATOM 6122 O O . VAL B 1 83 ? 35.281 -26.891 15.969 1 86.25 83 VAL B O 1
ATOM 6125 N N . GLU B 1 84 ? 35.531 -28.719 17.156 1 80.81 84 GLU B N 1
ATOM 6126 C CA . GLU B 1 84 ? 36.656 -28.188 17.938 1 80.81 84 GLU B CA 1
ATOM 6127 C C . GLU B 1 84 ? 37.875 -27.953 17.047 1 80.81 84 GLU B C 1
ATOM 6129 O O . GLU B 1 84 ? 38.531 -26.922 17.172 1 80.81 84 GLU B O 1
ATOM 6134 N N . GLU B 1 85 ? 38.031 -28.797 16.156 1 84.25 85 GLU B N 1
ATOM 6135 C CA . GLU B 1 85 ? 39.281 -28.766 15.391 1 84.25 85 GLU B CA 1
ATOM 6136 C C . GLU B 1 85 ? 39.125 -27.938 14.125 1 84.25 85 GLU B C 1
ATOM 6138 O O . GLU B 1 85 ? 40.094 -27.344 13.648 1 84.25 85 GLU B O 1
ATOM 6143 N N . GLN B 1 86 ? 37.906 -27.906 13.57 1 84.12 86 GLN B N 1
ATOM 6144 C CA . GLN B 1 86 ? 37.812 -27.391 12.211 1 84.12 86 GLN B CA 1
ATOM 6145 C C . GLN B 1 86 ? 37 -26.109 12.172 1 84.12 86 GLN B C 1
ATOM 6147 O O . GLN B 1 86 ? 36.875 -25.469 11.117 1 84.12 86 GLN B O 1
ATOM 6152 N N . SER B 1 87 ? 36.406 -25.75 13.18 1 84.56 87 SER B N 1
ATOM 6153 C CA . SER B 1 87 ? 35.625 -24.516 13.195 1 84.56 87 SER B CA 1
ATOM 6154 C C . SER B 1 87 ? 36.406 -23.375 13.867 1 84.56 87 SER B C 1
ATOM 6156 O O . SER B 1 87 ? 36.906 -23.531 14.969 1 84.56 87 SER B O 1
ATOM 6158 N N . PHE B 1 88 ? 36.406 -22.312 13.125 1 76.75 88 PHE B N 1
ATOM 6159 C CA . PHE B 1 88 ? 37.125 -21.156 13.617 1 76.75 88 PHE B CA 1
ATOM 6160 C C . PHE B 1 88 ? 36.219 -19.922 13.617 1 76.75 88 PHE B C 1
ATOM 6162 O O . PHE B 1 88 ? 35.281 -19.844 12.836 1 76.75 88 PHE B O 1
ATOM 6169 N N . PRO B 1 89 ? 36.469 -18.984 14.492 1 68.56 89 PRO B N 1
ATOM 6170 C CA . PRO B 1 89 ? 35.562 -17.844 14.672 1 68.56 89 PRO B CA 1
ATOM 6171 C C . PRO B 1 89 ? 35.5 -16.953 13.438 1 68.56 89 PRO B C 1
ATOM 6173 O O . PRO B 1 89 ? 34.469 -16.359 13.156 1 68.56 89 PRO B O 1
ATOM 6176 N N . HIS B 1 90 ? 36.594 -16.984 12.711 1 69.38 90 HIS B N 1
ATOM 6177 C CA . HIS B 1 90 ? 36.594 -16.047 11.594 1 69.38 90 HIS B CA 1
ATOM 6178 C C . HIS B 1 90 ? 36.781 -16.766 10.266 1 69.38 90 HIS B C 1
ATOM 6180 O O . HIS B 1 90 ? 37.594 -17.672 10.156 1 69.38 90 HIS B O 1
ATOM 6186 N N . ASP B 1 91 ? 35.969 -16.516 9.25 1 70.38 91 ASP B N 1
ATOM 6187 C CA . ASP B 1 91 ? 36.062 -16.938 7.855 1 70.38 91 ASP B CA 1
ATOM 6188 C C . ASP B 1 91 ? 36.125 -18.453 7.746 1 70.38 91 ASP B C 1
ATOM 6190 O O . ASP B 1 91 ? 36.906 -18.984 6.938 1 70.38 91 ASP B O 1
ATOM 6194 N N . SER B 1 92 ? 35.469 -19.125 8.656 1 78.75 92 SER B N 1
ATOM 6195 C CA . SER B 1 92 ? 35.5 -20.578 8.656 1 78.75 92 SER B CA 1
ATOM 6196 C C . SER B 1 92 ? 34.094 -21.141 8.469 1 78.75 92 SER B C 1
ATOM 6198 O O . SER B 1 92 ? 33.125 -20.609 9.023 1 78.75 92 SER B O 1
ATOM 6200 N N . LEU B 1 93 ? 34.062 -22.125 7.535 1 86.31 93 LEU B N 1
ATOM 6201 C CA . LEU B 1 93 ? 32.812 -22.828 7.297 1 86.31 93 LEU B CA 1
ATOM 6202 C C . LEU B 1 93 ? 32.969 -24.328 7.473 1 86.31 93 LEU B C 1
ATOM 6204 O O . LEU B 1 93 ? 33.938 -24.906 6.926 1 86.31 93 LEU B O 1
ATOM 6208 N N . ILE B 1 94 ? 32.125 -24.844 8.312 1 88.31 94 ILE B N 1
ATOM 6209 C CA . ILE B 1 94 ? 32.094 -26.297 8.344 1 88.31 94 ILE B CA 1
ATOM 6210 C C . ILE B 1 94 ? 30.781 -26.781 7.707 1 88.31 94 ILE B C 1
ATOM 6212 O O . ILE B 1 94 ? 29.719 -26.156 7.902 1 88.31 94 ILE B O 1
ATOM 6216 N N . ILE B 1 95 ? 30.906 -27.766 6.891 1 89.81 95 ILE B N 1
ATOM 6217 C CA . ILE B 1 95 ? 29.75 -28.359 6.242 1 89.81 95 ILE B CA 1
ATOM 6218 C C . ILE B 1 95 ? 29.562 -29.797 6.746 1 89.81 95 ILE B C 1
ATOM 6220 O O . ILE B 1 95 ? 30.484 -30.609 6.68 1 89.81 95 ILE B O 1
ATOM 6224 N N . ILE B 1 96 ? 28.406 -30.031 7.309 1 90.94 96 ILE B N 1
ATOM 6225 C CA . ILE B 1 96 ? 28.047 -31.375 7.742 1 90.94 96 ILE B CA 1
ATOM 6226 C C . ILE B 1 96 ? 26.953 -31.938 6.836 1 90.94 96 ILE B C 1
ATOM 6228 O O . ILE B 1 96 ? 25.938 -31.297 6.609 1 90.94 96 ILE B O 1
ATOM 6232 N N . TYR B 1 97 ? 27.234 -33.062 6.27 1 92.62 97 TYR B N 1
ATOM 6233 C CA . TYR B 1 97 ? 26.297 -33.719 5.371 1 92.62 97 TYR B CA 1
ATOM 6234 C C . TYR B 1 97 ? 25.938 -35.125 5.883 1 92.62 97 TYR B C 1
ATOM 6236 O O . TYR B 1 97 ? 26.797 -35.875 6.316 1 92.62 97 TYR B O 1
ATOM 6244 N N . TYR B 1 98 ? 24.609 -35.406 5.844 1 91.62 98 TYR B N 1
ATOM 6245 C CA . TYR B 1 98 ? 24.156 -36.75 6.223 1 91.62 98 TYR B CA 1
ATOM 6246 C C . TYR B 1 98 ? 23.203 -37.312 5.176 1 91.62 98 TYR B C 1
ATOM 6248 O O . TYR B 1 98 ? 22.312 -36.594 4.695 1 91.62 98 TYR B O 1
ATOM 6256 N N . ALA B 1 99 ? 23.406 -38.469 4.793 1 91.38 99 ALA B N 1
ATOM 6257 C CA . ALA B 1 99 ? 22.469 -39.219 3.957 1 91.38 99 ALA B CA 1
ATOM 6258 C C . ALA B 1 99 ? 22.094 -40.562 4.613 1 91.38 99 ALA B C 1
ATOM 6260 O O . ALA B 1 99 ? 22.969 -41.344 4.992 1 91.38 99 ALA B O 1
ATOM 6261 N N . GLY B 1 100 ? 20.844 -40.719 4.844 1 89.88 100 GLY B N 1
ATOM 6262 C CA . GLY B 1 100 ? 20.359 -41.938 5.469 1 89.88 100 GLY B CA 1
ATOM 6263 C C . GLY B 1 100 ? 18.906 -41.844 5.902 1 89.88 100 GLY B C 1
ATOM 6264 O O . GLY B 1 100 ? 18.172 -40.969 5.441 1 89.88 100 GLY B O 1
ATOM 6265 N N . HIS B 1 101 ? 18.516 -42.781 6.797 1 89.19 101 HIS B N 1
ATOM 6266 C CA . HIS B 1 101 ? 17.141 -42.812 7.293 1 89.19 101 HIS B CA 1
ATOM 6267 C C . HIS B 1 101 ? 16.969 -41.875 8.492 1 89.19 101 HIS B C 1
ATOM 6269 O O . HIS B 1 101 ? 17.875 -41.75 9.32 1 89.19 101 HIS B O 1
ATOM 6275 N N . CYS B 1 102 ? 15.945 -41.094 8.492 1 88.31 102 CYS B N 1
ATOM 6276 C CA . CYS B 1 102 ? 15.57 -40.25 9.625 1 88.31 102 CYS B CA 1
ATOM 6277 C C . CYS B 1 102 ? 14.07 -40.344 9.891 1 88.31 102 CYS B C 1
ATOM 6279 O O . CYS B 1 102 ? 13.273 -40.438 8.953 1 88.31 102 CYS B O 1
ATOM 6281 N N . GLY B 1 103 ? 13.648 -40.406 11.211 1 82.19 103 GLY B N 1
ATOM 6282 C CA . GLY B 1 103 ? 12.266 -40.375 11.648 1 82.19 103 GLY B CA 1
ATOM 6283 C C . GLY B 1 103 ? 12.086 -39.812 13.039 1 82.19 103 GLY B C 1
ATOM 6284 O O . GLY B 1 103 ? 13.062 -39.594 13.758 1 82.19 103 GLY B O 1
ATOM 6285 N N . PRO B 1 104 ? 10.852 -39.469 13.398 1 77.94 104 PRO B N 1
ATOM 6286 C CA . PRO B 1 104 ? 10.594 -39 14.758 1 77.94 104 PRO B CA 1
ATOM 6287 C C . PRO B 1 104 ? 10.688 -40.125 15.805 1 77.94 104 PRO B C 1
ATOM 6289 O O . PRO B 1 104 ? 10.234 -41.219 15.562 1 77.94 104 PRO B O 1
ATOM 6292 N N . ASP B 1 105 ? 11.383 -39.844 16.859 1 75.62 105 ASP B N 1
ATOM 6293 C CA . ASP B 1 105 ? 11.406 -40.812 17.953 1 75.62 105 ASP B CA 1
ATOM 6294 C C . ASP B 1 105 ? 10.102 -40.781 18.734 1 75.62 105 ASP B C 1
ATOM 6296 O O . ASP B 1 105 ? 9.117 -40.188 18.297 1 75.62 105 ASP B O 1
ATOM 6300 N N . SER B 1 106 ? 10.102 -41.5 19.891 1 69.06 106 SER B N 1
ATOM 6301 C CA . SER B 1 106 ? 8.898 -41.625 20.719 1 69.06 106 SER B CA 1
ATOM 6302 C C . SER B 1 106 ? 8.438 -40.25 21.203 1 69.06 106 SER B C 1
ATOM 6304 O O . SER B 1 106 ? 7.258 -40.062 21.5 1 69.06 106 SER B O 1
ATOM 6306 N N . GLN B 1 107 ? 9.406 -39.219 21.281 1 59.16 107 GLN B N 1
ATOM 6307 C CA . GLN B 1 107 ? 9.07 -37.875 21.75 1 59.16 107 GLN B CA 1
ATOM 6308 C C . GLN B 1 107 ? 8.922 -36.906 20.578 1 59.16 107 GLN B C 1
ATOM 6310 O O . GLN B 1 107 ? 8.828 -35.688 20.766 1 59.16 107 GLN B O 1
ATOM 6315 N N . GLY B 1 108 ? 8.852 -37.406 19.359 1 69.88 108 GLY B N 1
ATOM 6316 C CA . GLY B 1 108 ? 8.68 -36.594 18.188 1 69.88 108 GLY B CA 1
ATOM 6317 C C . GLY B 1 108 ? 9.945 -35.875 17.766 1 69.88 108 GLY B C 1
ATOM 6318 O O . GLY B 1 108 ? 9.891 -34.906 17 1 69.88 108 GLY B O 1
ATOM 6319 N N . GLN B 1 109 ? 10.992 -36.312 18.281 1 74.81 109 GLN B N 1
ATOM 6320 C CA . GLN B 1 109 ? 12.258 -35.656 17.969 1 74.81 109 GLN B CA 1
ATOM 6321 C C . GLN B 1 109 ? 13.047 -36.438 16.922 1 74.81 109 GLN B C 1
ATOM 6323 O O . GLN B 1 109 ? 12.844 -37.656 16.766 1 74.81 109 GLN B O 1
ATOM 6328 N N . ALA B 1 110 ? 13.953 -35.781 16.219 1 80.44 110 ALA B N 1
ATOM 6329 C CA . ALA B 1 110 ? 14.664 -36.344 15.078 1 80.44 110 ALA B CA 1
ATOM 6330 C C . ALA B 1 110 ? 15.578 -37.469 15.523 1 80.44 110 ALA B C 1
ATOM 6332 O O . ALA B 1 110 ? 16.422 -37.312 16.406 1 80.44 110 ALA B O 1
ATOM 6333 N N . GLU B 1 111 ? 15.383 -38.656 14.906 1 87.31 111 GLU B N 1
ATOM 6334 C CA . GLU B 1 111 ? 16.188 -39.875 15.141 1 87.31 111 GLU B CA 1
ATOM 6335 C C . GLU B 1 111 ? 16.703 -40.438 13.828 1 87.31 111 GLU B C 1
ATOM 6337 O O . GLU B 1 111 ? 15.945 -40.625 12.875 1 87.31 111 GLU B O 1
ATOM 6342 N N . TRP B 1 112 ? 18.094 -40.656 13.773 1 90.19 112 TRP B N 1
ATOM 6343 C CA . TRP B 1 112 ? 18.703 -41.281 12.602 1 90.19 112 TRP B CA 1
ATOM 6344 C C . TRP B 1 112 ? 18.734 -42.812 12.75 1 90.19 112 TRP B C 1
ATOM 6346 O O . TRP B 1 112 ? 18.953 -43.312 13.852 1 90.19 112 TRP B O 1
ATOM 6356 N N . ALA B 1 113 ? 18.359 -43.562 11.664 1 90.56 113 ALA B N 1
ATOM 6357 C CA . ALA B 1 113 ? 18.328 -45.031 11.711 1 90.56 113 ALA B CA 1
ATOM 6358 C C . ALA B 1 113 ? 19.156 -45.625 10.586 1 90.56 113 ALA B C 1
ATOM 6360 O O . ALA B 1 113 ? 19.203 -45.094 9.477 1 90.56 113 ALA B O 1
ATOM 6361 N N . ALA B 1 114 ? 19.828 -46.75 10.867 1 89.69 114 ALA B N 1
ATOM 6362 C CA . ALA B 1 114 ? 20.625 -47.438 9.859 1 89.69 114 ALA B CA 1
ATOM 6363 C C . ALA B 1 114 ? 19.719 -48.156 8.867 1 89.69 114 ALA B C 1
ATOM 6365 O O . ALA B 1 114 ? 20.062 -48.281 7.684 1 89.69 114 ALA B O 1
ATOM 6366 N N . TYR B 1 115 ? 18.641 -48.719 9.43 1 86.56 115 TYR B N 1
ATOM 6367 C CA . TYR B 1 115 ? 17.688 -49.469 8.625 1 86.56 115 TYR B CA 1
ATOM 6368 C C . TYR B 1 115 ? 16.281 -48.906 8.789 1 86.56 115 TYR B C 1
ATOM 6370 O O . TYR B 1 115 ? 15.984 -48.25 9.773 1 86.56 115 TYR B O 1
ATOM 6378 N N . VAL B 1 116 ? 15.406 -49.062 7.707 1 80.31 116 VAL B N 1
ATOM 6379 C CA . VAL B 1 116 ? 14.031 -48.594 7.754 1 80.31 116 VAL B CA 1
ATOM 6380 C C . VAL B 1 116 ? 13.297 -49.25 8.93 1 80.31 116 VAL B C 1
ATOM 6382 O O . VAL B 1 116 ? 12.531 -48.594 9.625 1 80.31 116 VAL B O 1
ATOM 6385 N N . LYS B 1 117 ? 13.5 -50.5 8.914 1 77 117 LYS B N 1
ATOM 6386 C CA . LYS B 1 117 ? 12.898 -51.25 10.031 1 77 117 LYS B CA 1
ATOM 6387 C C . LYS B 1 117 ? 13.961 -52.031 10.797 1 77 117 LYS B C 1
ATOM 6389 O O . LYS B 1 117 ? 14.797 -52.688 10.195 1 77 117 LYS B O 1
ATOM 6394 N N . GLY B 1 118 ? 14.062 -51.875 11.977 1 77.62 118 GLY B N 1
ATOM 6395 C CA . GLY B 1 118 ? 14.969 -52.656 12.812 1 77.62 118 GLY B CA 1
ATOM 6396 C C . GLY B 1 118 ? 16.406 -52.156 12.742 1 77.62 118 GLY B C 1
ATOM 6397 O O . GLY B 1 118 ? 16.75 -51.344 11.898 1 77.62 118 GLY B O 1
ATOM 6398 N N . GLY B 1 119 ? 17.281 -52.125 13.797 1 79.38 119 GLY B N 1
ATOM 6399 C CA . GLY B 1 119 ? 18.688 -51.781 13.828 1 79.38 119 GLY B CA 1
ATOM 6400 C C . GLY B 1 119 ? 19.016 -50.656 14.789 1 79.38 119 GLY B C 1
ATOM 6401 O O . GLY B 1 119 ? 18.125 -50.188 15.5 1 79.38 119 GLY B O 1
ATOM 6402 N N . PRO B 1 120 ? 20.188 -50.25 14.656 1 83.81 120 PRO B N 1
ATOM 6403 C CA . PRO B 1 120 ? 20.578 -49.188 15.594 1 83.81 120 PRO B CA 1
ATOM 6404 C C . PRO B 1 120 ? 20.062 -47.812 15.18 1 83.81 120 PRO B C 1
ATOM 6406 O O . PRO B 1 120 ? 19.953 -47.531 13.984 1 83.81 120 PRO B O 1
ATOM 6409 N N . THR B 1 121 ? 19.641 -47.125 16.109 1 87.75 121 THR B N 1
ATOM 6410 C CA . THR B 1 121 ? 19.188 -45.75 15.93 1 87.75 121 THR B CA 1
ATOM 6411 C C . THR B 1 121 ? 19.984 -44.781 16.812 1 87.75 121 THR B C 1
ATOM 6413 O O . THR B 1 121 ? 20.672 -45.219 17.734 1 87.75 121 THR B O 1
ATOM 6416 N N . LEU B 1 122 ? 20.031 -43.5 16.438 1 84.94 122 LEU B N 1
ATOM 6417 C CA . LEU B 1 122 ? 20.672 -42.5 17.281 1 84.94 122 LEU B CA 1
ATOM 6418 C C . LEU B 1 122 ? 19.859 -41.219 17.344 1 84.94 122 LEU B C 1
ATOM 6420 O O . LEU B 1 122 ? 19.219 -40.844 16.359 1 84.94 122 LEU B O 1
ATOM 6424 N N . SER B 1 123 ? 19.844 -40.625 18.578 1 81.06 123 SER B N 1
ATOM 6425 C CA . SER B 1 123 ? 19.094 -39.406 18.828 1 81.06 123 SER B CA 1
ATOM 6426 C C . SER B 1 123 ? 19.781 -38.188 18.219 1 81.06 123 SER B C 1
ATOM 6428 O O . SER B 1 123 ? 20.609 -37.531 18.859 1 81.06 123 SER B O 1
ATOM 6430 N N . TRP B 1 124 ? 19.406 -37.812 16.969 1 85.94 124 TRP B N 1
ATOM 6431 C CA . TRP B 1 124 ? 20.031 -36.688 16.281 1 85.94 124 TRP B CA 1
ATOM 6432 C C . TRP B 1 124 ? 19.672 -35.375 16.953 1 85.94 124 TRP B C 1
ATOM 6434 O O . TRP B 1 124 ? 20.516 -34.469 17.016 1 85.94 124 TRP B O 1
ATOM 6444 N N . HIS B 1 125 ? 18.453 -35.25 17.453 1 78.25 125 HIS B N 1
ATOM 6445 C CA . HIS B 1 125 ? 18.047 -33.969 18.062 1 78.25 125 HIS B CA 1
ATOM 6446 C C . HIS B 1 125 ? 19 -33.562 19.156 1 78.25 125 HIS B C 1
ATOM 6448 O O . HIS B 1 125 ? 19.203 -32.344 19.391 1 78.25 125 HIS B O 1
ATOM 6454 N N . VAL B 1 126 ? 19.672 -34.469 19.75 1 73.69 126 VAL B N 1
ATOM 6455 C CA . VAL B 1 126 ? 20.656 -34.188 20.781 1 73.69 126 VAL B CA 1
ATOM 6456 C C . VAL B 1 126 ? 22 -33.844 20.141 1 73.69 126 VAL B C 1
ATOM 6458 O O . VAL B 1 126 ? 22.641 -32.875 20.531 1 73.69 126 VAL B O 1
ATOM 6461 N N . THR B 1 127 ? 22.344 -34.625 19.156 1 80.62 127 THR B N 1
ATOM 6462 C CA . THR B 1 127 ? 23.641 -34.438 18.5 1 80.62 127 THR B CA 1
ATOM 6463 C C . THR B 1 127 ? 23.688 -33.094 17.766 1 80.62 127 THR B C 1
ATOM 6465 O O . THR B 1 127 ? 24.719 -32.438 17.719 1 80.62 127 THR B O 1
ATOM 6468 N N . GLN B 1 128 ? 22.562 -32.75 17.219 1 81 128 GLN B N 1
ATOM 6469 C CA . GLN B 1 128 ? 22.484 -31.5 16.484 1 81 128 GLN B CA 1
ATOM 6470 C C . GLN B 1 128 ? 22.906 -30.328 17.359 1 81 128 GLN B C 1
ATOM 6472 O O . GLN B 1 128 ? 23.469 -29.344 16.875 1 81 128 GLN B O 1
ATOM 6477 N N . GLN B 1 129 ? 22.688 -30.375 18.625 1 73.88 129 GLN B N 1
ATOM 6478 C CA . GLN B 1 129 ? 23 -29.312 19.578 1 73.88 129 GLN B CA 1
ATOM 6479 C C . GLN B 1 129 ? 24.5 -29.016 19.609 1 73.88 129 GLN B C 1
ATOM 6481 O O . GLN B 1 129 ? 24.906 -27.891 19.875 1 73.88 129 GLN B O 1
ATOM 6486 N N . LEU B 1 130 ? 25.234 -30 19.266 1 78.19 130 LEU B N 1
ATOM 6487 C CA . LEU B 1 130 ? 26.688 -29.859 19.297 1 78.19 130 LEU B CA 1
ATOM 6488 C C . LEU B 1 130 ? 27.156 -28.875 18.25 1 78.19 130 LEU B C 1
ATOM 6490 O O . LEU B 1 130 ? 28.203 -28.219 18.406 1 78.19 130 LEU B O 1
ATOM 6494 N N . LEU B 1 131 ? 26.359 -28.734 17.219 1 82.75 131 LEU B N 1
ATOM 6495 C CA . LEU B 1 131 ? 26.75 -27.859 16.109 1 82.75 131 LEU B CA 1
ATOM 6496 C C . LEU B 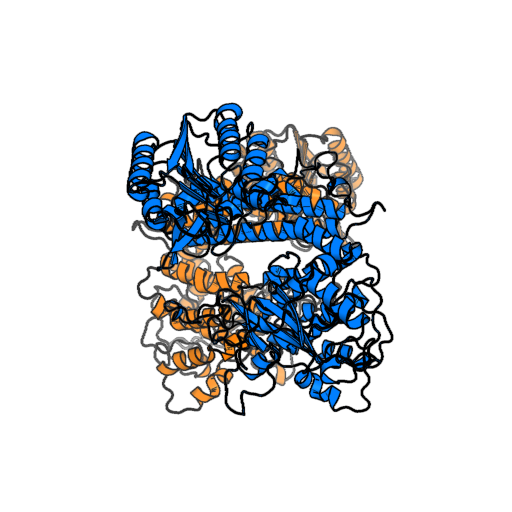1 131 ? 26.562 -26.391 16.484 1 82.75 131 LEU B C 1
ATOM 6498 O O . LEU B 1 131 ? 27.188 -25.516 15.883 1 82.75 131 LEU B O 1
ATOM 6502 N N . PHE B 1 132 ? 25.828 -26.156 17.5 1 77.19 132 PHE B N 1
ATOM 6503 C CA . PHE B 1 132 ? 25.578 -24.797 17.953 1 77.19 132 PHE B CA 1
ATOM 6504 C C . PHE B 1 132 ? 26.797 -24.234 18.672 1 77.19 132 PHE B C 1
ATOM 6506 O O . PHE B 1 132 ? 26.938 -23.016 18.812 1 77.19 132 PHE B O 1
ATOM 6513 N N . SER B 1 133 ? 27.688 -25.094 19 1 75.19 133 SER B N 1
ATOM 6514 C CA . SER B 1 133 ? 28.891 -24.672 19.719 1 75.19 133 SER B CA 1
ATOM 6515 C C . SER B 1 133 ? 30 -24.266 18.75 1 75.19 133 SER B C 1
ATOM 6517 O O . SER B 1 133 ? 31.062 -23.828 19.172 1 75.19 133 SER B O 1
ATOM 6519 N N . ALA B 1 134 ? 29.75 -24.422 17.422 1 79.62 134 ALA B N 1
ATOM 6520 C CA . ALA B 1 134 ? 30.75 -24.031 16.438 1 79.62 134 ALA B CA 1
ATOM 6521 C C . ALA B 1 134 ? 30.891 -22.516 16.344 1 79.62 134 ALA B C 1
ATOM 6523 O O . ALA B 1 134 ? 29.922 -21.812 16.094 1 79.62 134 ALA B O 1
ATOM 6524 N N . PRO B 1 135 ? 32.094 -22.047 16.594 1 76 135 PRO B N 1
ATOM 6525 C CA . PRO B 1 135 ? 32.25 -20.594 16.547 1 76 135 PRO B CA 1
ATOM 6526 C C . PRO B 1 135 ? 32.062 -20.031 15.141 1 76 135 PRO B C 1
ATOM 6528 O O . PRO B 1 135 ? 31.609 -18.891 14.984 1 76 135 PRO B O 1
ATOM 6531 N N . GLY B 1 136 ? 32.438 -20.797 14.141 1 77.94 136 GLY B N 1
ATOM 6532 C CA . GLY B 1 136 ? 32.312 -20.328 12.773 1 77.94 136 GLY B CA 1
ATOM 6533 C C . GLY B 1 136 ? 30.953 -20.672 12.164 1 77.94 136 GLY B C 1
ATOM 6534 O O . GLY B 1 136 ? 30.031 -21.094 12.875 1 77.94 136 GLY B O 1
ATOM 6535 N N . ASP B 1 137 ? 30.859 -20.547 10.852 1 79.75 137 ASP B N 1
ATOM 6536 C CA . ASP B 1 137 ? 29.625 -20.844 10.141 1 79.75 137 ASP B CA 1
ATOM 6537 C C . ASP B 1 137 ? 29.438 -22.359 9.969 1 79.75 137 ASP B C 1
ATOM 6539 O O . ASP B 1 137 ? 30.406 -23.094 9.797 1 79.75 137 ASP B O 1
ATOM 6543 N N . VAL B 1 138 ? 28.156 -22.734 10.109 1 84.25 138 VAL B N 1
ATOM 6544 C CA . VAL B 1 138 ? 27.797 -24.141 9.961 1 84.25 138 VAL B CA 1
ATOM 6545 C C . VAL B 1 138 ? 26.734 -24.297 8.891 1 84.25 138 VAL B C 1
ATOM 6547 O O . VAL B 1 138 ? 25.719 -23.594 8.906 1 84.25 138 VAL B O 1
ATOM 6550 N N . LEU B 1 139 ? 27.047 -25.172 8 1 86.75 139 LEU B N 1
ATOM 6551 C CA . LEU B 1 139 ? 26.016 -25.594 7.047 1 86.75 139 LEU B CA 1
ATOM 6552 C C . LEU B 1 139 ? 25.703 -27.078 7.207 1 86.75 139 LEU B C 1
ATOM 6554 O O . LEU B 1 139 ? 26.578 -27.922 6.992 1 86.75 139 LEU B O 1
ATOM 6558 N N . LEU B 1 140 ? 24.5 -27.281 7.629 1 88 140 LEU B N 1
ATOM 6559 C CA . LEU B 1 140 ? 24.016 -28.656 7.762 1 88 140 LEU B CA 1
ATOM 6560 C C . LEU B 1 140 ? 23.172 -29.047 6.551 1 88 140 LEU B C 1
ATOM 6562 O O . LEU B 1 140 ? 22.25 -28.312 6.164 1 88 140 LEU B O 1
ATOM 6566 N N . ILE B 1 141 ? 23.578 -30.125 5.91 1 89.69 141 ILE B N 1
ATOM 6567 C CA . ILE B 1 141 ? 22.812 -30.656 4.781 1 89.69 141 ILE B CA 1
ATOM 6568 C C . ILE B 1 141 ? 22.312 -32.062 5.102 1 89.69 141 ILE B C 1
ATOM 6570 O O . ILE B 1 141 ? 23.125 -32.969 5.285 1 89.69 141 ILE B O 1
ATOM 6574 N N . LEU B 1 142 ? 21 -32.219 5.129 1 89.44 142 LEU B N 1
ATOM 6575 C CA . LEU B 1 142 ? 20.422 -33.5 5.512 1 89.44 142 LEU B CA 1
ATOM 6576 C C . LEU B 1 142 ? 19.656 -34.125 4.352 1 89.44 142 LEU B C 1
ATOM 6578 O O . LEU B 1 142 ? 18.625 -33.562 3.926 1 89.44 142 LEU B O 1
ATOM 6582 N N . ASP B 1 143 ? 20.141 -35.188 3.852 1 89.56 143 ASP B N 1
ATOM 6583 C CA . ASP B 1 143 ? 19.438 -35.969 2.834 1 89.56 143 ASP B CA 1
ATOM 6584 C C . ASP B 1 143 ? 18.766 -37.188 3.445 1 89.56 143 ASP B C 1
ATOM 6586 O O . ASP B 1 143 ? 19.266 -38.312 3.322 1 89.56 143 ASP B O 1
ATOM 6590 N N . CYS B 1 144 ? 17.641 -36.969 4.012 1 86.94 144 CYS B N 1
ATOM 6591 C CA . CYS B 1 144 ? 16.875 -38.031 4.668 1 86.94 144 CYS B CA 1
ATOM 6592 C C . CYS B 1 144 ? 15.406 -37.656 4.766 1 86.94 144 CYS B C 1
ATOM 6594 O O . CYS B 1 144 ? 15.031 -36.531 4.5 1 86.94 144 CYS B O 1
ATOM 6596 N N . CYS B 1 145 ? 14.609 -38.625 5.09 1 80.94 145 CYS B N 1
ATOM 6597 C CA . CYS B 1 145 ? 13.203 -38.344 5.379 1 80.94 145 CYS B CA 1
ATOM 6598 C C . CYS B 1 145 ? 13.062 -37.531 6.648 1 80.94 145 CYS B C 1
ATOM 6600 O O . CYS B 1 145 ? 13.898 -37.594 7.547 1 80.94 145 CYS B O 1
ATOM 6602 N N . HIS B 1 146 ? 12.055 -36.594 6.77 1 74.88 146 HIS B N 1
ATOM 6603 C CA . HIS B 1 146 ? 11.781 -35.75 7.938 1 74.88 146 HIS B CA 1
ATOM 6604 C C . HIS B 1 146 ? 12.969 -34.844 8.242 1 74.88 146 HIS B C 1
ATOM 6606 O O . HIS B 1 146 ? 13.289 -34.594 9.414 1 74.88 146 HIS B O 1
ATOM 6612 N N . ALA B 1 147 ? 13.664 -34.375 7.188 1 78.56 147 ALA B N 1
ATOM 6613 C CA . ALA B 1 147 ? 14.93 -33.688 7.336 1 78.56 147 ALA B CA 1
ATOM 6614 C C . ALA B 1 147 ? 14.742 -32.375 8.078 1 78.56 147 ALA B C 1
ATOM 6616 O O . ALA B 1 147 ? 15.695 -31.828 8.648 1 78.56 147 ALA B O 1
ATOM 6617 N N . SER B 1 148 ? 13.562 -31.984 8.203 1 68.38 148 SER B N 1
ATOM 6618 C CA . SER B 1 148 ? 13.32 -30.688 8.828 1 68.38 148 SER B CA 1
ATOM 6619 C C . SER B 1 148 ? 12.914 -30.844 10.289 1 68.38 148 SER B C 1
ATOM 6621 O O . SER B 1 148 ? 12.484 -29.875 10.93 1 68.38 148 SER B O 1
ATOM 6623 N N . LEU B 1 149 ? 12.891 -32 10.789 1 61.75 149 LEU B N 1
ATOM 6624 C CA . LEU B 1 149 ? 12.734 -32.188 12.227 1 61.75 149 LEU B CA 1
ATOM 6625 C C . LEU B 1 149 ? 13.938 -31.625 12.992 1 61.75 149 LEU B C 1
ATOM 6627 O O . LEU B 1 149 ? 14.953 -32.312 13.141 1 61.75 149 LEU B O 1
ATOM 6631 N N . ILE B 1 150 ? 13.766 -30.281 13.227 1 61 150 ILE B N 1
ATOM 6632 C CA . ILE B 1 150 ? 14.938 -29.594 13.75 1 61 150 ILE B CA 1
ATOM 6633 C C . ILE B 1 150 ? 14.711 -29.25 15.227 1 61 150 ILE B C 1
ATOM 6635 O O . ILE B 1 150 ? 13.578 -29.203 15.695 1 61 150 ILE B O 1
ATOM 6639 N N . THR B 1 151 ? 15.781 -29.266 15.953 1 58.06 151 THR B N 1
ATOM 6640 C CA . THR B 1 151 ? 15.773 -28.781 17.328 1 58.06 151 THR B CA 1
ATOM 6641 C C . THR B 1 151 ? 16.438 -27.406 17.422 1 58.06 151 THR B C 1
ATOM 6643 O O . THR B 1 151 ? 17.562 -27.219 16.938 1 58.06 151 THR B O 1
ATOM 6646 N N . ARG B 1 152 ? 15.711 -26.531 17.953 1 55 152 ARG B N 1
ATOM 6647 C CA . ARG B 1 152 ? 16.219 -25.172 18.094 1 55 152 ARG B CA 1
ATOM 6648 C C . ARG B 1 152 ? 17.266 -25.094 19.203 1 55 152 ARG B C 1
ATOM 6650 O O . ARG B 1 152 ? 17.281 -25.922 20.109 1 55 152 ARG B O 1
ATOM 6657 N N . GLY B 1 153 ? 18.344 -24.234 18.859 1 56.97 153 GLY B N 1
ATOM 6658 C CA . GLY B 1 153 ? 19.391 -24.016 19.828 1 56.97 153 GLY B CA 1
ATOM 6659 C C . GLY B 1 153 ? 20.016 -22.625 19.719 1 56.97 153 GLY B C 1
ATOM 6660 O O . GLY B 1 153 ? 19.609 -21.828 18.875 1 56.97 153 GLY B O 1
ATOM 6661 N N . SER B 1 154 ? 20.797 -22.25 20.719 1 57.75 154 SER B N 1
ATOM 6662 C CA . SER B 1 154 ? 21.516 -20.984 20.734 1 57.75 154 SER B CA 1
ATOM 6663 C C . SER B 1 154 ? 22.984 -21.188 20.344 1 57.75 154 SER B C 1
ATOM 6665 O O . SER B 1 154 ? 23.672 -22.047 20.906 1 57.75 154 SER B O 1
ATOM 6667 N N . LYS B 1 155 ? 23.375 -20.438 19.312 1 62.84 155 LYS B N 1
ATOM 6668 C CA . LYS B 1 155 ? 24.75 -20.578 18.812 1 62.84 155 LYS B CA 1
ATOM 6669 C C . LYS B 1 155 ? 25.734 -19.812 19.688 1 62.84 155 LYS B C 1
ATOM 6671 O O . LYS B 1 155 ? 25.469 -18.656 20.078 1 62.84 155 LYS B O 1
ATOM 6676 N N . ASP B 1 156 ? 26.75 -20.531 20.25 1 58.84 156 ASP B N 1
ATOM 6677 C CA . ASP B 1 156 ? 27.734 -19.922 21.141 1 58.84 156 ASP B CA 1
ATOM 6678 C C . ASP B 1 156 ? 28.531 -18.844 20.422 1 58.84 156 ASP B C 1
ATOM 6680 O O . ASP B 1 156 ? 28.875 -17.812 21 1 58.84 156 ASP B O 1
ATOM 6684 N N . GLY B 1 157 ? 28.609 -18.766 19.078 1 56.91 157 GLY B N 1
ATOM 6685 C CA . GLY B 1 157 ? 29.406 -17.812 18.297 1 56.91 157 GLY B CA 1
ATOM 6686 C C . GLY B 1 157 ? 28.578 -17.031 17.297 1 56.91 157 GLY B C 1
ATOM 6687 O O . GLY B 1 157 ? 27.359 -17.203 17.219 1 56.91 157 GLY B O 1
ATOM 6688 N N . ASP B 1 158 ? 29.328 -16.047 16.656 1 56.06 158 ASP B N 1
ATOM 6689 C CA . ASP B 1 158 ? 28.656 -15.156 15.734 1 56.06 158 ASP B CA 1
ATOM 6690 C C . ASP B 1 158 ? 28.469 -15.805 14.367 1 56.06 158 ASP B C 1
ATOM 6692 O O . ASP B 1 158 ? 28.016 -15.156 13.422 1 56.06 158 ASP B O 1
ATOM 6696 N N . GLY B 1 159 ? 28.844 -17.047 14.445 1 65.06 159 GLY B N 1
ATOM 6697 C CA . GLY B 1 159 ? 28.734 -17.719 13.156 1 65.06 159 GLY B CA 1
ATOM 6698 C C . GLY B 1 159 ? 27.312 -18.094 12.805 1 65.06 159 GLY B C 1
ATOM 6699 O O . GLY B 1 159 ? 26.469 -18.25 13.695 1 65.06 159 GLY B O 1
ATOM 6700 N N . ARG B 1 160 ? 27.016 -18.438 11.547 1 71.25 160 ARG B N 1
ATOM 6701 C CA . ARG B 1 160 ? 25.719 -18.875 11.062 1 71.25 160 ARG B CA 1
ATOM 6702 C C . ARG B 1 160 ? 25.562 -20.391 11.172 1 71.25 160 ARG B C 1
ATOM 6704 O O . ARG B 1 160 ? 26.547 -21.125 11.117 1 71.25 160 ARG B O 1
ATOM 6711 N N . PHE B 1 161 ? 24.359 -20.766 11.492 1 75.12 161 PHE B N 1
ATOM 6712 C CA . PHE B 1 161 ? 23.984 -22.172 11.414 1 75.12 161 PHE B CA 1
ATOM 6713 C C . PHE B 1 161 ? 22.781 -22.375 10.516 1 75.12 161 PHE B C 1
ATOM 6715 O O . PHE B 1 161 ? 21.672 -21.953 10.867 1 75.12 161 PHE B O 1
ATOM 6722 N N . GLU B 1 162 ? 23.141 -22.938 9.391 1 76.38 162 GLU B N 1
ATOM 6723 C CA . GLU B 1 162 ? 22.094 -23.094 8.383 1 76.38 162 GLU B CA 1
ATOM 6724 C C . GLU B 1 162 ? 21.875 -24.578 8.047 1 76.38 162 GLU B C 1
ATOM 6726 O O . GLU B 1 162 ? 22.797 -25.391 8.18 1 76.38 162 GLU B O 1
ATOM 6731 N N . LEU B 1 163 ? 20.578 -24.797 7.699 1 81.38 163 LEU B N 1
ATOM 6732 C CA . LEU B 1 163 ? 20.219 -26.156 7.336 1 81.38 163 LEU B CA 1
ATOM 6733 C C . LEU B 1 163 ? 19.594 -26.203 5.945 1 81.38 163 LEU B C 1
ATOM 6735 O O . LEU B 1 163 ? 18.781 -25.344 5.598 1 81.38 163 LEU B O 1
ATOM 6739 N N . ILE B 1 164 ? 20.125 -27.109 5.211 1 81.12 164 ILE B N 1
ATOM 6740 C CA . ILE B 1 164 ? 19.406 -27.531 4.012 1 81.12 164 ILE B CA 1
ATOM 6741 C C . ILE B 1 164 ? 18.875 -28.953 4.207 1 81.12 164 ILE B C 1
ATOM 6743 O O . ILE B 1 164 ? 19.656 -29.906 4.266 1 81.12 164 ILE B O 1
ATOM 6747 N N . ALA B 1 165 ? 17.516 -28.906 4.32 1 80.25 165 ALA B N 1
ATOM 6748 C CA . ALA B 1 165 ? 16.859 -30.188 4.531 1 80.25 165 ALA B CA 1
ATOM 6749 C C . ALA B 1 165 ? 16.25 -30.719 3.238 1 80.25 165 ALA B C 1
ATOM 6751 O O . ALA B 1 165 ? 15.594 -29.969 2.51 1 80.25 165 ALA B O 1
ATOM 6752 N N . ALA B 1 166 ? 16.484 -31.906 2.934 1 81.75 166 ALA B N 1
ATOM 6753 C CA . ALA B 1 166 ? 15.977 -32.5 1.695 1 81.75 166 ALA B CA 1
ATOM 6754 C C . ALA B 1 166 ? 14.453 -32.594 1.71 1 81.75 166 ALA B C 1
ATOM 6756 O O . ALA B 1 166 ? 13.82 -32.688 0.656 1 81.75 166 ALA B O 1
ATOM 6757 N N . SER B 1 167 ? 13.891 -32.625 2.941 1 74.69 167 SER B N 1
ATOM 6758 C CA . SER B 1 167 ? 12.438 -32.75 3.031 1 74.69 167 SER B CA 1
ATOM 6759 C C . SER B 1 167 ? 11.891 -31.984 4.234 1 74.69 167 SER B C 1
ATOM 6761 O O . SER B 1 167 ? 12.625 -31.703 5.184 1 74.69 167 SER B O 1
ATOM 6763 N N . ALA B 1 168 ? 10.594 -31.656 4.16 1 63.25 168 ALA B N 1
ATOM 6764 C CA . ALA B 1 168 ? 9.883 -31.062 5.297 1 63.25 168 ALA B CA 1
ATOM 6765 C C . ALA B 1 168 ? 9.625 -32.125 6.375 1 63.25 168 ALA B C 1
ATOM 6767 O O . ALA B 1 168 ? 9.844 -33.312 6.156 1 63.25 168 ALA B O 1
ATOM 6768 N N . LYS B 1 169 ? 9.195 -31.484 7.617 1 60.22 169 LYS B N 1
ATOM 6769 C CA . LYS B 1 169 ? 8.812 -32.406 8.688 1 60.22 169 LYS B CA 1
ATOM 6770 C C . LYS B 1 169 ? 7.684 -33.312 8.242 1 60.22 169 LYS B C 1
ATOM 6772 O O . LYS B 1 169 ? 6.688 -32.875 7.684 1 60.22 169 LYS B O 1
ATOM 6777 N N . GLY B 1 170 ? 7.949 -34.656 8.273 1 57.72 170 GLY B N 1
ATOM 6778 C CA . GLY B 1 170 ? 6.926 -35.625 7.938 1 57.72 170 GLY B CA 1
ATOM 6779 C C . GLY B 1 170 ? 6.996 -36.094 6.496 1 57.72 170 GLY B C 1
ATOM 6780 O O . GLY B 1 170 ? 6.199 -36.938 6.066 1 57.72 170 GLY B O 1
ATOM 6781 N N . ALA B 1 171 ? 7.906 -35.531 5.703 1 65.25 171 ALA B N 1
ATOM 6782 C CA . ALA B 1 171 ? 8.008 -35.906 4.289 1 65.25 171 ALA B CA 1
ATOM 6783 C C . ALA B 1 171 ? 9.133 -36.906 4.055 1 65.25 171 ALA B C 1
ATOM 6785 O O . ALA B 1 171 ? 10.109 -36.906 4.797 1 65.25 171 ALA B O 1
ATOM 6786 N N . LYS B 1 172 ? 8.875 -37.688 3.029 1 75.94 172 LYS B N 1
ATOM 6787 C CA . LYS B 1 172 ? 9.883 -38.656 2.639 1 75.94 172 LYS B CA 1
ATOM 6788 C C . LYS B 1 172 ? 10.719 -38.156 1.465 1 75.94 172 LYS B C 1
ATOM 6790 O O . LYS B 1 172 ? 10.234 -37.344 0.657 1 75.94 172 LYS B O 1
ATOM 6795 N N . THR B 1 173 ? 11.977 -38.562 1.412 1 78.88 173 THR B N 1
ATOM 6796 C CA . THR B 1 173 ? 12.883 -38.219 0.33 1 78.88 173 THR B CA 1
ATOM 6797 C C . THR B 1 173 ? 13.211 -39.406 -0.54 1 78.88 173 THR B C 1
ATOM 6799 O O . THR B 1 173 ? 13.125 -40.562 -0.081 1 78.88 173 THR B O 1
ATOM 6802 N N . ALA B 1 174 ? 13.57 -39.25 -1.823 1 78.12 174 ALA B N 1
ATOM 6803 C CA . ALA B 1 174 ? 13.922 -40.312 -2.756 1 78.12 174 ALA B CA 1
ATOM 6804 C C . ALA B 1 174 ? 15.188 -41.062 -2.309 1 78.12 174 ALA B C 1
ATOM 6806 O O . ALA B 1 174 ? 16.078 -40.438 -1.698 1 78.12 174 ALA B O 1
ATOM 6807 N N . GLU B 1 175 ? 15.211 -42.406 -2.658 1 82.38 175 GLU B N 1
ATOM 6808 C CA . GLU B 1 175 ? 16.422 -43.188 -2.416 1 82.38 175 GLU B CA 1
ATOM 6809 C C . GLU B 1 175 ? 17.547 -42.781 -3.342 1 82.38 175 GLU B C 1
ATOM 6811 O O . GLU B 1 175 ? 17.312 -42.094 -4.352 1 82.38 175 GLU B O 1
ATOM 6816 N N . PRO B 1 176 ? 18.75 -43.062 -2.869 1 87.31 176 PRO B N 1
ATOM 6817 C CA . PRO B 1 176 ? 19.891 -42.688 -3.715 1 87.31 176 PRO B CA 1
ATOM 6818 C C . PRO B 1 176 ? 19.719 -43.125 -5.168 1 87.31 176 PRO B C 1
ATOM 6820 O O . PRO B 1 176 ? 19.266 -44.25 -5.434 1 87.31 176 PRO B O 1
ATOM 6823 N N . GLY B 1 177 ? 20 -42.312 -6.156 1 80.06 177 GLY B N 1
ATOM 6824 C CA . GLY B 1 177 ? 19.812 -42.531 -7.582 1 80.06 177 GLY B CA 1
ATOM 6825 C C . GLY B 1 177 ? 19.703 -41.25 -8.375 1 80.06 177 GLY B C 1
ATOM 6826 O O . GLY B 1 177 ? 20.078 -40.188 -7.879 1 80.06 177 GLY B O 1
ATOM 6827 N N . ARG B 1 178 ? 19.156 -41.312 -9.516 1 76.94 178 ARG B N 1
ATOM 6828 C CA . ARG B 1 178 ? 19.109 -40.188 -10.453 1 76.94 178 ARG B CA 1
ATOM 6829 C C . ARG B 1 178 ? 18.203 -39.094 -9.945 1 76.94 178 ARG B C 1
ATOM 6831 O O . ARG B 1 178 ? 18.406 -37.906 -10.258 1 76.94 178 ARG B O 1
ATOM 6838 N N . ARG B 1 179 ? 17.344 -39.469 -9.102 1 77.88 179 ARG B N 1
ATOM 6839 C CA . ARG B 1 179 ? 16.375 -38.469 -8.648 1 77.88 179 ARG B CA 1
ATOM 6840 C C . ARG B 1 179 ? 16.594 -38.125 -7.176 1 77.88 179 ARG B C 1
ATOM 6842 O O . ARG B 1 179 ? 15.703 -37.594 -6.52 1 77.88 179 ARG B O 1
ATOM 6849 N N . SER B 1 180 ? 17.688 -38.469 -6.746 1 84.44 180 SER B N 1
ATOM 6850 C CA . SER B 1 180 ? 17.938 -38.219 -5.328 1 84.44 180 SER B CA 1
ATOM 6851 C C . SER B 1 180 ? 18.312 -36.781 -5.07 1 84.44 180 SER B C 1
ATOM 6853 O O . SER B 1 180 ? 18.797 -36.094 -5.969 1 84.44 180 SER B O 1
ATOM 6855 N N . PHE B 1 181 ? 18.062 -36.406 -3.842 1 87.94 181 PHE B N 1
ATOM 6856 C CA . PHE B 1 181 ? 18.469 -35.062 -3.381 1 87.94 181 PHE B CA 1
ATOM 6857 C C . PHE B 1 181 ? 19.969 -34.875 -3.582 1 87.94 181 PHE B C 1
ATOM 6859 O O . PHE B 1 181 ? 20.406 -33.812 -4.059 1 87.94 181 PHE B O 1
ATOM 6866 N N . THR B 1 182 ? 20.781 -35.844 -3.281 1 90.38 182 THR B N 1
ATOM 6867 C CA . THR B 1 182 ? 22.234 -35.75 -3.346 1 90.38 182 THR B CA 1
ATOM 6868 C C . THR B 1 182 ? 22.703 -35.625 -4.793 1 90.38 182 THR B C 1
ATOM 6870 O O . THR B 1 182 ? 23.625 -34.875 -5.094 1 90.38 182 THR B O 1
ATOM 6873 N N . THR B 1 183 ? 22.062 -36.344 -5.652 1 85.25 183 THR B N 1
ATOM 6874 C CA . THR B 1 183 ? 22.406 -36.219 -7.062 1 85.25 183 THR B CA 1
ATOM 6875 C C . THR B 1 183 ? 22.141 -34.812 -7.566 1 85.25 183 THR B C 1
ATOM 6877 O O . THR B 1 183 ? 22.953 -34.25 -8.289 1 85.25 183 THR B O 1
ATOM 6880 N N . ALA B 1 184 ? 21.062 -34.312 -7.188 1 84.88 184 ALA B N 1
ATOM 6881 C CA . ALA B 1 184 ? 20.719 -32.938 -7.555 1 84.88 184 ALA B CA 1
ATOM 6882 C C . ALA B 1 184 ? 21.703 -31.953 -6.945 1 84.88 184 ALA B C 1
ATOM 6884 O O . ALA B 1 184 ? 22.125 -31 -7.598 1 84.88 184 ALA B O 1
ATOM 6885 N N . LEU B 1 185 ? 22.047 -32.188 -5.707 1 89.94 185 LEU B N 1
ATOM 6886 C CA . LEU B 1 185 ? 23.016 -31.359 -5.004 1 89.94 185 LEU B CA 1
ATOM 6887 C C . LEU B 1 185 ? 24.359 -31.359 -5.73 1 89.94 185 LEU B C 1
ATOM 6889 O O . LEU B 1 185 ? 24.938 -30.297 -5.945 1 89.94 185 LEU B O 1
ATOM 6893 N N . ILE B 1 186 ? 24.797 -32.5 -6.113 1 86.69 186 ILE B N 1
ATOM 6894 C CA . ILE B 1 186 ? 26.078 -32.656 -6.797 1 86.69 186 ILE B CA 1
ATOM 6895 C C . ILE B 1 186 ? 26.047 -31.891 -8.125 1 86.69 186 ILE B C 1
ATOM 6897 O O . ILE B 1 186 ? 26.969 -31.156 -8.453 1 86.69 186 ILE B O 1
ATOM 6901 N N . LYS B 1 187 ? 25.062 -32.125 -8.766 1 84.5 187 LYS B N 1
ATOM 6902 C CA . LYS B 1 187 ? 24.906 -31.438 -10.055 1 84.5 187 LYS B CA 1
ATOM 6903 C C . LYS B 1 187 ? 24.969 -29.922 -9.883 1 84.5 187 LYS B C 1
ATOM 6905 O O . LYS B 1 187 ? 25.703 -29.234 -10.609 1 84.5 187 LYS B O 1
ATOM 6910 N N . LEU B 1 188 ? 24.266 -29.516 -8.945 1 81.56 188 LEU B N 1
ATOM 6911 C CA . LEU B 1 188 ? 24.172 -28.078 -8.719 1 81.56 188 LEU B CA 1
ATOM 6912 C C . LEU B 1 188 ? 25.5 -27.516 -8.219 1 81.56 188 LEU B C 1
ATOM 6914 O O . LEU B 1 188 ? 25.891 -26.406 -8.609 1 81.56 188 LEU B O 1
ATOM 6918 N N . LEU B 1 189 ? 26.156 -28.188 -7.395 1 83.62 189 LEU B N 1
ATOM 6919 C CA . LEU B 1 189 ? 27.453 -27.75 -6.883 1 83.62 189 LEU B CA 1
ATOM 6920 C C . LEU B 1 189 ? 28.5 -27.734 -7.996 1 83.62 189 LEU B C 1
ATOM 6922 O O . LEU B 1 189 ? 29.297 -26.797 -8.078 1 83.62 189 LEU B O 1
ATOM 6926 N N . LYS B 1 190 ? 28.438 -28.688 -8.789 1 81.25 190 LYS B N 1
ATOM 6927 C CA . LYS B 1 190 ? 29.375 -28.719 -9.906 1 81.25 190 LYS B CA 1
ATOM 6928 C C . LYS B 1 190 ? 29.156 -27.547 -10.852 1 81.25 190 LYS B C 1
ATOM 6930 O O . LYS B 1 190 ? 30.109 -26.922 -11.305 1 81.25 190 LYS B O 1
ATOM 6935 N N . GLN B 1 191 ? 28.016 -27.328 -10.977 1 77.44 191 GLN B N 1
ATOM 6936 C CA . GLN B 1 191 ? 27.656 -26.25 -11.898 1 77.44 191 GLN B CA 1
ATOM 6937 C C . GLN B 1 191 ? 28.062 -24.891 -11.344 1 77.44 191 GLN B C 1
ATOM 6939 O O . GLN B 1 191 ? 28.312 -23.953 -12.102 1 77.44 191 GLN B O 1
ATOM 6944 N N . ASN B 1 192 ? 28.203 -24.859 -10.07 1 72.81 192 ASN B N 1
ATOM 6945 C CA . ASN B 1 192 ? 28.469 -23.578 -9.445 1 72.81 192 ASN B CA 1
ATOM 6946 C C . ASN B 1 192 ? 29.828 -23.547 -8.766 1 72.81 192 ASN B C 1
ATOM 6948 O O . ASN B 1 192 ? 30.047 -22.766 -7.84 1 72.81 192 ASN B O 1
ATOM 6952 N N . SER B 1 193 ? 30.641 -24.391 -9.164 1 74.88 193 SER B N 1
ATOM 6953 C CA . SER B 1 193 ? 31.922 -24.547 -8.5 1 74.88 193 SER B CA 1
ATOM 6954 C C . SER B 1 193 ? 32.812 -23.328 -8.742 1 74.88 193 SER B C 1
ATOM 6956 O O . SER B 1 193 ? 33.625 -22.969 -7.898 1 74.88 193 SER B O 1
ATOM 6958 N N . LYS B 1 194 ? 32.719 -22.641 -9.797 1 66.88 194 LYS B N 1
ATOM 6959 C CA . LYS B 1 194 ? 33.594 -21.531 -10.141 1 66.88 194 LYS B CA 1
ATOM 6960 C C . LYS B 1 194 ? 33.125 -20.25 -9.445 1 66.88 194 LYS B C 1
ATOM 6962 O O . LYS B 1 194 ? 33.969 -19.484 -8.93 1 66.88 194 LYS B O 1
ATOM 6967 N N . ASN B 1 195 ? 31.938 -20.203 -9.391 1 61.66 195 ASN B N 1
ATOM 6968 C CA . ASN B 1 195 ? 31.438 -18.922 -8.898 1 61.66 195 ASN B CA 1
ATOM 6969 C C . ASN B 1 195 ? 31.062 -19 -7.426 1 61.66 195 ASN B C 1
ATOM 6971 O O . ASN B 1 195 ? 30.969 -17.969 -6.746 1 61.66 195 ASN B O 1
ATOM 6975 N N . GLY B 1 196 ? 30.859 -20.047 -6.957 1 64.69 196 GLY B N 1
ATOM 6976 C CA . GLY B 1 196 ? 30.375 -20.219 -5.598 1 64.69 196 GLY B CA 1
ATOM 6977 C C . GLY B 1 196 ? 28.875 -19.984 -5.469 1 64.69 196 GLY B C 1
ATOM 6978 O O . GLY B 1 196 ? 28.234 -19.484 -6.402 1 64.69 196 GLY B O 1
ATOM 6979 N N . MET B 1 197 ? 28.328 -20.609 -4.348 1 64.44 197 MET B N 1
ATOM 6980 C CA . MET B 1 197 ? 26.891 -20.469 -4.129 1 64.44 197 MET B CA 1
ATOM 6981 C C . MET B 1 197 ? 26.562 -20.359 -2.639 1 64.44 197 MET B C 1
ATOM 6983 O O . MET B 1 197 ? 27.219 -21.016 -1.815 1 64.44 197 MET B O 1
ATOM 6987 N N . SER B 1 198 ? 25.688 -19.562 -2.293 1 63.59 198 SER B N 1
ATOM 6988 C CA . SER B 1 198 ? 25.219 -19.531 -0.907 1 63.59 198 SER B CA 1
ATOM 6989 C C . SER B 1 198 ? 24.344 -20.734 -0.593 1 63.59 198 SER B C 1
ATOM 6991 O O . SER B 1 198 ? 23.766 -21.344 -1.498 1 63.59 198 SER B O 1
ATOM 6993 N N . SER B 1 199 ? 24.344 -21.016 0.65 1 73.44 199 SER B N 1
ATOM 6994 C CA . SER B 1 199 ? 23.531 -22.156 1.081 1 73.44 199 SER B CA 1
ATOM 6995 C C . SER B 1 199 ? 22.062 -21.938 0.747 1 73.44 199 SER B C 1
ATOM 6997 O O . SER B 1 199 ? 21.375 -22.875 0.335 1 73.44 199 SER B O 1
ATOM 6999 N N . GLU B 1 200 ? 21.609 -20.844 0.96 1 58.72 200 GLU B N 1
ATOM 7000 C CA . GLU B 1 200 ? 20.203 -20.562 0.683 1 58.72 200 GLU B CA 1
ATOM 7001 C C . GLU B 1 200 ? 19.906 -20.703 -0.805 1 58.72 200 GLU B C 1
ATOM 7003 O O . GLU B 1 200 ? 18.859 -21.266 -1.177 1 58.72 200 GLU B O 1
ATOM 7008 N N . SER B 1 201 ? 20.812 -20.203 -1.575 1 60.5 201 SER B N 1
ATOM 7009 C CA . SER B 1 201 ? 20.672 -20.375 -3.016 1 60.5 201 SER B CA 1
ATOM 7010 C C . SER B 1 201 ? 20.688 -21.859 -3.398 1 60.5 201 SER B C 1
ATOM 7012 O O . SER B 1 201 ? 19.922 -22.297 -4.262 1 60.5 201 SER B O 1
ATOM 7014 N N . LEU B 1 202 ? 21.562 -22.422 -2.814 1 74 202 LEU B N 1
ATOM 7015 C CA . LEU B 1 202 ? 21.656 -23.859 -3.064 1 74 202 LEU B CA 1
ATOM 7016 C C . LEU B 1 202 ? 20.344 -24.547 -2.719 1 74 202 LEU B C 1
ATOM 7018 O O . LEU B 1 202 ? 19.844 -25.359 -3.504 1 74 202 LEU B O 1
ATOM 7022 N N . ALA B 1 203 ? 19.812 -24.094 -1.599 1 68.44 203 ALA B N 1
ATOM 7023 C CA . ALA B 1 203 ? 18.547 -24.703 -1.172 1 68.44 203 ALA B CA 1
ATOM 7024 C C . ALA B 1 203 ? 17.422 -24.344 -2.129 1 68.44 203 ALA B C 1
ATOM 7026 O O . ALA B 1 203 ? 16.594 -25.203 -2.465 1 68.44 203 ALA B O 1
ATOM 7027 N N . SER B 1 204 ? 17.438 -23.172 -2.463 1 63 204 SER B N 1
ATOM 7028 C CA . SER B 1 204 ? 16.406 -22.703 -3.385 1 63 204 SER B CA 1
ATOM 7029 C C . SER B 1 204 ? 16.484 -23.422 -4.727 1 63 204 SER B C 1
ATOM 7031 O O . SER B 1 204 ? 15.469 -23.828 -5.281 1 63 204 SER B O 1
ATOM 7033 N N . GLU B 1 205 ? 17.734 -23.578 -5.191 1 65.94 205 GLU B N 1
ATOM 7034 C CA . GLU B 1 205 ? 17.938 -24.297 -6.445 1 65.94 205 GLU B CA 1
ATOM 7035 C C . GLU B 1 205 ? 17.562 -25.766 -6.309 1 65.94 205 GLU B C 1
ATOM 7037 O O . GLU B 1 205 ? 17.031 -26.375 -7.246 1 65.94 205 GLU B O 1
ATOM 7042 N N . LEU B 1 206 ? 17.812 -26.234 -5.246 1 73.88 206 LEU B N 1
ATOM 7043 C CA . LEU B 1 206 ? 17.438 -27.625 -4.996 1 73.88 206 LEU B CA 1
ATOM 7044 C C . LEU B 1 206 ? 15.922 -27.797 -5 1 73.88 206 LEU B C 1
ATOM 7046 O O . LEU B 1 206 ? 15.406 -28.797 -5.484 1 73.88 206 LEU B O 1
ATOM 7050 N N . ARG B 1 207 ? 15.289 -26.781 -4.414 1 63.16 207 ARG B N 1
ATOM 7051 C CA . ARG B 1 207 ? 13.828 -26.812 -4.371 1 63.16 207 ARG B CA 1
ATOM 7052 C C . ARG B 1 207 ? 13.242 -26.781 -5.773 1 63.16 207 ARG B C 1
ATOM 7054 O O . ARG B 1 207 ? 12.18 -27.359 -6.023 1 63.16 207 ARG B O 1
ATOM 7061 N N . GLU B 1 208 ? 14.102 -26.125 -6.586 1 53.84 208 GLU B N 1
ATOM 7062 C CA . GLU B 1 208 ? 13.633 -25.922 -7.953 1 53.84 208 GLU B CA 1
ATOM 7063 C C . GLU B 1 208 ? 13.984 -27.109 -8.844 1 53.84 208 GLU B C 1
ATOM 7065 O O . GLU B 1 208 ? 13.508 -27.219 -9.969 1 53.84 208 GLU B O 1
ATOM 7070 N N . ASP B 1 209 ? 14.844 -27.938 -8.359 1 58.31 209 ASP B N 1
ATOM 7071 C CA . ASP B 1 209 ? 15.234 -29.109 -9.125 1 58.31 209 ASP B CA 1
ATOM 7072 C C . ASP B 1 209 ? 14.078 -30.094 -9.242 1 58.31 209 ASP B C 1
ATOM 7074 O O . ASP B 1 209 ? 13.578 -30.609 -8.234 1 58.31 209 ASP B O 1
ATOM 7078 N N . THR B 1 210 ? 13.641 -30.25 -10.398 1 52.19 210 THR B N 1
ATOM 7079 C CA . THR B 1 210 ? 12.445 -31.047 -10.672 1 52.19 210 THR B CA 1
ATOM 7080 C C . THR B 1 210 ? 12.703 -32.531 -10.375 1 52.19 210 THR B C 1
ATOM 7082 O O . THR B 1 210 ? 11.766 -33.312 -10.266 1 52.19 210 THR B O 1
ATOM 7085 N N . LYS B 1 211 ? 13.844 -32.938 -10.344 1 64.25 211 LYS B N 1
ATOM 7086 C CA . LYS B 1 211 ? 14.148 -34.375 -10.148 1 64.25 211 LYS B CA 1
ATOM 7087 C C . LYS B 1 211 ? 14.016 -34.75 -8.68 1 64.25 211 LYS B C 1
ATOM 7089 O O . LYS B 1 211 ? 13.914 -35.938 -8.352 1 64.25 211 LYS B O 1
ATOM 7094 N N . ILE B 1 212 ? 13.945 -33.688 -7.855 1 69 212 ILE B N 1
ATOM 7095 C CA . ILE B 1 212 ? 13.875 -34 -6.434 1 69 212 ILE B CA 1
ATOM 7096 C C . ILE B 1 212 ? 12.414 -34.188 -6.016 1 69 212 ILE B C 1
ATOM 7098 O O . ILE B 1 212 ? 11.547 -33.406 -6.426 1 69 212 ILE B O 1
ATOM 7102 N N . THR B 1 213 ? 12.148 -35.312 -5.344 1 61.25 213 THR B N 1
ATOM 7103 C CA . THR B 1 213 ? 10.797 -35.75 -5.016 1 61.25 213 THR B CA 1
ATOM 7104 C C . THR B 1 213 ? 10.273 -35 -3.795 1 61.25 213 THR B C 1
ATOM 7106 O O . THR B 1 213 ? 9.062 -34.781 -3.648 1 61.25 213 THR B O 1
ATOM 7109 N N . ALA B 1 214 ? 11.109 -34.625 -2.912 1 65.44 214 ALA B N 1
ATOM 7110 C CA . ALA B 1 214 ? 10.688 -33.938 -1.701 1 65.44 214 ALA B CA 1
ATOM 7111 C C . ALA B 1 214 ? 11.141 -32.469 -1.725 1 65.44 214 ALA B C 1
ATOM 7113 O O . ALA B 1 214 ? 12.156 -32.125 -2.342 1 65.44 214 ALA B O 1
ATOM 7114 N N . THR B 1 215 ? 10.344 -31.641 -1.192 1 60.81 215 THR B N 1
ATOM 7115 C CA . THR B 1 215 ? 10.68 -30.219 -1.168 1 60.81 215 THR B CA 1
ATOM 7116 C C . THR B 1 215 ? 11.758 -29.922 -0.121 1 60.81 215 THR B C 1
ATOM 7118 O O . THR B 1 215 ? 11.523 -30.094 1.078 1 60.81 215 THR B O 1
ATOM 7121 N N . PRO B 1 216 ? 12.859 -29.484 -0.708 1 69.25 216 PRO B N 1
ATOM 7122 C CA . PRO B 1 216 ? 13.898 -29.109 0.259 1 69.25 216 PRO B CA 1
ATOM 7123 C C . PRO B 1 216 ? 13.523 -27.875 1.079 1 69.25 216 PRO B C 1
ATOM 7125 O O . PRO B 1 216 ? 12.828 -26.984 0.583 1 69.25 216 PRO B O 1
ATOM 7128 N N . VAL B 1 217 ? 13.844 -28 2.359 1 65.56 217 VAL B N 1
ATOM 7129 C CA . VAL B 1 217 ? 13.539 -26.922 3.295 1 65.56 217 VAL B CA 1
ATOM 7130 C C . VAL B 1 217 ? 14.828 -26.266 3.768 1 65.56 217 VAL B C 1
ATOM 7132 O O . VAL B 1 217 ? 15.805 -26.953 4.086 1 65.56 217 VAL B O 1
ATOM 7135 N N . PHE B 1 218 ? 14.875 -25.031 3.613 1 65.94 218 PHE B N 1
ATOM 7136 C CA . PHE B 1 218 ? 15.992 -24.266 4.16 1 65.94 218 PHE B CA 1
ATOM 7137 C C . PHE B 1 218 ? 15.625 -23.656 5.512 1 65.94 218 PHE B C 1
ATOM 7139 O O . PHE B 1 218 ? 14.516 -23.156 5.688 1 65.94 218 PHE B O 1
ATOM 7146 N N . HIS B 1 219 ? 16.406 -23.953 6.512 1 59.31 219 HIS B N 1
ATOM 7147 C CA . HIS B 1 219 ? 16.188 -23.406 7.844 1 59.31 219 HIS B CA 1
ATOM 7148 C C . HIS B 1 219 ? 17.438 -22.719 8.367 1 59.31 219 HIS B C 1
ATOM 7150 O O . HIS B 1 219 ? 18.531 -23.281 8.305 1 59.31 219 HIS B O 1
ATOM 7156 N N . ASP B 1 220 ? 17.328 -21.562 8.703 1 53.91 220 ASP B N 1
ATOM 7157 C CA . ASP B 1 220 ? 18.406 -20.875 9.383 1 53.91 220 ASP B CA 1
ATOM 7158 C C . ASP B 1 220 ? 18.188 -20.859 10.898 1 53.91 220 ASP B C 1
ATOM 7160 O O . ASP B 1 220 ? 17.328 -20.141 11.398 1 53.91 220 ASP B O 1
ATOM 7164 N N . PHE B 1 221 ? 18.875 -21.875 11.531 1 53.19 221 PHE B N 1
ATOM 7165 C CA . PHE B 1 221 ? 18.734 -22.047 12.969 1 53.19 221 PHE B CA 1
ATOM 7166 C C . PHE B 1 221 ? 19.031 -20.75 13.703 1 53.19 221 PHE B C 1
ATOM 7168 O O . PHE B 1 221 ? 18.656 -20.578 14.867 1 53.19 221 PHE B O 1
ATOM 7175 N N . THR B 1 222 ? 19.781 -20.156 13.281 1 44.12 222 THR B N 1
ATOM 7176 C CA . THR B 1 222 ? 20.219 -18.953 13.977 1 44.12 222 THR B CA 1
ATOM 7177 C C . THR B 1 222 ? 19.359 -17.766 13.57 1 44.12 222 THR B C 1
ATOM 7179 O O . THR B 1 222 ? 19.625 -16.625 13.977 1 44.12 222 THR B O 1
ATOM 7182 N N . ALA B 1 223 ? 18.234 -18.172 12.672 1 39.66 223 ALA B N 1
ATOM 7183 C CA . ALA B 1 223 ? 17.281 -17.141 12.281 1 39.66 223 ALA B CA 1
ATOM 7184 C C . ALA B 1 223 ? 16.312 -16.812 13.422 1 39.66 223 ALA B C 1
ATOM 7186 O O . ALA B 1 223 ? 15.844 -17.719 14.125 1 39.66 223 ALA B O 1
ATOM 7187 N N . PRO B 1 224 ? 16.156 -15.836 14.008 1 33.09 224 PRO B N 1
ATOM 7188 C CA . PRO B 1 224 ? 15.117 -15.641 15.023 1 33.09 224 PRO B CA 1
ATOM 7189 C C . PRO B 1 224 ? 13.734 -16.062 14.547 1 33.09 224 PRO B C 1
ATOM 7191 O O . PRO B 1 224 ? 13.5 -16.156 13.336 1 33.09 224 PRO B O 1
ATOM 7194 N N . PRO B 1 225 ? 12.664 -16.469 15.414 1 29.05 225 PRO B N 1
ATOM 7195 C CA . PRO B 1 225 ? 11.328 -17.016 15.18 1 29.05 225 PRO B CA 1
ATOM 7196 C C . PRO B 1 225 ? 10.719 -16.531 13.859 1 29.05 225 PRO B C 1
ATOM 7198 O O . PRO B 1 225 ? 11.258 -15.609 13.234 1 29.05 225 PRO B O 1
ATOM 7201 N N . LYS B 1 226 ? 9.141 -16.219 13.727 1 31.02 226 LYS B N 1
ATOM 7202 C CA . LYS B 1 226 ? 8.141 -16.594 12.742 1 31.02 226 LYS B CA 1
ATOM 7203 C C . LYS B 1 226 ? 8.57 -16.188 11.336 1 31.02 226 LYS B C 1
ATOM 7205 O O . LYS B 1 226 ? 8.547 -17 10.406 1 31.02 226 LYS B O 1
ATOM 7210 N N . ASN B 1 227 ? 7.816 -15.133 10.617 1 31.91 227 ASN B N 1
ATOM 7211 C CA . ASN B 1 227 ? 7.551 -15.148 9.18 1 31.91 227 ASN B CA 1
ATOM 7212 C C . ASN B 1 227 ? 8.844 -15.102 8.375 1 31.91 227 ASN B C 1
ATOM 7214 O O . ASN B 1 227 ? 8.859 -15.438 7.188 1 31.91 227 ASN B O 1
ATOM 7218 N N . VAL B 1 228 ? 9.609 -14.227 8.633 1 31.23 228 VAL B N 1
ATOM 7219 C CA . VAL B 1 228 ? 10.812 -14.07 7.824 1 31.23 228 VAL B CA 1
ATOM 7220 C C . VAL B 1 228 ? 11.93 -14.938 8.391 1 31.23 228 VAL B C 1
ATOM 7222 O O . VAL B 1 228 ? 12.32 -14.789 9.547 1 31.23 228 VAL B O 1
ATOM 7225 N N . THR B 1 229 ? 11.883 -16.297 8.109 1 37.69 229 THR B N 1
ATOM 7226 C CA . THR B 1 229 ? 12.969 -17.188 8.492 1 37.69 229 THR B CA 1
ATOM 7227 C C . THR B 1 229 ? 14.273 -16.781 7.812 1 37.69 229 THR B C 1
ATOM 7229 O O . THR B 1 229 ? 14.258 -16.047 6.82 1 37.69 229 THR B O 1
ATOM 7232 N N . ALA B 1 230 ? 15.367 -17.141 8.461 1 36.88 230 ALA B N 1
ATOM 7233 C CA . ALA B 1 230 ? 16.672 -16.844 7.887 1 36.88 230 ALA B CA 1
ATOM 7234 C C . ALA B 1 230 ? 16.797 -17.422 6.48 1 36.88 230 ALA B C 1
ATOM 7236 O O . ALA B 1 230 ? 17.375 -16.797 5.594 1 36.88 230 ALA B O 1
ATOM 7237 N N . VAL B 1 231 ? 16.156 -18.734 6.262 1 36.09 231 VAL B N 1
ATOM 7238 C CA . VAL B 1 231 ? 16.156 -19.391 4.961 1 36.09 231 VAL B CA 1
ATOM 7239 C C . VAL B 1 231 ? 15.375 -18.562 3.955 1 36.09 231 VAL B C 1
ATOM 7241 O O . VAL B 1 231 ? 15.797 -18.391 2.807 1 36.09 231 VAL B O 1
ATOM 7244 N N . SER B 1 232 ? 14.281 -18.094 4.562 1 46.5 232 SER B N 1
ATOM 7245 C CA . SER B 1 232 ? 13.461 -17.266 3.686 1 46.5 232 SER B CA 1
ATOM 7246 C C . SER B 1 232 ? 14.18 -15.969 3.314 1 46.5 232 SER B C 1
ATOM 7248 O O . SER B 1 232 ? 14.148 -15.539 2.158 1 46.5 232 SER B O 1
ATOM 7250 N N . ILE B 1 233 ? 14.953 -15.695 4.367 1 47.25 233 ILE B N 1
ATOM 7251 C CA . ILE B 1 233 ? 15.688 -14.461 4.109 1 47.25 233 ILE B CA 1
ATOM 7252 C C . ILE B 1 233 ? 16.781 -14.711 3.078 1 47.25 233 ILE B C 1
ATOM 7254 O O . ILE B 1 233 ? 16.922 -13.969 2.107 1 47.25 233 ILE B O 1
ATOM 7258 N N . GLU B 1 234 ? 17.484 -15.906 3.221 1 44.84 234 GLU B N 1
ATOM 7259 C CA . GLU B 1 234 ? 18.594 -16.203 2.32 1 44.84 234 GLU B CA 1
ATOM 7260 C C . GLU B 1 234 ? 18.094 -16.469 0.902 1 44.84 234 GLU B C 1
ATOM 7262 O O . GLU B 1 234 ? 18.703 -16 -0.068 1 44.84 234 GLU B O 1
ATOM 7267 N N . ALA B 1 235 ? 17 -17.359 0.889 1 51.12 235 ALA B N 1
ATOM 7268 C CA . ALA B 1 235 ? 16.453 -17.641 -0.432 1 51.12 235 ALA B CA 1
ATOM 7269 C C . ALA B 1 235 ? 16.031 -16.359 -1.141 1 51.12 235 ALA B C 1
ATOM 7271 O O . ALA B 1 235 ? 16.312 -16.188 -2.326 1 51.12 235 ALA B O 1
ATOM 7272 N N . ILE B 1 236 ? 15.438 -15.586 -0.271 1 58.38 236 ILE B N 1
ATOM 7273 C CA . ILE B 1 236 ? 14.938 -14.336 -0.839 1 58.38 236 ILE B CA 1
ATOM 7274 C C . ILE B 1 236 ? 16.109 -13.453 -1.259 1 58.38 236 ILE B C 1
ATOM 7276 O O . ILE B 1 236 ? 16.125 -12.914 -2.367 1 58.38 236 ILE B O 1
ATOM 7280 N N . VAL B 1 237 ? 17.109 -13.531 -0.369 1 59.66 237 VAL B N 1
ATOM 7281 C CA . VAL B 1 237 ? 18.234 -12.625 -0.624 1 59.66 237 VAL B CA 1
ATOM 7282 C C . VAL B 1 237 ? 19.109 -13.195 -1.737 1 59.66 237 VAL B C 1
ATOM 7284 O O . VAL B 1 237 ? 19.594 -12.453 -2.594 1 59.66 237 VAL B O 1
ATOM 7287 N N . SER B 1 238 ? 19.297 -14.57 -1.752 1 60.59 238 SER B N 1
ATOM 7288 C CA . SER B 1 238 ? 20.078 -15.195 -2.805 1 60.59 238 SER B CA 1
ATOM 7289 C C . SER B 1 238 ? 19.469 -14.961 -4.176 1 60.59 238 SER B C 1
ATOM 7291 O O . SER B 1 238 ? 20.172 -14.648 -5.141 1 60.59 238 SER B O 1
ATOM 7293 N N . ARG B 1 239 ? 18.203 -15.18 -4.223 1 67.5 239 ARG B N 1
ATOM 7294 C CA . ARG B 1 239 ? 17.5 -14.93 -5.477 1 67.5 239 ARG B CA 1
ATOM 7295 C C . ARG B 1 239 ? 17.641 -13.477 -5.906 1 67.5 239 ARG B C 1
ATOM 7297 O O . ARG B 1 239 ? 17.859 -13.188 -7.086 1 67.5 239 ARG B O 1
ATOM 7304 N N . ALA B 1 240 ? 17.516 -12.648 -4.93 1 72.44 240 ALA B N 1
ATOM 7305 C CA . ALA B 1 240 ? 17.656 -11.227 -5.219 1 72.44 240 ALA B CA 1
ATOM 7306 C C . ALA B 1 240 ? 19.062 -10.906 -5.738 1 72.44 240 ALA B C 1
ATOM 7308 O O . ALA B 1 240 ? 19.203 -10.148 -6.703 1 72.44 240 ALA B O 1
ATOM 7309 N N . ARG B 1 241 ? 20.031 -11.5 -5.184 1 65.44 241 ARG B N 1
ATOM 7310 C CA . ARG B 1 241 ? 21.406 -11.234 -5.57 1 65.44 241 ARG B CA 1
ATOM 7311 C C . ARG B 1 241 ? 21.703 -11.766 -6.969 1 65.44 241 ARG B C 1
ATOM 7313 O O . ARG B 1 241 ? 22.438 -11.141 -7.738 1 65.44 241 ARG B O 1
ATOM 7320 N N . ARG B 1 242 ? 21.188 -12.922 -7.258 1 65.31 242 ARG B N 1
ATOM 7321 C CA . ARG B 1 242 ? 21.344 -13.484 -8.594 1 65.31 242 ARG B CA 1
ATOM 7322 C C . ARG B 1 242 ? 20.766 -12.547 -9.656 1 65.31 242 ARG B C 1
ATOM 7324 O O . ARG B 1 242 ? 21.359 -12.383 -10.727 1 65.31 242 ARG B O 1
ATOM 7331 N N . MET B 1 243 ? 19.75 -12.016 -9.305 1 78.56 243 MET B N 1
ATOM 7332 C CA . MET B 1 243 ? 19.094 -11.102 -10.242 1 78.56 243 MET B CA 1
ATOM 7333 C C . MET B 1 243 ? 19.891 -9.805 -10.375 1 78.56 243 MET B C 1
ATOM 7335 O O . MET B 1 243 ? 19.984 -9.234 -11.469 1 78.56 243 MET B O 1
ATOM 7339 N N . GLN B 1 244 ? 20.438 -9.398 -9.281 1 72.81 244 GLN B N 1
ATOM 7340 C CA . GLN B 1 244 ? 21.25 -8.18 -9.297 1 72.81 244 GLN B CA 1
ATOM 7341 C C . GLN B 1 244 ? 22.453 -8.328 -10.219 1 72.81 244 GLN B C 1
ATOM 7343 O O . GLN B 1 244 ? 22.891 -7.359 -10.844 1 72.81 244 GLN B O 1
ATOM 7348 N N . GLY B 1 245 ? 23.031 -9.516 -10.305 1 67.62 245 GLY B N 1
ATOM 7349 C CA . GLY B 1 245 ? 24.25 -9.766 -11.055 1 67.62 245 GLY B CA 1
ATOM 7350 C C . GLY B 1 245 ? 24 -10.016 -12.531 1 67.62 245 GLY B C 1
ATOM 7351 O O . GLY B 1 245 ? 24.938 -10.336 -13.281 1 67.62 245 GLY B O 1
ATOM 7352 N N . ALA B 1 246 ? 22.797 -9.82 -12.891 1 70.88 246 ALA B N 1
ATOM 7353 C CA . ALA B 1 246 ? 22.438 -10.156 -14.266 1 70.88 246 ALA B CA 1
ATOM 7354 C C . ALA B 1 246 ? 22.984 -9.125 -15.25 1 70.88 246 ALA B C 1
ATOM 7356 O O . ALA B 1 246 ? 23.172 -9.422 -16.422 1 70.88 246 ALA B O 1
ATOM 7357 N N . LEU B 1 247 ? 23.234 -7.875 -14.727 1 69.88 247 LEU B N 1
ATOM 7358 C CA . LEU B 1 247 ? 23.719 -6.828 -15.617 1 69.88 247 LEU B CA 1
ATOM 7359 C C . LEU B 1 247 ? 25.234 -6.652 -15.469 1 69.88 247 LEU B C 1
ATOM 7361 O O . LEU B 1 247 ? 25.781 -6.77 -14.367 1 69.88 247 LEU B O 1
ATOM 7365 N N . GLU B 1 248 ? 25.953 -6.77 -16.562 1 59.19 248 GLU B N 1
ATOM 7366 C CA . GLU B 1 248 ? 27.375 -6.457 -16.625 1 59.19 248 GLU B CA 1
ATOM 7367 C C . GLU B 1 248 ? 27.609 -5.027 -17.109 1 59.19 248 GLU B C 1
ATOM 7369 O O . GLU B 1 248 ? 27.328 -4.711 -18.266 1 59.19 248 GLU B O 1
ATOM 7374 N N . ASP B 1 249 ? 28.109 -4.145 -16.219 1 56.88 249 ASP B N 1
ATOM 7375 C CA . ASP B 1 249 ? 28.359 -2.742 -16.531 1 56.88 249 ASP B CA 1
ATOM 7376 C C . ASP B 1 249 ? 27.078 -2.043 -16.984 1 56.88 249 ASP B C 1
ATOM 7378 O O . ASP B 1 249 ? 27.078 -1.324 -17.984 1 56.88 249 ASP B O 1
ATOM 7382 N N . GLY B 1 250 ? 25.906 -2.469 -16.438 1 62.75 250 GLY B N 1
ATOM 7383 C CA . GLY B 1 250 ? 24.625 -1.822 -16.672 1 62.75 250 GLY B CA 1
ATOM 7384 C C . GLY B 1 250 ? 23.875 -2.385 -17.859 1 62.75 250 GLY B C 1
ATOM 7385 O O . GLY B 1 250 ? 22.766 -1.967 -18.156 1 62.75 250 GLY B O 1
ATOM 7386 N N . ALA B 1 251 ? 24.562 -3.248 -18.594 1 69.62 251 ALA B N 1
ATOM 7387 C CA . ALA B 1 251 ? 23.938 -3.82 -19.797 1 69.62 251 ALA B CA 1
ATOM 7388 C C . ALA B 1 251 ? 23.906 -5.344 -19.719 1 69.62 251 ALA B C 1
ATOM 7390 O O . ALA B 1 251 ? 24.641 -5.949 -18.922 1 69.62 251 ALA B O 1
ATOM 7391 N N . PHE B 1 252 ? 23.016 -5.801 -20.5 1 78.94 252 PHE B N 1
ATOM 7392 C CA . PHE B 1 252 ? 22.953 -7.254 -20.594 1 78.94 252 PHE B CA 1
ATOM 7393 C C . PHE B 1 252 ? 24.203 -7.801 -21.281 1 78.94 252 PHE B C 1
ATOM 7395 O O . PHE B 1 252 ? 24.734 -7.176 -22.203 1 78.94 252 PHE B O 1
ATOM 7402 N N . PRO B 1 253 ? 24.703 -8.875 -20.844 1 68.75 253 PRO B N 1
ATOM 7403 C CA . PRO B 1 253 ? 25.859 -9.469 -21.5 1 68.75 253 PRO B CA 1
ATOM 7404 C C . PRO B 1 253 ? 25.641 -9.703 -23 1 68.75 253 PRO B C 1
ATOM 7406 O O . PRO B 1 253 ? 24.516 -9.977 -23.422 1 68.75 253 PRO B O 1
ATOM 7409 N N . THR B 1 254 ? 26.688 -9.445 -23.719 1 71.88 254 THR B N 1
ATOM 7410 C CA . THR B 1 254 ? 26.625 -9.633 -25.172 1 71.88 254 THR B CA 1
ATOM 7411 C C . THR B 1 254 ? 26.203 -11.055 -25.5 1 71.88 254 THR B C 1
ATOM 7413 O O . THR B 1 254 ? 26.719 -12.023 -24.938 1 71.88 254 THR B O 1
ATOM 7416 N N . GLY B 1 255 ? 25.266 -11.211 -26.328 1 67.62 255 GLY B N 1
ATOM 7417 C CA . GLY B 1 255 ? 24.781 -12.516 -26.75 1 67.62 255 GLY B CA 1
ATOM 7418 C C . GLY B 1 255 ? 23.641 -13.031 -25.891 1 67.62 255 GLY B C 1
ATOM 7419 O O . GLY B 1 255 ? 23.125 -14.117 -26.141 1 67.62 255 GLY B O 1
ATOM 7420 N N . SER B 1 256 ? 23.312 -12.219 -24.938 1 73.75 256 SER B N 1
ATOM 7421 C CA . SER B 1 256 ? 22.25 -12.641 -24.047 1 73.75 256 SER B CA 1
ATOM 7422 C C . SER B 1 256 ? 20.891 -12.609 -24.75 1 73.75 256 SER B C 1
ATOM 7424 O O . SER B 1 256 ? 20.703 -11.852 -25.703 1 73.75 256 SER B O 1
ATOM 7426 N N . ILE B 1 257 ? 20.031 -13.492 -24.375 1 76.81 257 ILE B N 1
ATOM 7427 C CA . ILE B 1 257 ? 18.688 -13.57 -24.938 1 76.81 257 ILE B CA 1
ATOM 7428 C C . ILE B 1 257 ? 17.953 -12.25 -24.719 1 76.81 257 ILE B C 1
ATOM 7430 O O . ILE B 1 257 ? 17.047 -11.898 -25.469 1 76.81 257 ILE B O 1
ATOM 7434 N N . PHE B 1 258 ? 18.422 -11.539 -23.812 1 82.62 258 PHE B N 1
ATOM 7435 C CA . PHE B 1 258 ? 17.734 -10.312 -23.422 1 82.62 258 PHE B CA 1
ATOM 7436 C C . PHE B 1 258 ? 18.047 -9.188 -24.406 1 82.62 258 PHE B C 1
ATOM 7438 O O . PHE B 1 258 ? 17.312 -8.195 -24.469 1 82.62 258 PHE B O 1
ATOM 7445 N N . GLU B 1 259 ? 19.047 -9.352 -25.172 1 75.88 259 GLU B N 1
ATOM 7446 C CA . GLU B 1 259 ? 19.359 -8.367 -26.188 1 75.88 259 GLU B CA 1
ATOM 7447 C C . GLU B 1 259 ? 18.359 -8.422 -27.344 1 75.88 259 GLU B C 1
ATOM 7449 O O . GLU B 1 259 ? 18.203 -7.457 -28.094 1 75.88 259 GLU B O 1
ATOM 7454 N N . LEU B 1 260 ? 17.719 -9.586 -27.391 1 76.94 260 LEU B N 1
ATOM 7455 C CA . LEU B 1 260 ? 16.781 -9.797 -28.484 1 76.94 260 LEU B CA 1
ATOM 7456 C C . LEU B 1 260 ? 15.414 -9.211 -28.141 1 76.94 260 LEU B C 1
ATOM 7458 O O . LEU B 1 260 ? 14.539 -9.117 -29 1 76.94 260 LEU B O 1
ATOM 7462 N N . LEU B 1 261 ? 15.312 -8.82 -26.953 1 82.25 261 LEU B N 1
ATOM 7463 C CA . LEU B 1 261 ? 14.031 -8.281 -26.516 1 82.25 261 LEU B CA 1
ATOM 7464 C C . LEU B 1 261 ? 13.844 -6.852 -27.016 1 82.25 261 LEU B C 1
ATOM 7466 O O . LEU B 1 261 ? 14.82 -6.191 -27.391 1 82.25 261 LEU B O 1
ATOM 7470 N N . SER B 1 262 ? 12.594 -6.488 -27.141 1 80.06 262 SER B N 1
ATOM 7471 C CA . SER B 1 262 ? 12.297 -5.105 -27.516 1 80.06 262 SER B CA 1
ATOM 7472 C C . SER B 1 262 ? 12.867 -4.129 -26.484 1 80.06 262 SER B C 1
ATOM 7474 O O . SER B 1 262 ? 13.148 -4.512 -25.344 1 80.06 262 SER B O 1
ATOM 7476 N N . LYS B 1 263 ? 13.156 -2.965 -26.875 1 78.69 263 LYS B N 1
ATOM 7477 C CA . LYS B 1 263 ? 13.758 -1.963 -26 1 78.69 263 LYS B CA 1
ATOM 7478 C C . LYS B 1 263 ? 12.891 -1.711 -24.781 1 78.69 263 LYS B C 1
ATOM 7480 O O . LYS B 1 263 ? 13.398 -1.675 -23.656 1 78.69 263 LYS B O 1
ATOM 7485 N N . PRO B 1 264 ? 11.547 -1.646 -24.922 1 74.62 264 PRO B N 1
ATOM 7486 C CA . PRO B 1 264 ? 10.742 -1.438 -23.719 1 74.62 264 PRO B CA 1
ATOM 7487 C C . PRO B 1 264 ? 10.867 -2.586 -22.719 1 74.62 264 PRO B C 1
ATOM 7489 O O . PRO B 1 264 ? 10.883 -2.355 -21.516 1 74.62 264 PRO B O 1
ATOM 7492 N N . ALA B 1 265 ? 10.93 -3.756 -23.266 1 81.94 265 ALA B N 1
ATOM 7493 C CA . ALA B 1 265 ? 11.07 -4.926 -22.406 1 81.94 265 ALA B CA 1
ATOM 7494 C C . ALA B 1 265 ? 12.406 -4.906 -21.672 1 81.94 265 ALA B C 1
ATOM 7496 O O . ALA B 1 265 ? 12.477 -5.188 -20.469 1 81.94 265 ALA B O 1
ATOM 7497 N N . ARG B 1 266 ? 13.461 -4.602 -22.359 1 82.12 266 ARG B N 1
ATOM 7498 C CA . ARG B 1 266 ? 14.789 -4.531 -21.75 1 82.12 266 ARG B CA 1
ATOM 7499 C C . ARG B 1 266 ? 14.844 -3.459 -20.672 1 82.12 266 ARG B C 1
ATOM 7501 O O . ARG B 1 266 ? 15.398 -3.684 -19.594 1 82.12 266 ARG B O 1
ATOM 7508 N N . ASP B 1 267 ? 14.242 -2.385 -20.953 1 76.62 267 ASP B N 1
ATOM 7509 C CA . ASP B 1 267 ? 14.242 -1.271 -20 1 76.62 267 ASP B CA 1
ATOM 7510 C C . ASP B 1 267 ? 13.508 -1.641 -18.719 1 76.62 267 ASP B C 1
ATOM 7512 O O . ASP B 1 267 ? 13.914 -1.242 -17.625 1 76.62 267 ASP B O 1
ATOM 7516 N N . GLU B 1 268 ? 12.406 -2.312 -18.859 1 80.19 268 GLU B N 1
ATOM 7517 C CA . GLU B 1 268 ? 11.625 -2.732 -17.703 1 80.19 268 GLU B CA 1
ATOM 7518 C C . GLU B 1 268 ? 12.43 -3.666 -16.812 1 80.19 268 GLU B C 1
ATOM 7520 O O . GLU B 1 268 ? 12.359 -3.57 -15.578 1 80.19 268 GLU B O 1
ATOM 7525 N N . ILE B 1 269 ? 13.18 -4.551 -17.406 1 83.12 269 ILE B N 1
ATOM 7526 C CA . ILE B 1 269 ? 13.992 -5.5 -16.641 1 83.12 269 ILE B CA 1
ATOM 7527 C C . ILE B 1 269 ? 15.117 -4.762 -15.93 1 83.12 269 ILE B C 1
ATOM 7529 O O . ILE B 1 269 ? 15.367 -5.004 -14.742 1 83.12 269 ILE B O 1
ATOM 7533 N N . VAL B 1 270 ? 15.742 -3.881 -16.625 1 79.44 270 VAL B N 1
ATOM 7534 C CA . VAL B 1 270 ? 16.844 -3.123 -16.047 1 79.44 270 VAL B CA 1
ATOM 7535 C C . VAL B 1 270 ? 16.328 -2.281 -14.875 1 79.44 270 VAL B C 1
ATOM 7537 O O . VAL B 1 270 ? 16.969 -2.193 -13.828 1 79.44 270 VAL B O 1
ATOM 7540 N N . ARG B 1 271 ? 15.164 -1.806 -15.039 1 76.5 271 ARG B N 1
ATOM 7541 C CA . ARG B 1 271 ? 14.539 -1.047 -13.961 1 76.5 271 ARG B CA 1
ATOM 7542 C C . ARG B 1 271 ? 14.258 -1.938 -12.758 1 76.5 271 ARG B C 1
ATOM 7544 O O . ARG B 1 271 ? 14.422 -1.51 -11.609 1 76.5 271 ARG B O 1
ATOM 7551 N N . GLY B 1 272 ? 13.711 -3.043 -13.07 1 80.56 272 GLY B N 1
ATOM 7552 C CA . GLY B 1 272 ? 13.461 -3.996 -12 1 80.56 272 GLY B CA 1
ATOM 7553 C C . GLY B 1 272 ? 14.719 -4.359 -11.227 1 80.56 272 GLY B C 1
ATOM 7554 O O . GLY B 1 272 ? 14.688 -4.445 -9.992 1 80.56 272 GLY B O 1
ATOM 7555 N N . ILE B 1 273 ? 15.828 -4.512 -11.938 1 78.94 273 ILE B N 1
ATOM 7556 C CA . ILE B 1 273 ? 17.078 -4.883 -11.297 1 78.94 273 ILE B CA 1
ATOM 7557 C C . ILE B 1 273 ? 17.594 -3.727 -10.438 1 78.94 273 ILE B C 1
ATOM 7559 O O . ILE B 1 273 ? 18.062 -3.938 -9.312 1 78.94 273 ILE B O 1
ATOM 7563 N N . ARG B 1 274 ? 17.438 -2.602 -10.898 1 70.69 274 ARG B N 1
ATOM 7564 C CA . ARG B 1 274 ? 17.875 -1.432 -10.141 1 70.69 274 ARG B CA 1
ATOM 7565 C C . ARG B 1 274 ? 17.031 -1.262 -8.875 1 70.69 274 ARG B C 1
ATOM 7567 O O . ARG B 1 274 ? 17.562 -0.915 -7.82 1 70.69 274 ARG B O 1
ATOM 7574 N N . GLY B 1 275 ? 15.719 -1.431 -9.078 1 73.38 275 GLY B N 1
ATOM 7575 C CA . GLY B 1 275 ? 14.867 -1.407 -7.902 1 73.38 275 GLY B CA 1
ATOM 7576 C C . GLY B 1 275 ? 15.266 -2.432 -6.855 1 73.38 275 GLY B C 1
ATOM 7577 O O . GLY B 1 275 ? 15.273 -2.131 -5.66 1 73.38 275 GLY B O 1
ATOM 7578 N N . LEU B 1 276 ? 15.531 -3.572 -7.301 1 78.06 276 LEU B N 1
ATOM 7579 C CA . LEU B 1 276 ? 15.977 -4.629 -6.402 1 78.06 276 LEU B CA 1
ATOM 7580 C C . LEU B 1 276 ? 17.297 -4.25 -5.727 1 78.06 276 LEU B C 1
ATOM 7582 O O . LEU B 1 276 ? 17.469 -4.492 -4.531 1 78.06 276 LEU B O 1
ATOM 7586 N N . ASN B 1 277 ? 18.25 -3.717 -6.484 1 69.5 277 ASN B N 1
ATOM 7587 C CA . ASN B 1 277 ? 19.531 -3.287 -5.934 1 69.5 277 ASN B CA 1
ATOM 7588 C C . ASN B 1 277 ? 19.344 -2.293 -4.789 1 69.5 277 ASN B C 1
ATOM 7590 O O . ASN B 1 277 ? 20.031 -2.369 -3.775 1 69.5 277 ASN B O 1
ATOM 7594 N N . THR B 1 278 ? 18.391 -1.534 -4.973 1 66.12 278 THR B N 1
ATOM 7595 C CA . THR B 1 278 ? 18.125 -0.506 -3.975 1 66.12 278 THR B CA 1
ATOM 7596 C C . THR B 1 278 ? 17.609 -1.133 -2.678 1 66.12 278 THR B C 1
ATOM 7598 O O . THR B 1 278 ? 18.094 -0.795 -1.593 1 66.12 278 THR B O 1
ATOM 7601 N N . VAL B 1 279 ? 16.625 -1.921 -2.826 1 71.19 279 VAL B N 1
ATOM 7602 C CA . VAL B 1 279 ? 16.062 -2.562 -1.646 1 71.19 279 VAL B CA 1
ATOM 7603 C C . VAL B 1 279 ? 17.125 -3.396 -0.943 1 71.19 279 VAL B C 1
ATOM 7605 O O . VAL B 1 279 ? 17.188 -3.422 0.289 1 71.19 279 VAL B O 1
ATOM 7608 N N . MET B 1 280 ? 17.938 -4.062 -1.709 1 69.12 280 MET B N 1
ATOM 7609 C CA . MET B 1 280 ? 18.984 -4.898 -1.138 1 69.12 280 MET B CA 1
ATOM 7610 C C . MET B 1 280 ? 20.031 -4.051 -0.409 1 69.12 280 MET B C 1
ATOM 7612 O O . MET B 1 280 ? 20.516 -4.441 0.653 1 69.12 280 MET B O 1
ATOM 7616 N N . ALA B 1 281 ? 20.375 -2.959 -0.953 1 63.16 281 ALA B N 1
ATOM 7617 C CA . ALA B 1 281 ? 21.328 -2.059 -0.317 1 63.16 281 ALA B CA 1
ATOM 7618 C C . ALA B 1 281 ? 20.766 -1.491 0.984 1 63.16 281 ALA B C 1
ATOM 7620 O O . ALA B 1 281 ? 21.484 -1.417 1.991 1 63.16 281 ALA B O 1
ATOM 7621 N N . THR B 1 282 ? 19.5 -1.147 0.942 1 62.03 282 THR B N 1
ATOM 7622 C CA . THR B 1 282 ? 18.844 -0.623 2.133 1 62.03 282 THR B CA 1
ATOM 7623 C C . THR B 1 282 ? 18.797 -1.678 3.234 1 62.03 282 THR B C 1
ATOM 7625 O O . THR B 1 282 ? 19.047 -1.375 4.402 1 62.03 282 THR B O 1
ATOM 7628 N N . THR B 1 283 ? 18.359 -2.799 2.816 1 64.25 283 THR B N 1
ATOM 7629 C CA . THR B 1 283 ? 18.281 -3.895 3.775 1 64.25 283 THR B CA 1
ATOM 7630 C C . THR B 1 283 ? 19.656 -4.195 4.367 1 64.25 283 THR B C 1
ATOM 7632 O O . THR B 1 283 ? 19.766 -4.547 5.543 1 64.25 283 THR B O 1
ATOM 7635 N N . ALA B 1 284 ? 20.703 -4.129 3.572 1 59.59 284 ALA B N 1
ATOM 7636 C CA . ALA B 1 284 ? 22.062 -4.371 4.047 1 59.59 284 ALA B CA 1
ATOM 7637 C C . ALA B 1 284 ? 22.453 -3.35 5.113 1 59.59 284 ALA B C 1
ATOM 7639 O O . ALA B 1 284 ? 23.141 -3.689 6.082 1 59.59 284 ALA B O 1
ATOM 7640 N N . GLU B 1 285 ? 21.969 -2.18 4.98 1 56.41 285 GLU B N 1
ATOM 7641 C CA . GLU B 1 285 ? 22.25 -1.141 5.965 1 56.41 285 GLU B CA 1
ATOM 7642 C C . GLU B 1 285 ? 21.531 -1.419 7.277 1 56.41 285 GLU B C 1
ATOM 7644 O O . GLU B 1 285 ? 22.078 -1.202 8.359 1 56.41 285 GLU B O 1
ATOM 7649 N N . TYR B 1 286 ? 20.281 -1.924 7.109 1 56.97 286 TYR B N 1
ATOM 7650 C CA . TYR B 1 286 ? 19.516 -2.273 8.305 1 56.97 286 TYR B CA 1
ATOM 7651 C C . TYR B 1 286 ? 20.188 -3.395 9.078 1 56.97 286 TYR B C 1
ATOM 7653 O O . TYR B 1 286 ? 20.109 -3.455 10.305 1 56.97 286 TYR B O 1
ATOM 7661 N N . SER B 1 287 ? 20.75 -4.238 8.32 1 53.69 287 SER B N 1
ATOM 7662 C CA . SER B 1 287 ? 21.344 -5.41 8.953 1 53.69 287 SER B CA 1
ATOM 7663 C C . SER B 1 287 ? 22.562 -5.023 9.805 1 53.69 287 SER B C 1
ATOM 7665 O O . SER B 1 287 ? 22.984 -5.785 10.672 1 53.69 287 SER B O 1
ATOM 7667 N N . LYS B 1 288 ? 23.094 -3.777 9.57 1 50.09 288 LYS B N 1
ATOM 7668 C CA . LYS B 1 288 ? 24.25 -3.324 10.352 1 50.09 288 LYS B CA 1
ATOM 7669 C C . LYS B 1 288 ? 23.812 -2.77 11.703 1 50.09 288 LYS B C 1
ATOM 7671 O O . LYS B 1 288 ? 24.625 -2.631 12.617 1 50.09 288 LYS B O 1
ATOM 7676 N N . ASP B 1 289 ? 22.547 -2.494 11.805 1 48.47 289 ASP B N 1
ATOM 7677 C CA . ASP B 1 289 ? 22.031 -1.859 13.016 1 48.47 289 ASP B CA 1
ATOM 7678 C C . ASP B 1 289 ? 21.844 -2.879 14.133 1 48.47 289 ASP B C 1
ATOM 7680 O O . ASP B 1 289 ? 21.641 -4.066 13.875 1 48.47 289 ASP B O 1
ATOM 7684 N N . GLU B 1 290 ? 22.156 -2.502 15.312 1 44.47 290 GLU B N 1
ATOM 7685 C CA . GLU B 1 290 ? 21.969 -3.342 16.484 1 44.47 290 GLU B CA 1
ATOM 7686 C C . GLU B 1 290 ? 20.484 -3.693 16.688 1 44.47 290 GLU B C 1
ATOM 7688 O O . GLU B 1 290 ? 19.609 -2.877 16.391 1 44.47 290 GLU B O 1
ATOM 7693 N N . PRO B 1 291 ? 20.266 -4.992 17 1 41.88 291 PRO B N 1
ATOM 7694 C CA . PRO B 1 291 ? 18.906 -5.512 17.156 1 41.88 291 PRO B CA 1
ATOM 7695 C C . PRO B 1 291 ? 18.078 -4.719 18.172 1 41.88 291 PRO B C 1
ATOM 7697 O O . PRO B 1 291 ? 18.562 -4.426 19.266 1 41.88 291 PRO B O 1
ATOM 7700 N N . THR B 1 292 ? 17.312 -3.781 17.719 1 45.88 292 THR B N 1
ATOM 7701 C CA . THR B 1 292 ? 16.359 -3.166 18.625 1 45.88 292 THR B CA 1
ATOM 7702 C C . THR B 1 292 ? 15.102 -4.023 18.75 1 45.88 292 THR B C 1
ATOM 7704 O O . THR B 1 292 ? 14.969 -5.043 18.078 1 45.88 292 THR B O 1
ATOM 7707 N N . SER B 1 293 ? 14.258 -3.898 19.719 1 45.31 293 SER B N 1
ATOM 7708 C CA . SER B 1 293 ? 13.047 -4.645 20.062 1 45.31 293 SER B CA 1
ATOM 7709 C C . SER B 1 293 ? 12.18 -4.863 18.828 1 45.31 293 SER B C 1
ATOM 7711 O O . SER B 1 293 ? 11.516 -5.895 18.703 1 45.31 293 SER B O 1
ATOM 7713 N N . ASP B 1 294 ? 12.273 -3.961 17.922 1 49.09 294 ASP B N 1
ATOM 7714 C CA . ASP B 1 294 ? 11.367 -4.09 16.797 1 49.09 294 ASP B CA 1
ATOM 7715 C C . ASP B 1 294 ? 12.086 -4.676 15.578 1 49.09 294 ASP B C 1
ATOM 7717 O O . ASP B 1 294 ? 11.664 -4.469 14.438 1 49.09 294 ASP B O 1
ATOM 7721 N N . VAL B 1 295 ? 13.094 -5.441 15.938 1 49.53 295 VAL B N 1
ATOM 7722 C CA . VAL B 1 295 ? 13.977 -5.957 14.898 1 49.53 295 VAL B CA 1
ATOM 7723 C C . VAL B 1 295 ? 13.227 -6.973 14.039 1 49.53 295 VAL B C 1
ATOM 7725 O O . VAL B 1 295 ? 13.398 -7.016 12.82 1 49.53 295 VAL B O 1
ATOM 7728 N N . ALA B 1 296 ? 12.383 -7.699 14.703 1 50.25 296 ALA B N 1
ATOM 7729 C CA . ALA B 1 296 ? 11.648 -8.711 13.961 1 50.25 296 ALA B CA 1
ATOM 7730 C C . ALA B 1 296 ? 10.742 -8.07 12.906 1 50.25 296 ALA B C 1
ATOM 7732 O O . ALA B 1 296 ? 10.656 -8.555 11.781 1 50.25 296 ALA B O 1
ATOM 7733 N N . GLU B 1 297 ? 10.188 -7.02 13.289 1 56.56 297 GLU B N 1
ATOM 7734 C CA . GLU B 1 297 ? 9.281 -6.336 12.375 1 56.56 297 GLU B CA 1
ATOM 7735 C C . GLU B 1 297 ? 10.039 -5.723 11.195 1 56.56 297 GLU B C 1
ATOM 7737 O O . GLU B 1 297 ? 9.562 -5.754 10.062 1 56.56 297 GLU B O 1
ATOM 7742 N N . ILE B 1 298 ? 11.211 -5.352 11.562 1 58.19 298 ILE B N 1
ATOM 7743 C CA . ILE B 1 298 ? 12.031 -4.723 10.539 1 58.19 298 ILE B CA 1
ATOM 7744 C C . ILE B 1 298 ? 12.508 -5.773 9.539 1 58.19 298 ILE B C 1
ATOM 7746 O O . ILE B 1 298 ? 12.508 -5.539 8.328 1 58.19 298 ILE B O 1
ATOM 7750 N N . ILE B 1 299 ? 12.875 -6.871 10.047 1 58.03 299 ILE B N 1
ATOM 7751 C CA . ILE B 1 299 ? 13.344 -7.957 9.188 1 58.03 299 ILE B CA 1
ATOM 7752 C C . ILE B 1 299 ? 12.211 -8.438 8.289 1 58.03 299 ILE B C 1
ATOM 7754 O O . ILE B 1 299 ? 12.391 -8.594 7.078 1 58.03 299 ILE B O 1
ATOM 7758 N N . GLU B 1 300 ? 11.109 -8.523 8.906 1 60.53 300 GLU B N 1
ATOM 7759 C CA . GLU B 1 300 ? 9.961 -9 8.148 1 60.53 300 GLU B CA 1
ATOM 7760 C C . GLU B 1 300 ? 9.578 -8.016 7.043 1 60.53 300 GLU B C 1
ATOM 7762 O O . GLU B 1 300 ? 9.32 -8.422 5.91 1 60.53 300 GLU B O 1
ATOM 7767 N N . LYS B 1 301 ? 9.641 -6.809 7.383 1 64.62 301 LYS B N 1
ATOM 7768 C CA . LYS B 1 301 ? 9.289 -5.785 6.402 1 64.62 301 LYS B CA 1
ATOM 7769 C C . LYS B 1 301 ? 10.312 -5.719 5.273 1 64.62 301 LYS B C 1
ATOM 7771 O O . LYS B 1 301 ? 9.953 -5.562 4.109 1 64.62 301 LYS B O 1
ATOM 7776 N N . SER B 1 302 ? 11.547 -5.883 5.707 1 64.38 302 SER B N 1
ATOM 7777 C CA . SER B 1 302 ? 12.617 -5.852 4.715 1 64.38 302 SER B CA 1
ATOM 7778 C C . SER B 1 302 ? 12.523 -7.035 3.762 1 64.38 302 SER B C 1
ATOM 7780 O O . SER B 1 302 ? 12.688 -6.879 2.549 1 64.38 302 SER B O 1
ATOM 7782 N N . LEU B 1 303 ? 12.227 -8.125 4.289 1 64.75 303 LEU B N 1
ATOM 7783 C CA . LEU B 1 303 ? 12.133 -9.328 3.463 1 64.75 303 LEU B CA 1
ATOM 7784 C C . LEU B 1 303 ? 10.914 -9.258 2.543 1 64.75 303 LEU B C 1
ATOM 7786 O O . LEU B 1 303 ? 10.984 -9.695 1.391 1 64.75 303 LEU B O 1
ATOM 7790 N N . GLU B 1 304 ? 9.906 -8.703 3.057 1 69.5 304 GLU B N 1
ATOM 7791 C CA . GLU B 1 304 ? 8.703 -8.516 2.244 1 69.5 304 GLU B CA 1
ATOM 7792 C C . GLU B 1 304 ? 8.977 -7.594 1.062 1 69.5 304 GLU B C 1
ATOM 7794 O O . GLU B 1 304 ? 8.484 -7.832 -0.044 1 69.5 304 GLU B O 1
ATOM 7799 N N . GLU B 1 305 ? 9.727 -6.664 1.324 1 71.81 305 GLU B N 1
ATOM 7800 C CA . GLU B 1 305 ? 10.047 -5.715 0.264 1 71.81 305 GLU B CA 1
ATOM 7801 C C . GLU B 1 305 ? 10.93 -6.355 -0.802 1 71.81 305 GLU B C 1
ATOM 7803 O O . GLU B 1 305 ? 10.758 -6.102 -1.995 1 71.81 305 GLU B O 1
ATOM 7808 N N . ILE B 1 306 ? 11.891 -7.145 -0.313 1 72.94 306 ILE B N 1
ATOM 7809 C CA . ILE B 1 306 ? 12.766 -7.836 -1.25 1 72.94 306 ILE B CA 1
ATOM 7810 C C . ILE B 1 306 ? 11.953 -8.805 -2.105 1 72.94 306 ILE B C 1
ATOM 7812 O O . ILE B 1 306 ? 12.094 -8.836 -3.33 1 72.94 306 ILE B O 1
ATOM 7816 N N . GLU B 1 307 ? 11.094 -9.516 -1.474 1 73.19 307 GLU B N 1
ATOM 7817 C CA . GLU B 1 307 ? 10.281 -10.5 -2.186 1 73.19 307 GLU B CA 1
ATOM 7818 C C . GLU B 1 307 ? 9.375 -9.82 -3.205 1 73.19 307 GLU B C 1
ATOM 7820 O O . GLU B 1 307 ? 9.164 -10.352 -4.301 1 73.19 307 GLU B O 1
ATOM 7825 N N . ASP B 1 308 ? 8.891 -8.695 -2.809 1 78.94 308 ASP B N 1
ATOM 7826 C CA . ASP B 1 308 ? 8.023 -7.941 -3.713 1 78.94 308 ASP B CA 1
ATOM 7827 C C . ASP B 1 308 ? 8.789 -7.512 -4.965 1 78.94 308 ASP B C 1
ATOM 7829 O O . ASP B 1 308 ? 8.266 -7.609 -6.078 1 78.94 308 ASP B O 1
ATOM 7833 N N . ARG B 1 309 ? 9.961 -7.109 -4.742 1 78.56 309 ARG B N 1
ATOM 7834 C CA . ARG B 1 309 ? 10.766 -6.66 -5.875 1 78.56 309 ARG B CA 1
ATOM 7835 C C . ARG B 1 309 ? 11.18 -7.84 -6.75 1 78.56 309 ARG B C 1
ATOM 7837 O O . ARG B 1 309 ? 11.242 -7.715 -7.977 1 78.56 309 ARG B O 1
ATOM 7844 N N . VAL B 1 310 ? 11.469 -8.906 -6.094 1 77.88 310 VAL B N 1
ATOM 7845 C CA . VAL B 1 310 ? 11.875 -10.109 -6.82 1 77.88 310 VAL B CA 1
ATOM 7846 C C . VAL B 1 310 ? 10.711 -10.609 -7.676 1 77.88 310 VAL B C 1
ATOM 7848 O O . VAL B 1 310 ? 10.906 -10.969 -8.844 1 77.88 310 VAL B O 1
ATOM 7851 N N . THR B 1 311 ? 9.57 -10.602 -7.102 1 79.12 311 THR B N 1
ATOM 7852 C CA . THR B 1 311 ? 8.383 -11.078 -7.812 1 79.12 311 THR B CA 1
ATOM 7853 C C . THR B 1 311 ? 8.062 -10.164 -8.984 1 79.12 311 THR B C 1
ATOM 7855 O O . THR B 1 311 ? 7.738 -10.633 -10.078 1 79.12 311 THR B O 1
ATOM 7858 N N . THR B 1 312 ? 8.164 -8.898 -8.75 1 81.81 312 THR B N 1
ATOM 7859 C CA . THR B 1 312 ? 7.914 -7.926 -9.805 1 81.81 312 THR B CA 1
ATOM 7860 C C . THR B 1 312 ? 8.922 -8.078 -10.938 1 81.81 312 THR B C 1
ATOM 7862 O O . THR B 1 312 ? 8.562 -8.023 -12.109 1 81.81 312 THR B O 1
ATOM 7865 N N . LEU B 1 313 ? 10.172 -8.289 -10.539 1 82.88 313 LEU B N 1
ATOM 7866 C CA . LEU B 1 313 ? 11.227 -8.453 -11.531 1 82.88 313 LEU B CA 1
ATOM 7867 C C . LEU B 1 313 ? 11.047 -9.758 -12.297 1 82.88 313 LEU B C 1
ATOM 7869 O O . LEU B 1 313 ? 11.289 -9.812 -13.508 1 82.88 313 LEU B O 1
ATOM 7873 N N . SER B 1 314 ? 10.648 -10.758 -11.633 1 82.94 314 SER B N 1
ATOM 7874 C CA . SER B 1 314 ? 10.406 -12.031 -12.305 1 82.94 314 SER B CA 1
ATOM 7875 C C . SER B 1 314 ? 9.312 -11.906 -13.359 1 82.94 314 SER B C 1
ATOM 7877 O O . SER B 1 314 ? 9.43 -12.469 -14.453 1 82.94 314 SER B O 1
ATOM 7879 N N . THR B 1 315 ? 8.352 -11.156 -12.992 1 83.62 315 THR B N 1
ATOM 7880 C CA . THR B 1 315 ? 7.273 -10.914 -13.945 1 83.62 315 THR B CA 1
ATOM 7881 C C . THR B 1 315 ? 7.777 -10.102 -15.133 1 83.62 315 THR B C 1
ATOM 7883 O O . THR B 1 315 ? 7.422 -10.391 -16.281 1 83.62 315 THR B O 1
ATOM 7886 N N . ALA B 1 316 ? 8.617 -9.148 -14.859 1 83.12 316 ALA B N 1
ATOM 7887 C CA . ALA B 1 316 ? 9.156 -8.297 -15.906 1 83.12 316 ALA B CA 1
ATOM 7888 C C . ALA B 1 316 ? 10.055 -9.086 -16.859 1 83.12 316 ALA B C 1
ATOM 7890 O O . ALA B 1 316 ? 10.133 -8.781 -18.047 1 83.12 316 ALA B O 1
ATOM 7891 N N . VAL B 1 317 ? 10.703 -10.086 -16.344 1 81.81 317 VAL B N 1
ATOM 7892 C CA . VAL B 1 317 ? 11.602 -10.922 -17.141 1 81.81 317 VAL B CA 1
ATOM 7893 C C . VAL B 1 317 ? 10.797 -11.945 -17.938 1 81.81 317 VAL B C 1
ATOM 7895 O O . VAL B 1 317 ? 11.031 -12.133 -19.125 1 81.81 317 VAL B O 1
ATOM 7898 N N . GLU B 1 318 ? 9.836 -12.516 -17.328 1 82.62 318 GLU B N 1
ATOM 7899 C CA . GLU B 1 318 ? 9.078 -13.617 -17.906 1 82.62 318 GLU B CA 1
ATOM 7900 C C . GLU B 1 318 ? 8.18 -13.133 -19.047 1 82.62 318 GLU B C 1
ATOM 7902 O O . GLU B 1 318 ? 8.07 -13.797 -20.078 1 82.62 318 GLU B O 1
ATOM 7907 N N . THR B 1 319 ? 7.617 -12 -18.906 1 85.56 319 THR B N 1
ATOM 7908 C CA . THR B 1 319 ? 6.594 -11.523 -19.828 1 85.56 319 THR B CA 1
ATOM 7909 C C . THR B 1 319 ? 7.172 -11.336 -21.234 1 85.56 319 THR B C 1
ATOM 7911 O O . THR B 1 319 ? 6.648 -11.883 -22.203 1 85.56 319 THR B O 1
ATOM 7914 N N . PRO B 1 320 ? 8.281 -10.648 -21.375 1 81.69 320 PRO B N 1
ATOM 7915 C CA . PRO B 1 320 ? 8.797 -10.461 -22.734 1 81.69 320 PRO B CA 1
ATOM 7916 C C . PRO B 1 320 ? 9.414 -11.727 -23.312 1 81.69 320 PRO B C 1
ATOM 7918 O O . PRO B 1 320 ? 9.383 -11.938 -24.516 1 81.69 320 PRO B O 1
ATOM 7921 N N . LEU B 1 321 ? 9.922 -12.531 -22.547 1 79.94 321 LEU B N 1
ATOM 7922 C CA . LEU B 1 321 ? 10.516 -13.773 -23.031 1 79.94 321 LEU B CA 1
ATOM 7923 C C . LEU B 1 321 ? 9.453 -14.688 -23.641 1 79.94 321 LEU B C 1
ATOM 7925 O O . LEU B 1 321 ? 9.734 -15.445 -24.562 1 79.94 321 LEU B O 1
ATOM 7929 N N . LEU B 1 322 ? 8.32 -14.531 -23.094 1 79 322 LEU B N 1
ATOM 7930 C CA . LEU B 1 322 ? 7.242 -15.391 -23.578 1 79 322 LEU B CA 1
ATOM 7931 C C . LEU B 1 322 ? 6.461 -14.719 -24.703 1 79 322 LEU B C 1
ATOM 7933 O O . LEU B 1 322 ? 5.934 -15.398 -25.578 1 79 322 LEU B O 1
ATOM 7937 N N . LEU B 1 323 ? 6.438 -13.359 -24.688 1 78.62 323 LEU B N 1
ATOM 7938 C CA . LEU B 1 323 ? 5.469 -12.719 -25.562 1 78.62 323 LEU B CA 1
ATOM 7939 C C . LEU B 1 323 ? 6.156 -11.758 -26.531 1 78.62 323 LEU B C 1
ATOM 7941 O O . LEU B 1 323 ? 5.562 -11.336 -27.516 1 78.62 323 LEU B O 1
ATOM 7945 N N . ASP B 1 324 ? 7.383 -11.156 -26.188 1 66.94 324 ASP B N 1
ATOM 7946 C CA . ASP B 1 324 ? 8.023 -10.125 -27 1 66.94 324 ASP B CA 1
ATOM 7947 C C . ASP B 1 324 ? 8.703 -10.742 -28.234 1 66.94 324 ASP B C 1
ATOM 7949 O O . ASP B 1 324 ? 9.797 -11.297 -28.125 1 66.94 324 ASP B O 1
ATOM 7953 N N . THR B 1 325 ? 7.859 -11.203 -29.281 1 58.19 325 THR B N 1
ATOM 7954 C CA . THR B 1 325 ? 8.336 -11.852 -30.5 1 58.19 325 THR B CA 1
ATOM 7955 C C . THR B 1 325 ? 8.977 -10.828 -31.438 1 58.19 325 THR B C 1
ATOM 7957 O O . THR B 1 325 ? 8.758 -10.875 -32.656 1 58.19 325 THR B O 1
ATOM 7960 N N . GLY B 1 326 ? 9.352 -9.688 -31.172 1 43.78 326 GLY B N 1
ATOM 7961 C CA . GLY B 1 326 ? 9.805 -8.891 -32.312 1 43.78 326 GLY B CA 1
ATOM 7962 C C . GLY B 1 326 ? 10.578 -9.703 -33.344 1 43.78 326 GLY B C 1
ATOM 7963 O O . GLY B 1 326 ? 10.57 -9.383 -34.531 1 43.78 326 GLY B O 1
ATOM 7964 N N . SER B 1 327 ? 11.836 -10.055 -33.062 1 39.72 327 SER B N 1
ATOM 7965 C CA . SER B 1 327 ? 12.625 -10.352 -34.25 1 39.72 327 SER B CA 1
ATOM 7966 C C . SER B 1 327 ? 12.172 -11.656 -34.906 1 39.72 327 SER B C 1
ATOM 7968 O O . SER B 1 327 ? 12.898 -12.25 -35.688 1 39.72 327 SER B O 1
ATOM 7970 N N . GLY B 1 328 ? 10.938 -11.875 -35.281 1 39.69 328 GLY B N 1
ATOM 7971 C CA . GLY B 1 328 ? 10.547 -13.008 -36.094 1 39.69 328 GLY B CA 1
ATOM 7972 C C . GLY B 1 328 ? 11.039 -14.336 -35.531 1 39.69 328 GLY B C 1
ATOM 7973 O O . GLY B 1 328 ? 10.867 -15.375 -36.188 1 39.69 328 GLY B O 1
ATOM 7974 N N . ARG B 1 329 ? 12.203 -14.352 -34.969 1 41.31 329 ARG B N 1
ATOM 7975 C CA . ARG B 1 329 ? 12.828 -15.633 -34.688 1 41.31 329 ARG B CA 1
ATOM 7976 C C . ARG B 1 329 ? 12.156 -16.297 -33.469 1 41.31 329 ARG B C 1
ATOM 7978 O O . ARG B 1 329 ? 11.617 -15.609 -32.594 1 41.31 329 ARG B O 1
ATOM 7985 N N . GLY B 1 330 ? 11.492 -17.406 -33.562 1 41.59 330 GLY B N 1
ATOM 7986 C CA . GLY B 1 330 ? 10.938 -18.312 -32.562 1 41.59 330 GLY B CA 1
ATOM 7987 C C . GLY B 1 330 ? 11.531 -18.125 -31.188 1 41.59 330 GLY B C 1
ATOM 7988 O O . GLY B 1 330 ? 12.516 -17.406 -31.016 1 41.59 330 GLY B O 1
ATOM 7989 N N . PRO B 1 331 ? 10.719 -18.359 -30.203 1 46.62 331 PRO B N 1
ATOM 7990 C CA . PRO B 1 331 ? 11.305 -18.281 -28.859 1 46.62 331 PRO B CA 1
ATOM 7991 C C . PRO B 1 331 ? 12.773 -18.719 -28.844 1 46.62 331 PRO B C 1
ATOM 7993 O O . PRO B 1 331 ? 13.172 -19.625 -29.578 1 46.62 331 PRO B O 1
ATOM 7996 N N . PRO B 1 332 ? 13.703 -17.859 -28.609 1 44.66 332 PRO B N 1
ATOM 7997 C CA . PRO B 1 332 ? 15.094 -18.312 -28.672 1 44.66 332 PRO B CA 1
ATOM 7998 C C . PRO B 1 332 ? 15.289 -19.719 -28.109 1 44.66 332 PRO B C 1
ATOM 8000 O O . PRO B 1 332 ? 14.57 -20.125 -27.203 1 44.66 332 PRO B O 1
ATOM 8003 N N . SER B 1 333 ? 15.461 -20.688 -29.047 1 39.78 333 SER B N 1
ATOM 8004 C CA . SER B 1 333 ? 15.852 -22 -28.547 1 39.78 333 SER B CA 1
ATOM 8005 C C . SER B 1 333 ? 16.688 -21.875 -27.266 1 39.78 333 SER B C 1
ATOM 8007 O O . SER B 1 333 ? 17.641 -21.094 -27.219 1 39.78 333 SER B O 1
ATOM 8009 N N . VAL B 1 334 ? 15.984 -22.016 -26.219 1 42.28 334 VAL B N 1
ATOM 8010 C CA . VAL B 1 334 ? 16.781 -22.188 -25.016 1 42.28 334 VAL B CA 1
ATOM 8011 C C . VAL B 1 334 ? 18.094 -22.859 -25.344 1 42.28 334 VAL B C 1
ATOM 8013 O O . VAL B 1 334 ? 18.141 -24.078 -25.594 1 42.28 334 VAL B O 1
ATOM 8016 N N . ASN B 1 335 ? 18.812 -22.516 -26.344 1 36.47 335 ASN B N 1
ATOM 8017 C CA . ASN B 1 335 ? 20.109 -23.188 -26.375 1 36.47 335 ASN B CA 1
ATOM 8018 C C . ASN B 1 335 ? 20.641 -23.422 -24.969 1 36.47 335 ASN B C 1
ATOM 8020 O O . ASN B 1 335 ? 20.547 -22.547 -24.109 1 36.47 335 ASN B O 1
ATOM 8024 N N . GLU B 1 336 ? 20.812 -24.719 -24.656 1 38.06 336 GLU B N 1
ATOM 8025 C CA . GLU B 1 336 ? 21.391 -25.328 -23.469 1 38.06 336 GLU B CA 1
ATOM 8026 C C . GLU B 1 336 ? 22.422 -24.422 -22.812 1 38.06 336 GLU B C 1
ATOM 8028 O O . GLU B 1 336 ? 22.594 -24.453 -21.594 1 38.06 336 GLU B O 1
ATOM 8033 N N . ASP B 1 337 ? 23.203 -23.812 -23.594 1 35.19 337 ASP B N 1
ATOM 8034 C CA . ASP B 1 337 ? 24.438 -23.219 -23.094 1 35.19 337 ASP B CA 1
ATOM 8035 C C . ASP B 1 337 ? 24.172 -21.844 -22.484 1 35.19 337 ASP B C 1
ATOM 8037 O O . ASP B 1 337 ? 25.094 -21.188 -21.984 1 35.19 337 ASP B O 1
ATOM 8041 N N . SER B 1 338 ? 23.234 -21.078 -22.969 1 40.94 338 SER B N 1
ATOM 8042 C CA . SER B 1 338 ? 23.266 -19.656 -22.609 1 40.94 338 SER B CA 1
ATOM 8043 C C . SER B 1 338 ? 22.656 -19.422 -21.234 1 40.94 338 SER B C 1
ATOM 8045 O O . SER B 1 338 ? 21.438 -19.531 -21.062 1 40.94 338 SER B O 1
ATOM 8047 N N . SER B 1 339 ? 23.234 -19.859 -20.094 1 43.84 339 SER B N 1
ATOM 8048 C CA . SER B 1 339 ? 23.281 -19.672 -18.641 1 43.84 339 SER B CA 1
ATOM 8049 C C . SER B 1 339 ? 22.938 -18.25 -18.25 1 43.84 339 SER B C 1
ATOM 8051 O O . SER B 1 339 ? 23.812 -17.469 -17.844 1 43.84 339 SER B O 1
ATOM 8053 N N . ASP B 1 340 ? 21.953 -17.578 -18.781 1 56.16 340 ASP B N 1
ATOM 8054 C CA . ASP B 1 340 ? 21.734 -16.203 -18.359 1 56.16 340 ASP B CA 1
ATOM 8055 C C . ASP B 1 340 ? 21.156 -16.141 -16.938 1 56.16 340 ASP B C 1
ATOM 8057 O O . ASP B 1 340 ? 20.109 -16.734 -16.672 1 56.16 340 ASP B O 1
ATOM 8061 N N . GLY B 1 341 ? 21.906 -16.031 -15.93 1 59.47 341 GLY B N 1
ATOM 8062 C CA . GLY B 1 341 ? 21.672 -15.898 -14.5 1 59.47 341 GLY B CA 1
ATOM 8063 C C . GLY B 1 341 ? 20.328 -15.25 -14.164 1 59.47 341 GLY B C 1
ATOM 8064 O O . GLY B 1 341 ? 19.641 -15.68 -13.242 1 59.47 341 GLY B O 1
ATOM 8065 N N . LEU B 1 342 ? 19.844 -14.516 -15.031 1 76.5 342 LEU B N 1
ATOM 8066 C CA . LEU B 1 342 ? 18.594 -13.805 -14.766 1 76.5 342 LEU B CA 1
ATOM 8067 C C . LEU B 1 342 ? 17.391 -14.688 -15.07 1 76.5 342 LEU B C 1
ATOM 8069 O O . LEU B 1 342 ? 16.375 -14.625 -14.367 1 76.5 342 LEU B O 1
ATOM 8073 N N . MET B 1 343 ? 17.469 -15.586 -16.062 1 74.56 343 MET B N 1
ATOM 8074 C CA . MET B 1 343 ? 16.359 -16.484 -16.422 1 74.56 343 MET B CA 1
ATOM 8075 C C . MET B 1 343 ? 16.141 -17.531 -15.328 1 74.56 343 MET B C 1
ATOM 8077 O O . MET B 1 343 ? 14.992 -17.812 -14.961 1 74.56 343 MET B O 1
ATOM 8081 N N . ALA B 1 344 ? 17.25 -17.969 -14.828 1 66.19 344 ALA B N 1
ATOM 8082 C CA . ALA B 1 344 ? 17.172 -18.969 -13.773 1 66.19 344 ALA B CA 1
ATOM 8083 C C . ALA B 1 344 ? 16.641 -18.359 -12.477 1 66.19 344 ALA B C 1
ATOM 8085 O O . ALA B 1 344 ? 15.812 -18.969 -11.789 1 66.19 344 ALA B O 1
ATOM 8086 N N . ALA B 1 345 ? 17.156 -17.156 -12.266 1 68.88 345 ALA B N 1
ATOM 8087 C CA . ALA B 1 345 ? 16.734 -16.469 -11.047 1 68.88 345 ALA B CA 1
ATOM 8088 C C . ALA B 1 345 ? 15.25 -16.109 -11.109 1 68.88 345 ALA B C 1
ATOM 8090 O O . ALA B 1 345 ? 14.562 -16.094 -10.086 1 68.88 345 ALA B O 1
ATOM 8091 N N . ALA B 1 346 ? 14.758 -15.82 -12.281 1 75.19 346 ALA B N 1
ATOM 8092 C CA . ALA B 1 346 ? 13.352 -15.461 -12.469 1 75.19 346 ALA B CA 1
ATOM 8093 C C . ALA B 1 346 ? 12.484 -16.703 -12.633 1 75.19 346 ALA B C 1
ATOM 8095 O O . ALA B 1 346 ? 11.258 -16.609 -12.688 1 75.19 346 ALA B O 1
ATOM 8096 N N . ASP B 1 347 ? 13.07 -17.906 -12.609 1 66.31 347 ASP B N 1
ATOM 8097 C CA . ASP B 1 347 ? 12.352 -19.172 -12.742 1 66.31 347 ASP B CA 1
ATOM 8098 C C . ASP B 1 347 ? 11.43 -19.156 -13.953 1 66.31 347 ASP B C 1
ATOM 8100 O O . ASP B 1 347 ? 10.234 -19.453 -13.836 1 66.31 347 ASP B O 1
ATOM 8104 N N . VAL B 1 348 ? 11.969 -18.781 -15.109 1 76.38 348 VAL B N 1
ATOM 8105 C CA . VAL B 1 348 ? 11.156 -18.609 -16.312 1 76.38 348 VAL B CA 1
ATOM 8106 C C . VAL B 1 348 ? 11.047 -19.938 -17.062 1 76.38 348 VAL B C 1
ATOM 8108 O O . VAL B 1 348 ? 10.172 -20.109 -17.906 1 76.38 348 VAL B O 1
ATOM 8111 N N . ASP B 1 349 ? 11.859 -20.875 -16.719 1 67.12 349 ASP B N 1
ATOM 8112 C CA . ASP B 1 349 ? 11.977 -22.109 -17.484 1 67.12 349 ASP B CA 1
ATOM 8113 C C . ASP B 1 349 ? 10.648 -22.859 -17.516 1 67.12 349 ASP B C 1
ATOM 8115 O O . ASP B 1 349 ? 10.227 -23.344 -18.578 1 67.12 349 ASP B O 1
ATOM 8119 N N . ALA B 1 350 ? 10.094 -22.969 -16.359 1 71.56 350 ALA B N 1
ATOM 8120 C CA . ALA B 1 350 ? 8.828 -23.703 -16.297 1 71.56 350 ALA B CA 1
ATOM 8121 C C . ALA B 1 350 ? 7.797 -23.078 -17.234 1 71.56 350 ALA B C 1
ATOM 8123 O O . ALA B 1 350 ? 7.062 -23.797 -17.922 1 71.56 350 ALA B O 1
ATOM 8124 N N . ALA B 1 351 ? 7.816 -21.797 -17.25 1 81.06 351 ALA B N 1
ATOM 8125 C CA . ALA B 1 351 ? 6.855 -21.094 -18.109 1 81.06 351 ALA B CA 1
ATOM 8126 C C . ALA B 1 351 ? 7.188 -21.297 -19.578 1 81.06 351 ALA B C 1
ATOM 8128 O O . ALA B 1 351 ? 6.289 -21.453 -20.406 1 81.06 351 ALA B O 1
ATOM 8129 N N . LEU B 1 352 ? 8.438 -21.359 -19.859 1 77.69 352 LEU B N 1
ATOM 8130 C CA . LEU B 1 352 ? 8.859 -21.531 -21.25 1 77.69 352 LEU B CA 1
ATOM 8131 C C . LEU B 1 352 ? 8.523 -22.938 -21.734 1 77.69 352 LEU B C 1
ATOM 8133 O O . LEU B 1 352 ? 8.031 -23.109 -22.859 1 77.69 352 LEU B O 1
ATOM 8137 N N . LEU B 1 353 ? 8.766 -23.875 -20.859 1 74.19 353 LEU B N 1
ATOM 8138 C CA . LEU B 1 353 ? 8.469 -25.25 -21.219 1 74.19 353 LEU B CA 1
ATOM 8139 C C . LEU B 1 353 ? 6.965 -25.453 -21.391 1 74.19 353 LEU B C 1
ATOM 8141 O O . LEU B 1 353 ? 6.535 -26.172 -22.312 1 74.19 353 LEU B O 1
ATOM 8145 N N . LEU B 1 354 ? 6.27 -24.891 -20.516 1 82 354 LEU B N 1
ATOM 8146 C CA . LEU B 1 354 ? 4.816 -25 -20.609 1 82 354 LEU B CA 1
ATOM 8147 C C . LEU B 1 354 ? 4.305 -24.344 -21.891 1 82 354 LEU B C 1
ATOM 8149 O O . LEU B 1 354 ? 3.418 -24.875 -22.562 1 82 354 LEU B O 1
ATOM 8153 N N . ARG B 1 355 ? 4.824 -23.234 -22.203 1 84.12 355 ARG B N 1
ATOM 8154 C CA . ARG B 1 355 ? 4.41 -22.547 -23.422 1 84.12 355 ARG B CA 1
ATOM 8155 C C . ARG B 1 355 ? 4.727 -23.391 -24.656 1 84.12 355 ARG B C 1
ATOM 8157 O O . ARG B 1 355 ? 3.924 -23.453 -25.594 1 84.12 355 ARG B O 1
ATOM 8164 N N . GLU B 1 356 ? 5.879 -23.984 -24.594 1 79.06 356 GLU B N 1
ATOM 8165 C CA . GLU B 1 356 ? 6.262 -24.859 -25.719 1 79.06 356 GLU B CA 1
ATOM 8166 C C . GLU B 1 356 ? 5.309 -26.047 -25.844 1 79.06 356 GLU B C 1
ATOM 8168 O O . GLU B 1 356 ? 4.953 -26.438 -26.953 1 79.06 356 GLU B O 1
ATOM 8173 N N . ALA B 1 357 ? 4.969 -26.516 -24.703 1 78.62 357 ALA B N 1
ATOM 8174 C CA . ALA B 1 357 ? 4.035 -27.641 -24.703 1 78.62 357 ALA B CA 1
ATOM 8175 C C . ALA B 1 357 ? 2.672 -27.219 -25.25 1 78.62 357 ALA B C 1
ATOM 8177 O O . ALA B 1 357 ? 2 -28 -25.938 1 78.62 357 ALA B O 1
ATOM 8178 N N . ILE B 1 358 ? 2.34 -26.078 -25.016 1 81.69 358 ILE B N 1
ATOM 8179 C CA . ILE B 1 358 ? 1.029 -25.562 -25.422 1 81.69 358 ILE B CA 1
ATOM 8180 C C . ILE B 1 358 ? 1.029 -25.25 -26.906 1 81.69 358 ILE B C 1
ATOM 8182 O O . ILE B 1 358 ? 0.075 -25.578 -27.625 1 81.69 358 ILE B O 1
ATOM 8186 N N . LEU B 1 359 ? 2.09 -24.688 -27.406 1 76.81 359 LEU B N 1
ATOM 8187 C CA . LEU B 1 359 ? 2.074 -24.156 -28.766 1 76.81 359 LEU B CA 1
ATOM 8188 C C . LEU B 1 359 ? 2.598 -25.188 -29.75 1 76.81 359 LEU B C 1
ATOM 8190 O O . LEU B 1 359 ? 2.17 -25.219 -30.906 1 76.81 359 LEU B O 1
ATOM 8194 N N . HIS B 1 360 ? 3.574 -25.922 -29.422 1 68.81 360 HIS B N 1
ATOM 8195 C CA . HIS B 1 360 ? 4.281 -26.656 -30.469 1 68.81 360 HIS B CA 1
ATOM 8196 C C . HIS B 1 360 ? 4.191 -28.156 -30.234 1 68.81 360 HIS B C 1
ATOM 8198 O O . HIS B 1 360 ? 4.281 -28.938 -31.172 1 68.81 360 HIS B O 1
ATOM 8204 N N . GLN B 1 361 ? 4.223 -28.484 -28.953 1 67.12 361 GLN B N 1
ATOM 8205 C CA . GLN B 1 361 ? 4.324 -29.922 -28.688 1 67.12 361 GLN B CA 1
ATOM 8206 C C . GLN B 1 361 ? 2.971 -30.5 -28.297 1 67.12 361 GLN B C 1
ATOM 8208 O O . GLN B 1 361 ? 2.064 -29.766 -27.906 1 67.12 361 GLN B O 1
ATOM 8213 N N . ASP B 1 362 ? 2.805 -31.703 -28.688 1 72.94 362 ASP B N 1
ATOM 8214 C CA . ASP B 1 362 ? 1.64 -32.438 -28.219 1 72.94 362 ASP B CA 1
ATOM 8215 C C . ASP B 1 362 ? 1.752 -32.75 -26.719 1 72.94 362 ASP B C 1
ATOM 8217 O O . ASP B 1 362 ? 2.533 -33.625 -26.328 1 72.94 362 ASP B O 1
ATOM 8221 N N . PRO B 1 363 ? 1.117 -32.031 -25.922 1 78.25 363 PRO B N 1
ATOM 8222 C CA . PRO B 1 363 ? 1.236 -32.188 -24.469 1 78.25 363 PRO B CA 1
ATOM 8223 C C . PRO B 1 363 ? 0.676 -33.531 -23.984 1 78.25 363 PRO B C 1
ATOM 8225 O O . PRO B 1 363 ? 0.83 -33.875 -22.812 1 78.25 363 PRO B O 1
ATOM 8228 N N . SER B 1 364 ? 0.152 -34.312 -24.906 1 79.44 364 SER B N 1
ATOM 8229 C CA . SER B 1 364 ? -0.485 -35.594 -24.547 1 79.44 364 SER B CA 1
ATOM 8230 C C . SER B 1 364 ? 0.529 -36.562 -23.969 1 79.44 364 SER B C 1
ATOM 8232 O O . SER B 1 364 ? 0.164 -37.469 -23.219 1 79.44 364 SER B O 1
ATOM 8234 N N . SER B 1 365 ? 1.729 -36.312 -24.344 1 78.06 365 SER B N 1
ATOM 8235 C CA . SER B 1 365 ? 2.768 -37.25 -23.891 1 78.06 365 SER B CA 1
ATOM 8236 C C . SER B 1 365 ? 2.959 -37.156 -22.375 1 78.06 365 SER B C 1
ATOM 8238 O O . SER B 1 365 ? 3.445 -38.094 -21.75 1 78.06 365 SER B O 1
ATOM 8240 N N . TYR B 1 366 ? 2.52 -36.094 -21.812 1 77.88 366 TYR B N 1
ATOM 8241 C CA . TYR B 1 366 ? 2.688 -35.906 -20.375 1 77.88 366 TYR B CA 1
ATOM 8242 C C . TYR B 1 366 ? 1.448 -36.375 -19.625 1 77.88 366 TYR B C 1
ATOM 8244 O O . TYR B 1 366 ? 1.428 -36.375 -18.391 1 77.88 366 TYR B O 1
ATOM 8252 N N . SER B 1 367 ? 0.477 -36.781 -20.344 1 86.38 367 SER B N 1
ATOM 8253 C CA . SER B 1 367 ? -0.772 -37.219 -19.734 1 86.38 367 SER B CA 1
ATOM 8254 C C . SER B 1 367 ? -0.65 -38.625 -19.141 1 86.38 367 SER B C 1
ATOM 8256 O O . SER B 1 367 ? 0.212 -39.406 -19.562 1 86.38 367 SER B O 1
ATOM 8258 N N . ARG B 1 368 ? -1.44 -38.906 -18.109 1 87.75 368 ARG B N 1
ATOM 8259 C CA . ARG B 1 368 ? -1.479 -40.219 -17.469 1 87.75 368 ARG B CA 1
ATOM 8260 C C . ARG B 1 368 ? -2.914 -40.688 -17.281 1 87.75 368 ARG B C 1
ATOM 8262 O O . ARG B 1 368 ? -3.719 -40 -16.641 1 87.75 368 ARG B O 1
ATOM 8269 N N . GLU B 1 369 ? -3.121 -41.75 -17.906 1 92.62 369 GLU B N 1
ATOM 8270 C CA . GLU B 1 369 ? -4.426 -42.375 -17.672 1 92.62 369 GLU B CA 1
ATOM 8271 C C . GLU B 1 369 ? -4.398 -43.281 -16.438 1 92.62 369 GLU B C 1
ATOM 8273 O O . GLU B 1 369 ? -3.564 -44.188 -16.344 1 92.62 369 GLU B O 1
ATOM 8278 N N . ILE B 1 370 ? -5.258 -43.062 -15.531 1 94 370 ILE B N 1
ATOM 8279 C CA . ILE B 1 370 ? -5.316 -43.781 -14.266 1 94 370 ILE B CA 1
ATOM 8280 C C . ILE B 1 370 ? -6.426 -44.812 -14.32 1 94 370 ILE B C 1
ATOM 8282 O O . ILE B 1 370 ? -7.523 -44.562 -14.82 1 94 370 ILE B O 1
ATOM 8286 N N . ASN B 1 371 ? -6.059 -46 -13.852 1 91.75 371 ASN B N 1
ATOM 8287 C CA . ASN B 1 371 ? -7.09 -47 -13.711 1 91.75 371 ASN B CA 1
ATOM 8288 C C . ASN B 1 371 ? -8.094 -46.656 -12.625 1 91.75 371 ASN B C 1
ATOM 8290 O O . ASN B 1 371 ? -7.715 -46.375 -11.484 1 91.75 371 ASN B O 1
ATOM 8294 N N . ARG B 1 372 ? -9.266 -46.656 -13.016 1 90.44 372 ARG B N 1
ATOM 8295 C CA . ARG B 1 372 ? -10.336 -46.25 -12.109 1 90.44 372 ARG B CA 1
ATOM 8296 C C . ARG B 1 372 ? -10.281 -47.031 -10.812 1 90.44 372 ARG B C 1
ATOM 8298 O O . ARG B 1 372 ? -10.609 -46.531 -9.742 1 90.44 372 ARG B O 1
ATOM 8305 N N . ASP B 1 373 ? -9.852 -48.219 -10.82 1 88.94 373 ASP B N 1
ATOM 8306 C CA . ASP B 1 373 ? -9.844 -49.125 -9.672 1 88.94 373 ASP B CA 1
ATOM 8307 C C . ASP B 1 373 ? -8.828 -48.656 -8.625 1 88.94 373 ASP B C 1
ATOM 8309 O O . ASP B 1 373 ? -8.906 -49.062 -7.461 1 88.94 373 ASP B O 1
ATOM 8313 N N . LYS B 1 374 ? -7.957 -47.875 -9.039 1 91.5 374 LYS B N 1
ATOM 8314 C CA . LYS B 1 374 ? -6.93 -47.406 -8.125 1 91.5 374 LYS B CA 1
ATOM 8315 C C . LYS B 1 374 ? -7.445 -46.25 -7.273 1 91.5 374 LYS B C 1
ATOM 8317 O O . LYS B 1 374 ? -6.805 -45.844 -6.297 1 91.5 374 LYS B O 1
ATOM 8322 N N . ILE B 1 375 ? -8.547 -45.75 -7.648 1 92.44 375 ILE B N 1
ATOM 8323 C CA . ILE B 1 375 ? -9.109 -44.594 -6.949 1 92.44 375 ILE B CA 1
ATOM 8324 C C . ILE B 1 375 ? -10.242 -45.062 -6.031 1 92.44 375 ILE B C 1
ATOM 8326 O O . ILE B 1 375 ? -11.219 -45.656 -6.492 1 92.44 375 ILE B O 1
ATOM 8330 N N . PHE B 1 376 ? -10.086 -44.75 -4.738 1 89.62 376 PHE B N 1
ATOM 8331 C CA . PHE B 1 376 ? -11.133 -45.062 -3.766 1 89.62 376 PHE B CA 1
ATOM 8332 C C . PHE B 1 376 ? -11.961 -43.812 -3.477 1 89.62 376 PHE B C 1
ATOM 8334 O O . PHE B 1 376 ? -11.492 -42.875 -2.793 1 89.62 376 PHE B O 1
ATOM 8341 N N . GLU B 1 377 ? -13.086 -43.719 -3.967 1 87.31 377 GLU B N 1
ATOM 8342 C CA . GLU B 1 377 ? -13.953 -42.562 -3.783 1 87.31 377 GLU B CA 1
ATOM 8343 C C . GLU B 1 377 ? -14.523 -42.5 -2.369 1 87.31 377 GLU B C 1
ATOM 8345 O O . GLU B 1 377 ? -14.906 -43.531 -1.814 1 87.31 377 GLU B O 1
ATOM 8350 N N . SER B 1 378 ? -14.281 -41.375 -1.666 1 79 378 SER B N 1
ATOM 8351 C CA . SER B 1 378 ? -14.859 -41.188 -0.34 1 79 378 SER B CA 1
ATOM 8352 C C . SER B 1 378 ? -16.359 -40.938 -0.422 1 79 378 SER B C 1
ATOM 8354 O O . SER B 1 378 ? -16.812 -40.062 -1.162 1 79 378 SER B O 1
ATOM 8356 N N . LEU B 1 379 ? -17.094 -41.906 -0.125 1 62.22 379 LEU B N 1
ATOM 8357 C CA . LEU B 1 379 ? -18.547 -41.781 -0.168 1 62.22 379 LEU B CA 1
ATOM 8358 C C . LEU B 1 379 ? -19.078 -41.188 1.126 1 62.22 379 LEU B C 1
ATOM 8360 O O . LEU B 1 379 ? -19.062 -41.844 2.174 1 62.22 379 LEU B O 1
ATOM 8364 N N . LYS B 1 380 ? -18.5 -40.156 1.686 1 55.41 380 LYS B N 1
ATOM 8365 C CA . LYS B 1 380 ? -19.156 -39.719 2.904 1 55.41 380 LYS B CA 1
ATOM 8366 C C . LYS B 1 380 ? -20.656 -39.562 2.688 1 55.41 380 LYS B C 1
ATOM 8368 O O . LYS B 1 380 ? -21.078 -38.938 1.72 1 55.41 380 LYS B O 1
ATOM 8373 N N . ARG B 1 381 ? -21.422 -40.438 3.332 1 46.03 381 ARG B N 1
ATOM 8374 C CA . ARG B 1 381 ? -22.875 -40.469 3.518 1 46.03 381 ARG B CA 1
ATOM 8375 C C . ARG B 1 381 ? -23.391 -39.125 4.023 1 46.03 381 ARG B C 1
ATOM 8377 O O . ARG B 1 381 ? -23.391 -38.875 5.23 1 46.03 381 ARG B O 1
ATOM 8384 N N . GLY B 1 382 ? -22.891 -38.031 3.574 1 43.16 382 GLY B N 1
ATOM 8385 C CA . GLY B 1 382 ? -23.625 -36.938 4.141 1 43.16 382 GLY B CA 1
ATOM 8386 C C . GLY B 1 382 ? -25.125 -37 3.896 1 43.16 382 GLY B C 1
ATOM 8387 O O . GLY B 1 382 ? -25.578 -37.812 3.072 1 43.16 382 GLY B O 1
ATOM 8388 N N . GLY B 1 383 ? -26 -36.625 4.875 1 41.62 383 GLY B N 1
ATOM 8389 C CA . GLY B 1 383 ? -27.438 -36.625 4.707 1 41.62 383 GLY B CA 1
ATOM 8390 C C . GLY B 1 383 ? -27.875 -36.219 3.316 1 41.62 383 GLY B C 1
ATOM 8391 O O . GLY B 1 383 ? -27.062 -35.75 2.518 1 41.62 383 GLY B O 1
ATOM 8392 N N . PRO B 1 384 ? -29.25 -36.625 3.004 1 39.31 384 PRO B N 1
ATOM 8393 C CA . PRO B 1 384 ? -29.844 -36.25 1.722 1 39.31 384 PRO B CA 1
ATOM 8394 C C . PRO B 1 384 ? -29.453 -34.844 1.289 1 39.31 384 PRO B C 1
ATOM 8396 O O . PRO B 1 384 ? -29.453 -34.531 0.094 1 39.31 384 PRO B O 1
ATOM 8399 N N . ALA B 1 385 ? -29.531 -34.062 2.23 1 41.88 385 ALA B N 1
ATOM 8400 C CA . ALA B 1 385 ? -29.312 -32.656 1.913 1 41.88 385 ALA B CA 1
ATOM 8401 C C . ALA B 1 385 ? -27.906 -32.406 1.371 1 41.88 385 ALA B C 1
ATOM 8403 O O . ALA B 1 385 ? -27.625 -31.391 0.743 1 41.88 385 ALA B O 1
ATOM 8404 N N . ASP B 1 386 ? -27.031 -33.25 1.855 1 41.31 386 ASP B N 1
ATOM 8405 C CA . ASP B 1 386 ? -25.609 -33.062 1.565 1 41.31 386 ASP B CA 1
ATOM 8406 C C . ASP B 1 386 ? -25.219 -33.781 0.281 1 41.31 386 ASP B C 1
ATOM 8408 O O . ASP B 1 386 ? -24.047 -33.75 -0.134 1 41.31 386 ASP B O 1
ATOM 8412 N N . LYS B 1 387 ? -25.891 -34.781 -0.155 1 40.69 387 LYS B N 1
ATOM 8413 C CA . LYS B 1 387 ? -25.672 -35.594 -1.345 1 40.69 387 LYS B CA 1
ATOM 8414 C C . LYS B 1 387 ? -25.484 -34.719 -2.582 1 40.69 387 LYS B C 1
ATOM 8416 O O . LYS B 1 387 ? -25.047 -35.188 -3.627 1 40.69 387 LYS B O 1
ATOM 8421 N N . SER B 1 388 ? -26.578 -33.938 -2.506 1 41.09 388 SER B N 1
ATOM 8422 C CA . SER B 1 388 ? -26.609 -33.219 -3.775 1 41.09 388 SER B CA 1
ATOM 8423 C C . SER B 1 388 ? -25.188 -32.906 -4.273 1 41.09 388 SER B C 1
ATOM 8425 O O . SER B 1 388 ? -24.219 -33.188 -3.574 1 41.09 388 SER B O 1
ATOM 8427 N N . SER B 1 389 ? -24.875 -31.547 -4.914 1 47.69 389 SER B N 1
ATOM 8428 C CA . SER B 1 389 ? -24.188 -30.969 -6.051 1 47.69 389 SER B CA 1
ATOM 8429 C C . SER B 1 389 ? -22.703 -30.797 -5.758 1 47.69 389 SER B C 1
ATOM 8431 O O . SER B 1 389 ? -22.25 -29.688 -5.445 1 47.69 389 SER B O 1
ATOM 8433 N N . ARG B 1 390 ? -22.297 -31.906 -5.234 1 62.62 390 ARG B N 1
ATOM 8434 C CA . ARG B 1 390 ? -20.875 -31.656 -4.996 1 62.62 390 ARG B CA 1
ATOM 8435 C C . ARG B 1 390 ? -20.125 -31.531 -6.309 1 62.62 390 ARG B C 1
ATOM 8437 O O . ARG B 1 390 ? -20.109 -32.469 -7.121 1 62.62 390 ARG B O 1
ATOM 8444 N N . ARG B 1 391 ? -19.875 -30.422 -6.637 1 80.31 391 ARG B N 1
ATOM 8445 C CA . ARG B 1 391 ? -19.125 -30.062 -7.832 1 80.31 391 ARG B CA 1
ATOM 8446 C C . ARG B 1 391 ? -17.875 -30.922 -7.977 1 80.31 391 ARG B C 1
ATOM 8448 O O . ARG B 1 391 ? -17.484 -31.281 -9.094 1 80.31 391 ARG B O 1
ATOM 8455 N N . PHE B 1 392 ? -17.438 -31.531 -6.793 1 89.62 392 PHE B N 1
ATOM 8456 C CA . PHE B 1 392 ? -16.203 -32.281 -6.809 1 89.62 392 PHE B CA 1
ATOM 8457 C C . PHE B 1 392 ? -16.375 -33.625 -6.098 1 89.62 392 PHE B C 1
ATOM 8459 O O . PHE B 1 392 ? -17.141 -33.719 -5.133 1 89.62 392 PHE B O 1
ATOM 8466 N N . LYS B 1 393 ? -15.812 -34.656 -6.613 1 89.12 393 LYS B N 1
ATOM 8467 C CA . LYS B 1 393 ? -15.711 -35.938 -5.918 1 89.12 393 LYS B CA 1
ATOM 8468 C C . LYS B 1 393 ? -14.398 -36.031 -5.152 1 89.12 393 LYS B C 1
ATOM 8470 O O . LYS B 1 393 ? -13.359 -35.531 -5.605 1 89.12 393 LYS B O 1
ATOM 8475 N N . LEU B 1 394 ? -14.484 -36.594 -3.996 1 90.62 394 LEU B N 1
ATOM 8476 C CA . LEU B 1 394 ? -13.289 -36.781 -3.184 1 90.62 394 LEU B CA 1
ATOM 8477 C C . LEU B 1 394 ? -12.93 -38.281 -3.082 1 90.62 394 LEU B C 1
ATOM 8479 O O . LEU B 1 394 ? -13.805 -39.125 -3.166 1 90.62 394 LEU B O 1
ATOM 8483 N N . GLY B 1 395 ? -11.648 -38.5 -2.996 1 90.25 395 GLY B N 1
ATOM 8484 C CA . GLY B 1 395 ? -11.188 -39.875 -2.871 1 90.25 395 GLY B CA 1
ATOM 8485 C C . GLY B 1 395 ? -9.75 -39.969 -2.414 1 90.25 395 GLY B C 1
ATOM 8486 O O . GLY B 1 395 ? -9.188 -39 -1.884 1 90.25 395 GLY B O 1
ATOM 8487 N N . SER B 1 396 ? -9.289 -41.188 -2.447 1 90.62 396 SER B N 1
ATOM 8488 C CA . SER B 1 396 ? -7.898 -41.438 -2.098 1 90.62 396 SER B CA 1
ATOM 8489 C C . SER B 1 396 ? -7.223 -42.312 -3.154 1 90.62 396 SER B C 1
ATOM 8491 O O . SER B 1 396 ? -7.863 -43.156 -3.768 1 90.62 396 SER B O 1
ATOM 8493 N N . MET B 1 397 ? -6.086 -42.062 -3.484 1 89.19 397 MET B N 1
ATOM 8494 C CA . MET B 1 397 ? -5.234 -42.812 -4.398 1 89.19 397 MET B CA 1
ATOM 8495 C C . MET B 1 397 ? -3.816 -42.906 -3.854 1 89.19 397 MET B C 1
ATOM 8497 O O . MET B 1 397 ? -3.203 -41.906 -3.488 1 89.19 397 MET B O 1
ATOM 8501 N N . ASP B 1 398 ? -3.312 -44.156 -3.74 1 83.88 398 ASP B N 1
ATOM 8502 C CA . ASP B 1 398 ? -1.968 -44.375 -3.229 1 83.88 398 ASP B CA 1
ATOM 8503 C C . ASP B 1 398 ? -1.784 -43.781 -1.845 1 83.88 398 ASP B C 1
ATOM 8505 O O . ASP B 1 398 ? -0.767 -43.125 -1.575 1 83.88 398 ASP B O 1
ATOM 8509 N N . GLY B 1 399 ? -2.906 -43.719 -1.05 1 80.44 399 GLY B N 1
ATOM 8510 C CA . GLY B 1 399 ? -2.848 -43.281 0.327 1 80.44 399 GLY B CA 1
ATOM 8511 C C . GLY B 1 399 ? -2.979 -41.75 0.456 1 80.44 399 GLY B C 1
ATOM 8512 O O . GLY B 1 399 ? -2.904 -41.219 1.561 1 80.44 399 GLY B O 1
ATOM 8513 N N . LYS B 1 400 ? -3.098 -41.125 -0.585 1 85.81 400 LYS B N 1
ATOM 8514 C CA . LYS B 1 400 ? -3.236 -39.688 -0.545 1 85.81 400 LYS B CA 1
ATOM 8515 C C . LYS B 1 400 ? -4.633 -39.25 -0.985 1 85.81 400 LYS B C 1
ATOM 8517 O O . LYS B 1 400 ? -5.254 -39.906 -1.824 1 85.81 400 LYS B O 1
ATOM 8522 N N . THR B 1 401 ? -4.996 -38.156 -0.474 1 88.19 401 THR B N 1
ATOM 8523 C CA . THR B 1 401 ? -6.32 -37.625 -0.805 1 88.19 401 THR B CA 1
ATOM 8524 C C . THR B 1 401 ? -6.312 -36.938 -2.166 1 88.19 401 THR B C 1
ATOM 8526 O O . THR B 1 401 ? -5.363 -36.219 -2.498 1 88.19 401 THR B O 1
ATOM 8529 N N . VAL B 1 402 ? -7.375 -37.188 -2.928 1 92.19 402 VAL B N 1
ATOM 8530 C CA . VAL B 1 402 ? -7.465 -36.594 -4.254 1 92.19 402 VAL B CA 1
ATOM 8531 C C . VAL B 1 402 ? -8.82 -35.906 -4.418 1 92.19 402 VAL B C 1
ATOM 8533 O O . VAL B 1 402 ? -9.805 -36.312 -3.781 1 92.19 402 VAL B O 1
ATOM 8536 N N . ILE B 1 403 ? -8.82 -34.906 -5.184 1 92.75 403 ILE B N 1
ATOM 8537 C CA . ILE B 1 403 ? -10.023 -34.188 -5.605 1 92.75 403 ILE B CA 1
ATOM 8538 C C . ILE B 1 403 ? -10.273 -34.438 -7.09 1 92.75 403 ILE B C 1
ATOM 8540 O O . ILE B 1 403 ? -9.375 -34.219 -7.918 1 92.75 403 ILE B O 1
ATOM 8544 N N . MET B 1 404 ? -11.477 -34.844 -7.43 1 92.62 404 MET B N 1
ATOM 8545 C CA . MET B 1 404 ? -11.766 -35.25 -8.805 1 92.62 404 MET B CA 1
ATOM 8546 C C . MET B 1 404 ? -12.859 -34.344 -9.406 1 92.62 404 MET B C 1
ATOM 8548 O O . MET B 1 404 ? -13.859 -34.062 -8.75 1 92.62 404 MET B O 1
ATOM 8552 N N . GLU B 1 405 ? -12.594 -33.906 -10.578 1 91.69 405 GLU B N 1
ATOM 8553 C CA . GLU B 1 405 ? -13.602 -33.25 -11.406 1 91.69 405 GLU B CA 1
ATOM 8554 C C . GLU B 1 405 ? -14.07 -34.156 -12.539 1 91.69 405 GLU B C 1
ATOM 8556 O O . GLU B 1 405 ? -13.266 -34.562 -13.375 1 91.69 405 GLU B O 1
ATOM 8561 N N . THR B 1 406 ? -15.328 -34.438 -12.539 1 88.88 406 THR B N 1
ATOM 8562 C CA . THR B 1 406 ? -15.844 -35.375 -13.516 1 88.88 406 THR B CA 1
ATOM 8563 C C . THR B 1 406 ? -16.844 -34.688 -14.453 1 88.88 406 THR B C 1
ATOM 8565 O O . THR B 1 406 ? -17.469 -33.688 -14.086 1 88.88 406 THR B O 1
ATOM 8568 N N . TYR B 1 407 ? -16.922 -35.094 -15.641 1 85.25 407 TYR B N 1
ATOM 8569 C CA . TYR B 1 407 ? -17.938 -34.656 -16.594 1 85.25 407 TYR B CA 1
ATOM 8570 C C . TYR B 1 407 ? -18.375 -35.812 -17.484 1 85.25 407 TYR B C 1
ATOM 8572 O O . TYR B 1 407 ? -17.594 -36.719 -17.766 1 85.25 407 TYR B O 1
ATOM 8580 N N . LYS B 1 408 ? -19.516 -35.75 -17.922 1 84.06 408 LYS B N 1
ATOM 8581 C CA . LYS B 1 408 ? -20.109 -36.812 -18.734 1 84.06 408 LYS B CA 1
ATOM 8582 C C . LYS B 1 408 ? -19.703 -36.656 -20.203 1 84.06 408 LYS B C 1
ATOM 8584 O O . LYS B 1 408 ? -19.453 -35.562 -20.672 1 84.06 408 LYS B O 1
ATOM 8589 N N . TYR B 1 409 ? -19.531 -37.781 -20.891 1 82.44 409 TYR B N 1
ATOM 8590 C CA . TYR B 1 409 ? -19.234 -37.75 -22.312 1 82.44 409 TYR B CA 1
ATOM 8591 C C . TYR B 1 409 ? -20.281 -38.5 -23.109 1 82.44 409 TYR B C 1
ATOM 8593 O O . TYR B 1 409 ? -21.031 -39.312 -22.547 1 82.44 409 TYR B O 1
ATOM 8601 N N . THR B 1 410 ? -20.375 -38.062 -24.391 1 79.75 410 THR B N 1
ATOM 8602 C CA . THR B 1 410 ? -21.234 -38.781 -25.312 1 79.75 410 THR B CA 1
ATOM 8603 C C . THR B 1 410 ? -20.516 -40 -25.891 1 79.75 410 THR B C 1
ATOM 8605 O O . THR B 1 410 ? -19.359 -39.906 -26.281 1 79.75 410 THR B O 1
ATOM 8608 N N . GLU B 1 411 ? -21.203 -41.094 -25.906 1 80.25 411 GLU B N 1
ATOM 8609 C CA . GLU B 1 411 ? -20.625 -42.344 -26.344 1 80.25 411 GLU B CA 1
ATOM 8610 C C . GLU B 1 411 ? -20.359 -42.344 -27.844 1 80.25 411 GLU B C 1
ATOM 8612 O O . GLU B 1 411 ? -21.062 -41.688 -28.609 1 80.25 411 GLU B O 1
ATOM 8617 N N . SER B 1 412 ? -19.25 -43.062 -28.109 1 78.44 412 SER B N 1
ATOM 8618 C CA . SER B 1 412 ? -18.922 -43.219 -29.516 1 78.44 412 SER B CA 1
ATOM 8619 C C . SER B 1 412 ? -20 -44 -30.25 1 78.44 412 SER B C 1
ATOM 8621 O O . SER B 1 412 ? -20.844 -44.656 -29.625 1 78.44 412 SER B O 1
ATOM 8623 N N . GLN B 1 413 ? -20.094 -43.875 -31.578 1 71.12 413 GLN B N 1
ATOM 8624 C CA . GLN B 1 413 ? -21.109 -44.469 -32.438 1 71.12 413 GLN B CA 1
ATOM 8625 C C . GLN B 1 413 ? -21.172 -45.969 -32.25 1 71.12 413 GLN B C 1
ATOM 8627 O O . GLN B 1 413 ? -22.219 -46.594 -32.438 1 71.12 413 GLN B O 1
ATOM 8632 N N . ASP B 1 414 ? -20.094 -46.531 -31.859 1 70.12 414 ASP B N 1
ATOM 8633 C CA . ASP B 1 414 ? -20.047 -47.969 -31.781 1 70.12 414 ASP B CA 1
ATOM 8634 C C . ASP B 1 414 ? -20.609 -48.469 -30.438 1 70.12 414 ASP B C 1
ATOM 8636 O O . ASP B 1 414 ? -20.594 -49.656 -30.156 1 70.12 414 ASP B O 1
ATOM 8640 N N . ASN B 1 415 ? -21.172 -47.656 -29.625 1 67.19 415 ASN B N 1
ATOM 8641 C CA . ASN B 1 415 ? -21.891 -47.906 -28.375 1 67.19 415 ASN B CA 1
ATOM 8642 C C . ASN B 1 415 ? -21.094 -48.812 -27.438 1 67.19 415 ASN B C 1
ATOM 8644 O O . ASN B 1 415 ? -21.625 -49.781 -26.875 1 67.19 415 ASN B O 1
ATOM 8648 N N . ASN B 1 416 ? -19.766 -48.812 -27.5 1 71.44 416 ASN B N 1
ATOM 8649 C CA . ASN B 1 416 ? -18.922 -49.656 -26.641 1 71.44 416 ASN B CA 1
ATOM 8650 C C . ASN B 1 416 ? -18.641 -48.969 -25.312 1 71.44 416 ASN B C 1
ATOM 8652 O O . ASN B 1 416 ? -17.797 -49.469 -24.547 1 71.44 416 ASN B O 1
ATOM 8656 N N . GLY B 1 417 ? -19.422 -47.875 -24.984 1 78.5 417 GLY B N 1
ATOM 8657 C CA . GLY B 1 417 ? -19.234 -47.188 -23.719 1 78.5 417 GLY B CA 1
ATOM 8658 C C . GLY B 1 417 ? -18.031 -46.281 -23.703 1 78.5 417 GLY B C 1
ATOM 8659 O O . GLY B 1 417 ? -17.781 -45.562 -22.719 1 78.5 417 GLY B O 1
ATOM 8660 N N . GLU B 1 418 ? -17.359 -46.219 -24.797 1 85.38 418 GLU B N 1
ATOM 8661 C CA . GLU B 1 418 ? -16.156 -45.406 -24.891 1 85.38 418 GLU B CA 1
ATOM 8662 C C . GLU B 1 418 ? -16.469 -44 -25.422 1 85.38 418 GLU B C 1
ATOM 8664 O O . GLU B 1 418 ? -17.406 -43.844 -26.203 1 85.38 418 GLU B O 1
ATOM 8669 N N . PRO B 1 419 ? -15.75 -43.031 -24.875 1 86.19 419 PRO B N 1
ATOM 8670 C CA . PRO B 1 419 ? -15.93 -41.688 -25.422 1 86.19 419 PRO B CA 1
ATOM 8671 C C . PRO B 1 419 ? -15.461 -41.594 -26.875 1 86.19 419 PRO B C 1
ATOM 8673 O O . PRO B 1 419 ? -14.695 -42.438 -27.344 1 86.19 419 PRO B O 1
ATOM 8676 N N . GLN B 1 420 ? -15.984 -40.562 -27.547 1 84.81 420 GLN B N 1
ATOM 8677 C CA . GLN B 1 420 ? -15.477 -40.281 -28.891 1 84.81 420 GLN B CA 1
ATOM 8678 C C . GLN B 1 420 ? -13.969 -40.062 -28.859 1 84.81 420 GLN B C 1
ATOM 8680 O O . GLN B 1 420 ? -13.43 -39.531 -27.906 1 84.81 420 GLN B O 1
ATOM 8685 N N . PRO B 1 421 ? -13.234 -40.5 -29.828 1 84.75 421 PRO B N 1
ATOM 8686 C CA . PRO B 1 421 ? -11.781 -40.375 -29.875 1 84.75 421 PRO B CA 1
ATOM 8687 C C . PRO B 1 421 ? -11.32 -38.906 -29.688 1 84.75 421 PRO B C 1
ATOM 8689 O O . PRO B 1 421 ? -10.289 -38.656 -29.062 1 84.75 421 PRO B O 1
ATOM 8692 N N . GLN B 1 422 ? -12.133 -38.031 -30.188 1 82.75 422 GLN B N 1
ATOM 8693 C CA . GLN B 1 422 ? -11.766 -36.625 -30.062 1 82.75 422 GLN B CA 1
ATOM 8694 C C . GLN B 1 422 ? -11.82 -36.188 -28.609 1 82.75 422 GLN B C 1
ATOM 8696 O O . GLN B 1 422 ? -10.984 -35.375 -28.172 1 82.75 422 GLN B O 1
ATOM 8701 N N . THR B 1 423 ? -12.82 -36.688 -27.984 1 84.25 423 THR B N 1
ATOM 8702 C CA . THR B 1 423 ? -12.977 -36.344 -26.578 1 84.25 423 THR B CA 1
ATOM 8703 C C . THR B 1 423 ? -11.828 -36.938 -25.75 1 84.25 423 THR B C 1
ATOM 8705 O O . THR B 1 423 ? -11.32 -36.25 -24.844 1 84.25 423 THR B O 1
ATOM 8708 N N . LEU B 1 424 ? -11.477 -38.094 -26.094 1 86.75 424 LEU B N 1
ATOM 8709 C CA . LEU B 1 424 ? -10.375 -38.719 -25.391 1 86.75 424 LEU B CA 1
ATOM 8710 C C . LEU B 1 424 ? -9.055 -38 -25.672 1 86.75 424 LEU B C 1
ATOM 8712 O O . LEU B 1 424 ? -8.227 -37.844 -24.766 1 86.75 424 LEU B O 1
ATOM 8716 N N . GLN B 1 425 ? -8.836 -37.656 -26.859 1 86.38 425 GLN B N 1
ATOM 8717 C CA . GLN B 1 425 ? -7.625 -36.906 -27.219 1 86.38 425 GLN B CA 1
ATOM 8718 C C . GLN B 1 425 ? -7.57 -35.562 -26.5 1 86.38 425 GLN B C 1
ATOM 8720 O O . GLN B 1 425 ? -6.504 -35.125 -26.062 1 86.38 425 GLN B O 1
ATOM 8725 N N . GLN B 1 426 ? -8.703 -35 -26.391 1 84.31 426 GLN B N 1
ATOM 8726 C CA . GLN B 1 426 ? -8.773 -33.719 -25.734 1 84.31 426 GLN B CA 1
ATOM 8727 C C . GLN B 1 426 ? -8.422 -33.812 -24.25 1 84.31 426 GLN B C 1
ATOM 8729 O O . GLN B 1 426 ? -7.676 -33 -23.719 1 84.31 426 GLN B O 1
ATOM 8734 N N . VAL B 1 427 ? -8.977 -34.781 -23.609 1 88.44 427 VAL B N 1
ATOM 8735 C CA . VAL B 1 427 ? -8.695 -34.938 -22.188 1 88.44 427 VAL B CA 1
ATOM 8736 C C . VAL B 1 427 ? -7.219 -35.25 -21.984 1 88.44 427 VAL B C 1
ATOM 8738 O O . VAL B 1 427 ? -6.613 -34.812 -21 1 88.44 427 VAL B O 1
ATOM 8741 N N . ARG B 1 428 ? -6.625 -35.969 -22.875 1 89.25 428 ARG B N 1
ATOM 8742 C CA . ARG B 1 428 ? -5.199 -36.281 -22.797 1 89.25 428 ARG B CA 1
ATOM 8743 C C . ARG B 1 428 ? -4.352 -35.031 -22.953 1 89.25 428 ARG B C 1
ATOM 8745 O O . ARG B 1 428 ? -3.342 -34.875 -22.266 1 89.25 428 ARG B O 1
ATOM 8752 N N . LYS B 1 429 ? -4.758 -34.219 -23.812 1 87.06 429 LYS B N 1
ATOM 8753 C CA . LYS B 1 429 ? -4.035 -32.969 -24.031 1 87.06 429 LYS B CA 1
ATOM 8754 C C . LYS B 1 429 ? -4.117 -32.062 -22.797 1 87.06 429 LYS B C 1
ATOM 8756 O O . LYS B 1 429 ? -3.105 -31.516 -22.359 1 87.06 429 LYS B O 1
ATOM 8761 N N . ILE B 1 430 ? -5.305 -31.969 -22.312 1 89.12 430 ILE B N 1
ATOM 8762 C CA . ILE B 1 430 ? -5.539 -31.078 -21.188 1 89.12 430 ILE B CA 1
ATOM 8763 C C . ILE B 1 430 ? -4.801 -31.594 -19.953 1 89.12 430 ILE B C 1
ATOM 8765 O O . ILE B 1 430 ? -4.125 -30.828 -19.266 1 89.12 430 ILE B O 1
ATOM 8769 N N . THR B 1 431 ? -4.961 -32.844 -19.688 1 90.62 431 THR B N 1
ATOM 8770 C CA . THR B 1 431 ? -4.305 -33.406 -18.516 1 90.62 431 THR B CA 1
ATOM 8771 C C . THR B 1 431 ? -2.789 -33.406 -18.688 1 90.62 431 THR B C 1
ATOM 8773 O O . THR B 1 431 ? -2.045 -33.281 -17.719 1 90.62 431 THR B O 1
ATOM 8776 N N . GLY B 1 432 ? -2.348 -33.562 -19.938 1 88.31 432 GLY B N 1
ATOM 8777 C CA . GLY B 1 432 ? -0.926 -33.406 -20.203 1 88.31 432 GLY B CA 1
ATOM 8778 C C . GLY B 1 432 ? -0.385 -32.062 -19.766 1 88.31 432 GLY B C 1
ATOM 8779 O O . GLY B 1 432 ? 0.694 -31.969 -19.188 1 88.31 432 GLY B O 1
ATOM 8780 N N . LEU B 1 433 ? -1.128 -31.078 -20.047 1 88.12 433 LEU B N 1
ATOM 8781 C CA . LEU B 1 433 ? -0.74 -29.734 -19.656 1 88.12 433 LEU B CA 1
ATOM 8782 C C . LEU B 1 433 ? -0.849 -29.547 -18.141 1 88.12 433 LEU B C 1
ATOM 8784 O O . LEU B 1 433 ? 0.012 -28.906 -17.531 1 88.12 433 LEU B O 1
ATOM 8788 N N . LEU B 1 434 ? -1.883 -30.078 -17.594 1 90.19 434 LEU B N 1
ATOM 8789 C CA . LEU B 1 434 ? -2.135 -29.922 -16.172 1 90.19 434 LEU B CA 1
ATOM 8790 C C . LEU B 1 434 ? -1.076 -30.641 -15.352 1 90.19 434 LEU B C 1
ATOM 8792 O O . LEU B 1 434 ? -0.775 -30.25 -14.227 1 90.19 434 LEU B O 1
ATOM 8796 N N . CYS B 1 435 ? -0.554 -31.641 -15.938 1 86.56 435 CYS B N 1
ATOM 8797 C CA . CYS B 1 435 ? 0.46 -32.438 -15.242 1 86.56 435 CYS B CA 1
ATOM 8798 C C . CYS B 1 435 ? 1.826 -31.75 -15.336 1 86.56 435 CYS B C 1
ATOM 8800 O O . CYS B 1 435 ? 2.73 -32.062 -14.562 1 86.56 435 CYS B O 1
ATOM 8802 N N . HIS B 1 436 ? 1.958 -30.828 -16.203 1 81.38 436 HIS B N 1
ATOM 8803 C CA . HIS B 1 436 ? 3.213 -30.094 -16.344 1 81.38 436 HIS B CA 1
ATOM 8804 C C . HIS B 1 436 ? 3.49 -29.234 -15.125 1 81.38 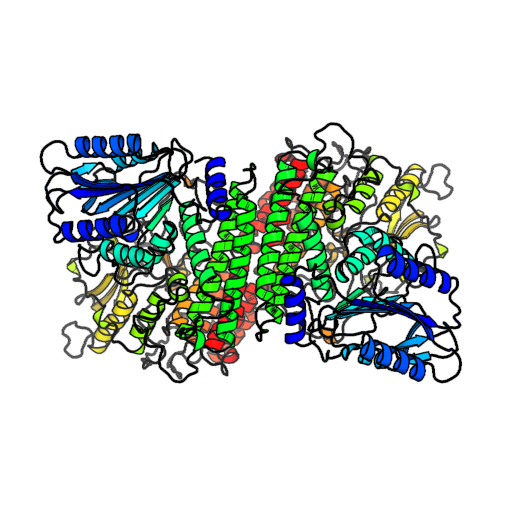436 HIS B C 1
ATOM 8806 O O . HIS B 1 436 ? 2.566 -28.656 -14.547 1 81.38 436 HIS B O 1
ATOM 8812 N N . PRO B 1 437 ? 4.695 -29.141 -14.773 1 75.44 437 PRO B N 1
ATOM 8813 C CA . PRO B 1 437 ? 5.023 -28.25 -13.656 1 75.44 437 PRO B CA 1
ATOM 8814 C C . PRO B 1 437 ? 4.637 -26.797 -13.93 1 75.44 437 PRO B C 1
ATOM 8816 O O . PRO B 1 437 ? 4.801 -26.312 -15.055 1 75.44 437 PRO B O 1
ATOM 8819 N N . LYS B 1 438 ? 4.043 -26.203 -12.969 1 79.75 438 LYS B N 1
ATOM 8820 C CA . LYS B 1 438 ? 3.6 -24.812 -13.078 1 79.75 438 LYS B CA 1
ATOM 8821 C C . LYS B 1 438 ? 3.873 -24.062 -11.781 1 79.75 438 LYS B C 1
ATOM 8823 O O . LYS B 1 438 ? 4.012 -24.656 -10.719 1 79.75 438 LYS B O 1
ATOM 8828 N N . ARG B 1 439 ? 3.93 -22.75 -11.883 1 78.5 439 ARG B N 1
ATOM 8829 C CA . ARG B 1 439 ? 4.062 -21.891 -10.703 1 78.5 439 ARG B CA 1
ATOM 8830 C C . ARG B 1 439 ? 2.801 -21.938 -9.852 1 78.5 439 ARG B C 1
ATOM 8832 O O . ARG B 1 439 ? 1.7 -22.141 -10.367 1 78.5 439 ARG B O 1
ATOM 8839 N N . LYS B 1 440 ? 3.014 -21.672 -8.594 1 80.62 440 LYS B N 1
ATOM 8840 C CA . LYS B 1 440 ? 1.902 -21.719 -7.652 1 80.62 440 LYS B CA 1
ATOM 8841 C C . LYS B 1 440 ? 0.873 -20.641 -7.961 1 80.62 440 LYS B C 1
ATOM 8843 O O . LYS B 1 440 ? -0.306 -20.781 -7.629 1 80.62 440 LYS B O 1
ATOM 8848 N N . GLU B 1 441 ? 1.317 -19.641 -8.672 1 87.38 441 GLU B N 1
ATOM 8849 C CA . GLU B 1 441 ? 0.475 -18.484 -8.945 1 87.38 441 GLU B CA 1
ATOM 8850 C C . GLU B 1 441 ? -0.577 -18.797 -10 1 87.38 441 GLU B C 1
ATOM 8852 O O . GLU B 1 441 ? -1.524 -18.031 -10.195 1 87.38 441 GLU B O 1
ATOM 8857 N N . PHE B 1 442 ? -0.494 -20.016 -10.586 1 90.94 442 PHE B N 1
ATOM 8858 C CA . PHE B 1 442 ? -1.552 -20.469 -11.477 1 90.94 442 PHE B CA 1
ATOM 8859 C C . PHE B 1 442 ? -2.789 -20.891 -10.688 1 90.94 442 PHE B C 1
ATOM 8861 O O . PHE B 1 442 ? -3.883 -20.984 -11.25 1 90.94 442 PHE B O 1
ATOM 8868 N N . HIS B 1 443 ? -2.498 -21.203 -9.43 1 94.5 443 HIS B N 1
ATOM 8869 C CA . HIS B 1 443 ? -3.564 -21.625 -8.531 1 94.5 443 HIS B CA 1
ATOM 8870 C C . HIS B 1 443 ? -4.254 -22.875 -9.055 1 94.5 443 HIS B C 1
ATOM 8872 O O . HIS B 1 443 ? -5.484 -22.953 -9.086 1 94.5 443 HIS B O 1
ATOM 8878 N N . ILE B 1 444 ? -3.475 -23.812 -9.547 1 93.44 444 ILE B N 1
ATOM 8879 C CA . ILE B 1 444 ? -3.936 -25.109 -10.008 1 93.44 444 ILE B CA 1
ATOM 8880 C C . ILE B 1 444 ? -3.312 -26.203 -9.148 1 93.44 444 ILE B C 1
ATOM 8882 O O . ILE B 1 444 ? -2.113 -26.172 -8.859 1 93.44 444 ILE B O 1
ATOM 8886 N N . LEU B 1 445 ? -4.102 -27.109 -8.758 1 91.75 445 LEU B N 1
ATOM 8887 C CA . LEU B 1 445 ? -3.574 -28.25 -8.016 1 91.75 445 LEU B CA 1
ATOM 8888 C C . LEU B 1 445 ? -2.74 -29.156 -8.922 1 91.75 445 LEU B C 1
ATOM 8890 O O . LEU B 1 445 ? -2.938 -29.156 -10.141 1 91.75 445 LEU B O 1
ATOM 8894 N N . SER B 1 446 ? -1.879 -29.875 -8.297 1 89.06 446 SER B N 1
ATOM 8895 C CA . SER B 1 446 ? -1.125 -30.859 -9.07 1 89.06 446 SER B CA 1
ATOM 8896 C C . SER B 1 446 ? -2.041 -31.938 -9.633 1 89.06 446 SER B C 1
ATOM 8898 O O . SER B 1 446 ? -2.793 -32.562 -8.891 1 89.06 446 SER B O 1
ATOM 8900 N N . CYS B 1 447 ? -1.94 -32.062 -10.914 1 92.25 447 CYS B N 1
ATOM 8901 C CA . CYS B 1 447 ? -2.797 -33.062 -11.586 1 92.25 447 CYS B CA 1
ATOM 8902 C C . CYS B 1 447 ? -2.125 -34.406 -11.648 1 92.25 447 CYS B C 1
ATOM 8904 O O . CYS B 1 447 ? -0.952 -34.531 -12.016 1 92.25 447 CYS B O 1
ATOM 8906 N N . ALA B 1 448 ? -2.828 -35.469 -11.289 1 90.88 448 ALA B N 1
ATOM 8907 C CA . ALA B 1 448 ? -2.311 -36.812 -11.336 1 90.88 448 ALA B CA 1
ATOM 8908 C C . ALA B 1 448 ? -2.607 -37.469 -12.68 1 90.88 448 ALA B C 1
ATOM 8910 O O . ALA B 1 448 ? -1.893 -38.375 -13.109 1 90.88 448 ALA B O 1
ATOM 8911 N N . GLY B 1 449 ? -3.604 -37.062 -13.297 1 93.31 449 GLY B N 1
ATOM 8912 C CA . GLY B 1 449 ? -4.043 -37.625 -14.555 1 93.31 449 GLY B CA 1
ATOM 8913 C C . GLY B 1 449 ? -5.551 -37.656 -14.703 1 93.31 449 GLY B C 1
ATOM 8914 O O . GLY B 1 449 ? -6.254 -36.812 -14.148 1 93.31 449 GLY B O 1
ATOM 8915 N N . PHE B 1 450 ? -5.992 -38.594 -15.633 1 94.5 450 PHE B N 1
ATOM 8916 C CA . PHE B 1 450 ? -7.43 -38.719 -15.836 1 94.5 450 PHE B CA 1
ATOM 8917 C C . PHE B 1 450 ? -7.844 -40.188 -15.844 1 94.5 450 PHE B C 1
ATOM 8919 O O . PHE B 1 450 ? -6.996 -41.062 -15.969 1 94.5 450 PHE B O 1
ATOM 8926 N N . PHE B 1 451 ? -9.055 -40.406 -15.562 1 94.44 451 PHE B N 1
ATOM 8927 C CA . PHE B 1 451 ? -9.578 -41.781 -15.641 1 94.44 451 PHE B CA 1
ATOM 8928 C C . PHE B 1 451 ? -10.883 -41.812 -16.438 1 94.44 451 PHE B C 1
ATOM 8930 O O . PHE B 1 451 ? -11.5 -40.75 -16.656 1 94.44 451 PHE B O 1
ATOM 8937 N N . ARG B 1 452 ? -11.18 -42.938 -16.938 1 91.62 452 ARG B N 1
ATOM 8938 C CA . ARG B 1 452 ? -12.422 -43.219 -17.641 1 91.62 452 ARG B CA 1
ATOM 8939 C C . ARG B 1 452 ? -13.32 -44.156 -16.844 1 91.62 452 ARG B C 1
ATOM 8941 O O . ARG B 1 452 ? -12.875 -45.188 -16.391 1 91.62 452 ARG B O 1
ATOM 8948 N N . ASP B 1 453 ? -14.438 -43.656 -16.656 1 89.06 453 ASP B N 1
ATOM 8949 C CA . ASP B 1 453 ? -15.477 -44.5 -16.078 1 89.06 453 ASP B CA 1
ATOM 8950 C C . ASP B 1 453 ? -16.5 -44.906 -17.141 1 89.06 453 ASP B C 1
ATOM 8952 O O . ASP B 1 453 ? -17.469 -44.188 -17.359 1 89.06 453 ASP B O 1
ATOM 8956 N N . ARG B 1 454 ? -16.406 -46.031 -17.656 1 86.31 454 ARG B N 1
ATOM 8957 C CA . ARG B 1 454 ? -17.219 -46.5 -18.766 1 86.31 454 ARG B CA 1
ATOM 8958 C C . ARG B 1 454 ? -18.672 -46.75 -18.312 1 86.31 454 ARG B C 1
ATOM 8960 O O . ARG B 1 454 ? -19.609 -46.5 -19.078 1 86.31 454 ARG B O 1
ATOM 8967 N N . LEU B 1 455 ? -18.781 -47.25 -17.125 1 84 455 LEU B N 1
ATOM 8968 C CA . LEU B 1 455 ? -20.109 -47.562 -16.609 1 84 455 LEU B CA 1
ATOM 8969 C C . LEU B 1 455 ? -20.938 -46.281 -16.469 1 84 455 LEU B C 1
ATOM 8971 O O . LEU B 1 455 ? -22.094 -46.25 -16.891 1 84 455 LEU B O 1
ATOM 8975 N N . ARG B 1 456 ? -20.328 -45.281 -15.945 1 85.5 456 ARG B N 1
ATOM 8976 C CA . ARG B 1 456 ? -21.047 -44.031 -15.711 1 85.5 456 ARG B CA 1
ATOM 8977 C C . ARG B 1 456 ? -20.906 -43.062 -16.891 1 85.5 456 ARG B C 1
ATOM 8979 O O . ARG B 1 456 ? -21.516 -42 -16.922 1 85.5 456 ARG B O 1
ATOM 8986 N N . LYS B 1 457 ? -20.062 -43.438 -17.891 1 87.75 457 LYS B N 1
ATOM 8987 C CA . LYS B 1 457 ? -19.766 -42.625 -19.062 1 87.75 457 LYS B CA 1
ATOM 8988 C C . LYS B 1 457 ? -19.234 -41.25 -18.641 1 87.75 457 LYS B C 1
ATOM 8990 O O . LYS B 1 457 ? -19.75 -40.219 -19.094 1 87.75 457 LYS B O 1
ATOM 8995 N N . GLU B 1 458 ? -18.297 -41.344 -17.734 1 89.31 458 GLU B N 1
ATOM 8996 C CA . GLU B 1 458 ? -17.703 -40.125 -17.219 1 89.31 458 GLU B CA 1
ATOM 8997 C C . GLU B 1 458 ? -16.188 -40.125 -17.391 1 89.31 458 GLU B C 1
ATOM 8999 O O . GLU B 1 458 ? -15.555 -41.188 -17.328 1 89.31 458 GLU B O 1
ATOM 9004 N N . LEU B 1 459 ? -15.711 -38.969 -17.734 1 90.69 459 LEU B N 1
ATOM 9005 C CA . LEU B 1 459 ? -14.281 -38.719 -17.625 1 90.69 459 LEU B CA 1
ATOM 9006 C C . LEU B 1 459 ? -13.969 -37.906 -16.375 1 90.69 459 LEU B C 1
ATOM 9008 O O . LEU B 1 459 ? -14.742 -37.031 -15.977 1 90.69 459 LEU B O 1
ATOM 9012 N N . GLY B 1 460 ? -12.938 -38.312 -15.734 1 92.25 460 GLY B N 1
ATOM 9013 C CA . GLY B 1 460 ? -12.578 -37.594 -14.508 1 92.25 460 GLY B CA 1
ATOM 9014 C C . GLY B 1 460 ? -11.125 -37.156 -14.477 1 92.25 460 GLY B C 1
ATOM 9015 O O . GLY B 1 460 ? -10.227 -37.938 -14.852 1 92.25 460 GLY B O 1
ATOM 9016 N N . MET B 1 461 ? -10.891 -35.906 -14.164 1 93.94 461 MET B N 1
ATOM 9017 C CA . MET B 1 461 ? -9.547 -35.406 -13.883 1 93.94 461 MET B CA 1
ATOM 9018 C C . MET B 1 461 ? -9.227 -35.531 -12.398 1 93.94 461 MET B C 1
ATOM 9020 O O . MET B 1 461 ? -10.062 -35.219 -11.547 1 93.94 461 MET B O 1
ATOM 9024 N N . VAL B 1 462 ? -8.086 -36 -12.094 1 94.19 462 VAL B N 1
ATOM 9025 C CA . VAL B 1 462 ? -7.703 -36.281 -10.719 1 94.19 462 VAL B CA 1
ATOM 9026 C C . VAL B 1 462 ? -6.621 -35.312 -10.258 1 94.19 462 VAL B C 1
ATOM 9028 O O . VAL B 1 462 ? -5.574 -35.188 -10.898 1 94.19 462 VAL B O 1
ATOM 9031 N N . PHE B 1 463 ? -6.891 -34.625 -9.164 1 93.94 463 PHE B N 1
ATOM 9032 C CA . PHE B 1 463 ? -5.938 -33.688 -8.602 1 93.94 463 PHE B CA 1
ATOM 9033 C C . PHE B 1 463 ? -5.523 -34.125 -7.195 1 93.94 463 PHE B C 1
ATOM 9035 O O . PHE B 1 463 ? -6.359 -34.531 -6.402 1 93.94 463 PHE B O 1
ATOM 9042 N N . TRP B 1 464 ? -4.277 -34 -6.91 1 89.31 464 TRP B N 1
ATOM 9043 C CA . TRP B 1 464 ? -3.803 -34.219 -5.547 1 89.31 464 TRP B CA 1
ATOM 9044 C C . TRP B 1 464 ? -4.258 -33.094 -4.613 1 89.31 464 TRP B C 1
ATOM 9046 O O . TRP B 1 464 ? -4.105 -31.922 -4.93 1 89.31 464 TRP B O 1
ATOM 9056 N N . ALA B 1 465 ? -4.812 -33.469 -3.529 1 88.62 465 ALA B N 1
ATOM 9057 C CA . ALA B 1 465 ? -5.211 -32.469 -2.535 1 88.62 465 ALA B CA 1
ATOM 9058 C C . ALA B 1 465 ? -3.99 -31.859 -1.856 1 88.62 465 ALA B C 1
ATOM 9060 O O . ALA B 1 465 ? -2.945 -32.5 -1.741 1 88.62 465 ALA B O 1
ATOM 9061 N N . PRO B 1 466 ? -4.156 -30.562 -1.429 1 85.06 466 PRO B N 1
ATOM 9062 C CA . PRO B 1 466 ? -3.043 -29.969 -0.691 1 85.06 466 PRO B CA 1
ATOM 9063 C C . PRO B 1 466 ? -2.744 -30.688 0.619 1 85.06 466 PRO B C 1
ATOM 9065 O O . PRO B 1 466 ? -3.617 -31.375 1.167 1 85.06 466 PRO B O 1
ATOM 9068 N N . SER B 1 467 ? -1.561 -30.453 1.154 1 72.94 467 SER B N 1
ATOM 9069 C CA . SER B 1 467 ? -1.123 -31.125 2.369 1 72.94 467 SER B CA 1
ATOM 9070 C C . SER B 1 467 ? -1.931 -30.672 3.58 1 72.94 467 SER B C 1
ATOM 9072 O O . SER B 1 467 ? -2.084 -31.422 4.551 1 72.94 467 SER B O 1
ATOM 9074 N N . THR B 1 468 ? -2.443 -29.484 3.51 1 73.62 468 THR B N 1
ATOM 9075 C CA . THR B 1 468 ? -3.203 -28.922 4.621 1 73.62 468 THR B CA 1
ATOM 9076 C C . THR B 1 468 ? -4.641 -29.438 4.609 1 73.62 468 THR B C 1
ATOM 9078 O O . THR B 1 468 ? -5.414 -29.156 5.527 1 73.62 468 THR B O 1
ATOM 9081 N N . PHE B 1 469 ? -4.902 -30.172 3.568 1 81.44 469 PHE B N 1
ATOM 9082 C CA . PHE B 1 469 ? -6.254 -30.703 3.443 1 81.44 469 PHE B CA 1
ATOM 9083 C C . PHE B 1 469 ? -6.41 -32 4.246 1 81.44 469 PHE B C 1
ATOM 9085 O O . PHE B 1 469 ? -5.703 -32.969 4 1 81.44 469 PHE B O 1
ATOM 9092 N N . GLY B 1 470 ? -7.102 -31.875 5.371 1 70.44 470 GLY B N 1
ATOM 9093 C CA . GLY B 1 470 ? -7.258 -33.031 6.246 1 70.44 470 GLY B CA 1
ATOM 9094 C C . GLY B 1 470 ? -8.289 -34.031 5.738 1 70.44 470 GLY B C 1
ATOM 9095 O O . GLY B 1 470 ? -9.062 -33.719 4.832 1 70.44 470 GLY B O 1
ATOM 9096 N N . ASP B 1 471 ? -8.156 -35.156 6.418 1 67.75 471 ASP B N 1
ATOM 9097 C CA . ASP B 1 471 ? -9.133 -36.219 6.133 1 67.75 471 ASP B CA 1
ATOM 9098 C C . ASP B 1 471 ? -10.547 -35.75 6.477 1 67.75 471 ASP B C 1
ATOM 9100 O O . ASP B 1 471 ? -10.797 -35.281 7.59 1 67.75 471 ASP B O 1
ATOM 9104 N N . GLY B 1 472 ? -11.461 -35.688 5.574 1 72.31 472 GLY B N 1
ATOM 9105 C CA . GLY B 1 472 ? -12.82 -35.219 5.77 1 72.31 472 GLY B CA 1
ATOM 9106 C C . GLY B 1 472 ? -13.008 -33.75 5.449 1 72.31 472 GLY B C 1
ATOM 9107 O O . GLY B 1 472 ? -14.055 -33.156 5.742 1 72.31 472 GLY B O 1
ATOM 9108 N N . GLY B 1 473 ? -11.961 -33.219 5.055 1 80.06 473 GLY B N 1
ATOM 9109 C CA . GLY B 1 473 ? -12.055 -31.812 4.695 1 80.06 473 GLY B CA 1
ATOM 9110 C C . GLY B 1 473 ? -13.07 -31.562 3.594 1 80.06 473 GLY B C 1
ATOM 9111 O O . GLY B 1 473 ? -13.453 -32.469 2.861 1 80.06 473 GLY B O 1
ATOM 9112 N N . LYS B 1 474 ? -13.602 -30.359 3.543 1 86.31 474 LYS B N 1
ATOM 9113 C CA . LYS B 1 474 ? -14.578 -29.953 2.535 1 86.31 474 LYS B CA 1
ATOM 9114 C C . LYS B 1 474 ? -13.93 -29.094 1.455 1 86.31 474 LYS B C 1
ATOM 9116 O O . LYS B 1 474 ? -12.914 -28.438 1.701 1 86.31 474 LYS B O 1
ATOM 9121 N N . VAL B 1 475 ? -14.445 -29.266 0.272 1 92.19 475 VAL B N 1
ATOM 9122 C CA . VAL B 1 475 ? -14.109 -28.375 -0.84 1 92.19 475 VAL B CA 1
ATOM 9123 C C . VAL B 1 475 ? -15.32 -27.531 -1.207 1 92.19 475 VAL B C 1
ATOM 9125 O O . VAL B 1 475 ? -16.406 -28.047 -1.492 1 92.19 475 VAL B O 1
ATOM 9128 N N . ALA B 1 476 ? -15.18 -26.25 -1.087 1 93.38 476 ALA B N 1
ATOM 9129 C CA . ALA B 1 476 ? -16.281 -25.344 -1.394 1 93.38 476 ALA B CA 1
ATOM 9130 C C . ALA B 1 476 ? -15.938 -24.438 -2.574 1 93.38 476 ALA B C 1
ATOM 9132 O O . ALA B 1 476 ? -14.812 -23.953 -2.684 1 93.38 476 ALA B O 1
ATOM 9133 N N . THR B 1 477 ? -16.859 -24.312 -3.455 1 95.25 477 THR B N 1
ATOM 9134 C CA . THR B 1 477 ? -16.656 -23.375 -4.562 1 95.25 477 THR B CA 1
ATOM 9135 C C . THR B 1 477 ? -16.922 -21.953 -4.117 1 95.25 477 THR B C 1
ATOM 9137 O O . THR B 1 477 ? -17.516 -21.719 -3.061 1 95.25 477 THR B O 1
ATOM 9140 N N . LEU B 1 478 ? -16.453 -21 -4.867 1 97.25 478 LEU B N 1
ATOM 9141 C CA . LEU B 1 478 ? -16.719 -19.594 -4.59 1 97.25 478 LEU B CA 1
ATOM 9142 C C . LEU B 1 478 ? -18.219 -19.312 -4.574 1 97.25 478 LEU B C 1
ATOM 9144 O O . LEU B 1 478 ? -18.703 -18.562 -3.729 1 97.25 478 LEU B O 1
ATOM 9148 N N . LEU B 1 479 ? -18.953 -19.938 -5.473 1 95.88 479 LEU B N 1
ATOM 9149 C CA . LEU B 1 479 ? -20.406 -19.797 -5.531 1 95.88 479 LEU B CA 1
ATOM 9150 C C . LEU B 1 479 ? -21.047 -20.234 -4.223 1 95.88 479 LEU B C 1
ATOM 9152 O O . LEU B 1 479 ? -21.953 -19.578 -3.721 1 95.88 479 LEU B O 1
ATOM 9156 N N . GLN B 1 480 ? -20.562 -21.312 -3.709 1 94.31 480 GLN B N 1
ATOM 9157 C CA . GLN B 1 480 ? -21.094 -21.812 -2.449 1 94.31 480 GLN B CA 1
ATOM 9158 C C . GLN B 1 480 ? -20.703 -20.906 -1.284 1 94.31 480 GLN B C 1
ATOM 9160 O O . GLN B 1 480 ? -21.484 -20.734 -0.344 1 94.31 480 GLN B O 1
ATOM 9165 N N . LEU B 1 481 ? -19.531 -20.375 -1.304 1 95.25 481 LEU B N 1
ATOM 9166 C CA . LEU B 1 481 ? -19.047 -19.516 -0.23 1 95.25 481 LEU B CA 1
ATOM 9167 C C . LEU B 1 481 ? -19.922 -18.281 -0.094 1 95.25 481 LEU B C 1
ATOM 9169 O O . LEU B 1 481 ? -20.109 -17.766 1.013 1 95.25 481 LEU B O 1
ATOM 9173 N N . TYR B 1 482 ? -20.422 -17.734 -1.258 1 95.88 482 TYR B N 1
ATOM 9174 C CA . TYR B 1 482 ? -21.312 -16.578 -1.205 1 95.88 482 TYR B CA 1
ATOM 9175 C C . TYR B 1 482 ? -22.516 -16.875 -0.318 1 95.88 482 TYR B C 1
ATOM 9177 O O . TYR B 1 482 ? -23.047 -15.961 0.342 1 95.88 482 TYR B O 1
ATOM 9185 N N . LYS B 1 483 ? -22.922 -18.078 -0.351 1 93.31 483 LYS B N 1
ATOM 9186 C CA . LYS B 1 483 ? -24.125 -18.469 0.384 1 93.31 483 LYS B CA 1
ATOM 9187 C C . LYS B 1 483 ? -23.781 -18.859 1.82 1 93.31 483 LYS B C 1
ATOM 9189 O O . LYS B 1 483 ? -24.547 -18.562 2.744 1 93.31 483 LYS B O 1
ATOM 9194 N N . MET B 1 484 ? -22.641 -19.5 1.992 1 92.81 484 MET B N 1
ATOM 9195 C CA . MET B 1 484 ? -22.219 -19.984 3.305 1 92.81 484 MET B CA 1
ATOM 9196 C C . MET B 1 484 ? -21.859 -18.828 4.223 1 92.81 484 MET B C 1
ATOM 9198 O O . MET B 1 484 ? -22.125 -18.875 5.422 1 92.81 484 MET B O 1
ATOM 9202 N N . HIS B 1 485 ? -21.203 -17.812 3.693 1 94 485 HIS B N 1
ATOM 9203 C CA . HIS B 1 485 ? -20.703 -16.656 4.449 1 94 485 HIS B CA 1
ATOM 9204 C C . HIS B 1 485 ? -21.109 -15.352 3.781 1 94 485 HIS B C 1
ATOM 9206 O O . HIS B 1 485 ? -20.422 -14.875 2.873 1 94 485 HIS B O 1
ATOM 9212 N N . ARG B 1 486 ? -22.047 -14.711 4.363 1 93.44 486 ARG B N 1
ATOM 9213 C CA . ARG B 1 486 ? -22.594 -13.523 3.723 1 93.44 486 ARG B CA 1
ATOM 9214 C C . ARG B 1 486 ? -21.719 -12.305 3.979 1 93.44 486 ARG B C 1
ATOM 9216 O O . ARG B 1 486 ? -21.812 -11.305 3.26 1 93.44 486 ARG B O 1
ATOM 9223 N N . ILE B 1 487 ? -20.922 -12.406 5.023 1 94.56 487 ILE B N 1
ATOM 9224 C CA . ILE B 1 487 ? -20.078 -11.289 5.414 1 94.56 487 ILE B CA 1
ATOM 9225 C C . ILE B 1 487 ? -18.609 -11.719 5.387 1 94.56 487 ILE B C 1
ATOM 9227 O O . ILE B 1 487 ? -18.219 -12.648 6.09 1 94.56 487 ILE B O 1
ATOM 9231 N N . VAL B 1 488 ? -17.812 -11.07 4.547 1 96.19 488 VAL B N 1
ATOM 9232 C CA . VAL B 1 488 ? -16.391 -11.32 4.41 1 96.19 488 VAL B CA 1
ATOM 9233 C C . VAL B 1 488 ? -15.633 -9.992 4.34 1 96.19 488 VAL B C 1
ATOM 9235 O O . VAL B 1 488 ? -15.992 -9.109 3.555 1 96.19 488 VAL B O 1
ATOM 9238 N N . PRO B 1 489 ? -14.609 -9.797 5.129 1 96.06 489 PRO B N 1
ATOM 9239 C CA . PRO B 1 489 ? -13.883 -8.523 5.141 1 96.06 489 PRO B CA 1
ATOM 9240 C C . PRO B 1 489 ? -13.383 -8.117 3.754 1 96.06 489 PRO B C 1
ATOM 9242 O O . PRO B 1 489 ? -12.953 -8.969 2.973 1 96.06 489 PRO B O 1
ATOM 9245 N N . LEU B 1 490 ? -13.43 -6.855 3.482 1 97.38 490 LEU B N 1
ATOM 9246 C CA . LEU B 1 490 ? -13.055 -6.32 2.178 1 97.38 490 LEU B CA 1
ATOM 9247 C C . LEU B 1 490 ? -11.617 -6.684 1.83 1 97.38 490 LEU B C 1
ATOM 9249 O O . LEU B 1 490 ? -11.312 -6.977 0.673 1 97.38 490 LEU B O 1
ATOM 9253 N N . GLY B 1 491 ? -10.727 -6.582 2.83 1 95.81 491 GLY B N 1
ATOM 9254 C CA . GLY B 1 491 ? -9.336 -6.914 2.58 1 95.81 491 GLY B CA 1
ATOM 9255 C C . GLY B 1 491 ? -9.148 -8.312 2.023 1 95.81 491 GLY B C 1
ATOM 9256 O O . GLY B 1 491 ? -8.312 -8.531 1.146 1 95.81 491 GLY B O 1
ATOM 9257 N N . GLN B 1 492 ? -9.891 -9.25 2.48 1 95.75 492 GLN B N 1
ATOM 9258 C CA . GLN B 1 492 ? -9.828 -10.625 2 1 95.75 492 GLN B CA 1
ATOM 9259 C C . GLN B 1 492 ? -10.383 -10.742 0.583 1 95.75 492 GLN B C 1
ATOM 9261 O O . GLN B 1 492 ? -9.859 -11.5 -0.234 1 95.75 492 GLN B O 1
ATOM 9266 N N . ARG B 1 493 ? -11.398 -10.008 0.303 1 97.75 493 ARG B N 1
ATOM 9267 C CA . ARG B 1 493 ? -11.984 -10.016 -1.033 1 97.75 493 ARG B CA 1
ATOM 9268 C C . ARG B 1 493 ? -11.016 -9.43 -2.059 1 97.75 493 ARG B C 1
ATOM 9270 O O . ARG B 1 493 ? -10.883 -9.961 -3.162 1 97.75 493 ARG B O 1
ATOM 9277 N N . ILE B 1 494 ? -10.344 -8.391 -1.666 1 97.5 494 ILE B N 1
ATOM 9278 C CA . ILE B 1 494 ? -9.344 -7.789 -2.543 1 97.5 494 ILE B CA 1
ATOM 9279 C C . ILE B 1 494 ? -8.211 -8.781 -2.797 1 97.5 494 ILE B C 1
ATOM 9281 O O . ILE B 1 494 ? -7.746 -8.922 -3.928 1 97.5 494 ILE B O 1
ATOM 9285 N N . HIS B 1 495 ? -7.797 -9.445 -1.766 1 96.31 495 HIS B N 1
ATOM 9286 C CA . HIS B 1 495 ? -6.738 -10.438 -1.9 1 96.31 495 HIS B CA 1
ATOM 9287 C C . HIS B 1 495 ? -7.156 -11.57 -2.84 1 96.31 495 HIS B C 1
ATOM 9289 O O . HIS B 1 495 ? -6.363 -12.016 -3.674 1 96.31 495 HIS B O 1
ATOM 9295 N N . LEU B 1 496 ? -8.336 -12.008 -2.695 1 97.81 496 LEU B N 1
ATOM 9296 C CA . LEU B 1 496 ? -8.883 -13.047 -3.564 1 97.81 496 LEU B CA 1
ATOM 9297 C C . LEU B 1 496 ? -8.914 -12.578 -5.016 1 97.81 496 LEU B C 1
ATOM 9299 O O . LEU B 1 496 ? -8.508 -13.312 -5.918 1 97.81 496 LEU B O 1
ATOM 9303 N N . ALA B 1 497 ? -9.414 -11.375 -5.242 1 98.44 497 ALA B N 1
ATOM 9304 C CA . ALA B 1 497 ? -9.461 -10.789 -6.582 1 98.44 497 ALA B CA 1
ATOM 9305 C C . ALA B 1 497 ? -8.07 -10.727 -7.199 1 98.44 497 ALA B C 1
ATOM 9307 O O . ALA B 1 497 ? -7.887 -11.055 -8.375 1 98.44 497 ALA B O 1
ATOM 9308 N N . TRP B 1 498 ? -7.129 -10.281 -6.398 1 97.5 498 TRP B N 1
ATOM 9309 C CA . TRP B 1 498 ? -5.75 -10.172 -6.867 1 97.5 498 TRP B CA 1
ATOM 9310 C C . TRP B 1 498 ? -5.203 -11.547 -7.25 1 97.5 498 TRP B C 1
ATOM 9312 O O . TRP B 1 498 ? -4.527 -11.688 -8.273 1 97.5 498 TRP B O 1
ATOM 9322 N N . ALA B 1 499 ? -5.449 -12.539 -6.418 1 96.75 499 ALA B N 1
ATOM 9323 C CA . ALA B 1 499 ? -4.969 -13.891 -6.676 1 96.75 499 ALA B CA 1
ATOM 9324 C C . ALA B 1 499 ? -5.512 -14.422 -8 1 96.75 499 ALA B C 1
ATOM 9326 O O . ALA B 1 499 ? -4.773 -15.016 -8.789 1 96.75 499 ALA B O 1
ATOM 9327 N N . LEU B 1 500 ? -6.754 -14.188 -8.281 1 98 500 LEU B N 1
ATOM 9328 C CA . LEU B 1 500 ? -7.375 -14.664 -9.508 1 98 500 LEU B CA 1
ATOM 9329 C C . LEU B 1 500 ? -6.832 -13.906 -10.719 1 98 500 LEU B C 1
ATOM 9331 O O . LEU B 1 500 ? -6.582 -14.508 -11.766 1 98 500 LEU B O 1
ATOM 9335 N N . ALA B 1 501 ? -6.727 -12.633 -10.578 1 97.94 501 ALA B N 1
ATOM 9336 C CA . ALA B 1 501 ? -6.152 -11.844 -11.664 1 97.94 501 ALA B CA 1
ATOM 9337 C C . ALA B 1 501 ? -4.734 -12.305 -11.984 1 97.94 501 ALA B C 1
ATOM 9339 O O . ALA B 1 501 ? -4.363 -12.406 -13.156 1 97.94 501 ALA B O 1
ATOM 9340 N N . THR B 1 502 ? -3.998 -12.57 -10.945 1 94.94 502 THR B N 1
ATOM 9341 C CA . THR B 1 502 ? -2.631 -13.047 -11.117 1 94.94 502 THR B CA 1
ATOM 9342 C C . THR B 1 502 ? -2.613 -14.398 -11.812 1 94.94 502 THR B C 1
ATOM 9344 O O . THR B 1 502 ? -1.766 -14.656 -12.672 1 94.94 502 THR B O 1
ATOM 9347 N N . ALA B 1 503 ? -3.514 -15.219 -11.469 1 95.5 503 ALA B N 1
ATOM 9348 C CA . ALA B 1 503 ? -3.617 -16.531 -12.117 1 95.5 503 ALA B CA 1
ATOM 9349 C C . ALA B 1 503 ? -3.871 -16.375 -13.617 1 95.5 503 ALA B C 1
ATOM 9351 O O . ALA B 1 503 ? -3.209 -17.016 -14.43 1 95.5 503 ALA B O 1
ATOM 9352 N N . MET B 1 504 ? -4.793 -15.531 -13.977 1 95.56 504 MET B N 1
ATOM 9353 C CA . MET B 1 504 ? -5.129 -15.336 -15.383 1 95.56 504 MET B CA 1
ATOM 9354 C C . MET B 1 504 ? -3.943 -14.758 -16.141 1 95.56 504 MET B C 1
ATOM 9356 O O . MET B 1 504 ? -3.738 -15.086 -17.312 1 95.56 504 MET B O 1
ATOM 9360 N N . GLU B 1 505 ? -3.277 -13.93 -15.477 1 93.38 505 GLU B N 1
ATOM 9361 C CA . GLU B 1 505 ? -2.068 -13.391 -16.094 1 93.38 505 GLU B CA 1
ATOM 9362 C C . GLU B 1 505 ? -1.091 -14.508 -16.453 1 93.38 505 GLU B C 1
ATOM 9364 O O . GLU B 1 505 ? -0.506 -14.508 -17.547 1 93.38 505 GLU B O 1
ATOM 9369 N N . HIS B 1 506 ? -0.898 -15.43 -15.602 1 90.5 506 HIS B N 1
ATOM 9370 C CA . HIS B 1 506 ? 0.01 -16.547 -15.836 1 90.5 506 HIS B CA 1
ATOM 9371 C C . HIS B 1 506 ? -0.488 -17.422 -16.969 1 90.5 506 HIS B C 1
ATOM 9373 O O . HIS B 1 506 ? 0.299 -17.859 -17.828 1 90.5 506 HIS B O 1
ATOM 9379 N N . PHE B 1 507 ? -1.759 -17.641 -17.031 1 92 507 PHE B N 1
ATOM 9380 C CA . PHE B 1 507 ? -2.35 -18.406 -18.125 1 92 507 PHE B CA 1
ATOM 9381 C C . PHE B 1 507 ? -2.037 -17.766 -19.469 1 92 507 PHE B C 1
ATOM 9383 O O . PHE B 1 507 ? -1.523 -18.422 -20.391 1 92 507 PHE B O 1
ATOM 9390 N N . HIS B 1 508 ? -2.275 -16.547 -19.516 1 90.88 508 HIS B N 1
ATOM 9391 C CA . HIS B 1 508 ? -2.221 -15.852 -20.797 1 90.88 508 HIS B CA 1
ATOM 9392 C C . HIS B 1 508 ? -0.778 -15.641 -21.25 1 90.88 508 HIS B C 1
ATOM 9394 O O . HIS B 1 508 ? -0.495 -15.625 -22.453 1 90.88 508 HIS B O 1
ATOM 9400 N N . ARG B 1 509 ? 0.09 -15.539 -20.297 1 87.94 509 ARG B N 1
ATOM 9401 C CA . ARG B 1 509 ? 1.498 -15.375 -20.641 1 87.94 509 ARG B CA 1
ATOM 9402 C C . ARG B 1 509 ? 2.027 -16.609 -21.359 1 87.94 509 ARG B C 1
ATOM 9404 O O . ARG B 1 509 ? 2.896 -16.516 -22.234 1 87.94 509 ARG B O 1
ATOM 9411 N N . VAL B 1 510 ? 1.504 -17.75 -21.031 1 86.56 510 VAL B N 1
ATOM 9412 C CA . VAL B 1 510 ? 1.997 -18.984 -21.641 1 86.56 510 VAL B CA 1
ATOM 9413 C C . VAL B 1 510 ? 1.102 -19.359 -22.828 1 86.56 510 VAL B C 1
ATOM 9415 O O . VAL B 1 510 ? 1.243 -20.453 -23.391 1 86.56 510 VAL B O 1
ATOM 9418 N N . GLY B 1 511 ? 0.116 -18.547 -23.078 1 86.81 511 GLY B N 1
ATOM 9419 C CA . GLY B 1 511 ? -0.738 -18.781 -24.234 1 86.81 511 GLY B CA 1
ATOM 9420 C C . GLY B 1 511 ? -1.856 -19.766 -23.969 1 86.81 511 GLY B C 1
ATOM 9421 O O . GLY B 1 511 ? -2.389 -20.375 -24.906 1 86.81 511 GLY B O 1
ATOM 9422 N N . TRP B 1 512 ? -2.174 -20 -22.734 1 88.56 512 TRP B N 1
ATOM 9423 C CA . TRP B 1 512 ? -3.219 -20.922 -22.312 1 88.56 512 TRP B CA 1
ATOM 9424 C C . TRP B 1 512 ? -4.496 -20.172 -21.953 1 88.56 512 TRP B C 1
ATOM 9426 O O . TRP B 1 512 ? -4.484 -19.297 -21.078 1 88.56 512 TRP B O 1
ATOM 9436 N N . VAL B 1 513 ? -5.605 -20.406 -22.609 1 91.12 513 VAL B N 1
ATOM 9437 C CA . VAL B 1 513 ? -6.887 -19.812 -22.234 1 91.12 513 VAL B CA 1
ATOM 9438 C C . VAL B 1 513 ? -7.691 -20.781 -21.391 1 91.12 513 VAL B C 1
ATOM 9440 O O . VAL B 1 513 ? -7.688 -22 -21.641 1 91.12 513 VAL B O 1
ATOM 9443 N N . HIS B 1 514 ? -8.289 -20.328 -20.359 1 90.69 514 HIS B N 1
ATOM 9444 C CA . HIS B 1 514 ? -9.047 -21.172 -19.438 1 90.69 514 HIS B CA 1
ATOM 9445 C C . HIS B 1 514 ? -10.438 -21.469 -19.984 1 90.69 514 HIS B C 1
ATOM 9447 O O . HIS B 1 514 ? -10.906 -22.609 -19.891 1 90.69 514 HIS B O 1
ATOM 9453 N N . LYS B 1 515 ? -11.219 -20.516 -20.469 1 89.56 515 LYS B N 1
ATOM 9454 C CA . LYS B 1 515 ? -12.461 -20.578 -21.234 1 89.56 515 LYS B CA 1
ATOM 9455 C C . LYS B 1 515 ? -13.656 -20.766 -20.297 1 89.56 515 LYS B C 1
ATOM 9457 O O . LYS B 1 515 ? -14.805 -20.625 -20.734 1 89.56 515 LYS B O 1
ATOM 9462 N N . SER B 1 516 ? -13.398 -21.031 -19.016 1 90.31 516 SER B N 1
ATOM 9463 C CA . SER B 1 516 ? -14.539 -21.328 -18.156 1 90.31 516 SER B CA 1
ATOM 9464 C C . SER B 1 516 ? -14.352 -20.719 -16.766 1 90.31 516 SER B C 1
ATOM 9466 O O . SER B 1 516 ? -14.609 -21.391 -15.758 1 90.31 516 SER B O 1
ATOM 9468 N N . ILE B 1 517 ? -13.891 -19.516 -16.75 1 93.75 517 ILE B N 1
ATOM 9469 C CA . ILE B 1 517 ? -13.758 -18.828 -15.484 1 93.75 517 ILE B CA 1
ATOM 9470 C C . ILE B 1 517 ? -15.133 -18.438 -14.953 1 93.75 517 ILE B C 1
ATOM 9472 O O . ILE B 1 517 ? -15.859 -17.656 -15.586 1 93.75 517 ILE B O 1
ATOM 9476 N N . ARG B 1 518 ? -15.586 -19.016 -13.922 1 94.88 518 ARG B N 1
ATOM 9477 C CA . ARG B 1 518 ? -16.828 -18.734 -13.227 1 94.88 518 ARG B CA 1
ATOM 9478 C C . ARG B 1 518 ? -16.766 -19.156 -11.766 1 94.88 518 ARG B C 1
ATOM 9480 O O . ARG B 1 518 ? -15.898 -19.969 -11.391 1 94.88 518 ARG B O 1
ATOM 9487 N N . SER B 1 519 ? -17.609 -18.688 -10.945 1 96.19 519 SER B N 1
ATOM 9488 C CA . SER B 1 519 ? -17.516 -18.844 -9.5 1 96.19 519 SER B CA 1
ATOM 9489 C C . SER B 1 519 ? -17.672 -20.312 -9.094 1 96.19 519 SER B C 1
ATOM 9491 O O . SER B 1 519 ? -17.203 -20.719 -8.031 1 96.19 519 SER B O 1
ATOM 9493 N N . ASP B 1 520 ? -18.281 -21.125 -9.969 1 94 520 ASP B N 1
ATOM 9494 C CA . ASP B 1 520 ? -18.453 -22.547 -9.68 1 94 520 ASP B CA 1
ATOM 9495 C C . ASP B 1 520 ? -17.188 -23.328 -10.023 1 94 520 ASP B C 1
ATOM 9497 O O . ASP B 1 520 ? -17.031 -24.484 -9.625 1 94 520 ASP B O 1
ATOM 9501 N N . ASN B 1 521 ? -16.25 -22.734 -10.734 1 95.31 521 ASN B N 1
ATOM 9502 C CA . ASN B 1 521 ? -14.992 -23.375 -11.109 1 95.31 521 ASN B CA 1
ATOM 9503 C C . ASN B 1 521 ? -13.828 -22.859 -10.266 1 95.31 521 ASN B C 1
ATOM 9505 O O . ASN B 1 521 ? -12.664 -23.125 -10.578 1 95.31 521 ASN B O 1
ATOM 9509 N N . ILE B 1 522 ? -14.086 -22.047 -9.32 1 96.94 522 ILE B N 1
ATOM 9510 C CA . ILE B 1 522 ? -13.125 -21.578 -8.328 1 96.94 522 ILE B CA 1
ATOM 9511 C C . ILE B 1 522 ? -13.445 -22.188 -6.965 1 96.94 522 ILE B C 1
ATOM 9513 O O . ILE B 1 522 ? -14.555 -22.031 -6.453 1 96.94 522 ILE B O 1
ATOM 9517 N N . ALA B 1 523 ? -12.43 -22.859 -6.414 1 96.12 523 ALA B N 1
ATOM 9518 C CA . ALA B 1 523 ? -12.734 -23.609 -5.195 1 96.12 523 ALA B CA 1
ATOM 9519 C C . ALA B 1 523 ? -11.688 -23.344 -4.117 1 96.12 523 ALA B C 1
ATOM 9521 O O . ALA B 1 523 ? -10.656 -22.719 -4.379 1 96.12 523 ALA B O 1
ATOM 9522 N N . PHE B 1 524 ? -12.039 -23.766 -2.914 1 94.44 524 PHE B N 1
ATOM 9523 C CA . PHE B 1 524 ? -11.203 -23.656 -1.729 1 94.44 524 PHE B CA 1
ATOM 9524 C C . PHE B 1 524 ? -11.25 -24.938 -0.901 1 94.44 524 PHE B C 1
ATOM 9526 O O . PHE B 1 524 ? -12.312 -25.547 -0.77 1 94.44 524 PHE B O 1
ATOM 9533 N N . THR B 1 525 ? -10.133 -25.312 -0.417 1 90.38 525 THR B N 1
ATOM 9534 C CA . THR B 1 525 ? -10.086 -26.469 0.462 1 90.38 525 THR B CA 1
ATOM 9535 C C . THR B 1 525 ? -10.055 -26.047 1.926 1 90.38 525 THR B C 1
ATOM 9537 O O . THR B 1 525 ? -9.43 -25.031 2.266 1 90.38 525 THR B O 1
ATOM 9540 N N . GLU B 1 526 ? -10.672 -26.719 2.674 1 87.38 526 GLU B N 1
ATOM 9541 C CA . GLU B 1 526 ? -10.688 -26.453 4.109 1 87.38 526 GLU B CA 1
ATOM 9542 C C . GLU B 1 526 ? -9.344 -26.781 4.75 1 87.38 526 GLU B C 1
ATOM 9544 O O . GLU B 1 526 ? -8.734 -27.797 4.445 1 87.38 526 GLU B O 1
ATOM 9549 N N . ALA B 1 527 ? -8.859 -25.828 5.559 1 79.5 527 ALA B N 1
ATOM 9550 C CA . ALA B 1 527 ? -7.598 -26.062 6.266 1 79.5 527 ALA B CA 1
ATOM 9551 C C . ALA B 1 527 ? -7.828 -26.875 7.543 1 79.5 527 ALA B C 1
ATOM 9553 O O . ALA B 1 527 ? -8.891 -26.781 8.156 1 79.5 527 ALA B O 1
ATOM 9554 N N . MET B 1 528 ? -6.82 -27.688 7.898 1 72.56 528 MET B N 1
ATOM 9555 C CA . MET B 1 528 ? -6.883 -28.438 9.148 1 72.56 528 MET B CA 1
ATOM 9556 C C . MET B 1 528 ? -6.844 -27.484 10.352 1 72.56 528 MET B C 1
ATOM 9558 O O . MET B 1 528 ? -6.145 -26.484 10.328 1 72.56 528 MET B O 1
ATOM 9562 N N . PRO B 1 529 ? -7.766 -27.672 11.305 1 60.81 529 PRO B N 1
ATOM 9563 C CA . PRO B 1 529 ? -7.707 -26.844 12.508 1 60.81 529 PRO B CA 1
ATOM 9564 C C . PRO B 1 529 ? -6.332 -26.859 13.172 1 60.81 529 PRO B C 1
ATOM 9566 O O . PRO B 1 529 ? -5.691 -27.922 13.234 1 60.81 529 PRO B O 1
ATOM 9569 N N . SER B 1 530 ? -5.496 -25.922 13.023 1 54.81 530 SER B N 1
ATOM 9570 C CA . SER B 1 530 ? -4.273 -25.906 13.82 1 54.81 530 SER B CA 1
ATOM 9571 C C . SER B 1 530 ? -4.547 -25.469 15.25 1 54.81 530 SER B C 1
ATOM 9573 O O . SER B 1 530 ? -5.402 -24.625 15.5 1 54.81 530 SER B O 1
ATOM 9575 N N . PRO B 1 531 ? -4.211 -26.422 16.297 1 46.53 531 PRO B N 1
ATOM 9576 C CA . PRO B 1 531 ? -4.406 -26.031 17.688 1 46.53 531 PRO B CA 1
ATOM 9577 C C . PRO B 1 531 ? -4.074 -24.562 17.953 1 46.53 531 PRO B C 1
ATOM 9579 O O . PRO B 1 531 ? -4.652 -23.938 18.844 1 46.53 531 PRO B O 1
ATOM 9582 N N . GLU B 1 532 ? -2.979 -24.297 17.625 1 42.81 532 GLU B N 1
ATOM 9583 C CA . GLU B 1 532 ? -2.555 -22.938 17.938 1 42.81 532 GLU B CA 1
ATOM 9584 C C . GLU B 1 532 ? -3.453 -21.906 17.266 1 42.81 532 GLU B C 1
ATOM 9586 O O . GLU B 1 532 ? -3.316 -20.703 17.516 1 42.81 532 GLU B O 1
ATOM 9591 N N . SER B 1 533 ? -4.059 -22.359 16.328 1 43.22 533 SER B N 1
ATOM 9592 C CA . SER B 1 533 ? -4.867 -21.438 15.539 1 43.22 533 SER B CA 1
ATOM 9593 C C . SER B 1 533 ? -6.105 -20.984 16.312 1 43.22 533 SER B C 1
ATOM 9595 O O . SER B 1 533 ? -7.078 -20.516 15.719 1 43.22 533 SER B O 1
ATOM 9597 N N . ASP B 1 534 ? -6.301 -21.719 17.422 1 39.5 534 ASP B N 1
ATOM 9598 C CA . ASP B 1 534 ? -7.406 -21.047 18.109 1 39.5 534 ASP B CA 1
ATOM 9599 C C . ASP B 1 534 ? -7.352 -19.531 17.875 1 39.5 534 ASP B C 1
ATOM 9601 O O . ASP B 1 534 ? -8.008 -18.781 18.594 1 39.5 534 ASP B O 1
ATOM 9605 N N . SER B 1 535 ? -6.148 -19.141 17.719 1 39.38 535 SER B N 1
ATOM 9606 C CA . SER B 1 535 ? -5.965 -17.688 17.812 1 39.38 535 SER B CA 1
ATOM 9607 C C . SER B 1 535 ? -6.977 -16.953 16.938 1 39.38 535 SER B C 1
ATOM 9609 O O . SER B 1 535 ? -7.277 -17.391 15.82 1 39.38 535 SER B O 1
ATOM 9611 N N . ASN B 1 536 ? -7.891 -16.312 17.469 1 43.47 536 ASN B N 1
ATOM 9612 C CA . ASN B 1 536 ? -8.883 -15.305 17.125 1 43.47 536 ASN B CA 1
ATOM 9613 C C . ASN B 1 536 ? -8.523 -14.578 15.836 1 43.47 536 ASN B C 1
ATOM 9615 O O . ASN B 1 536 ? -7.484 -13.922 15.758 1 43.47 536 ASN B O 1
ATOM 9619 N N . ASP B 1 537 ? -8.898 -15.133 14.609 1 52.59 537 ASP B N 1
ATOM 9620 C CA . ASP B 1 537 ? -9.055 -14.617 13.258 1 52.59 537 ASP B CA 1
ATOM 9621 C C . ASP B 1 537 ? -9.133 -13.094 13.25 1 52.59 537 ASP B C 1
ATOM 9623 O O . ASP B 1 537 ? -9.711 -12.5 12.336 1 52.59 537 ASP B O 1
ATOM 9627 N N . THR B 1 538 ? -8.906 -12.523 14.297 1 58.69 538 THR B N 1
ATOM 9628 C CA . THR B 1 538 ? -9.164 -11.086 14.352 1 58.69 538 THR B CA 1
ATOM 9629 C C . THR B 1 538 ? -7.961 -10.305 13.828 1 58.69 538 THR B C 1
ATOM 9631 O O . THR B 1 538 ? -8 -9.078 13.742 1 58.69 538 THR B O 1
ATOM 9634 N N . HIS B 1 539 ? -6.98 -11.234 13.305 1 66.81 539 HIS B N 1
ATOM 9635 C CA . HIS B 1 539 ? -5.848 -10.477 12.789 1 66.81 539 HIS B CA 1
ATOM 9636 C C . HIS B 1 539 ? -6.172 -9.852 11.438 1 66.81 539 HIS B C 1
ATOM 9638 O O . HIS B 1 539 ? -6.723 -10.516 10.555 1 66.81 539 HIS B O 1
ATOM 9644 N N . PRO B 1 540 ? -5.941 -8.688 11.32 1 68.19 540 PRO B N 1
ATOM 9645 C CA . PRO B 1 540 ? -6.324 -7.973 10.102 1 68.19 540 PRO B CA 1
ATOM 9646 C C . PRO B 1 540 ? -5.738 -8.609 8.836 1 68.19 540 PRO B C 1
ATOM 9648 O O . PRO B 1 540 ? -6.316 -8.492 7.758 1 68.19 540 PRO B O 1
ATOM 9651 N N . ALA B 1 541 ? -4.695 -9.422 8.992 1 69.69 541 ALA B N 1
ATOM 9652 C CA . ALA B 1 541 ? -4.035 -9.984 7.82 1 69.69 541 ALA B CA 1
ATOM 9653 C C . ALA B 1 541 ? -4.434 -11.445 7.613 1 69.69 541 ALA B C 1
ATOM 9655 O O . ALA B 1 541 ? -3.979 -12.086 6.664 1 69.69 541 ALA B O 1
ATOM 9656 N N . SER B 1 542 ? -5.367 -11.961 8.445 1 76.75 542 SER B N 1
ATOM 9657 C CA . SER B 1 542 ? -5.773 -13.352 8.312 1 76.75 542 SER B CA 1
ATOM 9658 C C . SER B 1 542 ? -6.484 -13.594 6.98 1 76.75 542 SER B C 1
ATOM 9660 O O . SER B 1 542 ? -7.406 -12.859 6.621 1 76.75 542 SER B O 1
ATOM 9662 N N . PRO B 1 543 ? -6.117 -14.625 6.293 1 82.38 543 PRO B N 1
ATOM 9663 C CA . PRO B 1 543 ? -6.762 -14.906 5.008 1 82.38 543 PRO B CA 1
ATOM 9664 C C . PRO B 1 543 ? -7.949 -15.852 5.137 1 82.38 543 PRO B C 1
ATOM 9666 O O . PRO B 1 543 ? -8.578 -16.203 4.137 1 82.38 543 PRO B O 1
ATOM 9669 N N . PHE B 1 544 ? -8.352 -16.234 6.324 1 86 544 PHE B N 1
ATOM 9670 C CA . PHE B 1 544 ? -9.297 -17.328 6.484 1 86 544 PHE B CA 1
ATOM 9671 C C . PHE B 1 544 ? -10.711 -16.797 6.688 1 86 544 PHE B C 1
ATOM 9673 O O . PHE B 1 544 ? -10.914 -15.812 7.395 1 86 544 PHE B O 1
ATOM 9680 N N . VAL B 1 545 ? -11.602 -17.266 6.023 1 89.19 545 VAL B N 1
ATOM 9681 C CA . VAL B 1 545 ? -13.039 -17.188 6.281 1 89.19 545 VAL B CA 1
ATOM 9682 C C . VAL B 1 545 ? -13.539 -18.531 6.812 1 89.19 545 VAL B C 1
ATOM 9684 O O . VAL B 1 545 ? -13.672 -19.5 6.055 1 89.19 545 VAL B O 1
ATOM 9687 N N . ASP B 1 546 ? -13.688 -18.516 8.078 1 85.69 546 ASP B N 1
ATOM 9688 C CA . ASP B 1 546 ? -13.883 -19.781 8.766 1 85.69 546 ASP B CA 1
ATOM 9689 C C . ASP B 1 546 ? -12.672 -20.703 8.594 1 85.69 546 ASP B C 1
ATOM 9691 O O . ASP B 1 546 ? -11.586 -20.406 9.086 1 85.69 546 ASP B O 1
ATOM 9695 N N . ARG B 1 547 ? -12.781 -21.828 7.758 1 86.62 547 ARG B N 1
ATOM 9696 C CA . ARG B 1 547 ? -11.672 -22.766 7.598 1 86.62 547 ARG B CA 1
ATOM 9697 C C . ARG B 1 547 ? -11.18 -22.797 6.152 1 86.62 547 ARG B C 1
ATOM 9699 O O . ARG B 1 547 ? -10.398 -23.672 5.777 1 86.62 547 ARG B O 1
ATOM 9706 N N . PHE B 1 548 ? -11.57 -21.734 5.395 1 90.12 548 PHE B N 1
ATOM 9707 C CA . PHE B 1 548 ? -11.141 -21.656 4.004 1 90.12 548 PHE B CA 1
ATOM 9708 C C . PHE B 1 548 ? -10.156 -20.516 3.805 1 90.12 548 PHE B C 1
ATOM 9710 O O . PHE B 1 548 ? -10.422 -19.391 4.215 1 90.12 548 PHE B O 1
ATOM 9717 N N . ASN B 1 549 ? -9.047 -20.797 3.23 1 89.56 549 ASN B N 1
ATOM 9718 C CA . ASN B 1 549 ? -8.078 -19.766 2.881 1 89.56 549 ASN B CA 1
ATOM 9719 C C . ASN B 1 549 ? -8.438 -19.078 1.565 1 89.56 549 ASN B C 1
ATOM 9721 O O . ASN B 1 549 ? -8.109 -19.578 0.489 1 89.56 549 ASN B O 1
ATOM 9725 N N . VAL B 1 550 ? -8.992 -17.938 1.633 1 92.94 550 VAL B N 1
ATOM 9726 C CA . VAL B 1 550 ? -9.547 -17.281 0.452 1 92.94 550 VAL B CA 1
ATOM 9727 C C . VAL B 1 550 ? -8.43 -16.609 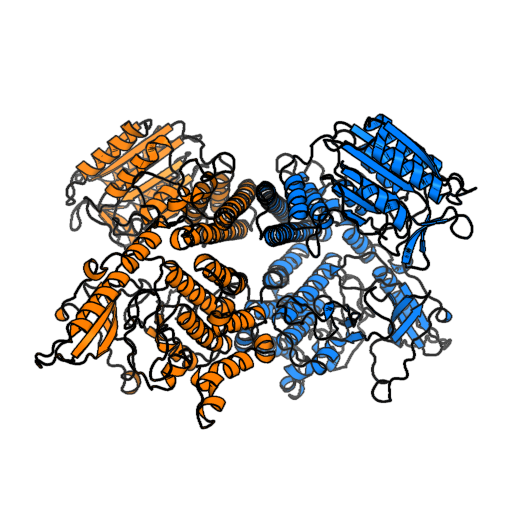-0.34 1 92.94 550 VAL B C 1
ATOM 9729 O O . VAL B 1 550 ? -8.617 -16.234 -1.503 1 92.94 550 VAL B O 1
ATOM 9732 N N . SER B 1 551 ? -7.266 -16.453 0.217 1 90.81 551 SER B N 1
ATOM 9733 C CA . SER B 1 551 ? -6.137 -15.867 -0.501 1 90.81 551 SER B CA 1
ATOM 9734 C C . SER B 1 551 ? -5.516 -16.875 -1.466 1 90.81 551 SER B C 1
ATOM 9736 O O . SER B 1 551 ? -4.695 -16.5 -2.311 1 90.81 551 SER B O 1
ATOM 9738 N N . ASN B 1 552 ? -5.969 -18.125 -1.363 1 91.25 552 ASN B N 1
ATOM 9739 C CA . ASN B 1 552 ? -5.418 -19.156 -2.221 1 91.25 552 ASN B CA 1
ATOM 9740 C C . ASN B 1 552 ? -6.52 -19.922 -2.963 1 91.25 552 ASN B C 1
ATOM 9742 O O . ASN B 1 552 ? -6.711 -21.109 -2.746 1 91.25 552 ASN B O 1
ATOM 9746 N N . PRO B 1 553 ? -7.094 -19.266 -3.926 1 96.44 553 PRO B N 1
ATOM 9747 C CA . PRO B 1 553 ? -8.117 -19.953 -4.723 1 96.44 553 PRO B CA 1
ATOM 9748 C C . PRO B 1 553 ? -7.535 -21.062 -5.602 1 96.44 553 PRO B C 1
ATOM 9750 O O . PRO B 1 553 ? -6.348 -21.016 -5.945 1 96.44 553 PRO B O 1
ATOM 9753 N N . LEU B 1 554 ? -8.367 -22.031 -5.879 1 95.06 554 LEU B N 1
ATOM 9754 C CA . LEU B 1 554 ? -8.008 -23.141 -6.773 1 95.06 554 LEU B CA 1
ATOM 9755 C C . LEU B 1 554 ? -8.898 -23.141 -8.016 1 95.06 554 LEU B C 1
ATOM 9757 O O . LEU B 1 554 ? -10.125 -23.172 -7.902 1 95.06 554 LEU B O 1
ATOM 9761 N N . LEU B 1 555 ? -8.281 -23.109 -9.133 1 96.12 555 LEU B N 1
ATOM 9762 C CA . LEU B 1 555 ? -9.031 -23.062 -10.383 1 96.12 555 LEU B CA 1
ATOM 9763 C C . LEU B 1 555 ? -9.328 -24.484 -10.891 1 96.12 555 LEU B C 1
ATOM 9765 O O . LEU B 1 555 ? -8.469 -25.359 -10.812 1 96.12 555 LEU B O 1
ATOM 9769 N N . PHE B 1 556 ? -10.531 -24.688 -11.312 1 94.81 556 PHE B N 1
ATOM 9770 C CA . PHE B 1 556 ? -11.008 -25.906 -11.945 1 94.81 556 PHE B CA 1
ATOM 9771 C C . PHE B 1 556 ? -11.75 -25.594 -13.234 1 94.81 556 PHE B C 1
ATOM 9773 O O . PHE B 1 556 ? -11.602 -24.516 -13.797 1 94.81 556 PHE B O 1
ATOM 9780 N N . GLY B 1 557 ? -12.391 -26.531 -13.812 1 91.5 557 GLY B N 1
ATOM 9781 C CA . GLY B 1 557 ? -13.172 -26.312 -15.023 1 91.5 557 GLY B CA 1
ATOM 9782 C C . GLY B 1 557 ? -12.328 -26.297 -16.281 1 91.5 557 GLY B C 1
ATOM 9783 O O . GLY B 1 557 ? -12.508 -25.422 -17.141 1 91.5 557 GLY B O 1
ATOM 9784 N N . PHE B 1 558 ? -11.469 -27.234 -16.438 1 87.94 558 PHE B N 1
ATOM 9785 C CA . PHE B 1 558 ? -10.5 -27.203 -17.531 1 87.94 558 PHE B CA 1
ATOM 9786 C C . PHE B 1 558 ? -11.023 -28 -18.734 1 87.94 558 PHE B C 1
ATOM 9788 O O . PHE B 1 558 ? -10.336 -28.125 -19.75 1 87.94 558 PHE B O 1
ATOM 9795 N N . GLU B 1 559 ? -12.234 -28.484 -18.672 1 77.69 559 GLU B N 1
ATOM 9796 C CA . GLU B 1 559 ? -12.758 -29.344 -19.703 1 77.69 559 GLU B CA 1
ATOM 9797 C C . GLU B 1 559 ? -12.617 -28.719 -21.094 1 77.69 559 GLU B C 1
ATOM 9799 O O . GLU B 1 559 ? -12.43 -29.406 -22.094 1 77.69 559 GLU B O 1
ATOM 9804 N N . TYR B 1 560 ? -12.633 -27.391 -21.156 1 69.5 560 TYR B N 1
ATOM 9805 C CA . TYR B 1 560 ? -12.609 -26.719 -22.453 1 69.5 560 TYR B CA 1
ATOM 9806 C C . TYR B 1 560 ? -11.32 -25.938 -22.625 1 69.5 560 TYR B C 1
ATOM 9808 O O . TYR B 1 560 ? -11.141 -25.234 -23.625 1 69.5 560 TYR B O 1
ATOM 9816 N N . SER B 1 561 ? -10.391 -26.094 -21.703 1 75.81 561 SER B N 1
ATOM 9817 C CA . SER B 1 561 ? -9.164 -25.312 -21.734 1 75.81 561 SER B CA 1
ATOM 9818 C C . SER B 1 561 ? -8.273 -25.719 -22.906 1 75.81 561 SER B C 1
ATOM 9820 O O . SER B 1 561 ? -8.242 -26.891 -23.281 1 75.81 561 SER B O 1
ATOM 9822 N N . ARG B 1 562 ? -7.66 -24.781 -23.594 1 69.75 562 ARG B N 1
ATOM 9823 C CA . ARG B 1 562 ? -6.828 -25.047 -24.75 1 69.75 562 ARG B CA 1
ATOM 9824 C C . ARG B 1 562 ? -5.875 -23.891 -25.031 1 69.75 562 ARG B C 1
ATOM 9826 O O . ARG B 1 562 ? -5.918 -22.859 -24.344 1 69.75 562 ARG B O 1
ATOM 9833 N N . ALA B 1 563 ? -4.973 -24.188 -26 1 65.31 563 ALA B N 1
ATOM 9834 C CA . ALA B 1 563 ? -4.109 -23.109 -26.5 1 65.31 563 ALA B CA 1
ATOM 9835 C C . ALA B 1 563 ? -4.926 -22.047 -27.234 1 65.31 563 ALA B C 1
ATOM 9837 O O . ALA B 1 563 ? -5.918 -22.375 -27.891 1 65.31 563 ALA B O 1
ATOM 9838 N N . ASP B 1 564 ? -4.559 -20.875 -27.125 1 58.62 564 ASP B N 1
ATOM 9839 C CA . ASP B 1 564 ? -5.27 -19.734 -27.703 1 58.62 564 ASP B CA 1
ATOM 9840 C C . ASP B 1 564 ? -5.469 -19.906 -29.203 1 58.62 564 ASP B C 1
ATOM 9842 O O . ASP B 1 564 ? -6.504 -19.516 -29.75 1 58.62 564 ASP B O 1
ATOM 9846 N N . ASP B 1 565 ? -4.523 -20.531 -29.781 1 48.72 565 ASP B N 1
ATOM 9847 C CA . ASP B 1 565 ? -4.516 -20.594 -31.25 1 48.72 565 ASP B CA 1
ATOM 9848 C C . ASP B 1 565 ? -5.207 -21.859 -31.75 1 48.72 565 ASP B C 1
ATOM 9850 O O . ASP B 1 565 ? -5.398 -22.031 -32.938 1 48.72 565 ASP B O 1
ATOM 9854 N N . GLU B 1 566 ? -5.598 -22.641 -30.875 1 56.91 566 GLU B N 1
ATOM 9855 C CA . GLU B 1 566 ? -6.18 -23.906 -31.297 1 56.91 566 GLU B CA 1
ATOM 9856 C C . GLU B 1 566 ? -7.656 -23.75 -31.641 1 56.91 566 GLU B C 1
ATOM 9858 O O . GLU B 1 566 ? -8.336 -22.875 -31.094 1 56.91 566 GLU B O 1
ATOM 9863 N N . ALA B 1 567 ? -8.086 -24.594 -32.656 1 51.44 567 ALA B N 1
ATOM 9864 C CA . ALA B 1 567 ? -9.461 -24.578 -33.156 1 51.44 567 ALA B CA 1
ATOM 9865 C C . ALA B 1 567 ? -10.461 -24.75 -32.031 1 51.44 567 ALA B C 1
ATOM 9867 O O . ALA B 1 567 ? -10.195 -25.484 -31.062 1 51.44 567 ALA B O 1
ATOM 9868 N N . THR B 1 568 ? -11.438 -23.797 -31.875 1 56 568 THR B N 1
ATOM 9869 C CA . THR B 1 568 ? -12.461 -23.766 -30.844 1 56 568 THR B CA 1
ATOM 9870 C C . THR B 1 568 ? -13.625 -24.688 -31.219 1 56 568 THR B C 1
ATOM 9872 O O . THR B 1 568 ? -14.086 -24.672 -32.375 1 56 568 THR B O 1
ATOM 9875 N N . TYR B 1 569 ? -13.891 -25.734 -30.375 1 52.16 569 TYR B N 1
ATOM 9876 C CA . TYR B 1 569 ? -15.164 -26.422 -30.578 1 52.16 569 TYR B CA 1
ATOM 9877 C C . TYR B 1 569 ? -16.328 -25.484 -30.266 1 52.16 569 TYR B C 1
ATOM 9879 O O . TYR B 1 569 ? -16.391 -24.891 -29.188 1 52.16 569 TYR B O 1
ATOM 9887 N N . LEU B 1 570 ? -16.984 -25.047 -31.281 1 55.16 570 LEU B N 1
ATOM 9888 C CA . LEU B 1 570 ? -18.156 -24.188 -31.172 1 55.16 570 LEU B CA 1
ATOM 9889 C C . LEU B 1 570 ? -19.328 -24.938 -30.516 1 55.16 570 LEU B C 1
ATOM 9891 O O . LEU B 1 570 ? -20.359 -25.141 -31.156 1 55.16 570 LEU B O 1
ATOM 9895 N N . GLU B 1 571 ? -19.016 -25.516 -29.266 1 61.75 571 GLU B N 1
ATOM 9896 C CA . GLU B 1 571 ? -20.109 -26.203 -28.594 1 61.75 571 GLU B CA 1
ATOM 9897 C C . GLU B 1 571 ? -21.125 -25.203 -28.047 1 61.75 571 GLU B C 1
ATOM 9899 O O . GLU B 1 571 ? -20.75 -24.156 -27.516 1 61.75 571 GLU B O 1
ATOM 9904 N N . GLU B 1 572 ? -22.359 -25.484 -28.297 1 68.56 572 GLU B N 1
ATOM 9905 C CA . GLU B 1 572 ? -23.469 -24.641 -27.891 1 68.56 572 GLU B CA 1
ATOM 9906 C C . GLU B 1 572 ? -23.812 -24.828 -26.422 1 68.56 572 GLU B C 1
ATOM 9908 O O . GLU B 1 572 ? -23.719 -25.938 -25.891 1 68.56 572 GLU B O 1
ATOM 9913 N N . ASP B 1 573 ? -23.844 -23.844 -25.656 1 70.31 573 ASP B N 1
ATOM 9914 C CA . ASP B 1 573 ? -24.312 -23.812 -24.266 1 70.31 573 ASP B CA 1
ATOM 9915 C C . ASP B 1 573 ? -25.391 -22.766 -24.062 1 70.31 573 ASP B C 1
ATOM 9917 O O . ASP B 1 573 ? -25.125 -21.562 -24.203 1 70.31 573 ASP B O 1
ATOM 9921 N N . HIS B 1 574 ? -26.562 -23.203 -23.703 1 70.94 574 HIS B N 1
ATOM 9922 C CA . HIS B 1 574 ? -27.703 -22.281 -23.609 1 70.94 574 HIS B CA 1
ATOM 9923 C C . HIS B 1 574 ? -28.078 -22.047 -22.156 1 70.94 574 HIS B C 1
ATOM 9925 O O . HIS B 1 574 ? -29.141 -21.484 -21.875 1 70.94 574 HIS B O 1
ATOM 9931 N N . SER B 1 575 ? -27.234 -22.516 -21.266 1 78.44 575 SER B N 1
ATOM 9932 C CA . SER B 1 575 ? -27.484 -22.266 -19.844 1 78.44 575 SER B CA 1
ATOM 9933 C C . SER B 1 575 ? -27.312 -20.781 -19.516 1 78.44 575 SER B C 1
ATOM 9935 O O . SER B 1 575 ? -26.203 -20.25 -19.625 1 78.44 575 SER B O 1
ATOM 9937 N N . PRO B 1 576 ? -28.359 -20.141 -19.078 1 78.88 576 PRO B N 1
ATOM 9938 C CA . PRO B 1 576 ? -28.266 -18.719 -18.766 1 78.88 576 PRO B CA 1
ATOM 9939 C C . PRO B 1 576 ? -27.25 -18.422 -17.656 1 78.88 576 PRO B C 1
ATOM 9941 O O . PRO B 1 576 ? -26.547 -17.406 -17.719 1 78.88 576 PRO B O 1
ATOM 9944 N N . SER B 1 577 ? -27.203 -19.344 -16.734 1 82.69 577 SER B N 1
ATOM 9945 C CA . SER B 1 577 ? -26.297 -19.125 -15.617 1 82.69 577 SER B CA 1
ATOM 9946 C C . SER B 1 577 ? -24.844 -19.109 -16.062 1 82.69 577 SER B C 1
ATOM 9948 O O . SER B 1 577 ? -24.047 -18.297 -15.578 1 82.69 577 SER B O 1
ATOM 9950 N N . ASN B 1 578 ? -24.562 -19.953 -16.984 1 84.75 578 ASN B N 1
ATOM 9951 C CA . ASN B 1 578 ? -23.203 -20.016 -17.5 1 84.75 578 ASN B CA 1
ATOM 9952 C C . ASN B 1 578 ? -22.906 -18.844 -18.438 1 84.75 578 ASN B C 1
ATOM 9954 O O . ASN B 1 578 ? -21.797 -18.328 -18.469 1 84.75 578 ASN B O 1
ATOM 9958 N N . ASN B 1 579 ? -23.906 -18.453 -19.156 1 87.5 579 ASN B N 1
ATOM 9959 C CA . ASN B 1 579 ? -23.734 -17.406 -20.156 1 87.5 579 ASN B CA 1
ATOM 9960 C C . ASN B 1 579 ? -23.453 -16.062 -19.5 1 87.5 579 ASN B C 1
ATOM 9962 O O . ASN B 1 579 ? -22.844 -15.188 -20.125 1 87.5 579 ASN B O 1
ATOM 9966 N N . LEU B 1 580 ? -23.828 -15.961 -18.297 1 90 580 LEU B N 1
ATOM 9967 C CA . LEU B 1 580 ? -23.609 -14.703 -17.594 1 90 580 LEU B CA 1
ATOM 9968 C C . LEU B 1 580 ? -22.109 -14.406 -17.484 1 90 580 LEU B C 1
ATOM 9970 O O . LEU B 1 580 ? -21.719 -13.242 -17.438 1 90 580 LEU B O 1
ATOM 9974 N N . TYR B 1 581 ? -21.359 -15.445 -17.484 1 93.38 581 TYR B N 1
ATOM 9975 C CA . TYR B 1 581 ? -19.922 -15.273 -17.297 1 93.38 581 TYR B CA 1
ATOM 9976 C C . TYR B 1 581 ? -19.219 -15.141 -18.641 1 93.38 581 TYR B C 1
ATOM 9978 O O . TYR B 1 581 ? -18.047 -14.766 -18.703 1 93.38 581 TYR B O 1
ATOM 9986 N N . ARG B 1 582 ? -19.953 -15.414 -19.703 1 91.94 582 ARG B N 1
ATOM 9987 C CA . ARG B 1 582 ? -19.359 -15.406 -21.031 1 91.94 582 ARG B CA 1
ATOM 9988 C C . ARG B 1 582 ? -19.578 -14.062 -21.719 1 91.94 582 ARG B C 1
ATOM 9990 O O . ARG B 1 582 ? -20.594 -13.398 -21.5 1 91.94 582 ARG B O 1
ATOM 9997 N N . HIS B 1 583 ? -18.578 -13.781 -22.547 1 91.38 583 HIS B N 1
ATOM 9998 C CA . HIS B 1 583 ? -18.766 -12.617 -23.406 1 91.38 583 HIS B CA 1
ATOM 9999 C C . HIS B 1 583 ? -19.984 -12.781 -24.312 1 91.38 583 HIS B C 1
ATOM 10001 O O . HIS B 1 583 ? -20.266 -13.883 -24.781 1 91.38 583 HIS B O 1
ATOM 10007 N N . PRO B 1 584 ? -20.641 -11.727 -24.547 1 89.94 584 PRO B N 1
ATOM 10008 C CA . PRO B 1 584 ? -21.891 -11.812 -25.328 1 89.94 584 PRO B CA 1
ATOM 10009 C C . PRO B 1 584 ? -21.688 -12.469 -26.688 1 89.94 584 PRO B C 1
ATOM 10011 O O . PRO B 1 584 ? -22.562 -13.172 -27.172 1 89.94 584 PRO B O 1
ATOM 10014 N N . ASP B 1 585 ? -20.578 -12.312 -27.266 1 87.31 585 ASP B N 1
ATOM 10015 C CA . ASP B 1 585 ? -20.281 -12.891 -28.562 1 87.31 585 ASP B CA 1
ATOM 10016 C C . ASP B 1 585 ? -20.25 -14.422 -28.5 1 87.31 585 ASP B C 1
ATOM 10018 O O . ASP B 1 585 ? -20.312 -15.094 -29.531 1 87.31 585 ASP B O 1
ATOM 10022 N N . ARG B 1 586 ? -20.234 -14.922 -27.312 1 86.88 586 ARG B N 1
ATOM 10023 C CA . ARG B 1 586 ? -20.094 -16.359 -27.156 1 86.88 586 ARG B CA 1
ATOM 10024 C C . ARG B 1 586 ? -21.359 -16.984 -26.562 1 86.88 586 ARG B C 1
ATOM 10026 O O . ARG B 1 586 ? -21.375 -18.156 -26.203 1 86.88 586 ARG B O 1
ATOM 10033 N N . TRP B 1 587 ? -22.328 -16.188 -26.484 1 84.88 587 TRP B N 1
ATOM 10034 C CA . TRP B 1 587 ? -23.578 -16.703 -25.938 1 84.88 587 TRP B CA 1
ATOM 10035 C C . TRP B 1 587 ? -24.266 -17.641 -26.938 1 84.88 587 TRP B C 1
ATOM 10037 O O . TRP B 1 587 ? -24.25 -17.391 -28.141 1 84.88 587 TRP B O 1
ATOM 10047 N N . GLY B 1 588 ? -24.859 -18.656 -26.359 1 79.56 588 GLY B N 1
ATOM 10048 C CA . GLY B 1 588 ? -25.562 -19.578 -27.219 1 79.56 588 GLY B CA 1
ATOM 10049 C C . GLY B 1 588 ? -24.656 -20.219 -28.266 1 79.56 588 GLY B C 1
ATOM 10050 O O . GLY B 1 588 ? -23.734 -20.969 -27.922 1 79.56 588 GLY B O 1
ATOM 10051 N N . ARG B 1 589 ? -24.828 -19.922 -29.516 1 75.62 589 ARG B N 1
ATOM 10052 C CA . ARG B 1 589 ? -23.938 -20.344 -30.578 1 75.62 589 ARG B CA 1
ATOM 10053 C C . ARG B 1 589 ? -22.844 -19.312 -30.828 1 75.62 589 ARG B C 1
ATOM 10055 O O . ARG B 1 589 ? -23.109 -18.219 -31.344 1 75.62 589 ARG B O 1
ATOM 10062 N N . PRO B 1 590 ? -21.688 -19.75 -30.422 1 75.12 590 PRO B N 1
ATOM 10063 C CA . PRO B 1 590 ? -20.594 -18.766 -30.453 1 75.12 590 PRO B CA 1
ATOM 10064 C C . PRO B 1 590 ? -20.359 -18.203 -31.844 1 75.12 590 PRO B C 1
ATOM 10066 O O . PRO B 1 590 ? -20.359 -18.953 -32.812 1 75.12 590 PRO B O 1
ATOM 10069 N N . ARG B 1 591 ? -20.266 -16.891 -32 1 74.12 591 ARG B N 1
ATOM 10070 C CA . ARG B 1 591 ? -20.047 -16.188 -33.25 1 74.12 591 ARG B CA 1
ATOM 10071 C C . ARG B 1 591 ? -18.578 -15.875 -33.469 1 74.12 591 ARG B C 1
ATOM 10073 O O . ARG B 1 591 ? -18.156 -15.484 -34.562 1 74.12 591 ARG B O 1
ATOM 10080 N N . ALA B 1 592 ? -17.812 -16.047 -32.406 1 77.44 592 ALA B N 1
ATOM 10081 C CA . ALA B 1 592 ? -16.391 -15.703 -32.469 1 77.44 592 ALA B CA 1
ATOM 10082 C C . ALA B 1 592 ? -15.531 -16.797 -31.828 1 77.44 592 ALA B C 1
ATOM 10084 O O . ALA B 1 592 ? -15.992 -17.516 -30.938 1 77.44 592 ALA B O 1
ATOM 10085 N N . ARG B 1 593 ? -14.32 -16.875 -32.312 1 80.5 593 ARG B N 1
ATOM 10086 C CA . ARG B 1 593 ? -13.344 -17.766 -31.703 1 80.5 593 ARG B CA 1
ATOM 10087 C C . ARG B 1 593 ? -12.961 -17.297 -30.312 1 80.5 593 ARG B C 1
ATOM 10089 O O . ARG B 1 593 ? -12.977 -16.094 -30.031 1 80.5 593 ARG B O 1
ATOM 10096 N N . PHE B 1 594 ? -12.711 -18.25 -29.516 1 82.94 594 PHE B N 1
ATOM 10097 C CA . PHE B 1 594 ? -12.359 -17.891 -28.141 1 82.94 594 PHE B CA 1
ATOM 10098 C C . PHE B 1 594 ? -11.008 -17.188 -28.094 1 82.94 594 PHE B C 1
ATOM 10100 O O . PHE B 1 594 ? -10.039 -17.641 -28.703 1 82.94 594 PHE B O 1
ATOM 10107 N N . LYS B 1 595 ? -10.977 -16.078 -27.391 1 87 595 LYS B N 1
ATOM 10108 C CA . LYS B 1 595 ? -9.766 -15.281 -27.25 1 87 595 LYS B CA 1
ATOM 10109 C C . LYS B 1 595 ? -9.461 -15.008 -25.781 1 87 595 LYS B C 1
ATOM 10111 O O . LYS B 1 595 ? -10.32 -15.211 -24.906 1 87 595 LYS B O 1
ATOM 10116 N N . LYS B 1 596 ? -8.281 -14.562 -25.562 1 91.06 596 LYS B N 1
ATOM 10117 C CA . LYS B 1 596 ? -7.855 -14.172 -24.219 1 91.06 596 LYS B CA 1
ATOM 10118 C C . LYS B 1 596 ? -8.812 -13.148 -23.609 1 91.06 596 LYS B C 1
ATOM 10120 O O . LYS B 1 596 ? -9.062 -13.164 -22.406 1 91.06 596 LYS B O 1
ATOM 10125 N N . SER B 1 597 ? -9.328 -12.289 -24.484 1 93.38 597 SER B N 1
ATOM 10126 C CA . SER B 1 597 ? -10.203 -11.219 -24.016 1 93.38 597 SER B CA 1
ATOM 10127 C C . SER B 1 597 ? -11.492 -11.781 -23.422 1 93.38 597 SER B C 1
ATOM 10129 O O . SER B 1 597 ? -12.109 -11.156 -22.547 1 93.38 597 SER B O 1
ATOM 10131 N N . HIS B 1 598 ? -11.93 -12.898 -23.875 1 92.81 598 HIS B N 1
ATOM 10132 C CA . HIS B 1 598 ? -13.125 -13.531 -23.328 1 92.81 598 HIS B CA 1
ATOM 10133 C C . HIS B 1 598 ? -12.891 -14.023 -21.906 1 92.81 598 HIS B C 1
ATOM 10135 O O . HIS B 1 598 ? -13.781 -13.938 -21.062 1 92.81 598 HIS B O 1
ATOM 10141 N N . ASP B 1 599 ? -11.656 -14.57 -21.641 1 94.94 599 ASP B N 1
ATOM 10142 C CA . ASP B 1 599 ? -11.273 -14.938 -20.281 1 94.94 599 ASP B CA 1
ATOM 10143 C C . ASP B 1 599 ? -11.305 -13.719 -19.359 1 94.94 599 ASP B C 1
ATOM 10145 O O . ASP B 1 599 ? -11.766 -13.805 -18.219 1 94.94 599 ASP B O 1
ATOM 10149 N N . MET B 1 600 ? -10.82 -12.648 -19.922 1 97.25 600 MET B N 1
ATOM 10150 C CA . MET B 1 600 ? -10.727 -11.438 -19.109 1 97.25 600 MET B CA 1
ATOM 10151 C C . MET B 1 600 ? -12.117 -10.891 -18.797 1 97.25 600 MET B C 1
ATOM 10153 O O . MET B 1 600 ? -12.352 -10.367 -17.703 1 97.25 600 MET B O 1
ATOM 10157 N N . TYR B 1 601 ? -12.984 -10.992 -19.75 1 96.94 601 TYR B N 1
ATOM 10158 C CA . TYR B 1 601 ? -14.367 -10.609 -19.5 1 96.94 601 TYR B CA 1
ATOM 10159 C C . TYR B 1 601 ? -14.969 -11.445 -18.375 1 96.94 601 TYR B C 1
ATOM 10161 O O . TYR B 1 601 ? -15.594 -10.914 -17.453 1 96.94 601 TYR B O 1
ATOM 10169 N N . SER B 1 602 ? -14.797 -12.734 -18.469 1 96.88 602 SER B N 1
ATOM 10170 C CA . SER B 1 602 ? -15.297 -13.641 -17.438 1 96.88 602 SER B CA 1
ATOM 10171 C C . SER B 1 602 ? -14.711 -13.297 -16.078 1 96.88 602 SER B C 1
ATOM 10173 O O . SER B 1 602 ? -15.414 -13.359 -15.062 1 96.88 602 SER B O 1
ATOM 10175 N N . LEU B 1 603 ? -13.422 -12.984 -16.078 1 98.31 603 LEU B N 1
ATOM 10176 C CA . LEU B 1 603 ? -12.781 -12.555 -14.844 1 98.31 603 LEU B CA 1
ATOM 10177 C C . LEU B 1 603 ? -13.461 -11.305 -14.281 1 98.31 603 LEU B C 1
ATOM 10179 O O . LEU B 1 603 ? -13.672 -11.195 -13.07 1 98.31 603 LEU B O 1
ATOM 10183 N N . GLY B 1 604 ? -13.781 -10.367 -15.164 1 98.62 604 GLY B N 1
ATOM 10184 C CA . GLY B 1 604 ? -14.469 -9.164 -14.727 1 98.62 604 GLY B CA 1
ATOM 10185 C C . GLY B 1 604 ? -15.781 -9.445 -14.016 1 98.62 604 GLY B C 1
ATOM 10186 O O . GLY B 1 604 ? -16.078 -8.82 -13 1 98.62 604 GLY B O 1
ATOM 10187 N N . VAL B 1 605 ? -16.5 -10.359 -14.531 1 98.19 605 VAL B N 1
ATOM 10188 C CA . VAL B 1 605 ? -17.766 -10.742 -13.922 1 98.19 605 VAL B CA 1
ATOM 10189 C C . VAL B 1 605 ? -17.516 -11.336 -12.539 1 98.19 605 VAL B C 1
ATOM 10191 O O . VAL B 1 605 ? -18.188 -10.969 -11.57 1 98.19 605 VAL B O 1
ATOM 10194 N N . VAL B 1 606 ? -16.562 -12.188 -12.422 1 98.5 606 VAL B N 1
ATOM 10195 C CA . VAL B 1 606 ? -16.234 -12.828 -11.156 1 98.5 606 VAL B CA 1
ATOM 10196 C C . VAL B 1 606 ? -15.734 -11.789 -10.156 1 98.5 606 VAL B C 1
ATOM 10198 O O . VAL B 1 606 ? -16.062 -11.844 -8.969 1 98.5 606 VAL B O 1
ATOM 10201 N N . LEU B 1 607 ? -14.875 -10.852 -10.641 1 98.75 607 LEU B N 1
ATOM 10202 C CA . LEU B 1 607 ? -14.375 -9.805 -9.766 1 98.75 607 LEU B CA 1
ATOM 10203 C C . LEU B 1 607 ? -15.523 -8.961 -9.211 1 98.75 607 LEU B C 1
ATOM 10205 O O . LEU B 1 607 ? -15.477 -8.531 -8.055 1 98.75 607 LEU B O 1
ATOM 10209 N N . LEU B 1 608 ? -16.516 -8.719 -10.031 1 98.62 608 LEU B N 1
ATOM 10210 C CA . LEU B 1 608 ? -17.672 -7.977 -9.555 1 98.62 608 LEU B CA 1
ATOM 10211 C C . LEU B 1 608 ? -18.422 -8.766 -8.484 1 98.62 608 LEU B C 1
ATOM 10213 O O . LEU B 1 608 ? -18.875 -8.195 -7.484 1 98.62 608 LEU B O 1
ATOM 10217 N N . GLU B 1 609 ? -18.516 -10.094 -8.68 1 98.5 609 GLU B N 1
ATOM 10218 C CA . GLU B 1 609 ? -19.094 -10.945 -7.652 1 98.5 609 GLU B CA 1
ATOM 10219 C C . GLU B 1 609 ? -18.344 -10.812 -6.332 1 98.5 609 GLU B C 1
ATOM 10221 O O . GLU B 1 609 ? -18.969 -10.672 -5.273 1 98.5 609 GLU B O 1
ATOM 10226 N N . ILE B 1 610 ? -17.078 -10.852 -6.434 1 98.56 610 ILE B N 1
ATOM 10227 C CA . ILE B 1 610 ? -16.219 -10.82 -5.258 1 98.56 610 ILE B CA 1
ATOM 10228 C C . ILE B 1 610 ? -16.344 -9.461 -4.566 1 98.56 610 ILE B C 1
ATOM 10230 O O . ILE B 1 610 ? -16.406 -9.391 -3.338 1 98.56 610 ILE B O 1
ATOM 10234 N N . ALA B 1 611 ? -16.391 -8.391 -5.363 1 98.44 611 ALA B N 1
ATOM 10235 C CA . ALA B 1 611 ? -16.516 -7.047 -4.805 1 98.44 611 ALA B CA 1
ATOM 10236 C C . ALA B 1 611 ? -17.812 -6.906 -4.004 1 98.44 611 ALA B C 1
ATOM 10238 O O . ALA B 1 611 ? -17.797 -6.371 -2.895 1 98.44 611 ALA B O 1
ATOM 10239 N N . LEU B 1 612 ? -18.859 -7.445 -4.512 1 97.81 612 LEU B N 1
ATOM 10240 C CA . LEU B 1 612 ? -20.156 -7.328 -3.873 1 97.81 612 LEU B CA 1
ATOM 10241 C C . LEU B 1 612 ? -20.438 -8.523 -2.967 1 97.81 612 LEU B C 1
ATOM 10243 O O . LEU B 1 612 ? -21.359 -8.492 -2.15 1 97.81 612 LEU B O 1
ATOM 10247 N N . TRP B 1 613 ? -19.641 -9.578 -3.111 1 97.69 613 TRP B N 1
ATOM 10248 C CA . TRP B 1 613 ? -19.781 -10.859 -2.438 1 97.69 613 TRP B CA 1
ATOM 10249 C C . TRP B 1 613 ? -21.172 -11.438 -2.648 1 97.69 613 TRP B C 1
ATOM 10251 O O . TRP B 1 613 ? -21.859 -11.797 -1.686 1 97.69 613 TRP B O 1
ATOM 10261 N N . LYS B 1 614 ? -21.547 -11.43 -3.945 1 96.75 614 LYS B N 1
ATOM 10262 C CA . LYS B 1 614 ? -22.844 -11.906 -4.434 1 96.75 614 LYS B CA 1
ATOM 10263 C C . LYS B 1 614 ? -22.703 -12.586 -5.793 1 96.75 614 LYS B C 1
ATOM 10265 O O . LYS B 1 614 ? -21.891 -12.156 -6.625 1 96.75 614 LYS B O 1
ATOM 10270 N N . GLU B 1 615 ? -23.484 -13.609 -6.043 1 95.69 615 GLU B N 1
ATOM 10271 C CA . GLU B 1 615 ? -23.406 -14.32 -7.32 1 95.69 615 GLU B CA 1
ATOM 10272 C C . GLU B 1 615 ? -23.922 -13.453 -8.461 1 95.69 615 GLU B C 1
ATOM 10274 O O . GLU B 1 615 ? -24.766 -12.578 -8.258 1 95.69 615 GLU B O 1
ATOM 10279 N N . ALA B 1 616 ? -23.484 -13.75 -9.656 1 95.69 616 ALA B N 1
ATOM 10280 C CA . ALA B 1 616 ? -23.781 -12.961 -10.844 1 95.69 616 ALA B CA 1
ATOM 10281 C C . ALA B 1 616 ? -25.281 -12.945 -11.133 1 95.69 616 ALA B C 1
ATOM 10283 O O . ALA B 1 616 ? -25.812 -11.922 -11.562 1 95.69 616 ALA B O 1
ATOM 10284 N N . SER B 1 617 ? -25.969 -14.031 -10.914 1 93.56 617 SER B N 1
ATOM 10285 C CA . SER B 1 617 ? -27.406 -14.117 -11.188 1 93.56 617 SER B CA 1
ATOM 10286 C C . SER B 1 617 ? -28.188 -13.141 -10.32 1 93.56 617 SER B C 1
ATOM 10288 O O . SER B 1 617 ? -29.188 -12.555 -10.773 1 93.56 617 SER B O 1
ATOM 10290 N N . SER B 1 618 ? -27.719 -13 -9.125 1 94 618 SER B N 1
ATOM 10291 C CA . SER B 1 618 ? -28.375 -12.055 -8.211 1 94 618 SER B CA 1
ATOM 10292 C C . SER B 1 618 ? -28.062 -10.617 -8.594 1 94 618 SER B C 1
ATOM 10294 O O . SER B 1 618 ? -28.922 -9.742 -8.492 1 94 618 SER B O 1
ATOM 10296 N N . ILE B 1 619 ? -26.875 -10.32 -8.961 1 94.38 619 ILE B N 1
ATOM 10297 C CA . ILE B 1 619 ? -26.438 -8.984 -9.352 1 94.38 619 ILE B CA 1
ATOM 10298 C C . ILE B 1 619 ? -27.203 -8.523 -10.586 1 94.38 619 ILE B C 1
ATOM 10300 O O . ILE B 1 619 ? -27.594 -7.359 -10.688 1 94.38 619 ILE B O 1
ATOM 10304 N N . LEU B 1 620 ? -27.469 -9.469 -11.492 1 93.44 620 LEU B N 1
ATOM 10305 C CA . LEU B 1 620 ? -28.078 -9.141 -12.773 1 93.44 620 LEU B CA 1
ATOM 10306 C C . LEU B 1 620 ? -29.547 -9.57 -12.789 1 93.44 620 LEU B C 1
ATOM 10308 O O . LEU B 1 620 ? -30.094 -9.859 -13.852 1 93.44 620 LEU B O 1
ATOM 10312 N N . LYS B 1 621 ? -30.141 -9.648 -11.672 1 91.94 621 LYS B N 1
ATOM 10313 C CA . LYS B 1 621 ? -31.516 -10.141 -11.562 1 91.94 621 LYS B CA 1
ATOM 10314 C C . LYS B 1 621 ? -32.469 -9.305 -12.414 1 91.94 621 LYS B C 1
ATOM 10316 O O . LYS B 1 621 ? -33.281 -9.859 -13.164 1 91.94 621 LYS B O 1
ATOM 10321 N N . SER B 1 622 ? -32.344 -7.961 -12.344 1 90.31 622 SER B N 1
ATOM 10322 C CA . SER B 1 622 ? -33.219 -7.074 -13.109 1 90.31 622 SER B CA 1
ATOM 10323 C C . SER B 1 622 ? -33.031 -7.277 -14.609 1 90.31 622 SER B C 1
ATOM 10325 O O . SER B 1 622 ? -34 -7.238 -15.375 1 90.31 622 SER B O 1
ATOM 10327 N N . PHE B 1 623 ? -31.844 -7.523 -15.039 1 90.12 623 PHE B N 1
ATOM 10328 C CA . PHE B 1 623 ? -31.516 -7.77 -16.438 1 90.12 623 PHE B CA 1
ATOM 10329 C C . PHE B 1 623 ? -32.094 -9.102 -16.906 1 90.12 623 PHE B C 1
ATOM 10331 O O . PHE B 1 623 ? -32.688 -9.18 -17.984 1 90.12 623 PHE B O 1
ATOM 10338 N N . LEU B 1 624 ? -32.031 -10.102 -16.109 1 88.69 624 LEU B N 1
ATOM 10339 C CA . LEU B 1 624 ? -32.5 -11.438 -16.453 1 88.69 624 LEU B CA 1
ATOM 10340 C C . LEU B 1 624 ? -34.031 -11.477 -16.5 1 88.69 624 LEU B C 1
ATOM 10342 O O . LEU B 1 624 ? -34.594 -12.258 -17.266 1 88.69 624 LEU B O 1
ATOM 10346 N N . ASP B 1 625 ? -34.625 -10.555 -15.727 1 89.25 625 ASP B N 1
ATOM 10347 C CA . ASP B 1 625 ? -36.094 -10.523 -15.648 1 89.25 625 ASP B CA 1
ATOM 10348 C C . ASP B 1 625 ? -36.688 -9.719 -16.797 1 89.25 625 ASP B C 1
ATOM 10350 O O . ASP B 1 625 ? -37.875 -9.852 -17.109 1 89.25 625 ASP B O 1
ATOM 10354 N N . THR B 1 626 ? -35.812 -8.891 -17.344 1 85.81 626 THR B N 1
ATOM 10355 C CA . THR B 1 626 ? -36.281 -8.078 -18.453 1 85.81 626 THR B CA 1
ATOM 10356 C C . THR B 1 626 ? -36.25 -8.875 -19.75 1 85.81 626 THR B C 1
ATOM 10358 O O . THR B 1 626 ? -35.219 -9.406 -20.141 1 85.81 626 THR B O 1
ATOM 10361 N N . LYS B 1 627 ? -37.344 -9.023 -20.406 1 82.88 627 LYS B N 1
ATOM 10362 C CA . LYS B 1 627 ? -37.438 -9.742 -21.672 1 82.88 627 LYS B CA 1
ATOM 10363 C C . LYS B 1 627 ? -37.719 -8.797 -22.828 1 82.88 627 LYS B C 1
ATOM 10365 O O . LYS B 1 627 ? -38.438 -7.816 -22.688 1 82.88 627 LYS B O 1
ATOM 10370 N N . PRO B 1 628 ? -37.125 -8.945 -24.141 1 85.94 628 PRO B N 1
ATOM 10371 C CA . PRO B 1 628 ? -36.219 -10.047 -24.516 1 85.94 628 PRO B CA 1
ATOM 10372 C C . PRO B 1 628 ? -34.812 -9.844 -24 1 85.94 628 PRO B C 1
ATOM 10374 O O . PRO B 1 628 ? -34.312 -8.703 -23.906 1 85.94 628 PRO B O 1
ATOM 10377 N N . LEU B 1 629 ? -34.219 -10.953 -23.703 1 83.94 629 LEU B N 1
ATOM 10378 C CA . LEU B 1 629 ? -32.844 -10.914 -23.219 1 83.94 629 LEU B CA 1
ATOM 10379 C C . LEU B 1 629 ? -31.875 -10.664 -24.359 1 83.94 629 LEU B C 1
ATOM 10381 O O . LEU B 1 629 ? -31.797 -11.453 -25.297 1 83.94 629 LEU B O 1
ATOM 10385 N N . VAL B 1 630 ? -31.25 -9.477 -24.359 1 86.81 630 VAL B N 1
ATOM 10386 C CA . VAL B 1 630 ? -30.266 -9.125 -25.375 1 86.81 630 VAL B CA 1
ATOM 10387 C C . VAL B 1 630 ? -28.859 -9.242 -24.781 1 86.81 630 VAL B C 1
ATOM 10389 O O . VAL B 1 630 ? -28.453 -8.422 -23.953 1 86.81 630 VAL B O 1
ATOM 10392 N N . PRO B 1 631 ? -28.078 -10.203 -25.281 1 86.69 631 PRO B N 1
ATOM 10393 C CA . PRO B 1 631 ? -26.766 -10.477 -24.688 1 86.69 631 PRO B CA 1
ATOM 10394 C C . PRO B 1 631 ? -25.828 -9.273 -24.75 1 86.69 631 PRO B C 1
ATOM 10396 O O . PRO B 1 631 ? -25.047 -9.055 -23.828 1 86.69 631 PRO B O 1
ATOM 10399 N N . SER B 1 632 ? -25.922 -8.43 -25.734 1 88.19 632 SER B N 1
ATOM 10400 C CA . SER B 1 632 ? -25.016 -7.305 -25.938 1 88.19 632 SER B CA 1
ATOM 10401 C C . SER B 1 632 ? -25.203 -6.234 -24.875 1 88.19 632 SER B C 1
ATOM 10403 O O . SER B 1 632 ? -24.359 -5.363 -24.688 1 88.19 632 SER B O 1
ATOM 10405 N N . ASP B 1 633 ? -26.281 -6.34 -24.094 1 91.12 633 ASP B N 1
ATOM 10406 C CA . ASP B 1 633 ? -26.578 -5.359 -23.047 1 91.12 633 ASP B CA 1
ATOM 10407 C C . ASP B 1 633 ? -25.922 -5.754 -21.719 1 91.12 633 ASP B C 1
ATOM 10409 O O . ASP B 1 633 ? -25.812 -4.93 -20.812 1 91.12 633 ASP B O 1
ATOM 10413 N N . ALA B 1 634 ? -25.547 -6.988 -21.641 1 91.5 634 ALA B N 1
ATOM 10414 C CA . ALA B 1 634 ? -25.047 -7.508 -20.375 1 91.5 634 ALA B CA 1
ATOM 10415 C C . ALA B 1 634 ? -23.812 -6.727 -19.922 1 91.5 634 ALA B C 1
ATOM 10417 O O . ALA B 1 634 ? -23.734 -6.289 -18.781 1 91.5 634 ALA B O 1
ATOM 10418 N N . PRO B 1 635 ? -22.844 -6.43 -20.875 1 93.31 635 PRO B N 1
ATOM 10419 C CA . PRO B 1 635 ? -21.672 -5.664 -20.453 1 93.31 635 PRO B CA 1
ATOM 10420 C C . PRO B 1 635 ? -22.031 -4.262 -19.969 1 93.31 635 PRO B C 1
ATOM 10422 O O . PRO B 1 635 ? -21.438 -3.771 -19 1 93.31 635 PRO B O 1
ATOM 10425 N N . LYS B 1 636 ? -22.969 -3.645 -20.547 1 93.06 636 LYS B N 1
ATOM 10426 C CA . LYS B 1 636 ? -23.391 -2.305 -20.156 1 93.06 636 LYS B CA 1
ATOM 10427 C C . LYS B 1 636 ? -23.984 -2.305 -18.734 1 93.06 636 LYS B C 1
ATOM 10429 O O . LYS B 1 636 ? -23.688 -1.409 -17.938 1 93.06 636 LYS B O 1
ATOM 10434 N N . VAL B 1 637 ? -24.781 -3.316 -18.5 1 94.5 637 VAL B N 1
ATOM 10435 C CA . VAL B 1 637 ? -25.406 -3.43 -17.188 1 94.5 637 VAL B CA 1
ATOM 10436 C C . VAL B 1 637 ? -24.328 -3.686 -16.125 1 94.5 637 VAL B C 1
ATOM 10438 O O . VAL B 1 637 ? -24.344 -3.082 -15.055 1 94.5 637 VAL B O 1
ATOM 10441 N N . LEU B 1 638 ? -23.438 -4.566 -16.453 1 96.19 638 LEU B N 1
ATOM 10442 C CA . LEU B 1 638 ? -22.359 -4.883 -15.531 1 96.19 638 LEU B CA 1
ATOM 10443 C C . LEU B 1 638 ? -21.516 -3.646 -15.242 1 96.19 638 LEU B C 1
ATOM 10445 O O . LEU B 1 638 ? -21.188 -3.363 -14.086 1 96.19 638 LEU B O 1
ATOM 10449 N N . ILE B 1 639 ? -21.156 -2.893 -16.25 1 96.06 639 ILE B N 1
ATOM 10450 C CA . ILE B 1 639 ? -20.344 -1.684 -16.109 1 96.06 639 ILE B CA 1
ATOM 10451 C C . ILE B 1 639 ? -21.125 -0.64 -15.312 1 96.06 639 ILE B C 1
ATOM 10453 O O . ILE B 1 639 ? -20.547 0.085 -14.5 1 96.06 639 ILE B O 1
ATOM 10457 N N . GLY B 1 640 ? -22.422 -0.573 -15.531 1 94.62 640 GLY B N 1
ATOM 10458 C CA . GLY B 1 640 ? -23.266 0.323 -14.758 1 94.62 640 GLY B CA 1
ATOM 10459 C C . GLY B 1 640 ? -23.234 0.038 -13.273 1 94.62 640 GLY B C 1
ATOM 10460 O O . GLY B 1 640 ? -23.328 0.959 -12.453 1 94.62 640 GLY B O 1
ATOM 10461 N N . LYS B 1 641 ? -23.078 -1.251 -12.898 1 95.38 641 LYS B N 1
ATOM 10462 C CA . LYS B 1 641 ? -23.016 -1.655 -11.5 1 95.38 641 LYS B CA 1
ATOM 10463 C C . LYS B 1 641 ? -21.672 -1.245 -10.875 1 95.38 641 LYS B C 1
ATOM 10465 O O . LYS B 1 641 ? -21.547 -1.237 -9.648 1 95.38 641 LYS B O 1
ATOM 10470 N N . CYS B 1 642 ? -20.688 -0.885 -11.711 1 94.5 642 CYS B N 1
ATOM 10471 C CA . CYS B 1 642 ? -19.359 -0.526 -11.242 1 94.5 642 CYS B CA 1
ATOM 10472 C C . CYS B 1 642 ? -19.203 0.986 -11.117 1 94.5 642 CYS B C 1
ATOM 10474 O O . CYS B 1 642 ? -18.094 1.513 -11.164 1 94.5 642 CYS B O 1
ATOM 10476 N N . GLY B 1 643 ? -20.25 1.706 -10.883 1 92.19 643 GLY B N 1
ATOM 10477 C CA . GLY B 1 643 ? -20.25 3.158 -10.805 1 92.19 643 GLY B CA 1
ATOM 10478 C C . GLY B 1 643 ? -19.953 3.68 -9.406 1 92.19 643 GLY B C 1
ATOM 10479 O O . GLY B 1 643 ? -19.141 3.104 -8.688 1 92.19 643 GLY B O 1
ATOM 10480 N N . LYS B 1 644 ? -20.578 4.73 -9.008 1 91.06 644 LYS B N 1
ATOM 10481 C CA . LYS B 1 644 ? -20.297 5.465 -7.773 1 91.06 644 LYS B CA 1
ATOM 10482 C C . LYS B 1 644 ? -20.641 4.633 -6.547 1 91.06 644 LYS B C 1
ATOM 10484 O O . LYS B 1 644 ? -19.953 4.688 -5.531 1 91.06 644 LYS B O 1
ATOM 10489 N N . THR B 1 645 ? -21.641 3.84 -6.715 1 94.5 645 THR B N 1
ATOM 10490 C CA . THR B 1 645 ? -22.078 3.037 -5.578 1 94.5 645 THR B CA 1
ATOM 10491 C C . THR B 1 645 ? -21.031 1.976 -5.23 1 94.5 645 THR B C 1
ATOM 10493 O O . THR B 1 645 ? -20.766 1.73 -4.055 1 94.5 645 THR B O 1
ATOM 10496 N N . LEU B 1 646 ? -20.516 1.342 -6.301 1 96.81 646 LEU B N 1
ATOM 10497 C CA . LEU B 1 646 ? -19.5 0.336 -6.035 1 96.81 646 LEU B CA 1
ATOM 10498 C C . LEU B 1 646 ? -18.219 0.981 -5.48 1 96.81 646 LEU B C 1
ATOM 10500 O O . LEU B 1 646 ? -17.578 0.429 -4.586 1 96.81 646 LEU B O 1
ATOM 10504 N N . SER B 1 647 ? -17.891 2.148 -6.008 1 95.38 647 SER B N 1
ATOM 10505 C CA . SER B 1 647 ? -16.703 2.867 -5.52 1 95.38 647 SER B CA 1
ATOM 10506 C C . SER B 1 647 ? -16.859 3.225 -4.047 1 95.38 647 SER B C 1
ATOM 10508 O O . SER B 1 647 ? -15.867 3.24 -3.307 1 95.38 647 SER B O 1
ATOM 10510 N N . HIS B 1 648 ? -18.047 3.529 -3.639 1 96.44 648 HIS B N 1
ATOM 10511 C CA . HIS B 1 648 ? -18.344 3.828 -2.242 1 96.44 648 HIS B CA 1
ATOM 10512 C C . HIS B 1 648 ? -18.109 2.605 -1.358 1 96.44 648 HIS B C 1
ATOM 10514 O O . HIS B 1 648 ? -17.656 2.732 -0.222 1 96.44 648 HIS B O 1
ATOM 10520 N N . GLN B 1 649 ? -18.391 1.465 -1.965 1 96.5 649 GLN B N 1
ATOM 10521 C CA . GLN B 1 649 ? -18.375 0.237 -1.177 1 96.5 649 GLN B CA 1
ATOM 10522 C C . GLN B 1 649 ? -16.969 -0.36 -1.124 1 96.5 649 GLN B C 1
ATOM 10524 O O . GLN B 1 649 ? -16.531 -0.834 -0.075 1 96.5 649 GLN B O 1
ATOM 10529 N N . VAL B 1 650 ? -16.25 -0.344 -2.287 1 96.94 650 VAL B N 1
ATOM 10530 C CA . VAL B 1 650 ? -15.023 -1.139 -2.312 1 96.94 650 VAL B CA 1
ATOM 10531 C C . VAL B 1 650 ? -13.852 -0.271 -2.771 1 96.94 650 VAL B C 1
ATOM 10533 O O . VAL B 1 650 ? -12.711 -0.725 -2.791 1 96.94 650 VAL B O 1
ATOM 10536 N N . GLY B 1 651 ? -14.062 0.965 -3.145 1 95.31 651 GLY B N 1
ATOM 10537 C CA . GLY B 1 651 ? -13.016 1.849 -3.627 1 95.31 651 GLY B CA 1
ATOM 10538 C C . GLY B 1 651 ? -12.984 1.966 -5.141 1 95.31 651 GLY B C 1
ATOM 10539 O O . GLY B 1 651 ? -13.391 1.041 -5.848 1 95.31 651 GLY B O 1
ATOM 10540 N N . ARG B 1 652 ? -12.43 2.982 -5.648 1 94.38 652 ARG B N 1
ATOM 10541 C CA . ARG B 1 652 ? -12.391 3.262 -7.078 1 94.38 652 ARG B CA 1
ATOM 10542 C C . ARG B 1 652 ? -11.398 2.344 -7.789 1 94.38 652 ARG B C 1
ATOM 10544 O O . ARG B 1 652 ? -11.625 1.951 -8.938 1 94.38 652 ARG B O 1
ATOM 10551 N N . VAL B 1 653 ? -10.344 2.072 -7.113 1 94.69 653 VAL B N 1
ATOM 10552 C CA . VAL B 1 653 ? -9.297 1.261 -7.734 1 94.69 653 VAL B CA 1
ATOM 10553 C C . VAL B 1 653 ? -9.859 -0.113 -8.094 1 94.69 653 VAL B C 1
ATOM 10555 O O . VAL B 1 653 ? -9.758 -0.551 -9.242 1 94.69 653 VAL B O 1
ATOM 10558 N N . PHE B 1 654 ? -10.523 -0.761 -7.121 1 97.25 654 PHE B N 1
ATOM 10559 C CA . PHE B 1 654 ? -11.109 -2.076 -7.344 1 97.25 654 PHE B CA 1
ATOM 10560 C C . PHE B 1 654 ? -12.188 -2.01 -8.414 1 97.25 654 PHE B C 1
ATOM 10562 O O . PHE B 1 654 ? -12.234 -2.852 -9.312 1 97.25 654 PHE B O 1
ATOM 10569 N N . ALA B 1 655 ? -12.977 -0.997 -8.391 1 97.44 655 ALA B N 1
ATOM 10570 C CA . ALA B 1 655 ? -14.047 -0.813 -9.367 1 97.44 655 ALA B CA 1
ATOM 10571 C C . ALA B 1 655 ? -13.484 -0.647 -10.773 1 97.44 655 ALA B C 1
ATOM 10573 O O . ALA B 1 655 ? -14 -1.236 -11.727 1 97.44 655 ALA B O 1
ATOM 10574 N N . GLN B 1 656 ? -12.477 0.092 -10.875 1 95.62 656 GLN B N 1
ATOM 10575 C CA . GLN B 1 656 ? -11.875 0.332 -12.18 1 95.62 656 GLN B CA 1
ATOM 10576 C C . GLN B 1 656 ? -11.234 -0.938 -12.734 1 95.62 656 GLN B C 1
ATOM 10578 O O . GLN B 1 656 ? -11.234 -1.167 -13.945 1 95.62 656 GLN B O 1
ATOM 10583 N N . CYS B 1 657 ? -10.625 -1.721 -11.828 1 97.31 657 CYS B N 1
ATOM 10584 C CA . CYS B 1 657 ? -10.055 -2.992 -12.266 1 97.31 657 CYS B CA 1
ATOM 10585 C C . CYS B 1 657 ? -11.117 -3.879 -12.898 1 97.31 657 CYS B C 1
ATOM 10587 O O . CYS B 1 657 ? -10.859 -4.535 -13.914 1 97.31 657 CYS B O 1
ATOM 10589 N N . ILE B 1 658 ? -12.328 -3.875 -12.359 1 98.44 658 ILE B N 1
ATOM 10590 C CA . ILE B 1 658 ? -13.43 -4.672 -12.883 1 98.44 658 ILE B CA 1
ATOM 10591 C C . ILE B 1 658 ? -13.812 -4.176 -14.281 1 98.44 658 ILE B C 1
ATOM 10593 O O . ILE B 1 658 ? -13.93 -4.965 -15.219 1 98.44 658 ILE B O 1
ATOM 10597 N N . VAL B 1 659 ? -13.922 -2.906 -14.398 1 97.56 659 VAL B N 1
ATOM 10598 C CA . VAL B 1 659 ? -14.305 -2.318 -15.68 1 97.56 659 VAL B CA 1
ATOM 10599 C C . VAL B 1 659 ? -13.242 -2.623 -16.734 1 97.56 659 VAL B C 1
ATOM 10601 O O . VAL B 1 659 ? -13.57 -2.936 -17.875 1 97.56 659 VAL B O 1
ATOM 10604 N N . THR B 1 660 ? -12 -2.525 -16.312 1 97.31 660 THR B N 1
ATOM 10605 C CA . THR B 1 660 ? -10.898 -2.824 -17.219 1 97.31 660 THR B CA 1
ATOM 10606 C C . THR B 1 660 ? -11.008 -4.254 -17.734 1 97.31 660 THR B C 1
ATOM 10608 O O . THR B 1 660 ? -10.781 -4.508 -18.922 1 97.31 660 THR B O 1
ATOM 10611 N N . CYS B 1 661 ? -11.367 -5.199 -16.922 1 98.12 661 CYS B N 1
ATOM 10612 C CA . CYS B 1 661 ? -11.523 -6.59 -17.328 1 98.12 661 CYS B CA 1
ATOM 10613 C C . CYS B 1 661 ? -12.703 -6.754 -18.281 1 98.12 661 CYS B C 1
ATOM 10615 O O . CYS B 1 661 ? -12.594 -7.422 -19.312 1 98.12 661 CYS B O 1
ATOM 10617 N N . LEU B 1 662 ? -13.812 -6.094 -17.984 1 97.56 662 LEU B N 1
ATOM 10618 C CA . LEU B 1 662 ? -15.023 -6.219 -18.781 1 97.56 662 LEU B CA 1
ATOM 10619 C C . LEU B 1 662 ? -14.828 -5.609 -20.172 1 97.56 662 LEU B C 1
ATOM 10621 O O . LEU B 1 662 ? -15.406 -6.082 -21.156 1 97.56 662 LEU B O 1
ATOM 10625 N N . GLU B 1 663 ? -13.977 -4.629 -20.219 1 96.38 663 GLU B N 1
ATOM 10626 C CA . GLU B 1 663 ? -13.742 -3.932 -21.484 1 96.38 663 GLU B CA 1
ATOM 10627 C C . GLU B 1 663 ? -12.375 -4.281 -22.062 1 96.38 663 GLU B C 1
ATOM 10629 O O . GLU B 1 663 ? -11.852 -3.557 -22.906 1 96.38 663 GLU B O 1
ATOM 10634 N N . TYR B 1 664 ? -11.781 -5.27 -21.578 1 96 664 TYR B N 1
ATOM 10635 C CA . TYR B 1 664 ? -10.398 -5.59 -21.922 1 96 664 TYR B CA 1
ATOM 10636 C C . TYR B 1 664 ? -10.234 -5.73 -23.438 1 96 664 TYR B C 1
ATOM 10638 O O . TYR B 1 664 ? -9.266 -5.219 -24.016 1 96 664 TYR B O 1
ATOM 10646 N N . GLY B 1 665 ? -11.141 -6.445 -24.141 1 93.25 665 GLY B N 1
ATOM 10647 C CA . GLY B 1 665 ? -11.062 -6.629 -25.578 1 93.25 665 GLY B CA 1
ATOM 10648 C C . GLY B 1 665 ? -11.031 -5.324 -26.344 1 93.25 665 GLY B C 1
ATOM 10649 O O . GLY B 1 665 ? -10.203 -5.141 -27.234 1 93.25 665 GLY B O 1
ATOM 10650 N N . ALA B 1 666 ? -11.875 -4.438 -26.016 1 92.25 666 ALA B N 1
ATOM 10651 C CA . ALA B 1 666 ? -11.961 -3.143 -26.672 1 92.25 666 ALA B CA 1
ATOM 10652 C C . ALA B 1 666 ? -10.727 -2.289 -26.391 1 92.25 666 ALA B C 1
ATOM 10654 O O . ALA B 1 666 ? -10.242 -1.562 -27.25 1 92.25 666 ALA B O 1
ATOM 10655 N N . ARG B 1 667 ? -10.172 -2.41 -25.188 1 92.5 667 ARG B N 1
ATOM 10656 C CA . ARG B 1 667 ? -9.062 -1.564 -24.75 1 92.5 667 ARG B CA 1
ATOM 10657 C C . ARG B 1 667 ? -7.738 -2.047 -25.344 1 92.5 667 ARG B C 1
ATOM 10659 O O . ARG B 1 667 ? -6.809 -1.26 -25.516 1 92.5 667 ARG B O 1
ATOM 10666 N N . THR B 1 668 ? -7.676 -3.33 -25.656 1 92.5 668 THR B N 1
ATOM 10667 C CA . THR B 1 668 ? -6.402 -3.881 -26.109 1 92.5 668 THR B CA 1
ATOM 10668 C C . THR B 1 668 ? -6.469 -4.27 -27.578 1 92.5 668 THR B C 1
ATOM 10670 O O . THR B 1 668 ? -5.586 -4.969 -28.078 1 92.5 668 THR B O 1
ATOM 10673 N N . LYS B 1 669 ? -7.406 -3.883 -28.344 1 89.31 669 LYS B N 1
ATOM 10674 C CA . LYS B 1 669 ? -7.648 -4.289 -29.719 1 89.31 669 LYS B CA 1
ATOM 10675 C C . LYS B 1 669 ? -6.457 -3.941 -30.609 1 89.31 669 LYS B C 1
ATOM 10677 O O . LYS B 1 669 ? -6.086 -4.723 -31.484 1 89.31 669 LYS B O 1
ATOM 10682 N N . SER B 1 670 ? -5.75 -2.9 -30.406 1 89.5 670 SER B N 1
ATOM 10683 C CA . SER B 1 670 ? -4.676 -2.441 -31.281 1 89.5 670 SER B CA 1
ATOM 10684 C C . SER B 1 670 ? -3.309 -2.773 -30.688 1 89.5 670 SER B C 1
ATOM 10686 O O . SER B 1 670 ? -2.277 -2.375 -31.234 1 89.5 670 SER B O 1
ATOM 10688 N N . MET B 1 671 ? -3.311 -3.641 -29.75 1 86.56 671 MET B N 1
ATOM 10689 C CA . MET B 1 671 ? -2.051 -3.924 -29.062 1 86.56 671 MET B CA 1
ATOM 10690 C C . MET B 1 671 ? -1.526 -5.305 -29.438 1 86.56 671 MET B C 1
ATOM 10692 O O . MET B 1 671 ? -2.307 -6.211 -29.734 1 86.56 671 MET B O 1
ATOM 10696 N N . ASN B 1 672 ? -0.234 -5.395 -29.484 1 84.31 672 ASN B N 1
ATOM 10697 C CA . ASN B 1 672 ? 0.336 -6.73 -29.625 1 84.31 672 ASN B CA 1
ATOM 10698 C C . ASN B 1 672 ? 0.257 -7.52 -28.328 1 84.31 672 ASN B C 1
ATOM 10700 O O . ASN B 1 672 ? -0.194 -6.996 -27.297 1 84.31 672 ASN B O 1
ATOM 10704 N N . GLU B 1 673 ? 0.645 -8.727 -28.297 1 84.31 673 GLU B N 1
ATOM 10705 C CA . GLU B 1 673 ? 0.472 -9.625 -27.156 1 84.31 673 GLU B CA 1
ATOM 10706 C C . GLU B 1 673 ? 1.234 -9.117 -25.938 1 84.31 673 GLU B C 1
ATOM 10708 O O . GLU B 1 673 ? 0.731 -9.188 -24.812 1 84.31 673 GLU B O 1
ATOM 10713 N N . TYR B 1 674 ? 2.445 -8.688 -26.156 1 83.88 674 TYR B N 1
ATOM 10714 C CA . TYR B 1 674 ? 3.254 -8.18 -25.062 1 83.88 674 TYR B CA 1
ATOM 10715 C C . TYR B 1 674 ? 2.631 -6.922 -24.453 1 83.88 674 TYR B C 1
ATOM 10717 O O . TYR B 1 674 ? 2.516 -6.805 -23.234 1 83.88 674 TYR B O 1
ATOM 10725 N N . GLU B 1 675 ? 2.209 -6.023 -25.328 1 83.19 675 GLU B N 1
ATOM 10726 C CA . GLU B 1 675 ? 1.615 -4.77 -24.859 1 83.19 675 GLU B CA 1
ATOM 10727 C C . GLU B 1 675 ? 0.296 -5.016 -24.141 1 83.19 675 GLU B C 1
ATOM 10729 O O . GLU B 1 675 ? -0.005 -4.352 -23.141 1 83.19 675 GLU B O 1
ATOM 10734 N N . ALA B 1 676 ? -0.48 -5.934 -24.641 1 90.38 676 ALA B N 1
ATOM 10735 C CA . ALA B 1 676 ? -1.757 -6.262 -24.016 1 90.38 676 ALA B CA 1
ATOM 10736 C C . ALA B 1 676 ? -1.548 -6.855 -22.625 1 90.38 676 ALA B C 1
ATOM 10738 O O . ALA B 1 676 ? -2.283 -6.535 -21.688 1 90.38 676 ALA B O 1
ATOM 10739 N N . GLN B 1 677 ? -0.551 -7.688 -22.562 1 90.31 677 GLN B N 1
ATOM 10740 C CA . GLN B 1 677 ? -0.219 -8.281 -21.266 1 90.31 677 GLN B CA 1
ATOM 10741 C C . GLN B 1 677 ? 0.247 -7.223 -20.266 1 90.31 677 GLN B C 1
ATOM 10743 O O . GLN B 1 677 ? -0.135 -7.25 -19.094 1 90.31 677 GLN B O 1
ATOM 10748 N N . ARG B 1 678 ? 1.061 -6.336 -20.719 1 85.5 678 ARG B N 1
ATOM 10749 C CA . ARG B 1 678 ? 1.543 -5.254 -19.859 1 85.5 678 ARG B CA 1
ATOM 10750 C C . ARG B 1 678 ? 0.397 -4.344 -19.438 1 85.5 678 ARG B C 1
ATOM 10752 O O . ARG B 1 678 ? 0.369 -3.869 -18.297 1 85.5 678 ARG B O 1
ATOM 10759 N N . TYR B 1 679 ? -0.454 -4.098 -20.359 1 89.12 679 TYR B N 1
ATOM 10760 C CA . TYR B 1 679 ? -1.632 -3.299 -20.031 1 89.12 679 TYR B CA 1
ATOM 10761 C C . TYR B 1 679 ? -2.422 -3.926 -18.891 1 89.12 679 TYR B C 1
ATOM 10763 O O . TYR B 1 679 ? -2.844 -3.227 -17.969 1 89.12 679 TYR B O 1
ATOM 10771 N N . PHE B 1 680 ? -2.627 -5.188 -18.922 1 94.25 680 PHE B N 1
ATOM 10772 C CA . PHE B 1 680 ? -3.357 -5.906 -17.891 1 94.25 680 PHE B CA 1
ATOM 10773 C C . PHE B 1 680 ? -2.625 -5.828 -16.562 1 94.25 680 PHE B C 1
ATOM 10775 O O . PHE B 1 680 ? -3.246 -5.613 -15.516 1 94.25 680 PHE B O 1
ATOM 10782 N N . GLN B 1 681 ? -1.354 -6.004 -16.578 1 90.5 681 GLN B N 1
ATOM 10783 C CA . GLN B 1 681 ? -0.542 -5.938 -15.359 1 90.5 681 GLN B CA 1
ATOM 10784 C C . GLN B 1 681 ? -0.633 -4.559 -14.711 1 90.5 681 GLN B C 1
ATOM 10786 O O . GLN B 1 681 ? -0.859 -4.449 -13.508 1 90.5 681 GLN B O 1
ATOM 10791 N N . GLN B 1 682 ? -0.594 -3.553 -15.484 1 86.38 682 GLN B N 1
ATOM 10792 C CA . GLN B 1 682 ? -0.527 -2.18 -15 1 86.38 682 GLN B CA 1
ATOM 10793 C C . GLN B 1 682 ? -1.892 -1.701 -14.508 1 86.38 682 GLN B C 1
ATOM 10795 O O . GLN B 1 682 ? -1.976 -0.85 -13.625 1 86.38 682 GLN B O 1
ATOM 10800 N N . ASN B 1 683 ? -2.936 -2.305 -15.062 1 92.5 683 ASN B N 1
ATOM 10801 C CA . ASN B 1 683 ? -4.25 -1.727 -14.797 1 92.5 683 ASN B CA 1
ATOM 10802 C C . ASN B 1 683 ? -5.102 -2.643 -13.922 1 92.5 683 ASN B C 1
ATOM 10804 O O . ASN B 1 683 ? -6.152 -2.232 -13.43 1 92.5 683 ASN B O 1
ATOM 10808 N N . VAL B 1 684 ? -4.633 -3.822 -13.68 1 96 684 VAL B N 1
ATOM 10809 C CA . VAL B 1 684 ? -5.465 -4.73 -12.898 1 96 684 VAL B CA 1
ATOM 10810 C C . VAL B 1 684 ? -4.625 -5.395 -11.805 1 96 684 VAL B C 1
ATOM 10812 O O . VAL B 1 684 ? -4.762 -5.07 -10.625 1 96 684 VAL B O 1
ATOM 10815 N N . THR B 1 685 ? -3.611 -6.172 -12.164 1 94.69 685 THR B N 1
ATOM 10816 C CA . THR B 1 685 ? -2.887 -6.977 -11.188 1 94.69 685 THR B CA 1
ATOM 10817 C C . THR B 1 685 ? -2.084 -6.086 -10.242 1 94.69 685 THR B C 1
ATOM 10819 O O . THR B 1 685 ? -2.096 -6.289 -9.031 1 94.69 685 THR B O 1
ATOM 10822 N N . GLU B 1 686 ? -1.356 -5.086 -10.789 1 88.94 686 GLU B N 1
ATOM 10823 C CA . GLU B 1 686 ? -0.521 -4.234 -9.953 1 88.94 686 GLU B CA 1
ATOM 10824 C C . GLU B 1 686 ? -1.369 -3.369 -9.023 1 88.94 686 GLU B C 1
ATOM 10826 O O . GLU B 1 686 ? -1.121 -3.311 -7.816 1 88.94 686 GLU B O 1
ATOM 10831 N N . PRO B 1 687 ? -2.406 -2.699 -9.516 1 91.38 687 PRO B N 1
ATOM 10832 C CA . PRO B 1 687 ? -3.25 -1.903 -8.617 1 91.38 687 PRO B CA 1
ATOM 10833 C C . PRO B 1 687 ? -3.891 -2.738 -7.516 1 91.38 687 PRO B C 1
ATOM 10835 O O . PRO B 1 687 ? -3.91 -2.324 -6.352 1 91.38 687 PRO B O 1
ATOM 10838 N N . LEU B 1 688 ? -4.438 -3.904 -7.809 1 94.75 688 LEU B N 1
ATOM 10839 C CA . LEU B 1 688 ? -5.004 -4.781 -6.789 1 94.75 688 LEU B CA 1
ATOM 10840 C C . LEU B 1 688 ? -3.938 -5.219 -5.793 1 94.75 688 LEU B C 1
ATOM 10842 O O . LEU B 1 688 ? -4.191 -5.258 -4.586 1 94.75 688 LEU B O 1
ATOM 10846 N N . GLY B 1 689 ? -2.77 -5.527 -6.348 1 91.38 689 GLY B N 1
ATOM 10847 C CA . GLY B 1 689 ? -1.675 -5.996 -5.516 1 91.38 689 GLY B CA 1
ATOM 10848 C C . GLY B 1 689 ? -1.225 -4.977 -4.488 1 91.38 689 GLY B C 1
ATOM 10849 O O . GLY B 1 689 ? -0.801 -5.336 -3.389 1 91.38 689 GLY B O 1
ATOM 10850 N N . ARG B 1 690 ? -1.329 -3.744 -4.785 1 85.81 690 ARG B N 1
ATOM 10851 C CA . ARG B 1 690 ? -0.913 -2.676 -3.883 1 85.81 690 ARG B CA 1
ATOM 10852 C C . ARG B 1 690 ? -1.835 -2.594 -2.67 1 85.81 690 ARG B C 1
ATOM 10854 O O . ARG B 1 690 ? -1.442 -2.084 -1.619 1 85.81 690 ARG B O 1
ATOM 10861 N N . ALA B 1 691 ? -3.018 -3.066 -2.789 1 91.31 691 ALA B N 1
ATOM 10862 C CA . ALA B 1 691 ? -4 -2.967 -1.714 1 91.31 691 ALA B CA 1
ATOM 10863 C C . ALA B 1 691 ? -3.996 -4.223 -0.849 1 91.31 691 ALA B C 1
ATOM 10865 O O . ALA B 1 691 ? -4.547 -4.227 0.255 1 91.31 691 ALA B O 1
ATOM 10866 N N . VAL B 1 692 ? -3.344 -5.273 -1.334 1 90.94 692 VAL B N 1
ATOM 10867 C CA . VAL B 1 692 ? -3.355 -6.551 -0.631 1 90.94 692 VAL B CA 1
ATOM 10868 C C . VAL B 1 692 ? -2.713 -6.391 0.744 1 90.94 692 VAL B C 1
ATOM 10870 O O . VAL B 1 692 ? -1.635 -5.805 0.868 1 90.94 692 VAL B O 1
ATOM 10873 N N . LEU B 1 693 ? -3.373 -6.824 1.796 1 85.62 693 LEU B N 1
ATOM 10874 C CA . LEU B 1 693 ? -2.934 -6.848 3.188 1 85.62 693 LEU B CA 1
ATOM 10875 C C . LEU B 1 693 ? -2.865 -5.434 3.758 1 85.62 693 LEU B C 1
ATOM 10877 O O . LEU B 1 693 ? -2.254 -5.211 4.805 1 85.62 693 LEU B O 1
ATOM 10881 N N . ARG B 1 694 ? -3.457 -4.504 3.09 1 88.62 694 ARG B N 1
ATOM 10882 C CA . ARG B 1 694 ? -3.412 -3.121 3.562 1 88.62 694 ARG B CA 1
ATOM 10883 C C . ARG B 1 694 ? -4.812 -2.605 3.879 1 88.62 694 ARG B C 1
ATOM 10885 O O . ARG B 1 694 ? -4.969 -1.493 4.387 1 88.62 694 ARG B O 1
ATOM 10892 N N . VAL B 1 695 ? -5.801 -3.328 3.566 1 91.94 695 VAL B N 1
ATOM 10893 C CA . VAL B 1 695 ? -7.195 -2.963 3.801 1 91.94 695 VAL B CA 1
ATOM 10894 C C . VAL B 1 695 ? -7.824 -3.934 4.797 1 91.94 695 VAL B C 1
ATOM 10896 O O . VAL B 1 695 ? -7.512 -5.125 4.793 1 91.94 695 VAL B O 1
#

Organism: NCBI:txid1208366